Protein AF-A0A4P5WZR1-F1 (afdb_monomer_lite)

Structure (mmCIF, N/CA/C/O backbone):
data_AF-A0A4P5WZR1-F1
#
_entry.id   AF-A0A4P5WZR1-F1
#
loop_
_atom_site.group_PDB
_atom_site.id
_atom_site.type_symbol
_atom_site.label_atom_id
_atom_site.label_alt_id
_atom_site.label_comp_id
_atom_site.label_asym_id
_atom_site.label_entity_id
_atom_site.label_seq_id
_atom_site.pdbx_PDB_ins_code
_atom_site.Cartn_x
_atom_site.Cartn_y
_atom_site.Cartn_z
_atom_site.occupancy
_atom_site.B_iso_or_equiv
_atom_site.auth_seq_id
_atom_site.auth_comp_id
_atom_site.auth_asym_id
_atom_site.auth_atom_id
_atom_site.pdbx_PDB_model_num
ATOM 1 N N . MET A 1 1 ? -29.126 -61.827 -16.420 1.00 35.06 1 MET A N 1
ATOM 2 C CA . M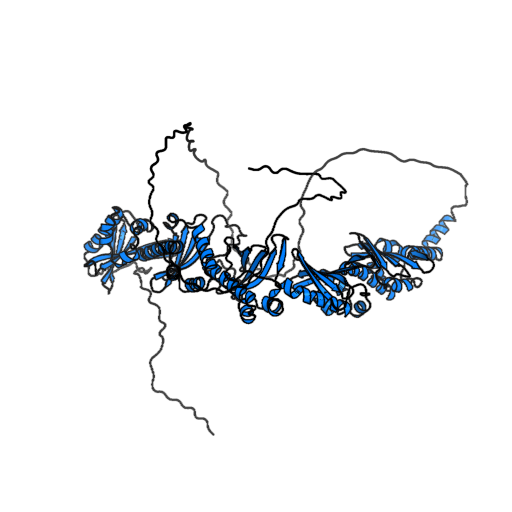ET A 1 1 ? -29.915 -62.169 -15.218 1.00 35.06 1 MET A CA 1
ATOM 3 C C . MET A 1 1 ? -30.282 -60.860 -14.531 1.00 35.06 1 MET A C 1
ATOM 5 O O . MET A 1 1 ? -29.404 -60.175 -14.043 1.00 35.06 1 MET A O 1
ATOM 9 N N . THR A 1 2 ? -31.397 -60.272 -14.964 1.00 30.39 2 THR A N 1
ATOM 10 C CA . THR A 1 2 ? -32.707 -60.212 -14.274 1.00 30.39 2 THR A CA 1
ATOM 11 C C . THR A 1 2 ? -32.824 -58.987 -13.364 1.00 30.39 2 THR A C 1
ATOM 13 O O . THR A 1 2 ? -32.260 -58.924 -12.281 1.00 30.39 2 THR A O 1
ATOM 16 N N . ARG A 1 3 ? -33.589 -58.007 -13.862 1.00 28.55 3 ARG A N 1
ATOM 17 C CA . ARG A 1 3 ? -34.191 -56.901 -13.109 1.00 28.55 3 ARG A CA 1
ATOM 18 C C . ARG A 1 3 ? -35.087 -57.452 -11.997 1.00 28.55 3 ARG A C 1
ATOM 20 O O . ARG A 1 3 ? -35.792 -58.424 -12.251 1.00 28.55 3 ARG A O 1
ATOM 27 N N . LEU A 1 4 ? -35.203 -56.729 -10.885 1.00 25.73 4 LEU A N 1
ATOM 28 C CA . LEU A 1 4 ? -36.445 -56.671 -10.109 1.00 25.73 4 LEU A CA 1
ATOM 29 C C . LEU A 1 4 ? -36.582 -55.307 -9.415 1.00 25.73 4 LEU A C 1
ATOM 31 O O . LEU A 1 4 ? -35.828 -54.951 -8.518 1.00 25.73 4 LEU A O 1
ATOM 35 N N . ARG A 1 5 ? -37.562 -54.544 -9.912 1.00 25.69 5 ARG A N 1
ATOM 36 C CA . ARG A 1 5 ? -38.316 -53.520 -9.182 1.00 25.69 5 ARG A CA 1
ATOM 37 C C . ARG A 1 5 ? -39.316 -54.230 -8.259 1.00 25.69 5 ARG A C 1
ATOM 39 O O . ARG A 1 5 ? -39.841 -55.248 -8.689 1.00 25.69 5 ARG A O 1
ATOM 46 N N . LEU A 1 6 ? -39.634 -53.643 -7.103 1.00 26.25 6 LEU A N 1
ATOM 47 C CA . LEU A 1 6 ? -40.972 -53.450 -6.487 1.00 26.25 6 LEU A CA 1
ATOM 48 C C . LEU A 1 6 ? -40.730 -52.945 -5.043 1.00 26.25 6 LEU A C 1
ATOM 50 O O . LEU A 1 6 ? -40.028 -53.597 -4.285 1.00 26.25 6 LEU A O 1
ATOM 54 N N . ASN A 1 7 ? -41.062 -51.698 -4.694 1.00 23.95 7 ASN A N 1
ATOM 55 C CA . ASN A 1 7 ? -42.353 -51.232 -4.156 1.00 23.95 7 ASN A CA 1
ATOM 56 C C . ASN A 1 7 ? -42.942 -52.117 -3.041 1.00 23.95 7 ASN A C 1
ATOM 58 O O . ASN A 1 7 ? -43.500 -53.168 -3.351 1.00 23.95 7 ASN A O 1
ATOM 62 N N . SER A 1 8 ? -42.946 -51.631 -1.788 1.00 25.89 8 SER A N 1
ATOM 63 C CA . SER A 1 8 ? -44.171 -51.238 -1.049 1.00 25.89 8 SER A CA 1
ATOM 64 C C . SER A 1 8 ? -43.897 -50.857 0.421 1.00 25.89 8 SER A C 1
ATOM 66 O O . SER A 1 8 ? -43.413 -51.666 1.199 1.00 25.89 8 SER A O 1
ATOM 68 N N . TYR A 1 9 ? -44.243 -49.609 0.755 1.00 25.81 9 TYR A N 1
ATOM 69 C CA . TYR A 1 9 ? -44.934 -49.121 1.960 1.00 25.81 9 TYR A CA 1
ATOM 70 C C . TYR A 1 9 ? -44.844 -49.905 3.286 1.00 25.81 9 TYR A C 1
ATOM 72 O O . TYR A 1 9 ? -45.557 -50.887 3.457 1.00 25.81 9 TYR A O 1
ATOM 80 N N . ALA A 1 10 ? -44.129 -49.344 4.272 1.00 26.78 10 ALA A N 1
ATOM 81 C CA . ALA A 1 10 ? -44.590 -49.150 5.660 1.00 26.78 10 ALA A CA 1
ATOM 82 C C . ALA A 1 10 ? -43.483 -48.480 6.504 1.00 26.78 10 ALA A C 1
ATOM 84 O O . ALA A 1 10 ? -42.349 -48.938 6.464 1.00 26.78 10 ALA A O 1
ATOM 85 N N . LEU A 1 11 ? -43.854 -47.461 7.300 1.00 25.72 11 LEU A N 1
ATOM 86 C CA . LEU A 1 11 ? -43.043 -46.736 8.307 1.00 25.72 11 LEU A CA 1
ATOM 87 C C . LEU A 1 11 ? -41.904 -45.891 7.695 1.00 25.72 11 LEU A C 1
ATOM 89 O O . LEU A 1 11 ? -40.924 -46.416 7.198 1.00 25.72 11 LEU A O 1
ATOM 93 N N . ILE A 1 12 ? -41.953 -44.559 7.659 1.00 27.92 12 ILE A N 1
ATOM 94 C CA . ILE A 1 12 ? -41.999 -43.638 8.801 1.00 27.92 12 ILE A CA 1
ATOM 95 C C . ILE A 1 12 ? -42.730 -42.360 8.359 1.00 27.92 12 ILE A C 1
ATOM 97 O O . ILE A 1 12 ? -42.301 -41.661 7.445 1.00 27.92 12 ILE A O 1
ATOM 101 N N . ALA A 1 13 ? -43.838 -42.054 9.029 1.00 25.69 13 ALA A N 1
ATOM 102 C CA . ALA A 1 13 ? -44.464 -40.743 9.016 1.00 25.69 13 ALA A CA 1
ATOM 103 C C . ALA A 1 13 ? -43.987 -39.990 10.263 1.00 25.69 13 ALA A C 1
ATOM 105 O O . ALA A 1 13 ? -44.471 -40.292 11.346 1.00 25.69 13 ALA A O 1
ATOM 106 N N . LEU A 1 14 ? -43.018 -39.079 10.117 1.00 26.02 14 LEU A N 1
ATOM 107 C CA . LEU A 1 14 ? -42.822 -37.867 10.933 1.00 26.02 14 LEU A CA 1
ATOM 108 C C . LEU A 1 14 ? -41.524 -37.171 10.481 1.00 26.02 14 LEU A C 1
ATOM 110 O O . LEU A 1 14 ? -40.439 -37.638 10.809 1.00 26.02 14 LEU A O 1
ATOM 114 N N . SER A 1 15 ? -41.627 -36.096 9.695 1.00 25.30 15 SER A N 1
ATOM 115 C CA . SER A 1 15 ? -40.724 -34.918 9.703 1.00 25.30 15 SER A CA 1
ATOM 116 C C . SER A 1 15 ? -40.922 -34.087 8.428 1.00 25.30 15 SER A C 1
ATOM 118 O O . SER A 1 15 ? -40.108 -34.071 7.512 1.00 25.30 15 SER A O 1
ATOM 120 N N . MET A 1 16 ? -42.050 -33.378 8.364 1.00 25.27 16 MET A N 1
ATOM 121 C CA . MET A 1 16 ? -42.137 -32.149 7.577 1.00 25.27 16 MET A CA 1
ATOM 122 C C . MET A 1 16 ? -41.785 -30.972 8.490 1.00 25.27 16 MET A C 1
ATOM 124 O O . MET A 1 16 ? -42.276 -30.915 9.613 1.00 25.27 16 MET A O 1
ATOM 128 N N . LEU A 1 17 ? -41.009 -30.032 7.943 1.00 25.08 17 LEU A N 1
ATOM 129 C CA . LEU A 1 17 ? -41.011 -28.602 8.271 1.00 25.08 17 LEU A CA 1
ATOM 130 C C . LEU A 1 17 ? -40.766 -28.223 9.743 1.00 25.08 17 LEU A C 1
ATOM 132 O O . LEU A 1 17 ? -41.700 -28.011 10.506 1.00 25.08 17 LEU A O 1
ATOM 136 N N . PHE A 1 18 ? -39.503 -27.958 10.081 1.00 26.41 18 PHE A N 1
ATOM 137 C CA . PHE A 1 18 ? -39.168 -26.949 11.089 1.00 26.41 18 PHE A CA 1
ATOM 138 C C . PHE A 1 18 ? -38.269 -25.889 10.454 1.00 26.41 18 PHE A C 1
ATOM 140 O O . PHE A 1 18 ? -37.046 -25.935 10.522 1.00 26.41 18 PHE A O 1
ATOM 147 N N . ALA A 1 19 ? -38.920 -24.930 9.796 1.00 25.73 19 ALA A N 1
ATOM 148 C CA . ALA A 1 19 ? -38.402 -23.577 9.731 1.00 25.73 19 ALA A CA 1
ATOM 149 C C . ALA A 1 19 ? -38.526 -23.005 11.150 1.00 25.73 19 ALA A C 1
ATOM 151 O O . ALA A 1 19 ? -39.631 -22.714 11.609 1.00 25.73 19 ALA A O 1
ATOM 152 N N . CYS A 1 20 ? -37.413 -22.905 11.872 1.00 25.70 20 CYS A N 1
ATOM 153 C CA . CYS A 1 20 ? -37.376 -22.163 13.123 1.00 25.70 20 CYS A CA 1
ATOM 154 C C . CYS A 1 20 ? -37.434 -20.673 12.782 1.00 25.70 20 CYS A C 1
ATOM 156 O O . CYS A 1 20 ? -36.417 -20.042 12.510 1.00 25.70 20 CYS A O 1
ATOM 158 N N . ALA A 1 21 ? -38.651 -20.133 12.761 1.00 25.23 21 ALA A N 1
ATOM 159 C CA . ALA A 1 21 ? -38.878 -18.713 12.947 1.00 25.23 21 ALA A CA 1
ATOM 160 C C . ALA A 1 21 ? -38.361 -18.347 14.345 1.00 25.23 21 ALA A C 1
ATOM 162 O O . ALA A 1 21 ? -38.888 -18.816 15.355 1.00 25.23 21 ALA A O 1
ATOM 163 N N . SER A 1 22 ? -37.293 -17.556 14.397 1.00 28.56 22 SER A N 1
ATOM 164 C CA . SER A 1 22 ? -36.836 -16.890 15.610 1.00 28.56 22 SER A CA 1
ATOM 165 C C . SER A 1 22 ? -37.964 -15.995 16.124 1.00 28.56 22 SER A C 1
ATOM 167 O O . SER A 1 22 ? -38.542 -15.194 15.389 1.00 28.56 22 SER A O 1
ATOM 169 N N . GLY A 1 23 ? -38.339 -16.215 17.383 1.00 24.36 23 GLY A N 1
ATOM 170 C CA . GLY A 1 23 ? -39.495 -15.599 18.013 1.00 24.36 23 GLY A CA 1
ATOM 171 C C . GLY A 1 23 ? -39.362 -14.084 18.088 1.00 24.36 23 GLY A C 1
ATOM 172 O O . GLY A 1 23 ? -38.613 -13.557 18.903 1.00 24.36 23 GLY A O 1
ATOM 173 N N . CYS A 1 24 ? -40.148 -13.383 17.277 1.00 26.95 24 CYS A N 1
ATOM 174 C CA . CYS A 1 24 ? -40.515 -12.006 17.553 1.00 26.95 24 CYS A CA 1
ATOM 175 C C . CYS A 1 24 ? -41.336 -11.994 18.848 1.00 26.95 24 CYS A C 1
ATOM 177 O O . CYS A 1 24 ? -42.446 -12.529 18.881 1.00 26.95 24 CYS A O 1
ATOM 179 N N . THR A 1 25 ? -40.828 -11.371 19.907 1.00 30.25 25 THR A N 1
ATOM 180 C CA . THR A 1 25 ? -41.674 -10.942 21.020 1.00 30.25 25 THR A CA 1
ATOM 181 C C . THR A 1 25 ? -42.596 -9.852 20.482 1.00 30.25 25 THR A C 1
ATOM 183 O O . THR A 1 25 ? -42.209 -8.719 20.198 1.00 30.25 25 THR A O 1
ATOM 186 N N . THR A 1 26 ? -43.842 -10.232 20.224 1.00 29.20 26 THR A N 1
ATOM 187 C CA . THR A 1 26 ? -44.881 -9.328 19.748 1.00 29.20 26 THR A CA 1
ATOM 188 C C . THR A 1 26 ? -45.211 -8.323 20.846 1.00 29.20 26 THR A C 1
ATOM 190 O O . THR A 1 26 ? -46.034 -8.600 21.714 1.00 29.20 26 THR A O 1
ATOM 193 N N . SER A 1 27 ? -44.583 -7.145 20.801 1.00 34.53 27 SER A N 1
ATOM 194 C CA . SER A 1 27 ? -45.081 -5.969 21.519 1.00 34.53 27 SER A CA 1
ATOM 195 C C . SER A 1 27 ? -46.504 -5.652 21.034 1.00 34.53 27 SER A C 1
ATOM 197 O O . SER A 1 27 ? -46.793 -5.766 19.837 1.00 34.53 27 SER A O 1
ATOM 199 N N . LEU A 1 28 ? -47.394 -5.259 21.947 1.00 35.84 28 LEU A N 1
ATOM 200 C CA . LEU A 1 28 ? -48.823 -4.982 21.722 1.00 35.84 28 LEU A CA 1
ATOM 201 C C . LEU A 1 28 ? -49.108 -3.719 20.878 1.00 35.84 28 LEU A C 1
ATOM 203 O O . LEU A 1 28 ? -49.971 -2.907 21.195 1.00 35.84 28 LEU A O 1
ATOM 207 N N . PHE A 1 29 ? -48.424 -3.541 19.752 1.00 38.22 29 PHE A N 1
ATOM 208 C CA . PHE A 1 29 ? -48.739 -2.491 18.786 1.00 38.22 29 PHE A CA 1
ATOM 209 C C . PHE A 1 29 ? -48.924 -3.083 17.387 1.00 38.22 29 PHE A C 1
ATOM 211 O O . PHE A 1 29 ? -48.115 -2.868 16.488 1.00 38.22 29 PHE A O 1
ATOM 218 N N . ARG A 1 30 ? -50.044 -3.791 17.179 1.00 32.34 30 ARG A N 1
ATOM 219 C CA . ARG A 1 30 ? -50.611 -3.948 15.832 1.00 32.34 30 ARG A CA 1
ATOM 220 C C . ARG A 1 30 ? -51.242 -2.619 15.410 1.00 32.34 30 ARG A C 1
ATOM 222 O O . ARG A 1 30 ? -52.116 -2.087 16.093 1.00 32.34 30 ARG A O 1
ATOM 229 N N . ALA A 1 31 ? -50.795 -2.087 14.277 1.00 36.16 31 ALA A N 1
ATOM 230 C CA . ALA A 1 31 ? -51.610 -1.180 13.484 1.00 36.16 31 ALA A CA 1
ATOM 231 C C . ALA A 1 31 ? -52.809 -1.989 12.956 1.00 36.16 31 ALA A C 1
ATOM 233 O O . ALA A 1 31 ? -52.606 -3.100 12.482 1.00 36.16 31 ALA A O 1
ATOM 234 N N . GLU A 1 32 ? -54.019 -1.435 13.061 1.00 35.88 32 GLU A N 1
ATOM 235 C CA . GLU A 1 32 ? -55.315 -2.048 12.703 1.00 35.88 32 GLU A CA 1
ATOM 236 C C . GLU A 1 32 ? -55.942 -2.968 13.765 1.00 35.88 32 GLU A C 1
ATOM 238 O O . GLU A 1 32 ? -55.810 -4.182 13.723 1.00 35.88 32 GLU A O 1
ATOM 243 N N . THR A 1 33 ? -56.657 -2.347 14.713 1.00 32.56 33 THR A N 1
ATOM 244 C CA . THR A 1 33 ? -58.027 -2.695 15.164 1.00 32.56 33 THR A CA 1
ATOM 245 C C . THR A 1 33 ? -58.404 -1.738 16.298 1.00 32.56 33 THR A C 1
ATOM 247 O O . THR A 1 33 ? -58.228 -2.033 17.476 1.00 32.56 33 THR A O 1
ATOM 250 N N . TRP A 1 34 ? -58.888 -0.546 15.946 1.00 43.84 34 TRP A N 1
ATOM 251 C CA . TRP A 1 34 ? -59.551 0.369 16.879 1.00 43.84 34 TRP A CA 1
ATOM 252 C C . TRP A 1 34 ? -61.059 0.259 16.666 1.00 43.84 34 TRP A C 1
ATOM 254 O O . TRP A 1 34 ? -61.638 1.059 15.942 1.00 43.84 34 TRP A O 1
ATOM 264 N N . SER A 1 35 ? -61.689 -0.747 17.272 1.00 32.94 35 SER A N 1
ATOM 265 C CA . SER A 1 35 ? -63.127 -0.737 17.570 1.00 32.94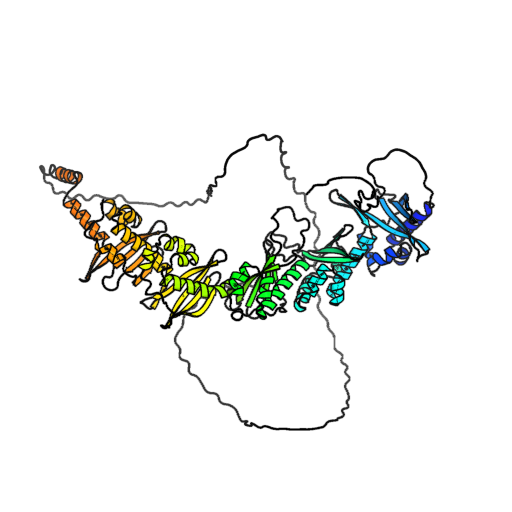 35 SER A CA 1
ATOM 266 C C . SER A 1 35 ? -63.518 -1.978 18.373 1.00 32.94 35 SER A C 1
ATOM 268 O O . SER A 1 35 ? -63.535 -3.077 17.832 1.00 32.94 35 SER A O 1
ATOM 270 N N . GLY A 1 36 ? -63.895 -1.759 19.635 1.00 32.00 36 GLY A N 1
ATOM 271 C CA . GLY A 1 36 ? -64.801 -2.621 20.397 1.00 32.00 36 GLY A CA 1
ATOM 272 C C . GLY A 1 36 ? -64.221 -3.920 20.958 1.00 32.00 36 GLY A C 1
ATOM 273 O O . GLY A 1 36 ? -64.160 -4.918 20.262 1.00 32.00 36 GLY A O 1
ATOM 274 N N . LEU A 1 37 ? -63.940 -3.944 22.261 1.00 29.12 37 LEU A N 1
ATOM 275 C CA . LEU A 1 37 ? -64.764 -4.647 23.254 1.00 29.12 37 LEU A CA 1
ATOM 276 C C . LEU A 1 37 ? -64.199 -4.341 24.649 1.00 29.12 37 LEU A C 1
ATOM 278 O O . LEU A 1 37 ? -63.013 -4.519 24.903 1.00 29.12 37 LEU A O 1
ATOM 282 N N . MET A 1 38 ? -65.053 -3.871 25.556 1.00 39.38 38 MET A N 1
ATOM 283 C CA . MET A 1 38 ? -64.732 -3.793 26.979 1.00 39.38 38 MET A CA 1
ATOM 284 C C . MET A 1 38 ? -64.643 -5.205 27.559 1.00 39.38 38 MET A C 1
ATOM 286 O O . MET A 1 38 ? -65.675 -5.843 27.749 1.00 39.38 38 MET A O 1
ATOM 290 N N . GLN A 1 39 ? -63.441 -5.660 27.905 1.00 33.66 39 GLN A N 1
ATOM 291 C CA . GLN A 1 39 ? -63.239 -6.736 28.873 1.00 33.66 39 GLN A CA 1
ATOM 292 C C . GLN A 1 39 ? -62.065 -6.371 29.790 1.00 33.66 39 GLN A C 1
ATOM 294 O O . GLN A 1 39 ? -60.949 -6.142 29.335 1.00 33.66 39 GLN A O 1
ATOM 299 N N . LYS A 1 40 ? -62.367 -6.252 31.089 1.00 39.44 40 LYS A N 1
ATOM 300 C CA . LYS A 1 40 ? -61.410 -6.049 32.186 1.00 39.44 40 LYS A CA 1
ATOM 301 C C . LYS A 1 40 ? -60.431 -7.232 32.265 1.00 39.44 40 LYS A C 1
ATOM 303 O O . LYS A 1 40 ? -60.929 -8.355 32.350 1.00 39.44 40 LYS A O 1
ATOM 308 N N . PRO A 1 41 ? -59.110 -7.010 32.367 1.00 37.44 41 PRO A N 1
ATOM 309 C CA . PRO A 1 41 ? -58.205 -7.981 32.962 1.00 37.44 41 PRO A CA 1
ATOM 310 C C . PRO A 1 41 ? -58.031 -7.704 34.464 1.00 37.44 41 PRO A C 1
ATOM 312 O O . PRO A 1 41 ? -58.229 -6.578 34.928 1.00 37.44 41 PRO A O 1
ATOM 315 N N . ASP A 1 42 ? -57.714 -8.757 35.216 1.00 33.62 42 ASP A N 1
ATOM 316 C CA . ASP A 1 42 ? -57.465 -8.719 36.656 1.00 33.62 42 ASP A CA 1
ATOM 317 C C . ASP A 1 42 ? -56.325 -7.754 37.007 1.00 33.62 42 ASP A C 1
ATOM 319 O O . ASP A 1 42 ? -55.255 -7.742 36.403 1.00 33.62 42 ASP A O 1
ATOM 323 N N . ILE A 1 43 ? -56.617 -6.906 37.987 1.00 39.81 43 ILE A N 1
ATOM 324 C CA . ILE A 1 43 ? -55.929 -5.660 38.308 1.00 39.81 43 ILE A CA 1
ATOM 325 C C . ILE A 1 43 ? -54.916 -5.938 39.432 1.00 39.81 43 ILE A C 1
ATOM 327 O O . ILE A 1 43 ? -55.313 -6.178 40.573 1.00 39.81 43 ILE A O 1
ATOM 331 N N . LEU A 1 44 ? -53.612 -5.819 39.156 1.00 44.53 44 LEU A N 1
ATOM 332 C CA . LEU A 1 44 ? -52.731 -5.155 40.123 1.00 44.53 44 LEU A CA 1
ATOM 333 C C . LEU A 1 44 ? -53.321 -3.754 40.309 1.00 44.53 44 LEU A C 1
ATOM 335 O O . LEU A 1 44 ? -53.542 -3.054 39.321 1.00 44.53 44 LEU A O 1
ATOM 339 N N . GLU A 1 45 ? -53.703 -3.383 41.538 1.00 49.16 45 GLU A N 1
ATOM 340 C CA . GLU A 1 45 ? -54.293 -2.066 41.810 1.00 49.16 45 GLU A CA 1
ATOM 341 C C . GLU A 1 45 ? -53.449 -0.995 41.116 1.00 49.16 45 GLU A C 1
ATOM 343 O O . GLU A 1 45 ? -52.282 -0.865 41.478 1.00 49.16 45 GLU A O 1
ATOM 348 N N . HIS A 1 46 ? -54.035 -0.205 40.201 1.00 55.53 46 HIS A N 1
ATOM 349 C CA . HIS A 1 46 ? -53.372 0.896 39.470 1.00 55.53 46 HIS A CA 1
ATOM 350 C C . HIS A 1 46 ? -52.561 1.856 40.370 1.00 55.53 46 HIS A C 1
ATOM 352 O O . HIS A 1 46 ? -51.798 2.694 39.890 1.00 55.53 46 HIS A O 1
ATOM 358 N N . GLY A 1 47 ? -52.734 1.773 41.693 1.00 69.75 47 GLY A N 1
ATOM 359 C CA . GLY A 1 47 ? -51.915 2.450 42.683 1.00 69.75 47 GLY A CA 1
ATOM 360 C C . GLY A 1 47 ? -50.483 1.919 42.819 1.00 69.75 47 GLY A C 1
ATOM 361 O O . GLY A 1 47 ? -49.611 2.712 43.169 1.00 69.75 47 GLY A O 1
ATOM 362 N N . THR A 1 48 ? -50.188 0.640 42.559 1.00 81.81 48 THR A N 1
ATOM 363 C CA . THR A 1 48 ? -48.832 0.087 42.756 1.00 81.81 48 THR A CA 1
ATOM 364 C C . THR A 1 48 ? -47.889 0.533 41.648 1.00 81.81 48 THR A C 1
ATOM 366 O O . THR A 1 48 ? -46.829 1.084 41.954 1.00 81.81 48 THR A O 1
ATOM 369 N N . GLU A 1 49 ? -48.280 0.383 40.382 1.00 85.56 49 GLU A N 1
ATOM 370 C CA . GLU A 1 49 ? -47.485 0.837 39.238 1.00 85.56 49 GLU A CA 1
ATOM 371 C C . GLU A 1 49 ? -47.301 2.354 39.295 1.00 85.56 49 GLU A C 1
ATOM 373 O O . GLU A 1 49 ? -46.179 2.848 39.176 1.00 85.56 49 GLU A O 1
ATOM 378 N N . LEU A 1 50 ? -48.378 3.099 39.585 1.00 87.00 50 LEU A N 1
ATOM 379 C CA . LEU A 1 50 ? -48.327 4.558 39.659 1.00 87.00 50 LEU A CA 1
ATOM 380 C C . LEU A 1 50 ? -47.407 5.008 40.791 1.00 87.00 50 LEU A C 1
ATOM 382 O O . LEU A 1 50 ? -46.635 5.947 40.620 1.00 87.00 50 LEU A O 1
ATOM 386 N N . ARG A 1 51 ? -47.437 4.328 41.942 1.00 88.12 51 ARG A N 1
ATOM 387 C CA . ARG A 1 51 ? -46.558 4.629 43.078 1.00 88.12 51 ARG A CA 1
ATOM 388 C C . ARG A 1 51 ? -45.094 4.336 42.765 1.00 88.12 51 ARG A C 1
ATOM 390 O O . ARG A 1 51 ? -44.240 5.116 43.183 1.00 88.12 51 ARG A O 1
ATOM 397 N N . VAL A 1 52 ? -44.792 3.235 42.075 1.00 90.69 52 VAL A N 1
ATOM 398 C CA . VAL A 1 52 ? -43.415 2.886 41.684 1.00 90.69 52 VAL A CA 1
ATOM 399 C C . VAL A 1 52 ? -42.885 3.892 40.662 1.00 90.69 52 VAL A C 1
ATOM 401 O O . VAL A 1 52 ? -41.827 4.477 40.891 1.00 90.69 52 VAL A O 1
ATOM 404 N N . ILE A 1 53 ? -43.653 4.168 39.604 1.00 91.06 53 ILE A N 1
ATOM 405 C CA . ILE A 1 53 ? -43.286 5.128 38.554 1.00 91.06 53 ILE A CA 1
ATOM 406 C C . ILE A 1 53 ? -43.126 6.536 39.135 1.00 91.06 53 ILE A C 1
ATOM 408 O O . ILE A 1 53 ? -42.122 7.188 38.876 1.00 91.06 53 ILE A O 1
ATOM 412 N N . THR A 1 54 ? -44.050 6.984 39.988 1.00 90.25 54 THR A N 1
ATOM 413 C CA . THR A 1 54 ? -43.986 8.319 40.610 1.00 90.25 54 THR A CA 1
ATOM 414 C C . THR A 1 54 ? -42.763 8.468 41.515 1.00 90.25 54 THR A C 1
ATOM 416 O O . THR A 1 54 ? -42.128 9.517 41.533 1.00 90.25 54 THR A O 1
ATOM 419 N N . ARG A 1 55 ? -42.394 7.423 42.269 1.00 90.56 55 ARG A N 1
ATOM 420 C CA . ARG A 1 55 ? -41.169 7.440 43.087 1.00 90.56 55 ARG A CA 1
ATOM 421 C C . ARG A 1 55 ? -39.913 7.512 42.225 1.00 90.56 55 ARG A C 1
ATOM 423 O O . ARG A 1 55 ? -38.983 8.223 42.587 1.00 90.56 55 ARG A O 1
ATOM 430 N N . PHE A 1 56 ? -39.894 6.798 41.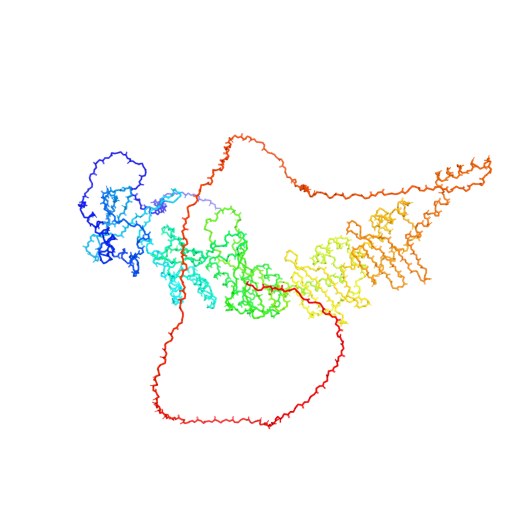104 1.00 92.44 56 PHE A N 1
ATOM 431 C CA . PHE A 1 56 ? -38.790 6.829 40.149 1.00 92.44 56 PHE A CA 1
ATOM 432 C C . PHE A 1 56 ? -38.633 8.205 39.496 1.00 92.44 56 PHE A C 1
ATOM 434 O O . PHE A 1 56 ? -37.537 8.764 39.508 1.00 92.44 56 PHE A O 1
ATOM 441 N N . THR A 1 57 ? -39.720 8.793 38.987 1.00 91.00 57 THR A N 1
ATOM 442 C CA . THR A 1 57 ? -39.674 10.118 38.352 1.00 91.00 57 THR A CA 1
ATOM 443 C C . THR A 1 57 ? -39.359 11.221 39.361 1.00 91.00 57 THR A C 1
ATOM 445 O O . THR A 1 57 ? -38.585 12.118 39.040 1.00 91.00 57 THR A O 1
ATOM 448 N N . ALA A 1 58 ? -39.876 11.136 40.594 1.00 89.81 58 ALA A N 1
ATOM 449 C CA . ALA A 1 58 ? -39.540 12.071 41.668 1.00 89.81 58 ALA A CA 1
ATOM 450 C C . ALA A 1 58 ? -38.053 11.997 42.040 1.00 89.81 58 ALA A C 1
ATOM 452 O O . ALA A 1 58 ? -37.392 13.030 42.100 1.00 89.81 58 ALA A O 1
ATOM 453 N N . ALA A 1 59 ? -37.496 10.791 42.200 1.00 90.25 59 ALA A N 1
ATOM 454 C CA . ALA A 1 59 ? -36.076 10.621 42.502 1.00 90.25 59 ALA A CA 1
ATOM 455 C C . ALA A 1 59 ? -35.162 11.155 41.380 1.00 90.25 59 ALA A C 1
ATOM 457 O O . ALA A 1 59 ? -34.128 11.760 41.672 1.00 90.25 59 ALA A O 1
ATOM 458 N N . LEU A 1 60 ? -35.558 10.992 40.108 1.00 89.19 60 LEU A N 1
ATOM 459 C CA . LEU A 1 60 ? -34.867 11.596 38.958 1.00 89.19 60 LEU A CA 1
ATOM 460 C C . LEU A 1 60 ? -34.986 13.123 38.925 1.00 89.19 60 LEU A C 1
ATOM 462 O O . LEU A 1 60 ? -34.017 13.807 38.602 1.00 89.19 60 LEU A O 1
ATOM 466 N N . ASN A 1 61 ? -36.166 13.667 39.224 1.00 88.38 61 ASN A N 1
ATOM 467 C CA . ASN A 1 61 ? -36.414 15.107 39.199 1.00 88.38 61 ASN A CA 1
ATOM 468 C C . ASN A 1 61 ? -35.694 15.837 40.345 1.00 88.38 61 ASN A C 1
ATOM 470 O O . ASN A 1 61 ? -35.144 16.915 40.147 1.00 88.38 61 ASN A O 1
ATOM 474 N N . GLU A 1 62 ? -35.653 15.223 41.527 1.00 90.00 62 GLU A N 1
ATOM 475 C CA . GLU A 1 62 ? -34.976 15.744 42.721 1.00 90.00 62 GLU A CA 1
ATOM 476 C C . GLU A 1 62 ? -33.464 15.458 42.732 1.00 90.00 62 GLU A C 1
ATOM 478 O O . GLU A 1 62 ? -32.771 15.862 43.665 1.00 90.00 62 GLU A O 1
ATOM 483 N N . ASN A 1 63 ? -32.942 14.779 41.703 1.00 86.88 63 ASN A N 1
ATOM 484 C CA . ASN A 1 63 ? -31.531 14.414 41.557 1.00 86.88 63 ASN A CA 1
ATOM 485 C C . ASN A 1 63 ? -30.979 13.605 42.754 1.00 86.88 63 ASN A C 1
ATOM 487 O O . ASN A 1 63 ? -29.856 13.823 43.212 1.00 86.88 63 ASN A O 1
ATOM 491 N N . LYS A 1 64 ? -31.780 12.670 43.284 1.00 91.50 64 LYS A N 1
ATOM 492 C CA . LYS A 1 64 ? -31.452 11.865 44.472 1.00 91.50 64 LYS A CA 1
ATOM 493 C C . LYS A 1 64 ? -31.062 10.433 44.107 1.00 91.50 64 LYS A C 1
ATOM 495 O O . LYS A 1 64 ? -31.899 9.530 44.107 1.00 91.50 64 LYS A O 1
ATOM 500 N N . GLU A 1 65 ? -29.771 10.197 43.886 1.00 90.69 65 GLU A N 1
ATOM 501 C CA . GLU A 1 65 ? -29.252 8.888 43.455 1.00 90.69 65 GLU A CA 1
ATOM 502 C C . GLU A 1 65 ? -29.632 7.731 44.399 1.00 90.69 65 GLU A C 1
ATOM 504 O O . GLU A 1 65 ? -30.117 6.690 43.957 1.00 90.69 65 GLU A O 1
ATOM 509 N N . ALA A 1 66 ? -29.462 7.906 45.714 1.00 90.94 66 ALA A N 1
ATOM 510 C CA . ALA A 1 66 ? -29.740 6.847 46.688 1.00 90.94 66 ALA A CA 1
ATOM 511 C C . ALA A 1 66 ? -31.228 6.449 46.732 1.00 90.94 66 ALA A C 1
ATOM 513 O O . ALA A 1 66 ? -31.565 5.290 46.988 1.00 90.94 66 ALA A O 1
ATOM 514 N N . GLU A 1 67 ? -32.131 7.401 46.487 1.00 90.56 67 GLU A N 1
ATOM 515 C CA . GLU A 1 67 ? -33.562 7.123 46.363 1.00 90.56 67 GLU A CA 1
ATOM 516 C C . GLU A 1 67 ? -33.874 6.482 45.008 1.00 90.56 67 GLU A C 1
ATOM 518 O O . GLU A 1 67 ? -34.630 5.513 44.957 1.00 90.56 67 GLU A O 1
ATOM 523 N N . PHE A 1 68 ? -33.220 6.931 43.936 1.00 92.25 68 PHE A N 1
ATOM 524 C CA . PHE A 1 68 ? -33.374 6.365 42.600 1.00 92.25 68 PHE A CA 1
ATOM 525 C C . PHE A 1 68 ? -32.979 4.883 42.549 1.00 92.25 68 PHE A C 1
ATOM 527 O O . PHE A 1 68 ? -33.793 4.052 42.141 1.00 92.25 68 PHE A O 1
ATOM 534 N N . ARG A 1 69 ? -31.804 4.516 43.086 1.00 92.50 69 ARG A N 1
ATOM 535 C CA . ARG A 1 69 ? -31.327 3.118 43.194 1.00 92.50 69 ARG A CA 1
ATOM 536 C C . ARG A 1 69 ? -32.315 2.199 43.918 1.00 92.50 69 ARG A C 1
ATOM 538 O O . ARG A 1 69 ? -32.394 1.000 43.649 1.00 92.50 69 ARG A O 1
ATOM 545 N N . ARG A 1 70 ? -33.138 2.742 44.822 1.00 91.69 70 ARG A N 1
ATOM 546 C CA . ARG A 1 70 ? -34.181 1.972 45.516 1.00 91.69 70 ARG A CA 1
ATOM 547 C C . ARG A 1 70 ? -35.395 1.668 44.633 1.00 91.69 70 ARG A C 1
ATOM 549 O O . ARG A 1 70 ? -36.095 0.696 44.923 1.00 91.69 70 ARG A O 1
ATOM 556 N N . THR A 1 71 ? -35.648 2.478 43.609 1.00 92.00 71 THR A N 1
ATOM 557 C CA . THR A 1 71 ? -36.819 2.377 42.719 1.00 92.00 71 THR A CA 1
ATOM 558 C C . THR A 1 71 ? -36.597 1.514 41.479 1.00 92.00 71 THR A C 1
ATOM 560 O O . THR A 1 71 ? -37.568 1.175 40.807 1.00 92.00 71 THR A O 1
ATOM 563 N N . ILE A 1 72 ? -35.351 1.124 41.212 1.00 94.31 72 ILE A N 1
ATOM 564 C CA . ILE A 1 72 ? -34.948 0.315 40.057 1.00 94.31 72 ILE A CA 1
ATOM 565 C C . ILE A 1 72 ? -34.554 -1.114 40.453 1.00 94.31 72 ILE A C 1
ATOM 567 O O . ILE A 1 72 ? -34.220 -1.376 41.615 1.00 94.31 72 ILE A O 1
ATOM 571 N N . SER A 1 73 ? -34.582 -2.034 39.491 1.00 94.69 73 SER A N 1
ATOM 572 C CA . SER A 1 73 ? -34.143 -3.419 39.672 1.00 94.69 73 SER A CA 1
ATOM 573 C C . SER A 1 73 ? -32.631 -3.541 39.853 1.00 94.69 73 SER A C 1
ATOM 575 O O . SER A 1 73 ? -31.860 -2.630 39.555 1.00 94.69 73 SER A O 1
ATOM 577 N N . THR A 1 74 ? -32.201 -4.687 40.371 1.00 92.69 74 THR A N 1
ATOM 578 C CA . THR A 1 74 ? -30.789 -5.055 40.514 1.00 92.69 74 THR A CA 1
ATOM 579 C C . THR A 1 74 ? -30.120 -5.212 39.141 1.00 92.69 74 THR A C 1
ATOM 581 O O . THR A 1 74 ? -28.965 -4.830 38.988 1.00 92.69 74 THR A O 1
ATOM 584 N N . ARG A 1 75 ? -30.854 -5.675 38.112 1.00 91.56 75 ARG A N 1
ATOM 585 C CA . ARG A 1 75 ? -30.392 -5.674 36.709 1.00 91.56 75 ARG A CA 1
ATOM 586 C C . ARG A 1 75 ? -30.135 -4.248 36.223 1.00 91.56 75 ARG A C 1
ATOM 588 O O . ARG A 1 75 ? -29.036 -3.964 35.764 1.00 91.56 75 ARG A O 1
ATOM 595 N N . PHE A 1 76 ? -31.117 -3.351 36.362 1.00 93.75 76 PHE A N 1
ATOM 596 C CA . PHE A 1 76 ? -30.961 -1.943 35.983 1.00 93.75 76 PHE A CA 1
ATOM 597 C C . PHE A 1 76 ? -29.741 -1.345 36.686 1.00 93.75 76 PHE A C 1
ATOM 599 O O . PHE A 1 76 ? -28.916 -0.688 36.060 1.00 93.75 76 PHE A O 1
ATOM 606 N N . GLU A 1 77 ? -29.604 -1.587 37.988 1.00 92.75 77 GLU A N 1
ATOM 607 C CA . GLU A 1 77 ? -28.510 -1.042 38.784 1.00 92.75 77 GLU A CA 1
ATOM 608 C C . GLU A 1 77 ? -27.131 -1.539 38.321 1.00 92.75 77 GLU A C 1
ATOM 610 O O . GLU A 1 77 ? -26.226 -0.726 38.139 1.00 92.75 77 GLU A O 1
ATOM 615 N N . ASN A 1 78 ? -26.989 -2.842 38.064 1.00 91.75 78 ASN A N 1
ATOM 616 C CA . ASN A 1 78 ? -25.726 -3.458 37.649 1.00 91.75 78 ASN A CA 1
ATOM 617 C C . ASN A 1 78 ? -25.347 -3.166 36.189 1.00 91.75 78 ASN A C 1
ATOM 619 O O . ASN A 1 78 ? -24.168 -3.226 35.849 1.00 91.75 78 ASN A O 1
ATOM 623 N N . SER A 1 79 ? -26.315 -2.861 35.325 1.00 89.88 79 SER A N 1
ATOM 624 C CA . SER A 1 79 ? -26.055 -2.532 33.918 1.00 89.88 79 SER A CA 1
ATOM 625 C C . SER A 1 79 ? -25.936 -1.022 33.707 1.00 89.88 79 SER A C 1
ATOM 627 O O . SER A 1 79 ? -24.913 -0.535 33.242 1.00 89.88 79 SER A O 1
ATOM 629 N N . ALA A 1 80 ? -26.953 -0.257 34.106 1.00 90.50 80 ALA A N 1
ATOM 630 C CA . ALA A 1 80 ? -27.085 1.161 33.777 1.00 90.50 80 ALA A CA 1
ATOM 631 C C . ALA A 1 80 ? -26.550 2.124 34.850 1.00 90.50 80 ALA A C 1
ATOM 633 O O . ALA A 1 80 ? -26.443 3.317 34.575 1.00 90.50 80 ALA A O 1
ATOM 634 N N . LEU A 1 81 ? -26.235 1.647 36.064 1.00 91.06 81 LEU A N 1
ATOM 635 C CA . LEU A 1 81 ? -25.694 2.466 37.161 1.00 91.06 81 LEU A CA 1
ATOM 636 C C . LEU A 1 81 ? -24.389 1.921 37.770 1.00 91.06 81 LEU A C 1
ATOM 638 O O . LEU A 1 81 ? -24.056 2.265 38.914 1.00 91.06 81 LEU A O 1
ATOM 642 N N . ARG A 1 82 ? -23.645 1.084 37.034 1.00 90.88 82 ARG A N 1
ATOM 643 C CA . ARG A 1 82 ? -22.418 0.458 37.556 1.00 90.88 82 ARG A CA 1
ATOM 644 C C . ARG A 1 82 ? -21.256 1.426 37.761 1.00 90.88 82 ARG A C 1
ATOM 646 O O . ARG A 1 82 ? -20.466 1.225 38.676 1.00 90.88 82 ARG A O 1
ATOM 653 N N . ALA A 1 83 ? -21.164 2.489 36.958 1.00 86.75 83 ALA A N 1
ATOM 654 C CA . ALA A 1 83 ? -20.107 3.490 37.095 1.00 86.75 83 ALA A CA 1
ATOM 655 C C . ALA A 1 83 ? -20.540 4.662 38.007 1.00 86.75 83 ALA A C 1
ATOM 657 O O . ALA A 1 83 ? -21.724 5.018 37.999 1.00 86.75 83 ALA A O 1
ATOM 658 N N . PRO A 1 84 ? -19.612 5.321 38.731 1.00 84.94 84 PRO A N 1
ATOM 659 C CA . PRO A 1 84 ? -19.932 6.401 39.676 1.00 84.94 84 PRO A CA 1
ATOM 660 C C . PRO A 1 84 ? -20.701 7.578 39.058 1.00 84.94 84 PRO A C 1
ATOM 662 O O . PRO A 1 84 ? -21.595 8.138 39.683 1.00 84.94 84 PRO A O 1
ATOM 665 N N . ASP A 1 85 ? -20.390 7.931 37.810 1.00 84.06 85 ASP A N 1
ATOM 666 C CA . ASP A 1 85 ? -21.025 9.051 37.104 1.00 84.06 85 ASP A CA 1
ATOM 667 C C . ASP A 1 85 ? -22.319 8.663 36.360 1.00 84.06 85 ASP A C 1
ATOM 669 O O . ASP A 1 85 ? -23.013 9.537 35.838 1.00 84.06 85 ASP A O 1
ATOM 673 N N . SER A 1 86 ? -22.697 7.377 36.342 1.00 87.38 86 SER A N 1
ATOM 674 C CA . SER A 1 86 ? -23.810 6.872 35.515 1.00 87.38 86 SER A CA 1
ATOM 675 C C . SER A 1 86 ? -25.148 7.545 35.820 1.00 87.38 86 SER A C 1
ATOM 677 O O . SER A 1 86 ? -25.970 7.730 34.928 1.00 87.38 86 SER A O 1
ATOM 679 N N . PHE A 1 87 ? -25.377 7.938 37.078 1.00 88.31 87 PHE A N 1
ATOM 680 C CA . PHE A 1 87 ? -26.610 8.625 37.460 1.00 88.31 87 PHE A CA 1
ATOM 681 C C . PHE A 1 87 ? -26.740 9.996 36.780 1.00 88.31 87 PHE A C 1
ATOM 683 O O . PHE A 1 87 ? -27.833 10.367 36.357 1.00 88.31 87 PHE A O 1
ATOM 690 N N . ARG A 1 88 ? -25.627 10.722 36.606 1.00 84.62 88 ARG A N 1
ATOM 691 C CA . ARG A 1 88 ? -25.600 11.988 35.854 1.00 84.62 88 ARG A CA 1
ATOM 692 C C . ARG A 1 88 ? -25.805 11.746 34.360 1.00 84.62 88 ARG A C 1
ATOM 694 O O . ARG A 1 88 ? -26.494 12.516 33.698 1.00 84.62 88 ARG A O 1
ATOM 701 N N . ASP A 1 89 ? -25.262 10.648 33.845 1.00 83.12 89 ASP A N 1
ATOM 702 C CA . ASP A 1 89 ? -25.361 10.278 32.432 1.00 83.12 89 ASP A CA 1
ATOM 703 C C . ASP A 1 89 ? -26.804 9.929 32.004 1.00 83.12 89 ASP A C 1
ATOM 705 O O . ASP A 1 89 ? -27.152 10.078 30.832 1.00 83.12 89 ASP A O 1
ATOM 709 N N . LEU A 1 90 ? -27.701 9.585 32.942 1.00 86.38 90 LEU A N 1
ATOM 710 C CA . LEU A 1 90 ? -29.136 9.398 32.659 1.00 86.38 90 LEU A CA 1
ATOM 711 C C . LEU A 1 90 ? -29.806 10.644 32.054 1.00 86.38 90 LEU A C 1
ATOM 713 O O . LEU A 1 90 ? -30.842 10.528 31.393 1.00 86.38 90 LEU A O 1
ATOM 717 N N . GLU A 1 91 ? -29.232 11.838 32.228 1.00 83.19 91 GLU A N 1
ATOM 718 C CA . GLU A 1 91 ? -29.720 13.051 31.565 1.00 83.19 91 GLU A CA 1
ATOM 719 C C . GLU A 1 91 ? -29.683 12.947 30.031 1.00 83.19 91 GLU A C 1
ATOM 721 O O . GLU A 1 91 ? -30.531 13.538 29.355 1.00 83.19 91 GLU A O 1
ATOM 726 N N . ILE A 1 92 ? -28.760 12.151 29.476 1.00 79.94 92 ILE A N 1
ATOM 727 C CA . ILE A 1 92 ? -28.622 11.908 28.030 1.00 79.94 92 ILE A CA 1
ATOM 728 C C . ILE A 1 92 ? -29.888 11.245 27.470 1.00 79.94 92 ILE A C 1
ATOM 730 O O . ILE A 1 92 ? -30.320 11.555 26.356 1.00 79.94 92 ILE A O 1
ATOM 734 N N . LEU A 1 93 ? -30.516 10.372 28.262 1.00 80.88 93 LEU A N 1
ATOM 735 C CA . LEU A 1 93 ? -31.680 9.584 27.865 1.00 80.88 93 LEU A CA 1
ATOM 736 C C . LEU A 1 93 ? -32.988 10.378 27.817 1.00 80.88 93 LEU A C 1
ATOM 738 O O . LEU A 1 93 ? -33.971 9.888 27.262 1.00 80.88 93 LEU A O 1
ATOM 742 N N . LYS A 1 94 ? -33.016 11.590 28.394 1.00 81.56 94 LYS A N 1
ATOM 743 C CA . LYS A 1 94 ? -34.231 12.414 28.527 1.00 81.56 94 LYS A CA 1
ATOM 744 C C . LYS A 1 94 ? -35.407 11.625 29.124 1.00 81.56 94 LYS A C 1
ATOM 746 O O . LYS A 1 94 ? -36.527 11.684 28.618 1.00 81.56 94 LYS A O 1
ATOM 751 N N . LEU A 1 95 ? -35.132 10.870 30.191 1.00 85.44 95 LEU A N 1
ATOM 752 C CA . LEU A 1 95 ? -36.150 10.140 30.950 1.00 85.44 95 LEU A CA 1
ATOM 753 C C . LEU A 1 95 ? -37.219 11.098 31.512 1.00 85.44 95 LEU A C 1
ATOM 755 O O . LEU A 1 95 ? -36.913 12.265 31.781 1.00 85.44 95 LEU A O 1
ATOM 759 N N . PRO A 1 96 ? -38.462 10.626 31.722 1.00 83.38 96 PRO A N 1
ATOM 760 C CA . PRO A 1 96 ? -39.531 11.468 32.241 1.00 83.38 96 PRO A CA 1
ATOM 761 C C . PRO A 1 96 ? -39.219 11.965 33.657 1.00 83.38 96 PRO A C 1
ATOM 763 O O . PRO A 1 96 ? -38.929 11.175 34.554 1.00 83.38 96 PRO A O 1
ATOM 766 N N . LYS A 1 97 ? -39.328 13.283 33.860 1.00 82.75 97 LYS A N 1
ATOM 767 C CA . LYS A 1 97 ? -39.163 13.948 35.170 1.00 82.75 97 LYS A CA 1
ATOM 768 C C . LYS A 1 97 ? -40.476 14.519 35.735 1.00 82.75 97 LYS A C 1
ATOM 770 O O . LYS A 1 97 ? -40.510 14.953 36.880 1.00 82.75 97 LYS A O 1
ATOM 775 N N . GLY A 1 98 ? -41.547 14.544 34.936 1.00 80.44 98 GLY A N 1
ATOM 776 C CA . GLY A 1 98 ? -42.844 15.122 35.305 1.00 80.44 98 GLY A CA 1
ATOM 777 C C . GLY A 1 98 ? -43.840 14.122 35.900 1.00 80.44 98 GLY A C 1
ATOM 778 O O . GLY A 1 98 ? -43.563 12.928 36.019 1.00 80.44 98 GLY A O 1
ATOM 779 N N . GLU A 1 99 ? -45.031 14.617 36.246 1.00 82.62 99 GLU A N 1
ATOM 780 C CA . GLU A 1 99 ? -46.148 13.767 36.666 1.00 82.62 99 GLU A CA 1
ATOM 781 C C . GLU A 1 99 ? -46.711 12.967 35.484 1.00 82.62 99 GLU A C 1
ATOM 783 O O . GLU A 1 99 ? -47.057 13.524 34.434 1.00 82.62 99 GLU A O 1
ATOM 788 N N . LEU A 1 100 ? -46.837 11.654 35.683 1.00 87.38 100 LEU A N 1
ATOM 789 C CA . LEU A 1 100 ? -47.331 10.714 34.685 1.00 87.38 100 LEU A CA 1
ATOM 790 C C . LEU A 1 100 ? -48.692 10.137 35.094 1.00 87.38 100 LEU A C 1
ATOM 792 O O . LEU A 1 100 ? -48.972 9.938 36.275 1.00 87.38 100 LEU A O 1
ATOM 796 N N . GLU A 1 101 ? -49.521 9.833 34.102 1.00 86.75 101 GLU A N 1
ATOM 797 C CA . GLU A 1 101 ? -50.771 9.084 34.239 1.00 86.75 101 GLU A CA 1
ATOM 798 C C . GLU A 1 101 ? -50.645 7.740 33.525 1.00 86.75 101 GLU A C 1
ATOM 800 O O . GLU A 1 101 ? -50.145 7.676 32.398 1.00 86.75 101 GLU A O 1
ATOM 805 N N . ILE A 1 102 ? -51.108 6.664 34.162 1.00 87.44 102 ILE A N 1
ATOM 806 C CA . ILE A 1 102 ? -51.123 5.333 33.549 1.00 87.44 102 ILE A CA 1
ATOM 807 C C . ILE A 1 102 ? -52.225 5.282 32.497 1.00 87.44 102 ILE A C 1
ATOM 809 O O . ILE A 1 102 ? -53.377 5.611 32.768 1.00 87.44 102 ILE A O 1
ATOM 813 N N . VAL A 1 103 ? -51.851 4.859 31.293 1.00 85.88 103 VAL A N 1
ATOM 814 C CA . VAL A 1 103 ? -52.761 4.664 30.162 1.00 85.88 103 VAL A CA 1
ATOM 815 C C . VAL A 1 103 ? -53.157 3.197 30.046 1.00 85.88 103 VAL A C 1
ATOM 817 O O . VAL A 1 103 ? -54.318 2.899 29.790 1.00 85.88 103 VAL A O 1
ATOM 820 N N . GLU A 1 104 ? -52.192 2.296 30.211 1.00 86.19 104 GLU A N 1
ATOM 821 C CA . GLU A 1 104 ? -52.365 0.859 30.016 1.00 86.19 104 GLU A CA 1
ATOM 822 C C . GLU A 1 104 ? -51.338 0.102 30.858 1.00 86.19 104 GLU A C 1
ATOM 824 O O . GLU A 1 104 ? -50.225 0.591 31.065 1.00 86.19 104 GLU A O 1
ATOM 829 N N . SER A 1 105 ? -51.709 -1.074 31.353 1.00 86.81 105 SER A N 1
ATOM 830 C CA . SER A 1 105 ? -50.805 -1.968 32.069 1.00 86.81 105 SER A CA 1
ATOM 831 C C . SER A 1 105 ? -51.175 -3.414 31.754 1.00 86.81 105 SER A C 1
ATOM 833 O O . SER A 1 105 ? -52.348 -3.785 31.826 1.00 86.81 105 SER A O 1
ATOM 835 N N . THR A 1 106 ? -50.184 -4.209 31.366 1.00 86.31 106 THR A N 1
ATOM 836 C CA . THR A 1 106 ? -50.322 -5.625 31.021 1.00 86.31 106 THR A CA 1
ATOM 837 C C . THR A 1 106 ? -49.261 -6.418 31.762 1.00 86.31 106 THR A C 1
ATOM 839 O O . THR A 1 106 ? -48.083 -6.071 31.719 1.00 86.31 106 THR A O 1
ATOM 842 N N . THR A 1 107 ? -49.665 -7.486 32.444 1.00 83.81 107 THR A N 1
ATOM 843 C CA . THR A 1 107 ? -48.730 -8.397 33.116 1.00 83.81 107 THR A CA 1
ATOM 844 C C . THR A 1 107 ? -48.524 -9.631 32.247 1.00 83.81 107 THR A C 1
ATOM 846 O O . THR A 1 107 ? -49.502 -10.187 31.751 1.00 83.81 107 THR A O 1
ATOM 849 N N . ASP A 1 108 ? -47.271 -10.026 32.038 1.00 80.19 108 ASP A N 1
ATOM 850 C CA . ASP A 1 108 ? -46.916 -11.240 31.306 1.00 80.19 108 ASP A CA 1
ATOM 851 C C . ASP A 1 108 ? -46.965 -12.494 32.202 1.00 80.19 108 ASP A C 1
ATOM 853 O O . ASP A 1 108 ? -47.040 -12.418 33.434 1.00 80.19 108 ASP A O 1
ATOM 857 N N . ASP A 1 109 ? -46.888 -13.672 31.579 1.00 67.81 109 ASP A N 1
ATOM 858 C CA . ASP A 1 109 ? -46.911 -14.972 32.271 1.00 67.81 109 ASP A CA 1
ATOM 859 C C . ASP A 1 109 ? -45.698 -15.187 33.201 1.00 67.81 109 ASP A C 1
ATOM 861 O O . ASP A 1 109 ? -45.690 -16.099 34.030 1.00 67.81 109 ASP A O 1
ATOM 865 N N . GLN A 1 110 ? -44.662 -14.350 33.080 1.00 70.88 110 GLN A N 1
ATOM 866 C CA . GLN A 1 110 ? -43.439 -14.384 33.885 1.00 70.88 110 GLN A CA 1
ATOM 867 C C . GLN A 1 110 ? -43.510 -13.434 35.094 1.00 70.88 110 GLN A C 1
ATOM 869 O O . GLN A 1 110 ? -42.551 -13.338 35.865 1.00 70.88 110 GLN A O 1
ATOM 874 N N . GLY A 1 111 ? -44.639 -12.746 35.296 1.00 75.44 111 GLY A N 1
ATOM 875 C CA . GLY A 1 111 ? -44.829 -11.795 36.388 1.00 75.44 111 GLY A CA 1
ATOM 876 C C . GLY A 1 111 ? -44.121 -10.453 36.177 1.00 75.44 111 GLY A C 1
ATOM 877 O O . GLY A 1 111 ? -43.905 -9.725 37.151 1.00 75.44 111 GLY A O 1
ATOM 878 N N . ARG A 1 112 ? -43.753 -10.109 34.937 1.00 85.88 112 ARG A N 1
ATOM 879 C CA . ARG A 1 112 ? -43.318 -8.765 34.540 1.00 85.88 112 ARG A CA 1
ATOM 880 C C . ARG A 1 112 ? -44.539 -7.940 34.161 1.00 85.88 112 ARG A C 1
ATOM 882 O O . ARG A 1 112 ? -45.438 -8.406 33.472 1.00 85.88 112 ARG A O 1
ATOM 889 N N . CYS A 1 113 ? -44.568 -6.697 34.612 1.00 87.69 113 CYS A N 1
ATOM 890 C CA . CYS A 1 113 ? -45.658 -5.771 34.349 1.00 87.69 113 CYS A CA 1
ATOM 891 C C . CYS A 1 113 ? -45.184 -4.685 33.378 1.00 87.69 113 CYS A C 1
ATOM 893 O O . CYS A 1 113 ? -44.383 -3.820 33.731 1.00 87.69 113 CYS A O 1
ATOM 895 N N . GLU A 1 114 ? -45.673 -4.728 32.143 1.00 90.06 114 GLU A N 1
ATOM 896 C CA . GLU A 1 114 ? -45.464 -3.683 31.147 1.00 90.06 114 GLU A CA 1
ATOM 897 C C . GLU A 1 114 ? -46.513 -2.585 31.329 1.00 90.06 114 GLU A C 1
ATOM 899 O O . GLU A 1 114 ? -47.709 -2.818 31.189 1.00 90.06 114 GLU A O 1
ATOM 904 N N . THR A 1 115 ? -46.078 -1.368 31.646 1.00 90.06 115 THR A N 1
ATOM 905 C CA . THR A 1 115 ? -46.967 -0.237 31.932 1.00 90.06 115 THR A CA 1
ATOM 906 C C . THR A 1 115 ? -46.667 0.938 31.014 1.00 90.06 115 THR A C 1
ATOM 908 O O . THR A 1 115 ? -45.552 1.452 30.979 1.00 90.06 115 THR A O 1
ATOM 911 N N . VAL A 1 116 ? -47.678 1.419 30.293 1.00 88.44 116 VAL A N 1
ATOM 912 C CA . VAL A 1 116 ? -47.594 2.617 29.455 1.00 88.44 116 VAL A CA 1
ATOM 913 C C . VAL A 1 116 ? -48.138 3.809 30.230 1.00 88.44 116 VAL A C 1
ATOM 915 O O . VAL A 1 116 ? -49.310 3.839 30.605 1.00 88.44 116 VAL A O 1
ATOM 918 N N . ALA A 1 117 ? -47.304 4.829 30.418 1.00 87.62 117 ALA A N 1
ATOM 919 C CA . ALA A 1 117 ? -47.673 6.070 31.086 1.00 87.62 117 ALA A CA 1
ATOM 920 C C . ALA A 1 117 ? -47.494 7.284 30.160 1.00 87.62 117 ALA A C 1
ATOM 922 O O . ALA A 1 117 ? -46.644 7.293 29.269 1.00 87.62 117 ALA A O 1
ATOM 923 N N . ARG A 1 118 ? -48.310 8.322 30.353 1.00 86.44 118 ARG A N 1
ATOM 924 C CA . ARG A 1 118 ? -48.295 9.570 29.574 1.00 86.44 118 ARG A CA 1
ATOM 925 C C . ARG A 1 118 ? -48.085 10.762 30.500 1.00 86.44 118 ARG A C 1
ATOM 927 O O . ARG A 1 118 ? -48.643 10.791 31.591 1.00 86.44 118 ARG A O 1
ATOM 934 N N . GLU A 1 119 ? -47.334 11.763 30.054 1.00 84.19 119 GLU A N 1
ATOM 935 C CA . GLU A 1 119 ? -47.251 13.051 30.760 1.00 84.19 119 GLU A CA 1
ATOM 936 C C . GLU A 1 119 ? -48.613 13.754 30.815 1.00 84.19 119 GLU A C 1
ATOM 938 O O . GLU A 1 119 ? -49.315 13.839 29.807 1.00 84.19 119 GLU A O 1
ATOM 943 N N . LYS A 1 120 ? -48.975 14.312 31.978 1.00 78.94 120 LYS A N 1
ATOM 944 C CA . LYS A 1 120 ? -50.255 15.026 32.164 1.00 78.94 120 LYS A CA 1
ATOM 945 C C . LYS A 1 120 ? -50.444 16.213 31.219 1.00 78.94 120 LYS A C 1
ATOM 947 O O . LYS A 1 120 ? -51.552 16.486 30.770 1.00 78.94 120 LYS A O 1
ATOM 952 N N . THR A 1 121 ? -49.362 16.923 30.918 1.00 72.19 121 THR A N 1
ATOM 953 C CA . THR A 1 121 ? -49.353 18.135 30.085 1.00 72.19 121 THR A CA 1
ATOM 954 C C . THR A 1 121 ? -48.802 17.890 28.676 1.00 72.19 121 THR A C 1
ATOM 956 O O . THR A 1 121 ? -48.626 18.843 27.917 1.00 72.19 121 THR A O 1
ATOM 959 N N . GLY A 1 122 ? -48.546 16.629 28.303 1.00 71.00 122 GLY A N 1
ATOM 960 C CA . GLY A 1 122 ? -47.853 16.255 27.071 1.00 71.00 122 GLY A CA 1
ATOM 961 C C . GLY A 1 122 ? -48.535 15.134 26.283 1.00 71.00 122 GLY A C 1
ATOM 962 O O . GLY A 1 122 ? -49.494 14.499 26.718 1.00 71.00 122 GLY A O 1
ATOM 963 N N . THR A 1 123 ? -48.027 14.877 25.077 1.00 73.88 123 THR A N 1
ATOM 964 C CA . THR A 1 123 ? -48.466 13.754 24.224 1.00 73.88 123 THR A CA 1
ATOM 965 C C . THR A 1 123 ? -47.495 12.572 24.255 1.00 73.88 123 THR A C 1
ATOM 967 O O . THR A 1 123 ? -47.807 11.506 23.718 1.00 73.88 123 THR A O 1
ATOM 970 N N . THR A 1 124 ? -46.339 12.734 24.904 1.00 80.62 124 THR A N 1
ATOM 971 C CA . THR A 1 124 ? -45.298 11.712 25.011 1.00 80.62 124 THR A CA 1
ATOM 972 C C . THR A 1 124 ? -45.772 10.561 25.891 1.00 80.62 124 THR A C 1
ATOM 974 O O . THR A 1 124 ? -46.211 10.764 27.025 1.00 80.62 124 THR A O 1
ATOM 977 N N . LYS A 1 125 ? -45.689 9.341 25.353 1.00 84.06 125 LYS A N 1
ATOM 978 C CA . LYS A 1 125 ? -45.927 8.098 26.089 1.00 84.06 125 LYS A CA 1
ATOM 979 C C . LYS A 1 125 ? -44.594 7.412 26.358 1.00 84.06 125 LYS A C 1
ATOM 981 O O . LYS A 1 125 ? -43.779 7.295 25.444 1.00 84.06 125 LYS A O 1
ATOM 986 N N . TYR A 1 126 ? -44.431 6.915 27.572 1.00 87.38 126 TYR A N 1
ATOM 987 C CA . TYR A 1 126 ? -43.297 6.120 28.022 1.00 87.38 126 TYR A CA 1
ATOM 988 C C . TYR A 1 126 ? -43.802 4.728 28.383 1.00 87.38 126 TYR A C 1
ATOM 990 O O . TYR A 1 126 ? -44.871 4.596 28.976 1.00 87.38 126 TYR A O 1
ATOM 998 N N . GLN A 1 127 ? -43.054 3.696 28.014 1.00 90.50 127 GLN A N 1
ATOM 999 C CA . GLN A 1 127 ? -43.352 2.322 28.404 1.00 90.50 127 GLN A CA 1
ATOM 1000 C C . GLN A 1 127 ? -42.321 1.892 29.443 1.00 90.50 127 GLN A C 1
ATOM 1002 O O . GLN A 1 127 ? -41.121 2.002 29.214 1.00 90.50 127 GLN A O 1
ATOM 1007 N N . PHE A 1 128 ? -42.803 1.446 30.592 1.00 92.50 128 PHE A N 1
ATOM 1008 C CA . PHE A 1 128 ? -42.018 0.968 31.718 1.00 92.50 128 PHE A CA 1
ATOM 1009 C C . PHE A 1 128 ? -42.178 -0.542 31.824 1.00 92.50 128 PHE A C 1
ATOM 1011 O O . PHE A 1 128 ? -43.285 -1.055 31.672 1.00 92.50 128 PHE A O 1
ATOM 1018 N N . ILE A 1 129 ? -41.092 -1.236 32.136 1.00 92.56 129 ILE A N 1
ATOM 1019 C CA . ILE A 1 129 ? -41.117 -2.649 32.508 1.00 92.56 129 ILE A CA 1
ATOM 1020 C C . ILE A 1 129 ? -40.896 -2.704 34.014 1.00 92.56 129 ILE A C 1
ATOM 1022 O O . ILE A 1 129 ? -39.883 -2.213 34.507 1.00 92.56 129 ILE A O 1
ATOM 1026 N N . LEU A 1 130 ? -41.854 -3.250 34.756 1.00 93.69 130 LEU A N 1
ATOM 1027 C CA . LEU A 1 130 ? -41.799 -3.401 36.205 1.00 93.69 130 LEU A CA 1
ATOM 1028 C C . LEU A 1 130 ? -41.638 -4.877 36.561 1.00 93.69 130 LEU A C 1
ATOM 1030 O O . LEU A 1 130 ? -42.273 -5.745 35.967 1.00 93.69 130 LEU A O 1
ATOM 1034 N N . VAL A 1 131 ? -40.824 -5.159 37.574 1.00 93.00 131 VAL A N 1
ATOM 1035 C CA . VAL A 1 131 ? -40.609 -6.518 38.088 1.00 93.00 131 VAL A CA 1
ATOM 1036 C C . VAL A 1 131 ? -40.612 -6.518 39.607 1.00 93.00 131 VAL A C 1
ATOM 1038 O O . VAL A 1 131 ? -40.268 -5.523 40.255 1.00 93.00 131 VAL A O 1
ATOM 1041 N N . LYS A 1 132 ? -40.976 -7.655 40.197 1.00 90.31 132 LYS A N 1
ATOM 1042 C CA . LYS A 1 132 ? -40.752 -7.903 41.619 1.00 90.31 132 LYS A CA 1
ATOM 1043 C C . LYS A 1 132 ? -39.314 -8.379 41.805 1.00 90.31 132 LYS A C 1
ATOM 1045 O O . LYS A 1 132 ? -39.017 -9.553 41.617 1.00 90.31 132 LYS A O 1
ATOM 1050 N N . ASP A 1 133 ? -38.422 -7.456 42.150 1.00 90.25 133 ASP A N 1
ATOM 1051 C CA . ASP A 1 133 ? -36.998 -7.759 42.295 1.00 90.25 133 ASP A CA 1
ATOM 1052 C C . ASP A 1 133 ? -36.776 -8.747 43.460 1.00 90.25 133 ASP A C 1
ATOM 1054 O O . ASP A 1 133 ? -37.193 -8.454 44.588 1.00 90.25 133 ASP A O 1
ATOM 1058 N N . PRO A 1 134 ? -36.135 -9.907 43.216 1.00 88.62 134 PRO A N 1
ATOM 1059 C CA . PRO A 1 134 ? -35.934 -10.934 44.232 1.00 88.62 134 PRO A CA 1
ATOM 1060 C C . PRO A 1 134 ? -34.970 -10.499 45.343 1.00 88.62 134 PRO A C 1
ATOM 1062 O O . PRO A 1 134 ? -35.173 -10.870 46.496 1.00 88.62 134 PRO A O 1
ATOM 1065 N N . ALA A 1 135 ? -33.959 -9.685 45.028 1.00 90.19 135 ALA A N 1
ATOM 1066 C CA . ALA A 1 135 ? -32.987 -9.186 45.997 1.00 90.19 135 ALA A CA 1
ATOM 1067 C C . ALA A 1 135 ? -33.568 -8.046 46.846 1.00 90.19 135 ALA A C 1
ATOM 1069 O O . ALA A 1 135 ? -33.308 -7.961 48.046 1.00 90.19 135 ALA A O 1
ATOM 1070 N N . LYS A 1 136 ? -34.386 -7.173 46.240 1.00 88.88 136 LYS A N 1
ATOM 1071 C CA . LYS A 1 136 ? -34.998 -6.018 46.931 1.00 88.88 136 LYS A CA 1
ATOM 1072 C C . LYS A 1 136 ? -36.368 -6.330 47.552 1.00 88.88 136 LYS A C 1
ATOM 1074 O O . LYS A 1 136 ? -36.878 -5.522 48.329 1.00 88.88 136 LYS A O 1
ATOM 1079 N N . GLY A 1 137 ? -36.983 -7.461 47.202 1.00 87.25 137 GLY A N 1
ATOM 1080 C CA . GLY A 1 137 ? -38.261 -7.941 47.739 1.00 87.25 137 GLY A CA 1
ATOM 1081 C C . GLY A 1 137 ? -39.480 -7.069 47.409 1.00 87.25 137 GLY A C 1
ATOM 1082 O O . GLY A 1 137 ? -40.506 -7.170 48.084 1.00 87.25 137 GLY A O 1
ATOM 1083 N N . ARG A 1 138 ? -39.393 -6.183 46.407 1.00 90.06 138 ARG A N 1
ATOM 1084 C CA . ARG A 1 138 ? -40.433 -5.188 46.085 1.00 90.06 138 ARG A CA 1
ATOM 1085 C C . ARG A 1 138 ? -40.556 -4.944 44.583 1.00 90.06 138 ARG A C 1
ATOM 1087 O O . ARG A 1 138 ? -39.623 -5.216 43.834 1.00 90.06 138 ARG A O 1
ATOM 1094 N N . TRP A 1 139 ? -41.698 -4.396 44.167 1.00 91.19 139 TRP A N 1
ATOM 1095 C CA . TRP A 1 139 ? -41.897 -3.913 42.800 1.00 91.19 139 TRP A CA 1
ATOM 1096 C C . TRP A 1 139 ? -41.006 -2.703 42.517 1.00 91.19 139 TRP A C 1
ATOM 1098 O O . TRP A 1 139 ? -40.980 -1.745 43.296 1.00 91.19 139 TRP A O 1
ATOM 1108 N N . VAL A 1 140 ? -40.277 -2.774 41.410 1.00 94.25 140 VAL A N 1
ATOM 1109 C CA . VAL A 1 140 ? -39.317 -1.771 40.939 1.00 94.25 140 VAL A CA 1
ATOM 1110 C C . VAL A 1 140 ? -39.349 -1.703 39.415 1.00 94.25 140 VAL A C 1
ATOM 1112 O O . VAL A 1 140 ? -39.881 -2.601 38.763 1.00 94.25 140 VAL A O 1
ATOM 1115 N N . ILE A 1 141 ? -38.777 -0.643 38.850 1.00 94.31 141 ILE A N 1
ATOM 1116 C CA . ILE A 1 141 ? -38.603 -0.505 37.400 1.00 94.31 141 ILE A CA 1
ATOM 1117 C C . ILE A 1 141 ? -37.387 -1.315 36.958 1.00 94.31 141 ILE A C 1
ATOM 1119 O O . ILE A 1 141 ? -36.278 -1.091 37.439 1.00 94.31 141 ILE A O 1
ATOM 1123 N N . ASP A 1 142 ? -37.608 -2.251 36.042 1.00 93.44 142 ASP A N 1
ATOM 1124 C CA . ASP A 1 142 ? -36.553 -3.002 35.366 1.00 93.44 142 ASP A CA 1
ATOM 1125 C C . ASP A 1 142 ? -36.021 -2.274 34.137 1.00 93.44 142 ASP A C 1
ATOM 1127 O O . ASP A 1 142 ? -34.829 -2.346 33.873 1.00 93.44 142 ASP A O 1
ATOM 1131 N N . ASP A 1 143 ? -36.882 -1.565 33.399 1.00 93.38 143 ASP A N 1
ATOM 1132 C CA . ASP A 1 143 ? -36.484 -0.853 32.184 1.00 93.38 143 ASP A CA 1
ATOM 1133 C C . ASP A 1 143 ? -37.468 0.263 31.799 1.00 93.38 143 ASP A C 1
ATOM 1135 O O . ASP A 1 143 ? -38.630 0.278 32.219 1.00 93.38 143 ASP A O 1
ATOM 1139 N N . VAL A 1 144 ? -37.003 1.181 30.952 1.00 92.31 144 VAL A N 1
ATOM 1140 C CA . VAL A 1 144 ? -37.805 2.224 30.309 1.00 92.31 144 VAL A CA 1
ATOM 1141 C C . VAL A 1 144 ? -37.555 2.179 28.805 1.00 92.31 144 VAL A C 1
ATOM 1143 O O . VAL A 1 144 ? -36.447 2.418 28.337 1.00 92.31 144 VAL A O 1
ATOM 1146 N N . MET A 1 145 ? -38.602 1.923 28.031 1.00 89.06 145 MET A N 1
ATOM 1147 C CA . MET A 1 145 ? -38.528 1.833 26.578 1.00 89.06 145 MET A CA 1
ATOM 1148 C C . MET A 1 145 ? -38.713 3.221 25.947 1.00 89.06 145 MET A C 1
ATOM 1150 O O . MET A 1 145 ? -39.778 3.843 26.033 1.00 89.06 145 MET A O 1
ATOM 1154 N N . LEU A 1 146 ? -37.662 3.712 25.290 1.00 82.75 146 LEU A N 1
ATOM 1155 C CA . LEU A 1 146 ? -37.572 5.029 24.665 1.00 82.75 146 LEU A CA 1
ATOM 1156 C C . LEU A 1 146 ? -37.878 4.939 23.171 1.00 82.75 146 LEU A C 1
ATOM 1158 O O . LEU A 1 146 ? -37.207 4.227 22.427 1.00 82.75 146 LEU A O 1
ATOM 1162 N N . ARG A 1 147 ? -38.867 5.701 22.698 1.00 75.88 147 ARG A N 1
ATOM 1163 C CA . ARG A 1 147 ? -39.190 5.783 21.267 1.00 75.88 147 ARG A CA 1
ATOM 1164 C C . ARG A 1 147 ? -38.334 6.856 20.594 1.00 75.88 147 ARG A C 1
ATOM 1166 O O . ARG A 1 147 ? -38.491 8.040 20.880 1.00 75.88 147 ARG A O 1
ATOM 1173 N N . GLN A 1 148 ? -37.475 6.459 19.661 1.00 66.31 148 GLN A N 1
ATOM 1174 C CA . GLN A 1 148 ? -36.768 7.367 18.758 1.00 66.31 148 GLN A CA 1
ATOM 1175 C C . GLN A 1 148 ? -37.401 7.313 17.365 1.00 66.31 148 GLN A C 1
ATOM 1177 O O . GLN A 1 148 ? -37.638 6.246 16.808 1.00 66.31 148 GLN A O 1
ATOM 1182 N N . GLN A 1 149 ? -37.668 8.480 16.778 1.00 60.88 149 GLN A N 1
ATOM 1183 C CA . GLN A 1 149 ? -38.122 8.594 15.394 1.00 60.88 149 GLN A CA 1
ATOM 1184 C C . GLN A 1 149 ? -37.095 9.417 14.611 1.00 60.88 149 GLN A C 1
ATOM 1186 O O . GLN A 1 149 ? -36.904 10.600 14.890 1.00 60.88 149 GLN A O 1
ATOM 1191 N N . LYS A 1 150 ? -36.412 8.797 13.641 1.00 55.59 150 LYS A N 1
ATOM 1192 C CA . LYS A 1 150 ? -35.403 9.458 12.793 1.00 55.59 150 LYS A CA 1
ATOM 1193 C C . LYS A 1 150 ? -35.658 9.077 11.334 1.00 55.59 150 LYS A C 1
ATOM 1195 O O . LYS A 1 150 ? -35.736 7.900 11.011 1.00 55.59 150 LYS A O 1
ATOM 1200 N N . LYS A 1 151 ? -35.828 10.079 10.460 1.00 53.22 151 LYS A N 1
ATOM 1201 C CA . LYS A 1 151 ? -36.076 9.916 9.007 1.00 53.22 151 LYS A CA 1
ATOM 1202 C C . LYS A 1 151 ? -37.215 8.936 8.635 1.00 53.22 151 LYS A C 1
ATOM 1204 O O . LYS A 1 151 ? -37.124 8.240 7.637 1.00 53.22 151 LYS A O 1
ATOM 1209 N N . GLY A 1 152 ? -38.295 8.895 9.419 1.00 55.12 152 GLY A N 1
ATOM 1210 C CA . GLY A 1 152 ? -39.470 8.053 9.136 1.00 55.12 152 GLY A CA 1
ATOM 1211 C C . GLY A 1 152 ? -39.449 6.668 9.791 1.00 55.12 152 GLY A C 1
ATOM 1212 O O . GLY A 1 152 ? -40.518 6.110 10.019 1.00 55.12 152 GLY A O 1
ATOM 1213 N N . THR A 1 153 ? -38.285 6.170 10.212 1.00 54.91 153 THR A N 1
ATOM 1214 C CA . THR A 1 153 ? -38.166 4.921 10.977 1.00 54.91 153 THR A CA 1
ATOM 1215 C C . THR A 1 153 ? -38.391 5.197 12.465 1.00 54.91 153 THR A C 1
ATOM 1217 O O . THR A 1 153 ? -37.789 6.112 13.038 1.00 54.91 153 THR A O 1
ATOM 1220 N N . ARG A 1 154 ? -39.287 4.427 13.092 1.00 60.69 154 ARG A N 1
ATOM 1221 C CA . ARG A 1 154 ? -39.496 4.409 14.547 1.00 60.69 154 ARG A CA 1
ATOM 1222 C C . ARG A 1 154 ? -38.740 3.221 15.128 1.00 60.69 154 ARG A C 1
ATOM 1224 O O . ARG A 1 154 ? -39.022 2.095 14.739 1.00 60.69 154 ARG A O 1
ATOM 1231 N N . SER A 1 155 ? -37.830 3.472 16.060 1.00 69.81 155 SER A N 1
ATOM 1232 C CA . SER A 1 155 ? -37.206 2.434 16.878 1.00 69.81 155 SER A CA 1
ATOM 1233 C C . SER A 1 155 ? -37.560 2.645 18.344 1.00 69.81 155 SER A C 1
ATOM 1235 O O . SER A 1 155 ? -37.698 3.777 18.816 1.00 69.81 155 SER A O 1
ATOM 1237 N N . THR A 1 156 ? -37.746 1.544 19.059 1.00 76.00 156 THR A N 1
ATOM 1238 C CA . THR A 1 156 ? -37.927 1.540 20.508 1.00 76.00 156 THR A CA 1
ATOM 1239 C C . THR A 1 156 ? -36.651 0.969 21.108 1.00 76.00 156 THR A C 1
ATOM 1241 O O . THR A 1 156 ? -36.234 -0.110 20.706 1.00 76.00 156 THR A O 1
ATOM 1244 N N . LYS A 1 157 ? -36.012 1.694 22.026 1.00 81.62 157 LYS A N 1
ATOM 1245 C CA . LYS A 1 157 ? -34.741 1.300 22.645 1.00 81.62 157 LYS A CA 1
ATOM 1246 C C . LYS A 1 157 ? -34.902 1.170 24.152 1.00 81.62 157 LYS A C 1
ATOM 1248 O O . LYS A 1 157 ? -35.550 2.016 24.762 1.00 81.62 157 LYS A O 1
ATOM 1253 N N . SER A 1 158 ? -34.291 0.150 24.738 1.00 88.81 158 SER A N 1
ATOM 1254 C CA . SER A 1 158 ? -34.158 0.023 26.190 1.00 88.81 158 SER A CA 1
ATOM 1255 C C . SER A 1 158 ? -33.247 1.127 26.739 1.00 88.81 158 SER A C 1
ATOM 1257 O O . SER A 1 158 ? -32.172 1.386 26.189 1.00 88.81 158 SER A O 1
ATOM 1259 N N . ALA A 1 159 ? -33.677 1.792 27.812 1.00 89.38 159 ALA A N 1
ATOM 1260 C CA . ALA A 1 159 ? -32.854 2.749 28.542 1.00 89.38 159 ALA A CA 1
ATOM 1261 C C . ALA A 1 159 ? -31.683 2.047 29.238 1.00 89.38 159 ALA A C 1
ATOM 1263 O O . ALA A 1 159 ? -30.586 2.602 29.278 1.00 89.38 159 ALA A O 1
ATOM 1264 N N . VAL A 1 160 ? -31.909 0.833 29.751 1.00 90.81 160 VAL A N 1
ATOM 1265 C CA . VAL A 1 160 ? -30.869 0.039 30.412 1.00 90.81 160 VAL A CA 1
ATOM 1266 C C . VAL A 1 160 ? -29.766 -0.343 29.436 1.00 90.81 160 VAL A C 1
ATOM 1268 O O . VAL A 1 160 ? -28.605 -0.065 29.713 1.00 90.81 160 VAL A O 1
ATOM 1271 N N . GLU A 1 161 ? -30.118 -0.906 28.279 1.00 88.62 161 GLU A N 1
ATOM 1272 C CA . GLU A 1 161 ? -29.139 -1.335 27.270 1.00 88.62 161 GLU A CA 1
ATOM 1273 C C . GLU A 1 161 ? -28.383 -0.137 26.675 1.00 88.62 161 GLU A C 1
ATOM 1275 O O . GLU A 1 161 ? -27.178 -0.205 26.446 1.00 88.62 161 GLU A O 1
ATOM 1280 N N . LEU A 1 162 ? -29.065 0.998 26.471 1.00 87.38 162 LEU A N 1
ATOM 1281 C CA . LEU A 1 162 ? -28.410 2.211 25.981 1.00 87.38 162 LEU A CA 1
ATOM 1282 C C . LEU A 1 162 ? -27.391 2.755 26.996 1.00 87.38 162 LEU A C 1
ATOM 1284 O O . LEU A 1 162 ? -26.320 3.204 26.596 1.00 87.38 162 LEU A O 1
ATOM 1288 N N . MET A 1 163 ? -27.708 2.715 28.294 1.00 88.56 163 MET A N 1
ATOM 1289 C CA . MET A 1 163 ? -26.773 3.106 29.355 1.00 88.56 163 MET A CA 1
ATOM 1290 C C . MET A 1 163 ? -25.624 2.123 29.515 1.00 88.56 163 MET A C 1
ATOM 1292 O O . MET A 1 163 ? -24.489 2.559 29.681 1.00 88.56 163 MET A O 1
ATOM 1296 N N . ASP A 1 164 ? -25.904 0.826 29.433 1.00 89.25 164 ASP A N 1
ATOM 1297 C CA . ASP A 1 164 ? -24.885 -0.219 29.460 1.00 89.25 164 ASP A CA 1
ATOM 1298 C C . ASP A 1 164 ? -23.849 0.014 28.351 1.00 89.25 164 ASP A C 1
ATOM 1300 O O . ASP A 1 164 ? -22.659 0.154 28.623 1.00 89.25 164 ASP A O 1
ATOM 1304 N N . LEU A 1 165 ? -24.308 0.225 27.115 1.00 88.69 165 LEU A N 1
ATOM 1305 C CA . LEU A 1 165 ? -23.450 0.554 25.978 1.00 88.69 165 LEU A CA 1
ATOM 1306 C C . LEU A 1 165 ? -22.653 1.857 26.178 1.00 88.69 165 LEU A C 1
ATOM 1308 O O . LEU A 1 165 ? -21.464 1.908 25.864 1.00 88.69 165 LEU A O 1
ATOM 1312 N N . LEU A 1 166 ? -23.282 2.917 26.704 1.00 86.19 166 LEU A N 1
ATOM 1313 C CA . LEU A 1 166 ? -22.604 4.186 27.012 1.00 86.19 166 LEU A CA 1
ATOM 1314 C C . LEU A 1 166 ? -21.457 3.994 28.008 1.00 86.19 166 LEU A C 1
ATOM 1316 O O . LEU A 1 166 ? -20.369 4.545 27.827 1.00 86.19 166 LEU A O 1
ATOM 1320 N N . ILE A 1 167 ? -21.712 3.227 29.066 1.00 87.44 167 ILE A N 1
ATOM 1321 C CA . ILE A 1 167 ? -20.729 2.938 30.104 1.00 87.44 167 ILE A CA 1
ATOM 1322 C C . ILE A 1 167 ? -19.608 2.075 29.523 1.00 87.44 167 ILE A C 1
ATOM 1324 O O . ILE A 1 167 ? -18.447 2.427 29.712 1.00 87.44 167 ILE A O 1
ATOM 1328 N N . THR A 1 168 ? -19.940 1.041 28.746 1.00 89.19 168 THR A N 1
ATOM 1329 C CA . THR A 1 168 ? -18.974 0.181 28.050 1.00 89.19 168 THR A CA 1
ATOM 1330 C C . THR A 1 168 ? -18.039 0.982 27.148 1.00 89.19 168 THR A C 1
ATOM 1332 O O . THR A 1 168 ? -16.832 0.779 27.196 1.00 89.19 168 THR A O 1
ATOM 1335 N N . LEU A 1 169 ? -18.546 1.939 26.363 1.00 88.25 169 LEU A N 1
ATOM 1336 C CA . LEU A 1 169 ? -17.698 2.782 25.506 1.00 88.25 169 LEU A CA 1
ATOM 1337 C C . LEU A 1 169 ? -16.696 3.627 26.310 1.00 88.25 169 LEU A C 1
ATOM 1339 O O . LEU A 1 169 ? -15.562 3.831 25.878 1.00 88.25 169 LEU A O 1
ATOM 1343 N N . ARG A 1 170 ? -17.100 4.123 27.483 1.00 83.56 170 ARG A N 1
ATOM 1344 C CA . ARG A 1 170 ? -16.222 4.895 28.374 1.00 83.56 170 ARG A CA 1
ATOM 1345 C C . ARG A 1 170 ? -15.208 4.005 29.087 1.00 83.56 170 ARG A C 1
ATOM 1347 O O . ARG A 1 170 ? -14.049 4.390 29.207 1.00 83.56 170 ARG A O 1
ATOM 1354 N N . GLU A 1 171 ? -15.644 2.847 29.573 1.00 87.00 171 GLU A N 1
ATOM 1355 C CA . GLU A 1 171 ? -14.761 1.839 30.164 1.00 87.00 171 GLU A CA 1
ATOM 1356 C C . GLU A 1 171 ? -13.717 1.400 29.140 1.00 87.00 171 GLU A C 1
ATOM 1358 O O . GLU A 1 171 ? -12.536 1.466 29.448 1.00 87.00 171 GLU A O 1
ATOM 1363 N N . PHE A 1 172 ? -14.129 1.111 27.902 1.00 89.81 172 PHE A N 1
ATOM 1364 C CA . PHE A 1 172 ? -13.228 0.810 26.795 1.00 89.81 172 PHE A CA 1
ATOM 1365 C C . PHE A 1 172 ? -12.168 1.895 26.603 1.00 89.81 172 PHE A C 1
ATOM 1367 O O . PHE A 1 172 ? -10.991 1.570 26.591 1.00 89.81 172 PHE A O 1
ATOM 1374 N N . LEU A 1 173 ? -12.542 3.177 26.500 1.00 87.06 173 LEU A N 1
ATOM 1375 C CA . LEU A 1 173 ? -11.560 4.253 26.302 1.00 87.06 173 LEU A CA 1
ATOM 1376 C C . LEU A 1 173 ? -10.604 4.416 27.491 1.00 87.06 173 LEU A C 1
ATOM 1378 O O . LEU A 1 173 ? -9.425 4.698 27.295 1.00 87.06 173 LEU A O 1
ATOM 1382 N N . ASN A 1 174 ? -11.086 4.207 28.718 1.00 86.19 174 ASN A N 1
ATOM 1383 C CA . ASN A 1 174 ? -10.229 4.209 29.903 1.00 86.19 174 ASN A CA 1
ATOM 1384 C C . ASN A 1 174 ? -9.274 3.006 29.915 1.00 86.19 174 ASN A C 1
ATOM 1386 O O . ASN A 1 174 ? -8.100 3.167 30.243 1.00 86.19 174 ASN A O 1
ATOM 1390 N N . THR A 1 175 ? -9.756 1.819 29.543 1.00 90.31 175 THR A N 1
ATOM 1391 C CA . THR A 1 175 ? -8.936 0.613 29.380 1.00 90.31 175 THR A CA 1
ATOM 1392 C C . THR A 1 175 ? -7.939 0.780 28.235 1.00 90.31 175 THR A C 1
ATOM 1394 O O . THR A 1 175 ? -6.798 0.366 28.362 1.00 90.31 175 THR A O 1
ATOM 1397 N N . TRP A 1 176 ? -8.314 1.456 27.152 1.00 89.06 176 TRP A N 1
ATOM 1398 C CA . TRP A 1 176 ? -7.428 1.769 26.031 1.00 89.06 176 TRP A CA 1
ATOM 1399 C C . TRP A 1 176 ? -6.307 2.740 26.430 1.00 89.06 176 TRP A C 1
ATOM 1401 O O . TRP A 1 176 ? -5.200 2.643 25.915 1.00 89.06 176 TRP A O 1
ATOM 1411 N N . GLU A 1 177 ? -6.577 3.666 27.359 1.00 86.38 177 GLU A N 1
ATOM 1412 C CA . GLU A 1 177 ? -5.598 4.636 27.871 1.00 86.38 177 GLU A CA 1
ATOM 1413 C C . GLU A 1 177 ? -4.668 4.048 28.947 1.00 86.38 177 GLU A C 1
ATOM 1415 O O . GLU A 1 177 ? -3.478 4.356 28.968 1.00 86.38 177 GLU A O 1
ATOM 1420 N N . LYS A 1 178 ? -5.211 3.258 29.882 1.00 87.25 178 LYS A N 1
ATOM 1421 C CA . LYS A 1 178 ? -4.523 2.874 31.133 1.00 87.25 178 LYS A CA 1
ATOM 1422 C C . LYS A 1 178 ? -4.450 1.374 31.385 1.00 87.25 178 LYS A C 1
ATOM 1424 O O . LYS A 1 178 ? -3.782 0.966 32.334 1.00 87.25 178 LYS A O 1
ATOM 1429 N N . GLY A 1 179 ? -5.190 0.584 30.620 1.00 85.19 179 GLY A N 1
ATOM 1430 C CA . GLY A 1 179 ? -5.303 -0.848 30.831 1.00 85.19 179 GLY A CA 1
ATOM 1431 C C . GLY A 1 179 ? -4.038 -1.594 30.432 1.00 85.19 179 GLY A C 1
ATOM 1432 O O . GLY A 1 179 ? -3.229 -1.124 29.628 1.00 85.19 179 GLY A O 1
ATOM 1433 N N . SER A 1 180 ? -3.875 -2.787 30.996 1.00 89.19 180 SER A N 1
ATOM 1434 C CA . SER A 1 180 ? -2.865 -3.735 30.524 1.00 89.19 180 SER A CA 1
ATOM 1435 C C . SER A 1 180 ? -3.216 -4.264 29.127 1.00 89.19 180 SER A C 1
ATOM 1437 O O . SER A 1 180 ? -4.344 -4.121 28.647 1.00 89.19 180 SER A O 1
ATOM 1439 N N . ARG A 1 181 ? -2.258 -4.927 28.466 1.00 88.19 181 ARG A N 1
ATOM 1440 C CA . ARG A 1 181 ? -2.495 -5.592 27.173 1.00 88.19 181 ARG A CA 1
ATOM 1441 C C . ARG A 1 181 ? -3.698 -6.532 27.256 1.00 88.19 181 ARG A C 1
ATOM 1443 O O . ARG A 1 181 ? -4.567 -6.496 26.392 1.00 88.19 181 ARG A O 1
ATOM 1450 N N . GLU A 1 182 ? -3.743 -7.368 28.285 1.00 91.75 182 GLU A N 1
ATOM 1451 C CA . GLU A 1 182 ? -4.783 -8.375 28.473 1.00 91.75 182 GLU A CA 1
ATOM 1452 C C . GLU A 1 182 ? -6.153 -7.727 28.700 1.00 91.75 182 GLU A C 1
ATOM 1454 O O . GLU A 1 182 ? -7.151 -8.197 28.158 1.00 91.75 182 GLU A O 1
ATOM 1459 N N . GLU A 1 183 ? -6.205 -6.622 29.446 1.00 91.50 183 GLU A N 1
ATOM 1460 C CA . GLU A 1 183 ? -7.441 -5.867 29.667 1.00 91.50 183 GLU A CA 1
ATOM 1461 C C . GLU A 1 183 ? -7.957 -5.232 28.369 1.00 91.50 183 GLU A C 1
ATOM 1463 O O . GLU A 1 183 ? -9.153 -5.309 28.086 1.00 91.50 183 GLU A O 1
ATOM 1468 N N . VAL A 1 184 ? -7.068 -4.663 27.544 1.00 89.69 184 VAL A N 1
ATOM 1469 C CA . VAL A 1 184 ? -7.430 -4.113 26.227 1.00 89.69 184 VAL A CA 1
ATOM 1470 C C . VAL A 1 184 ? -7.991 -5.201 25.312 1.00 89.69 184 VAL A C 1
ATOM 1472 O O . VAL A 1 184 ? -9.035 -4.998 24.693 1.00 89.69 184 VAL A O 1
ATOM 1475 N N . LEU A 1 185 ? -7.349 -6.372 25.263 1.00 91.44 185 LEU A N 1
ATOM 1476 C CA . LEU A 1 185 ? -7.806 -7.502 24.448 1.00 91.44 185 LEU A CA 1
ATOM 1477 C C . LEU A 1 185 ? -9.158 -8.065 24.918 1.00 91.44 185 LEU A C 1
ATOM 1479 O O . LEU A 1 185 ? -9.926 -8.550 24.095 1.00 91.44 185 LEU A O 1
ATOM 1483 N N . GLN A 1 186 ? -9.482 -7.975 26.211 1.00 90.81 186 GLN A N 1
ATOM 1484 C CA . GLN A 1 186 ? -10.788 -8.384 26.748 1.00 90.81 186 GLN A CA 1
ATOM 1485 C C . GLN A 1 186 ? -11.904 -7.352 26.515 1.00 90.81 186 GLN A C 1
ATOM 1487 O O . GLN A 1 186 ? -13.087 -7.709 26.537 1.00 90.81 186 GLN A O 1
ATOM 1492 N N . ALA A 1 187 ? -11.545 -6.080 26.322 1.00 89.25 187 ALA A N 1
ATOM 1493 C CA . ALA A 1 187 ? -12.490 -4.982 26.110 1.00 89.25 187 ALA A CA 1
ATOM 1494 C C . ALA A 1 187 ? -12.984 -4.864 24.653 1.00 89.25 187 ALA A C 1
ATOM 1496 O O . ALA A 1 187 ? -13.965 -4.161 24.383 1.00 89.25 187 ALA A O 1
ATOM 1497 N N . VAL A 1 188 ? -12.322 -5.544 23.717 1.00 93.44 188 VAL A N 1
ATOM 1498 C CA . VAL A 1 188 ? -12.678 -5.578 22.292 1.00 93.44 188 VAL A CA 1
ATOM 1499 C C . VAL A 1 188 ? -13.295 -6.922 21.899 1.00 93.44 188 VAL A C 1
ATOM 1501 O O . VAL A 1 188 ? -13.205 -7.898 22.637 1.00 93.44 188 VAL A O 1
ATOM 1504 N N . SER A 1 189 ? -13.942 -6.963 20.733 1.00 93.75 189 SER A N 1
ATOM 1505 C CA . SER A 1 189 ? -14.472 -8.201 20.141 1.00 93.75 189 SER A CA 1
ATOM 1506 C C . SER A 1 189 ? -13.371 -9.235 19.905 1.00 93.75 189 SER A C 1
ATOM 1508 O O . SER A 1 189 ? -12.204 -8.877 19.709 1.00 93.75 189 SER A O 1
ATOM 1510 N N . SER A 1 190 ? -13.753 -10.508 19.823 1.00 92.56 190 SER A N 1
ATOM 1511 C CA . SER A 1 190 ? -12.834 -11.614 19.519 1.00 92.56 190 SER A CA 1
ATOM 1512 C C . SER A 1 190 ? -11.999 -11.401 18.241 1.00 92.56 190 SER A C 1
ATOM 1514 O O . SER A 1 190 ? -10.798 -11.681 18.227 1.00 92.56 190 SER A O 1
ATOM 1516 N N . GLU A 1 191 ? -12.593 -10.845 17.182 1.00 90.69 191 GLU A N 1
ATOM 1517 C CA . GLU A 1 191 ? -11.923 -10.561 15.903 1.00 90.69 191 GLU A CA 1
ATOM 1518 C C . GLU A 1 191 ? -10.869 -9.445 16.015 1.00 90.69 191 GLU A C 1
ATOM 1520 O O . GLU A 1 191 ? -9.749 -9.560 15.495 1.00 90.69 191 GLU A O 1
ATOM 1525 N N . MET A 1 192 ? -11.211 -8.362 16.715 1.00 91.81 192 MET A N 1
ATOM 1526 C CA . MET A 1 192 ? -10.293 -7.248 16.954 1.00 91.81 192 MET A CA 1
ATOM 1527 C C . MET A 1 192 ? -9.170 -7.653 17.912 1.00 91.81 192 MET A C 1
ATOM 1529 O O . MET A 1 192 ? -8.012 -7.324 17.653 1.00 91.81 192 MET A O 1
ATOM 1533 N N . ALA A 1 193 ? -9.483 -8.428 18.955 1.00 93.19 193 ALA A N 1
ATOM 1534 C CA . ALA A 1 193 ? -8.496 -8.980 19.877 1.00 93.19 193 ALA A CA 1
ATOM 1535 C C . ALA A 1 193 ? -7.462 -9.830 19.132 1.00 93.19 193 ALA A C 1
ATOM 1537 O O . ALA A 1 193 ? -6.266 -9.589 19.266 1.00 93.19 193 ALA A O 1
ATOM 1538 N N . ALA A 1 194 ? -7.908 -10.765 18.286 1.00 92.81 194 ALA A N 1
ATOM 1539 C CA . ALA A 1 194 ? -7.012 -11.617 17.506 1.00 92.81 194 ALA A CA 1
ATOM 1540 C C . ALA A 1 194 ? -6.074 -10.803 16.595 1.00 92.81 194 ALA A C 1
ATOM 1542 O O . ALA A 1 194 ? -4.889 -11.117 16.481 1.00 92.81 194 ALA A O 1
ATOM 1543 N N . SER A 1 195 ? -6.586 -9.732 15.979 1.00 92.44 195 SER A N 1
ATOM 1544 C CA . SER A 1 195 ? -5.789 -8.865 15.101 1.00 92.44 195 SER A CA 1
ATOM 1545 C C . SER A 1 195 ? -4.754 -8.044 15.878 1.00 92.44 195 SER A C 1
ATOM 1547 O O . SER A 1 195 ? -3.625 -7.905 15.420 1.00 92.44 195 SER A O 1
ATOM 1549 N N . LEU A 1 196 ? -5.114 -7.515 17.053 1.00 92.12 196 LEU A N 1
ATOM 1550 C CA . LEU A 1 196 ? -4.207 -6.738 17.908 1.00 92.12 196 LEU A CA 1
ATOM 1551 C C . LEU A 1 196 ? -3.161 -7.608 18.612 1.00 92.12 196 LEU A C 1
ATOM 1553 O O . LEU A 1 196 ? -2.037 -7.157 18.827 1.00 92.12 196 LEU A O 1
ATOM 1557 N N . ASP A 1 197 ? -3.522 -8.835 18.983 1.00 93.81 197 ASP A N 1
ATOM 1558 C CA . ASP A 1 197 ? -2.631 -9.767 19.673 1.00 93.81 197 ASP A CA 1
ATOM 1559 C C . ASP A 1 197 ? -1.528 -10.310 18.753 1.00 93.81 197 ASP A C 1
ATOM 1561 O O . ASP A 1 197 ? -0.403 -10.539 19.197 1.00 93.81 197 ASP A O 1
ATOM 1565 N N . ALA A 1 198 ? -1.832 -10.447 17.457 1.00 92.50 198 ALA A N 1
ATOM 1566 C CA . ALA A 1 198 ? -0.881 -10.871 16.432 1.00 92.50 198 ALA A CA 1
ATOM 1567 C C . ALA A 1 198 ? 0.175 -9.803 16.081 1.00 92.50 198 ALA A C 1
ATOM 1569 O O . ALA A 1 198 ? 1.185 -10.127 15.453 1.00 92.50 198 ALA A O 1
ATOM 1570 N N . LEU A 1 199 ? -0.042 -8.537 16.457 1.00 91.94 199 LEU A N 1
ATOM 1571 C CA . LEU A 1 199 ? 0.893 -7.453 16.164 1.00 91.94 199 LEU A CA 1
ATOM 1572 C C . LEU A 1 199 ? 2.129 -7.497 17.072 1.00 91.94 199 LEU A C 1
ATOM 1574 O O . LEU A 1 199 ? 2.005 -7.743 18.277 1.00 91.94 199 LEU A O 1
ATOM 1578 N N . PRO A 1 200 ? 3.319 -7.141 16.547 1.00 92.50 200 PRO A N 1
ATOM 1579 C CA . PRO A 1 200 ? 4.454 -6.813 17.398 1.00 92.50 200 PRO A CA 1
ATOM 1580 C C . PRO A 1 200 ? 4.096 -5.686 18.378 1.00 92.50 200 PRO A C 1
ATOM 1582 O O . PRO A 1 200 ? 3.337 -4.769 18.058 1.00 92.50 200 PRO A O 1
ATOM 1585 N N . GLU A 1 201 ? 4.661 -5.734 19.583 1.00 90.31 201 GLU A N 1
ATOM 1586 C CA . GLU A 1 201 ? 4.332 -4.787 20.653 1.00 90.31 201 GLU A CA 1
ATOM 1587 C C . GLU A 1 201 ? 4.515 -3.304 20.272 1.00 90.31 201 GLU A C 1
ATOM 1589 O O . GLU A 1 201 ? 3.581 -2.535 20.524 1.00 90.31 201 GLU A O 1
ATOM 1594 N N . PRO A 1 202 ? 5.611 -2.886 19.602 1.00 91.94 202 PRO A N 1
ATOM 1595 C CA . PRO A 1 202 ? 5.774 -1.496 19.167 1.00 91.94 202 PRO A CA 1
ATOM 1596 C C . PRO A 1 202 ? 4.636 -1.017 18.255 1.00 91.94 202 PRO A C 1
ATOM 1598 O O . PRO A 1 202 ? 4.129 0.094 18.405 1.00 91.94 202 PRO A O 1
ATOM 1601 N N . TRP A 1 203 ? 4.167 -1.888 17.360 1.00 92.25 203 TRP A N 1
ATOM 1602 C CA . TRP A 1 203 ? 3.065 -1.604 16.444 1.00 92.25 203 TRP A CA 1
ATOM 1603 C C . TRP A 1 203 ? 1.724 -1.455 17.157 1.00 92.25 203 TRP A C 1
ATOM 1605 O O . TRP A 1 203 ? 0.961 -0.535 16.856 1.00 92.25 203 TRP A O 1
ATOM 1615 N N . ARG A 1 204 ? 1.447 -2.320 18.139 1.00 89.50 204 ARG A N 1
ATOM 1616 C CA . ARG A 1 204 ? 0.244 -2.212 18.973 1.00 89.50 204 ARG A CA 1
ATOM 1617 C C . ARG A 1 204 ? 0.230 -0.888 19.740 1.00 89.50 204 ARG A C 1
ATOM 1619 O O . ARG A 1 204 ? -0.799 -0.215 19.763 1.00 89.50 204 ARG A O 1
ATOM 1626 N N . ILE A 1 205 ? 1.361 -0.496 20.331 1.00 88.00 205 ILE A N 1
ATOM 1627 C CA . ILE A 1 205 ? 1.504 0.779 21.051 1.00 88.00 205 ILE A CA 1
ATOM 1628 C C . ILE A 1 205 ? 1.285 1.964 20.100 1.00 88.00 205 ILE A C 1
ATOM 1630 O O . ILE A 1 205 ? 0.526 2.870 20.433 1.00 88.00 205 ILE A O 1
ATOM 1634 N N . CYS A 1 206 ? 1.877 1.930 18.901 1.00 88.81 206 CYS A N 1
ATOM 1635 C CA . CYS A 1 206 ? 1.712 2.963 17.875 1.00 88.81 206 CYS A CA 1
ATOM 1636 C C . CYS A 1 206 ? 0.230 3.190 17.512 1.00 88.81 206 CYS A C 1
ATOM 1638 O O . CYS A 1 206 ? -0.273 4.304 17.661 1.00 88.81 206 CYS A O 1
ATOM 1640 N N . LEU A 1 207 ? -0.500 2.125 17.149 1.00 88.31 207 LEU A N 1
ATOM 1641 C CA . LEU A 1 207 ? -1.928 2.212 16.799 1.00 88.31 207 LEU A CA 1
ATOM 1642 C C . LEU A 1 207 ? -2.804 2.654 17.982 1.00 88.31 207 LEU A C 1
ATOM 1644 O O . LEU A 1 207 ? -3.777 3.388 17.812 1.00 88.31 207 LEU A O 1
ATOM 1648 N N . THR A 1 208 ? -2.459 2.218 19.196 1.00 85.19 208 THR A N 1
ATOM 1649 C CA . THR A 1 208 ? -3.180 2.608 20.417 1.00 85.19 208 THR A CA 1
ATOM 1650 C C . THR A 1 208 ? -3.016 4.109 20.674 1.00 85.19 208 THR A C 1
ATOM 1652 O O . THR A 1 208 ? -4.007 4.810 20.897 1.00 85.19 208 THR A O 1
ATOM 1655 N N . ASN A 1 209 ? -1.784 4.617 20.567 1.00 86.94 209 ASN A N 1
ATOM 1656 C CA . ASN A 1 209 ? -1.445 6.021 20.791 1.00 86.94 209 ASN A CA 1
ATOM 1657 C C . ASN A 1 209 ? -2.084 6.966 19.766 1.00 86.94 209 ASN A C 1
ATOM 1659 O O . ASN A 1 209 ? -2.434 8.087 20.129 1.00 86.94 209 ASN A O 1
ATOM 1663 N N . GLU A 1 210 ? -2.287 6.528 18.521 1.00 85.00 210 GLU A N 1
ATOM 1664 C CA . GLU A 1 210 ? -2.955 7.333 17.490 1.00 85.00 210 GLU A CA 1
ATOM 1665 C C . GLU A 1 210 ? -4.388 7.714 17.903 1.00 85.00 210 GLU A C 1
ATOM 1667 O O . GLU A 1 210 ? -4.784 8.878 17.812 1.00 85.00 210 GLU A O 1
ATOM 1672 N N . ILE A 1 211 ? -5.149 6.761 18.450 1.00 84.81 211 ILE A N 1
ATOM 1673 C CA . ILE A 1 211 ? -6.489 7.029 18.992 1.00 84.81 211 ILE A CA 1
ATOM 1674 C C . ILE A 1 211 ? -6.412 7.924 20.234 1.00 84.81 211 ILE A C 1
ATOM 1676 O O . ILE A 1 211 ? -7.193 8.871 20.370 1.00 84.81 211 ILE A O 1
ATOM 1680 N N . LEU A 1 212 ? -5.459 7.665 21.134 1.00 85.69 212 LEU A N 1
ATOM 1681 C CA . LEU A 1 212 ? -5.307 8.437 22.371 1.00 85.69 212 LEU A CA 1
ATOM 1682 C C . LEU A 1 212 ? -4.896 9.895 22.120 1.00 85.69 212 LEU A C 1
ATOM 1684 O O . LEU A 1 212 ? -5.321 10.785 22.861 1.00 85.69 212 LEU A O 1
ATOM 1688 N N . ALA A 1 213 ? -4.139 10.171 21.056 1.00 86.06 213 ALA A N 1
ATOM 1689 C CA . ALA A 1 213 ? -3.731 11.524 20.684 1.00 86.06 213 ALA A CA 1
ATOM 1690 C C . ALA A 1 213 ? -4.940 12.453 20.468 1.00 86.06 213 ALA A C 1
ATOM 1692 O O . ALA A 1 213 ? -4.910 13.631 20.846 1.00 86.06 213 ALA A O 1
ATOM 1693 N N . GLU A 1 214 ? -6.035 11.907 19.939 1.00 86.31 214 GLU A N 1
ATOM 1694 C CA . GLU A 1 214 ? -7.274 12.619 19.619 1.00 86.31 214 GLU A CA 1
ATOM 1695 C C . GLU A 1 214 ? -8.350 12.502 20.719 1.00 86.31 214 GLU A C 1
ATOM 1697 O O . GLU A 1 214 ? -9.371 13.197 20.673 1.00 86.31 214 GLU A O 1
ATOM 1702 N N . TYR A 1 215 ? -8.114 11.671 21.739 1.00 83.62 215 TYR A N 1
ATOM 1703 C CA . TYR A 1 215 ? -9.019 11.457 22.867 1.00 83.62 215 TYR A CA 1
ATOM 1704 C C . TYR A 1 215 ? -8.857 12.515 23.973 1.00 83.62 215 TYR A C 1
ATOM 1706 O O . TYR A 1 215 ? -7.782 13.068 24.219 1.00 83.62 215 TYR A O 1
ATOM 1714 N N . SER A 1 216 ? -9.964 12.814 24.658 1.00 77.81 216 SER A N 1
ATOM 1715 C CA . SER A 1 216 ? -9.991 13.584 25.900 1.00 77.81 216 SER A CA 1
ATOM 1716 C C . SER A 1 216 ? -11.099 13.042 26.818 1.00 77.81 216 SER A C 1
ATOM 1718 O O . SER A 1 216 ? -12.219 12.837 26.336 1.00 77.81 216 SER A O 1
ATOM 1720 N N . PRO A 1 217 ? -10.848 12.858 28.131 1.00 70.62 217 PRO A N 1
ATOM 1721 C CA . PRO A 1 217 ? -11.807 12.243 29.059 1.00 70.62 217 PRO A CA 1
ATOM 1722 C C . PRO A 1 217 ? -13.178 12.930 29.117 1.00 70.62 217 PRO A C 1
ATOM 1724 O O . PRO A 1 217 ? -14.208 12.275 29.276 1.00 70.62 217 PRO A O 1
ATOM 1727 N N . ASP A 1 218 ? -13.224 14.252 28.942 1.00 68.50 218 ASP A N 1
ATOM 1728 C CA . ASP A 1 218 ? -14.478 15.010 28.992 1.00 68.50 218 ASP A CA 1
ATOM 1729 C C . ASP A 1 218 ? -15.310 14.904 27.704 1.00 68.50 218 ASP A C 1
ATOM 1731 O O . ASP A 1 218 ? -16.514 15.176 27.715 1.00 68.50 218 ASP A O 1
ATOM 1735 N N . MET A 1 219 ? -14.700 14.471 26.596 1.00 68.56 219 MET A N 1
ATOM 1736 C CA . MET A 1 219 ? -15.347 14.399 25.283 1.00 68.56 219 MET A CA 1
ATOM 1737 C C . MET A 1 219 ? -16.286 13.195 25.145 1.00 68.56 219 MET A C 1
ATOM 1739 O O . MET A 1 219 ? -17.295 13.290 24.447 1.00 68.56 219 MET A O 1
ATOM 1743 N N . ALA A 1 220 ? -16.043 12.100 25.873 1.00 61.12 220 ALA A N 1
ATOM 1744 C CA . ALA A 1 220 ? -16.862 10.884 25.812 1.00 61.12 220 ALA A CA 1
ATOM 1745 C C . ALA A 1 220 ? -18.260 11.020 26.459 1.00 61.12 220 ALA A C 1
ATOM 1747 O O . ALA A 1 220 ? -19.057 10.089 26.396 1.00 61.12 220 ALA A O 1
ATOM 1748 N N . ARG A 1 221 ? -18.602 12.169 27.062 1.00 66.06 221 ARG A N 1
ATOM 1749 C CA . ARG A 1 221 ? -19.844 12.343 27.844 1.00 66.06 221 ARG A CA 1
ATOM 1750 C C . ARG A 1 221 ? -21.133 12.446 27.017 1.00 66.06 221 ARG A C 1
ATOM 1752 O O . ARG A 1 221 ? -22.215 12.406 27.593 1.00 66.06 221 ARG A O 1
ATOM 1759 N N . ARG A 1 222 ? -21.073 12.649 25.694 1.00 73.00 222 ARG A N 1
ATOM 1760 C CA . ARG A 1 222 ? -22.281 12.810 24.849 1.00 73.00 222 ARG A CA 1
ATOM 1761 C C . ARG A 1 222 ? -22.162 12.137 23.477 1.00 73.00 222 ARG A C 1
ATOM 1763 O O . ARG A 1 222 ? -22.145 12.842 22.466 1.00 73.00 222 ARG A O 1
ATOM 1770 N N . PRO A 1 223 ? -22.091 10.800 23.401 1.00 77.31 223 PRO A N 1
ATOM 1771 C CA . PRO A 1 223 ? -22.085 10.130 22.112 1.00 77.31 223 PRO A CA 1
ATOM 1772 C C . PRO A 1 223 ? -23.461 10.118 21.451 1.00 77.31 223 PRO A C 1
ATOM 1774 O O . PRO A 1 223 ? -24.504 10.066 22.107 1.00 77.31 223 PRO A O 1
ATOM 1777 N N . GLU A 1 224 ? -23.460 10.092 20.122 1.00 81.94 224 GLU A N 1
ATOM 1778 C CA . GLU A 1 224 ? -24.653 9.761 19.346 1.00 81.94 224 GLU A CA 1
ATOM 1779 C C . GLU A 1 224 ? -24.647 8.263 19.042 1.00 81.94 224 GLU A C 1
ATOM 1781 O O . GLU A 1 224 ? -23.791 7.787 18.300 1.00 81.94 224 GLU A O 1
ATOM 1786 N N . ILE A 1 225 ? -25.608 7.520 19.593 1.00 82.62 225 ILE A N 1
ATOM 1787 C CA . ILE A 1 225 ? -25.673 6.063 19.441 1.00 82.62 225 ILE A CA 1
ATOM 1788 C C . ILE A 1 225 ? -26.827 5.647 18.530 1.00 82.62 225 ILE A C 1
ATOM 1790 O O . ILE A 1 225 ? -27.995 6.018 18.718 1.00 82.62 225 ILE A O 1
ATOM 1794 N N . GLN A 1 226 ? -26.499 4.799 17.565 1.00 82.81 226 GLN A N 1
ATOM 1795 C CA . GLN A 1 226 ? -27.438 3.993 16.795 1.00 82.81 226 GLN A CA 1
ATOM 1796 C C . GLN A 1 226 ? -27.229 2.539 17.214 1.00 82.81 226 GLN A C 1
ATOM 1798 O O . GLN A 1 226 ? -26.097 2.107 17.334 1.00 82.81 226 GLN A O 1
ATOM 1803 N N . MET A 1 227 ? -28.300 1.823 17.536 1.00 82.38 227 MET A N 1
ATOM 1804 C CA . MET A 1 227 ? -28.222 0.505 18.170 1.00 82.38 227 MET A CA 1
ATOM 1805 C C . MET A 1 227 ? -29.386 -0.336 17.670 1.00 82.38 227 MET A C 1
ATOM 1807 O O . MET A 1 227 ? -30.508 0.189 17.607 1.00 82.38 227 MET A O 1
ATOM 1811 N N . ASN A 1 228 ? -29.087 -1.589 17.349 1.00 81.31 228 ASN A N 1
ATOM 1812 C CA . ASN A 1 228 ? -30.022 -2.678 17.102 1.00 81.31 228 ASN A CA 1
ATOM 1813 C C . ASN A 1 228 ? -29.823 -3.753 18.191 1.00 81.31 228 ASN A C 1
ATOM 1815 O O . ASN A 1 228 ? -29.137 -3.516 19.183 1.00 81.31 228 ASN A O 1
ATOM 1819 N N . ASP A 1 229 ? -30.419 -4.933 18.021 1.00 77.06 229 ASP A N 1
ATOM 1820 C CA . ASP A 1 229 ? -30.377 -5.989 19.042 1.00 77.06 229 ASP A CA 1
ATOM 1821 C C . ASP A 1 229 ? -28.993 -6.658 19.166 1.00 77.06 229 ASP A C 1
ATOM 1823 O O . ASP A 1 229 ? -28.617 -7.108 20.249 1.00 77.06 229 ASP A O 1
ATOM 1827 N N . THR A 1 230 ? -28.232 -6.712 18.069 1.00 84.81 230 THR A N 1
ATOM 1828 C CA . THR A 1 230 ? -26.944 -7.426 17.973 1.00 84.81 230 THR A CA 1
ATOM 1829 C C . THR A 1 230 ? -25.732 -6.507 17.863 1.00 84.81 230 THR A C 1
ATOM 1831 O O . THR A 1 230 ? -24.622 -6.906 18.210 1.00 84.81 230 THR A O 1
ATOM 1834 N N . ASP A 1 231 ? -25.923 -5.290 17.358 1.00 88.50 231 ASP A N 1
ATOM 1835 C CA . ASP A 1 231 ? -24.851 -4.361 17.029 1.00 88.50 231 ASP A CA 1
ATOM 1836 C C . ASP A 1 231 ? -25.226 -2.908 17.343 1.00 88.50 231 ASP A C 1
ATOM 1838 O O . ASP A 1 231 ? -26.396 -2.515 17.426 1.00 88.50 231 ASP A O 1
ATOM 1842 N N . ALA A 1 232 ? -24.201 -2.086 17.526 1.00 88.31 232 ALA A N 1
ATOM 1843 C CA . ALA A 1 232 ? -24.345 -0.663 17.733 1.00 88.31 232 ALA A CA 1
ATOM 1844 C C . ALA A 1 232 ? -23.207 0.121 17.084 1.00 88.31 232 ALA A C 1
ATOM 1846 O O . ALA A 1 232 ? -22.071 -0.328 16.964 1.00 88.31 232 ALA A O 1
ATOM 1847 N N . VAL A 1 233 ? -23.526 1.351 16.699 1.00 89.25 233 VAL A N 1
ATOM 1848 C CA . VAL A 1 233 ? -22.583 2.334 16.186 1.00 89.25 233 VAL A CA 1
ATOM 1849 C C . VAL A 1 233 ? -22.691 3.593 17.035 1.00 89.25 233 VAL A C 1
ATOM 1851 O O . VAL A 1 233 ? -23.731 4.260 17.075 1.00 89.25 233 VAL A O 1
ATOM 1854 N N . GLY A 1 234 ? -21.601 3.917 17.720 1.00 86.56 234 GLY A N 1
ATOM 1855 C CA . GLY A 1 234 ? -21.438 5.116 18.525 1.00 86.56 234 GLY A CA 1
ATOM 1856 C C . GLY A 1 234 ? -20.610 6.166 17.795 1.00 86.56 234 GLY A C 1
ATOM 1857 O O . GLY A 1 234 ? -19.581 5.867 17.197 1.00 86.56 234 GLY A O 1
ATOM 1858 N N . LYS A 1 235 ? -21.039 7.422 17.866 1.00 88.75 235 LYS A N 1
ATOM 1859 C CA . LYS A 1 235 ? -20.247 8.576 17.449 1.00 88.75 235 LYS A CA 1
ATOM 1860 C C . LYS A 1 235 ? -19.786 9.330 18.689 1.00 88.75 235 LYS A C 1
ATOM 1862 O O . LYS A 1 235 ? -20.603 9.993 19.326 1.00 88.75 235 LYS A O 1
ATOM 1867 N N . LEU A 1 236 ? -18.504 9.232 19.021 1.00 87.12 236 LEU A N 1
ATOM 1868 C CA . LEU A 1 236 ? -17.895 9.890 20.177 1.00 87.12 236 LEU A CA 1
ATOM 1869 C C . LEU A 1 236 ? -17.180 11.172 19.730 1.00 87.12 236 LEU A C 1
ATOM 1871 O O . LEU A 1 236 ? -16.468 11.145 18.729 1.00 87.12 236 LEU A O 1
ATOM 1875 N N . PRO A 1 237 ? -17.343 12.302 20.430 1.00 85.69 237 PRO A N 1
ATOM 1876 C CA . PRO A 1 237 ? -16.550 13.498 20.159 1.00 85.69 237 PRO A CA 1
ATOM 1877 C C . PRO A 1 237 ? -15.039 13.238 20.320 1.00 85.69 237 PRO A C 1
ATOM 1879 O O . PRO A 1 237 ? -14.629 12.514 21.225 1.00 85.69 237 PRO A O 1
ATOM 1882 N N . ALA A 1 238 ? -14.228 13.844 19.451 1.00 86.81 238 ALA A N 1
ATOM 1883 C CA . ALA A 1 238 ? -12.762 13.825 19.499 1.00 86.81 238 ALA A CA 1
ATOM 1884 C C . ALA A 1 238 ? -12.220 15.262 19.421 1.00 86.81 238 ALA A C 1
ATOM 1886 O O . ALA A 1 238 ? -12.967 16.169 19.036 1.00 86.81 238 ALA A O 1
ATOM 1887 N N . LYS A 1 239 ? -10.933 15.479 19.740 1.00 85.62 239 LYS A N 1
ATOM 1888 C CA . LYS A 1 239 ? -10.295 16.809 19.637 1.00 85.62 239 LYS A CA 1
ATOM 1889 C C . LYS A 1 239 ? -10.499 17.399 18.243 1.00 85.62 239 LYS A C 1
ATOM 1891 O O . LYS A 1 239 ? -11.001 18.516 18.122 1.00 85.62 239 LYS A O 1
ATOM 1896 N N . ASN A 1 240 ? -10.211 16.611 17.207 1.00 83.81 240 ASN A N 1
ATOM 1897 C CA . ASN A 1 240 ? -10.431 16.977 15.813 1.00 83.81 240 ASN A CA 1
ATOM 1898 C C . ASN A 1 240 ? -11.452 16.048 15.142 1.00 83.81 240 ASN A C 1
ATOM 1900 O O . ASN A 1 240 ? -11.092 15.112 14.434 1.00 83.81 240 ASN A O 1
ATOM 1904 N N . GLY A 1 241 ? -12.747 16.321 15.320 1.00 87.25 241 GLY A N 1
ATOM 1905 C CA . GLY A 1 241 ? -13.822 15.578 14.656 1.00 87.25 241 GLY A CA 1
ATOM 1906 C C . GLY A 1 241 ? -14.543 14.612 15.590 1.00 87.25 241 GLY A C 1
ATOM 1907 O O . GLY A 1 241 ? -15.116 15.042 16.590 1.00 87.25 241 GLY A O 1
ATOM 1908 N N . TYR A 1 242 ? -14.616 13.333 15.227 1.00 87.50 242 TYR A N 1
ATOM 1909 C CA . TYR A 1 242 ? -15.299 12.315 16.028 1.00 87.50 242 TYR A CA 1
ATOM 1910 C C . TYR A 1 242 ? -14.702 10.925 15.814 1.00 87.50 242 TYR A C 1
ATOM 1912 O O . TYR A 1 242 ? -14.268 10.604 14.712 1.00 87.50 242 TYR A O 1
ATOM 1920 N N . PHE A 1 243 ? -14.756 10.074 16.834 1.00 89.38 243 PHE A N 1
ATOM 1921 C CA . PHE A 1 243 ? -14.567 8.639 16.668 1.00 89.38 243 PHE A CA 1
ATOM 1922 C C . PHE A 1 243 ? -15.888 7.987 16.267 1.00 89.38 243 PHE A C 1
ATOM 1924 O O . PHE A 1 243 ? -16.936 8.243 16.866 1.00 89.38 243 PHE A O 1
ATOM 1931 N N . LEU A 1 244 ? -15.839 7.146 15.246 1.00 90.81 244 LEU A N 1
ATOM 1932 C CA . LEU A 1 244 ? -16.892 6.215 14.892 1.00 90.81 244 LEU A CA 1
ATOM 1933 C C . LEU A 1 244 ? -16.522 4.858 15.492 1.00 90.81 244 LEU A C 1
ATOM 1935 O O . LEU A 1 244 ? -15.541 4.252 15.078 1.00 90.81 244 LEU A O 1
ATOM 1939 N N . VAL A 1 245 ? -17.289 4.404 16.476 1.00 91.88 245 VAL A N 1
ATOM 1940 C CA . VAL A 1 245 ? -17.049 3.143 17.182 1.00 91.88 245 VAL A CA 1
ATOM 1941 C C . VAL A 1 245 ? -18.138 2.157 16.816 1.00 91.88 245 VAL A C 1
ATOM 1943 O O . VAL A 1 245 ? -19.323 2.463 16.956 1.00 91.88 245 VAL A O 1
ATOM 1946 N N . LYS A 1 246 ? -17.738 0.980 16.350 1.00 92.31 246 LYS A N 1
ATOM 1947 C CA . LYS A 1 246 ? -18.623 -0.162 16.153 1.00 92.31 246 LYS A CA 1
ATOM 1948 C C . LYS A 1 246 ? -18.529 -1.064 17.374 1.00 92.31 246 LYS A C 1
ATOM 1950 O O . LYS A 1 246 ? -17.446 -1.286 17.912 1.00 92.31 246 LYS A O 1
ATOM 1955 N N . VAL A 1 247 ? -19.675 -1.545 17.823 1.00 92.19 247 VAL A N 1
ATOM 1956 C CA . VAL A 1 247 ? -19.806 -2.387 19.006 1.00 92.19 247 VAL A CA 1
ATOM 1957 C C . VAL A 1 247 ? -20.710 -3.551 18.646 1.00 92.19 247 VAL A C 1
ATOM 1959 O O . VAL A 1 247 ? -21.737 -3.362 17.995 1.00 92.19 247 VAL A O 1
ATOM 1962 N N . VAL A 1 248 ? -20.336 -4.745 19.074 1.00 92.31 248 VAL A N 1
ATOM 1963 C CA . VAL A 1 248 ? -21.095 -5.979 18.869 1.00 92.31 248 VAL A CA 1
ATOM 1964 C C . VAL A 1 248 ? -21.443 -6.589 20.215 1.00 92.31 248 VAL A C 1
ATOM 1966 O O . VAL A 1 248 ? -20.774 -6.329 21.219 1.00 92.31 248 VAL A O 1
ATOM 1969 N N . ARG A 1 249 ? -22.520 -7.369 20.248 1.00 88.12 249 ARG A N 1
ATOM 1970 C CA . ARG A 1 249 ? -22.914 -8.132 21.430 1.00 88.12 249 ARG A CA 1
ATOM 1971 C C . ARG A 1 249 ? -22.345 -9.551 21.330 1.00 88.12 249 ARG A C 1
ATOM 1973 O O . ARG A 1 249 ? -22.861 -10.362 20.568 1.00 88.12 249 ARG A O 1
ATOM 1980 N N . GLU A 1 250 ? -21.307 -9.839 22.111 1.00 89.06 250 GLU A N 1
ATOM 1981 C CA . GLU A 1 250 ? -20.659 -11.156 22.238 1.00 89.06 250 GLU A CA 1
ATOM 1982 C C . GLU A 1 250 ? -20.772 -11.629 23.697 1.00 89.06 250 GLU A C 1
ATOM 1984 O O . GLU A 1 250 ? -20.562 -10.849 24.626 1.00 89.06 250 GLU A O 1
ATOM 1989 N N . ASP A 1 251 ? -21.159 -12.890 23.921 1.00 84.38 251 ASP A N 1
ATOM 1990 C CA . ASP A 1 251 ? -21.367 -13.468 25.262 1.00 84.38 251 ASP A CA 1
ATOM 1991 C C . ASP A 1 251 ? -22.227 -12.589 26.198 1.00 84.38 251 ASP A C 1
ATOM 1993 O O . ASP A 1 251 ? -21.882 -12.351 27.358 1.00 84.38 251 ASP A O 1
ATOM 1997 N N . ASP A 1 252 ? -23.337 -12.059 25.666 1.00 82.12 252 ASP A N 1
ATOM 1998 C CA . ASP A 1 252 ? -24.257 -11.132 26.346 1.00 82.12 252 ASP A CA 1
ATOM 1999 C C . ASP A 1 252 ? -23.627 -9.820 26.852 1.00 82.12 252 ASP A C 1
ATOM 2001 O O . ASP A 1 252 ? -24.228 -9.112 27.663 1.00 82.12 252 ASP A O 1
ATOM 2005 N N . ARG A 1 253 ? -22.451 -9.444 26.337 1.00 85.88 253 ARG A N 1
ATOM 2006 C CA . ARG A 1 253 ? -21.763 -8.192 26.667 1.00 85.88 253 ARG A CA 1
ATOM 2007 C C . ARG A 1 253 ? -21.478 -7.377 25.415 1.00 85.88 253 ARG A C 1
ATOM 2009 O O . ARG A 1 253 ? -21.181 -7.906 24.349 1.00 85.88 253 ARG A O 1
ATOM 2016 N N . TRP A 1 254 ? -21.552 -6.061 25.560 1.00 89.69 254 TRP A N 1
ATOM 2017 C CA . TRP A 1 254 ? -21.114 -5.140 24.521 1.00 89.69 254 TRP A CA 1
ATOM 2018 C C . TRP A 1 254 ? -19.586 -5.117 24.465 1.00 89.69 254 TRP A C 1
ATOM 2020 O O . TRP A 1 254 ? -18.936 -4.898 25.486 1.00 89.69 254 TRP A O 1
ATOM 2030 N N . GLN A 1 255 ? -19.021 -5.316 23.279 1.00 92.38 255 GLN A N 1
ATOM 2031 C CA . GLN A 1 255 ? -17.583 -5.247 23.033 1.00 92.38 255 GLN A CA 1
ATOM 2032 C C . GLN A 1 255 ? -17.294 -4.417 21.789 1.00 92.38 255 GLN A C 1
ATOM 2034 O O . GLN A 1 255 ? -18.018 -4.486 20.794 1.00 92.38 255 GLN A O 1
ATOM 2039 N N . VAL A 1 256 ? -16.235 -3.611 21.839 1.00 93.00 256 VAL A N 1
ATOM 2040 C CA . VAL A 1 256 ? -15.852 -2.766 20.704 1.00 93.00 256 VAL A CA 1
ATOM 2041 C C . VAL A 1 256 ? -15.293 -3.645 19.590 1.00 93.00 256 VAL A C 1
ATOM 2043 O O . VAL A 1 256 ? -14.292 -4.331 19.778 1.00 93.00 256 VAL A O 1
ATOM 2046 N N . SER A 1 257 ? -15.946 -3.640 18.431 1.00 93.50 257 SER A N 1
ATOM 2047 C CA . SER A 1 257 ? -15.503 -4.405 17.265 1.00 93.50 257 SER A CA 1
ATOM 2048 C C . SER A 1 257 ? -14.571 -3.613 16.362 1.00 93.50 257 SER A C 1
ATOM 2050 O O . SER A 1 257 ? -13.756 -4.197 15.657 1.00 93.50 257 SER A O 1
ATOM 2052 N N . ASP A 1 258 ? -14.709 -2.286 16.347 1.00 92.62 258 ASP A N 1
ATOM 2053 C CA . ASP A 1 258 ? -13.859 -1.420 15.541 1.00 92.62 258 ASP A CA 1
ATOM 2054 C C . ASP A 1 258 ? -13.943 0.043 15.995 1.00 92.62 258 ASP A C 1
ATOM 2056 O O . ASP A 1 258 ? -14.961 0.481 16.540 1.00 92.62 258 ASP A O 1
ATOM 2060 N N . ILE A 1 259 ? -12.907 0.829 15.710 1.00 91.88 259 ILE A N 1
ATOM 2061 C CA . ILE A 1 259 ? -12.864 2.270 15.990 1.00 91.88 259 ILE A CA 1
ATOM 2062 C C . ILE A 1 259 ? -12.172 3.020 14.849 1.00 91.88 259 ILE A C 1
ATOM 2064 O O . ILE A 1 259 ? -11.108 2.629 14.387 1.00 91.88 259 ILE A O 1
ATOM 2068 N N . GLU A 1 260 ? -12.772 4.112 14.381 1.00 91.00 260 GLU A N 1
ATOM 2069 C CA . GLU A 1 260 ? -12.253 4.952 13.295 1.00 91.00 260 GLU A CA 1
ATOM 2070 C C . GLU A 1 260 ? -12.272 6.423 13.723 1.00 91.00 260 GLU A C 1
ATOM 2072 O O . GLU A 1 260 ? -13.315 6.943 14.122 1.00 91.00 260 GLU A O 1
ATOM 2077 N N . HIS A 1 261 ? -11.144 7.128 13.621 1.00 88.19 261 HIS A N 1
ATOM 2078 C CA . HIS A 1 261 ? -11.110 8.580 13.819 1.00 88.19 261 HIS A CA 1
ATOM 2079 C C . HIS A 1 261 ? -11.485 9.308 12.528 1.00 88.19 261 HIS A C 1
ATOM 2081 O O . HIS A 1 261 ? -10.789 9.210 11.525 1.00 88.19 261 HIS A O 1
ATOM 2087 N N . ARG A 1 262 ? -12.572 10.082 12.545 1.00 85.69 262 ARG A N 1
ATOM 2088 C CA . ARG A 1 262 ? -13.002 10.900 11.407 1.00 85.69 262 ARG A CA 1
ATOM 2089 C C . ARG A 1 262 ? -12.803 12.374 11.686 1.00 85.69 262 ARG A C 1
ATOM 2091 O O . ARG A 1 262 ? -13.556 12.994 12.444 1.00 85.69 262 ARG A O 1
ATOM 2098 N N . ASN A 1 263 ? -11.843 12.958 10.979 1.00 78.00 263 ASN A N 1
ATOM 2099 C CA . ASN A 1 263 ? -11.565 14.381 11.061 1.00 78.00 263 ASN A CA 1
ATOM 2100 C C . ASN A 1 263 ? -12.647 15.203 10.334 1.00 78.00 263 ASN A C 1
ATOM 2102 O O . ASN A 1 263 ? -12.899 15.037 9.141 1.00 78.00 263 ASN A O 1
ATOM 2106 N N . SER A 1 264 ? -13.293 16.127 11.049 1.00 62.72 264 SER A N 1
ATOM 2107 C CA . SER A 1 264 ? -14.374 16.968 10.513 1.00 62.72 264 SER A CA 1
ATOM 2108 C C . SER A 1 264 ? -13.892 18.041 9.528 1.00 62.72 264 SER A C 1
ATOM 2110 O O . SER A 1 264 ? -14.686 18.499 8.704 1.00 62.72 264 SER A O 1
ATOM 2112 N N . LEU A 1 265 ? -12.610 18.420 9.581 1.00 54.75 265 LEU A N 1
ATOM 2113 C CA . LEU A 1 265 ? -12.003 19.447 8.726 1.00 54.75 265 LEU A CA 1
ATOM 2114 C C . LEU A 1 265 ? -11.514 18.904 7.375 1.00 54.75 265 LEU A C 1
ATOM 2116 O O . LEU A 1 265 ? -11.273 19.688 6.459 1.00 54.75 265 LEU A O 1
ATOM 2120 N N . ARG A 1 266 ? -11.395 17.579 7.219 1.00 52.94 266 ARG A N 1
ATOM 2121 C CA . ARG A 1 266 ? -10.795 16.938 6.036 1.00 52.94 266 ARG A CA 1
ATOM 2122 C C . ARG A 1 266 ? -11.799 16.292 5.068 1.00 52.94 266 ARG A C 1
ATOM 2124 O O . ARG A 1 266 ? -11.445 15.472 4.233 1.00 52.94 266 ARG A O 1
ATOM 2131 N N . ASN A 1 267 ? -13.061 16.718 5.090 1.00 43.62 267 ASN A N 1
ATOM 2132 C CA . ASN A 1 267 ? -14.131 16.203 4.213 1.00 43.62 267 ASN A CA 1
ATOM 2133 C C . ASN A 1 267 ? -14.030 16.605 2.714 1.00 43.62 267 ASN A C 1
ATOM 2135 O O . ASN A 1 267 ? -15.035 16.586 1.998 1.00 43.62 267 ASN A O 1
ATOM 2139 N N . SER A 1 268 ? -12.852 16.962 2.196 1.00 44.16 268 SER A N 1
ATOM 2140 C CA . SER A 1 268 ? -12.669 17.339 0.785 1.00 44.16 268 SER A CA 1
ATOM 2141 C C . SER A 1 268 ? -11.949 16.242 0.009 1.00 44.16 268 SER A C 1
ATOM 2143 O O . SER A 1 268 ? -10.739 16.149 0.118 1.00 44.16 268 SER A O 1
ATOM 2145 N N . ARG A 1 269 ? -12.710 15.453 -0.773 1.00 44.06 269 ARG A N 1
ATOM 2146 C CA . ARG A 1 269 ? -12.415 14.714 -2.039 1.00 44.06 269 ARG A CA 1
ATOM 2147 C C . ARG A 1 269 ? -10.981 14.246 -2.407 1.00 44.06 269 ARG A C 1
ATOM 2149 O O . ARG A 1 269 ? -10.757 13.876 -3.554 1.00 44.06 269 ARG A O 1
ATOM 2156 N N . GLY A 1 270 ? -10.045 14.181 -1.476 1.00 50.09 270 GLY A N 1
ATOM 2157 C CA . GLY A 1 270 ? -8.660 13.768 -1.691 1.00 50.09 270 GLY A CA 1
ATOM 2158 C C . GLY A 1 270 ? -7.963 13.360 -0.397 1.00 50.09 270 GLY A C 1
ATOM 2159 O O . GLY A 1 270 ? -6.744 13.405 -0.343 1.00 50.09 270 GLY A O 1
ATOM 2160 N N . ASP A 1 271 ? -8.720 13.012 0.647 1.00 62.81 271 ASP A N 1
ATOM 2161 C CA . ASP A 1 271 ? -8.151 12.686 1.951 1.00 62.81 271 ASP A CA 1
ATOM 2162 C C . ASP A 1 271 ? -7.766 11.204 2.012 1.00 62.81 271 ASP A C 1
ATOM 2164 O O . ASP A 1 271 ? -8.591 10.322 1.764 1.00 62.81 271 ASP A O 1
ATOM 2168 N N . HIS A 1 272 ? -6.498 10.939 2.324 1.00 73.00 272 HIS A N 1
ATOM 2169 C CA . HIS A 1 272 ? -5.905 9.599 2.361 1.00 73.00 272 HIS A CA 1
ATOM 2170 C C . HIS A 1 272 ? -6.174 8.904 3.692 1.00 73.00 272 HIS A C 1
ATOM 2172 O O . HIS A 1 272 ? -5.268 8.338 4.295 1.00 73.00 272 HIS A O 1
ATOM 2178 N N . HIS A 1 273 ? -7.411 8.990 4.180 1.00 81.62 273 HIS A N 1
ATOM 2179 C CA . HIS A 1 273 ? -7.774 8.473 5.490 1.00 81.62 273 HIS A CA 1
ATOM 2180 C C . HIS A 1 273 ? -7.522 6.952 5.556 1.00 81.62 273 HIS A C 1
ATOM 2182 O O . HIS A 1 273 ? -8.075 6.223 4.727 1.00 81.62 273 HIS A O 1
ATOM 2188 N N . PRO A 1 274 ? -6.711 6.450 6.508 1.00 79.31 274 PRO A N 1
ATOM 2189 C CA . PRO A 1 274 ? -6.365 5.027 6.587 1.00 79.31 274 PRO A CA 1
ATOM 2190 C C . PRO A 1 274 ? -7.572 4.112 6.842 1.00 79.31 274 PRO A C 1
ATOM 2192 O O . PRO A 1 274 ? -7.554 2.935 6.475 1.00 79.31 274 PRO A O 1
ATOM 2195 N N . GLY A 1 275 ? -8.652 4.654 7.406 1.00 86.62 275 GLY A N 1
ATOM 2196 C CA . GLY A 1 275 ? -9.805 3.889 7.857 1.00 86.62 275 GLY A CA 1
ATOM 2197 C C . GLY A 1 275 ? -9.664 3.489 9.323 1.00 86.62 275 GLY A C 1
ATOM 2198 O O . GLY A 1 275 ? -8.937 4.113 10.099 1.00 86.62 275 GLY A O 1
ATOM 2199 N N . SER A 1 276 ? -10.394 2.450 9.705 1.00 90.00 276 SER A N 1
ATOM 2200 C CA . SER A 1 276 ? -10.526 2.016 11.090 1.00 90.00 276 SER A CA 1
ATOM 2201 C C . SER A 1 276 ? -9.291 1.293 11.639 1.00 90.00 276 SER A C 1
ATOM 2203 O O . SER A 1 276 ? -8.466 0.780 10.883 1.00 90.00 276 SER A O 1
ATOM 2205 N N . VAL A 1 277 ? -9.160 1.229 12.965 1.00 91.75 277 VAL A N 1
ATOM 2206 C CA . VAL A 1 277 ? -8.026 0.590 13.651 1.00 91.75 277 VAL A CA 1
ATOM 2207 C C . VAL A 1 277 ? -7.935 -0.890 13.315 1.00 91.75 277 VAL A C 1
ATOM 2209 O O . VAL A 1 277 ? -6.827 -1.379 13.124 1.00 91.75 277 VAL A O 1
ATOM 2212 N N . LEU A 1 278 ? -9.058 -1.603 13.166 1.00 91.81 278 LEU A N 1
ATOM 2213 C CA . LEU A 1 278 ? -9.021 -3.003 12.739 1.00 91.81 278 LEU A CA 1
ATOM 2214 C C . LEU A 1 278 ? -8.385 -3.147 11.349 1.00 91.81 278 LEU A C 1
ATOM 2216 O O . LEU A 1 278 ? -7.529 -4.007 11.130 1.00 91.81 278 LEU A O 1
ATOM 2220 N N . ARG A 1 279 ? -8.763 -2.268 10.414 1.00 90.50 279 ARG A N 1
ATOM 2221 C CA . ARG A 1 279 ? -8.201 -2.238 9.059 1.00 90.50 279 ARG A CA 1
ATOM 2222 C C . ARG A 1 279 ? -6.702 -1.937 9.081 1.00 90.50 279 ARG A C 1
ATOM 2224 O O . ARG A 1 279 ? -5.925 -2.614 8.409 1.00 90.50 279 ARG A O 1
ATOM 2231 N N . GLN A 1 280 ? -6.295 -0.954 9.880 1.00 91.44 280 GLN A N 1
ATOM 2232 C CA . GLN A 1 280 ? -4.893 -0.578 10.054 1.00 91.44 280 GLN A CA 1
ATOM 2233 C C . GLN A 1 280 ? -4.073 -1.698 10.706 1.00 91.44 280 GLN A C 1
ATOM 2235 O O . GLN A 1 280 ? -3.004 -2.032 10.203 1.00 91.44 280 GLN A O 1
ATOM 2240 N N . ALA A 1 281 ? -4.595 -2.349 11.750 1.00 92.88 281 ALA A N 1
ATOM 2241 C CA . ALA A 1 281 ? -3.965 -3.497 12.399 1.00 92.88 281 ALA A CA 1
ATOM 2242 C C . ALA A 1 281 ? -3.708 -4.636 11.403 1.00 92.88 281 ALA A C 1
ATOM 2244 O O . ALA A 1 281 ? -2.609 -5.180 11.355 1.00 92.88 281 ALA A O 1
ATOM 2245 N N . ARG A 1 282 ? -4.676 -4.947 10.534 1.00 92.31 282 ARG A N 1
ATOM 2246 C CA . ARG A 1 282 ? -4.500 -5.954 9.472 1.00 92.31 282 ARG A CA 1
ATOM 2247 C C . ARG A 1 282 ? -3.448 -5.557 8.441 1.00 92.31 282 ARG A C 1
ATOM 2249 O O . ARG A 1 282 ? -2.674 -6.407 8.006 1.00 92.31 282 ARG A O 1
ATOM 2256 N N . ALA A 1 283 ? -3.404 -4.285 8.050 1.00 92.75 283 ALA A N 1
ATOM 2257 C CA . ALA A 1 283 ? -2.390 -3.788 7.123 1.00 92.75 283 ALA A CA 1
ATOM 2258 C C . ALA A 1 283 ? -0.982 -3.876 7.733 1.00 92.75 283 ALA A C 1
ATOM 2260 O O . ALA A 1 283 ? -0.060 -4.378 7.095 1.00 92.75 283 ALA A O 1
ATOM 2261 N N . VAL A 1 284 ? -0.827 -3.463 8.992 1.00 93.94 284 VAL A N 1
ATOM 2262 C CA . VAL A 1 284 ? 0.440 -3.549 9.729 1.00 93.94 284 VAL A CA 1
ATOM 2263 C C . VAL A 1 284 ? 0.851 -5.003 9.970 1.00 93.94 284 VAL A C 1
ATOM 2265 O O . VAL A 1 284 ? 2.033 -5.331 9.870 1.00 93.94 284 VAL A O 1
ATOM 2268 N N . LEU A 1 285 ? -0.096 -5.907 10.224 1.00 93.56 285 LEU A N 1
ATOM 2269 C CA . LEU A 1 285 ? 0.190 -7.337 10.331 1.00 93.56 285 LEU A CA 1
ATOM 2270 C C . LEU A 1 285 ? 0.743 -7.901 9.013 1.00 93.56 285 LEU A C 1
ATOM 2272 O O . LEU A 1 285 ? 1.714 -8.656 9.029 1.00 93.56 285 LEU A O 1
ATOM 2276 N N . ALA A 1 286 ? 0.184 -7.496 7.868 1.00 94.38 286 ALA A N 1
ATOM 2277 C CA . ALA A 1 286 ? 0.707 -7.879 6.557 1.00 94.38 286 ALA A CA 1
ATOM 2278 C C . ALA A 1 286 ? 2.115 -7.306 6.311 1.00 94.38 286 ALA A C 1
ATOM 2280 O O . ALA A 1 286 ? 2.999 -8.036 5.864 1.00 94.38 286 ALA A O 1
ATOM 2281 N N . VAL A 1 287 ? 2.353 -6.035 6.664 1.00 95.56 287 VAL A N 1
ATOM 2282 C CA . VAL A 1 287 ? 3.681 -5.397 6.571 1.00 95.56 287 VAL A CA 1
ATOM 2283 C C . VAL A 1 287 ? 4.703 -6.104 7.457 1.00 95.56 287 VAL A C 1
ATOM 2285 O O . VAL A 1 287 ? 5.754 -6.503 6.970 1.00 95.56 287 VAL A O 1
ATOM 2288 N N . SER A 1 288 ? 4.408 -6.300 8.741 1.00 95.25 288 SER A N 1
ATOM 2289 C CA . SER A 1 288 ? 5.326 -6.961 9.678 1.00 95.25 288 SER A CA 1
ATOM 2290 C C . SER A 1 288 ? 5.611 -8.411 9.276 1.00 95.25 288 SER A C 1
ATOM 2292 O O . SER A 1 288 ? 6.760 -8.846 9.346 1.00 95.25 288 SER A O 1
ATOM 2294 N N . SER A 1 289 ? 4.610 -9.140 8.773 1.00 95.50 289 SER A N 1
ATOM 2295 C CA . SER A 1 289 ? 4.797 -10.500 8.250 1.00 95.50 289 SER A CA 1
ATOM 2296 C C . SER A 1 289 ? 5.675 -10.517 6.996 1.00 95.50 289 SER A C 1
ATOM 2298 O O . SER A 1 289 ? 6.572 -11.353 6.895 1.00 95.50 289 SER A O 1
ATOM 2300 N N . PHE A 1 290 ? 5.480 -9.564 6.078 1.00 96.88 290 PHE A N 1
ATOM 2301 C CA . PHE A 1 290 ? 6.335 -9.389 4.904 1.00 96.88 290 PHE A CA 1
ATOM 2302 C C . PHE A 1 290 ? 7.777 -9.051 5.290 1.00 96.88 290 PHE A C 1
ATOM 2304 O O . PHE A 1 290 ? 8.694 -9.719 4.827 1.00 96.88 290 PHE A O 1
ATOM 2311 N N . LEU A 1 291 ? 7.988 -8.063 6.166 1.00 95.75 291 LEU A N 1
ATOM 2312 C CA . LEU A 1 291 ? 9.323 -7.667 6.627 1.00 95.75 291 LEU A CA 1
ATOM 2313 C C . LEU A 1 291 ? 10.032 -8.827 7.329 1.00 95.75 291 LEU A C 1
ATOM 2315 O O . LEU A 1 291 ? 11.214 -9.062 7.096 1.00 95.75 291 LEU A O 1
ATOM 2319 N N . LYS A 1 292 ? 9.310 -9.597 8.151 1.00 96.12 292 LYS A N 1
ATOM 2320 C CA . LYS A 1 292 ? 9.851 -10.799 8.792 1.00 96.12 292 LYS A CA 1
ATOM 2321 C C . LYS A 1 292 ? 10.292 -11.833 7.756 1.00 96.12 292 LYS A C 1
ATOM 2323 O O . LYS A 1 292 ? 11.424 -12.298 7.834 1.00 96.12 292 LYS A O 1
ATOM 2328 N N . ALA A 1 293 ? 9.424 -12.173 6.803 1.00 96.69 293 ALA A N 1
ATOM 2329 C CA . ALA A 1 293 ? 9.727 -13.157 5.767 1.00 96.69 293 ALA A CA 1
ATOM 2330 C C . ALA A 1 293 ? 10.886 -12.698 4.865 1.00 96.69 293 ALA A C 1
ATOM 2332 O O . ALA A 1 293 ? 11.781 -13.484 4.571 1.00 96.69 293 ALA A O 1
ATOM 2333 N N . TYR A 1 294 ? 10.921 -11.413 4.503 1.00 96.31 294 TYR A N 1
ATOM 2334 C CA . TYR A 1 294 ? 11.993 -10.813 3.709 1.00 96.31 294 TYR A CA 1
ATOM 2335 C C . TYR A 1 294 ? 13.343 -10.887 4.430 1.00 96.31 294 TYR A C 1
ATOM 2337 O O . TYR A 1 294 ? 14.303 -11.417 3.880 1.00 96.31 294 TYR A O 1
ATOM 2345 N N . ASN A 1 295 ? 13.404 -10.434 5.687 1.00 94.38 295 ASN A N 1
ATOM 2346 C CA . ASN A 1 295 ? 14.637 -10.432 6.482 1.00 94.38 295 ASN A CA 1
ATOM 2347 C C . ASN A 1 295 ? 15.129 -11.849 6.833 1.00 94.38 295 ASN A C 1
ATOM 2349 O O . ASN A 1 295 ? 16.296 -12.033 7.164 1.00 94.38 295 ASN A O 1
ATOM 2353 N N . GLN A 1 296 ? 14.246 -12.850 6.781 1.00 95.75 296 GLN A N 1
ATOM 2354 C CA . GLN A 1 296 ? 14.582 -14.267 6.966 1.00 95.75 296 GLN A CA 1
ATOM 2355 C C . GLN A 1 296 ? 14.855 -14.999 5.645 1.00 95.75 296 GLN A C 1
ATOM 2357 O O . GLN A 1 296 ? 15.187 -16.182 5.680 1.00 95.75 296 GLN A O 1
ATOM 2362 N N . GLN A 1 297 ? 14.707 -14.320 4.501 1.00 94.56 297 GLN A N 1
ATOM 2363 C CA . GLN A 1 297 ? 14.764 -14.906 3.158 1.00 94.56 297 GLN A CA 1
ATOM 2364 C C . GLN A 1 297 ? 13.810 -16.105 2.967 1.00 94.56 297 GLN A C 1
ATOM 2366 O O . GLN A 1 297 ? 14.082 -17.030 2.200 1.00 94.56 297 GLN A O 1
ATOM 2371 N N . ASP A 1 298 ? 12.671 -16.100 3.663 1.00 96.25 298 ASP A N 1
ATOM 2372 C CA . ASP A 1 298 ? 11.677 -17.172 3.616 1.00 96.25 298 ASP A CA 1
ATOM 2373 C C . ASP A 1 298 ? 10.757 -16.988 2.399 1.00 96.25 298 ASP A C 1
ATOM 2375 O O . ASP A 1 298 ? 9.756 -16.266 2.441 1.00 96.25 298 ASP A O 1
ATOM 2379 N N . LEU A 1 299 ? 11.120 -17.631 1.285 1.00 94.69 299 LEU A N 1
ATOM 2380 C CA . LEU A 1 299 ? 10.379 -17.544 0.024 1.00 94.69 299 LEU A CA 1
ATOM 2381 C C . LEU A 1 299 ? 8.954 -18.112 0.121 1.00 94.69 299 LEU A C 1
ATOM 2383 O O . LEU A 1 299 ? 8.055 -17.578 -0.531 1.00 94.69 299 LEU A O 1
ATOM 2387 N N . ASP A 1 300 ? 8.735 -19.146 0.937 1.00 95.62 300 ASP A N 1
ATOM 2388 C CA . ASP A 1 300 ? 7.417 -19.770 1.096 1.00 95.62 300 ASP A CA 1
ATOM 2389 C C . ASP A 1 300 ? 6.461 -18.808 1.813 1.00 95.62 300 ASP A C 1
ATOM 2391 O O . ASP A 1 300 ? 5.320 -18.614 1.387 1.00 95.62 300 ASP A O 1
ATOM 2395 N N . GLN A 1 301 ? 6.936 -18.137 2.868 1.00 95.19 301 GLN A N 1
ATOM 2396 C CA . GLN A 1 301 ? 6.153 -17.101 3.543 1.00 95.19 301 GLN A CA 1
ATOM 2397 C C . GLN A 1 301 ? 5.978 -15.856 2.677 1.00 95.19 301 GLN A C 1
ATOM 2399 O O . GLN A 1 301 ? 4.870 -15.318 2.620 1.00 95.19 301 GLN A O 1
ATOM 2404 N N . LEU A 1 302 ? 7.017 -15.421 1.952 1.00 95.62 302 LEU A N 1
ATOM 2405 C CA . LEU A 1 302 ? 6.915 -14.296 1.019 1.00 95.62 302 LEU A CA 1
ATOM 2406 C C . LEU A 1 302 ? 5.825 -14.533 -0.029 1.00 95.62 302 LEU A C 1
ATOM 2408 O O . LEU A 1 302 ? 5.073 -13.605 -0.323 1.00 95.62 302 LEU A O 1
ATOM 2412 N N . GLN A 1 303 ? 5.674 -15.758 -0.538 1.00 94.75 303 GLN A N 1
ATOM 2413 C CA . GLN A 1 303 ? 4.610 -16.104 -1.483 1.00 94.75 303 GLN A CA 1
ATOM 2414 C C . GLN A 1 303 ? 3.199 -15.901 -0.902 1.00 94.75 303 GLN A C 1
ATOM 2416 O O . GLN A 1 303 ? 2.286 -15.535 -1.639 1.00 94.75 303 GLN A O 1
ATOM 2421 N N . LEU A 1 304 ? 3.009 -16.130 0.402 1.00 93.19 304 LEU A N 1
ATOM 2422 C CA . LEU A 1 304 ? 1.710 -15.999 1.074 1.00 93.19 304 LEU A CA 1
ATOM 2423 C C . LEU A 1 304 ? 1.347 -14.545 1.400 1.00 93.19 304 LEU A C 1
ATOM 2425 O O . LEU A 1 304 ? 0.169 -14.191 1.401 1.00 93.19 304 LEU A O 1
ATOM 2429 N N . VAL A 1 305 ? 2.346 -13.712 1.702 1.00 93.69 305 VAL A N 1
ATOM 2430 C CA . VAL A 1 305 ? 2.146 -12.333 2.191 1.00 93.69 305 VAL A CA 1
ATOM 2431 C C . VAL A 1 305 ? 2.329 -11.263 1.110 1.00 93.69 305 VAL A C 1
ATOM 2433 O O . VAL A 1 305 ? 2.199 -10.069 1.389 1.00 93.69 305 VAL A O 1
ATOM 2436 N N . SER A 1 306 ? 2.605 -11.665 -0.131 1.00 94.62 306 SER A N 1
ATOM 2437 C CA . SER A 1 306 ? 2.782 -10.758 -1.267 1.00 94.62 306 SER A CA 1
ATOM 2438 C C . SER A 1 306 ? 1.851 -11.078 -2.436 1.00 94.62 306 SER A C 1
ATOM 2440 O O . SER A 1 306 ? 1.346 -12.187 -2.587 1.00 94.62 306 SER A O 1
ATOM 2442 N N . GLU A 1 307 ? 1.594 -10.078 -3.280 1.00 93.06 307 GLU A N 1
ATOM 2443 C CA . GLU A 1 307 ? 0.870 -10.272 -4.532 1.00 93.06 307 GLU A CA 1
ATOM 2444 C C . GLU A 1 307 ? 1.593 -11.301 -5.409 1.00 93.06 307 GLU A C 1
ATOM 2446 O O . GLU A 1 307 ? 2.793 -11.182 -5.654 1.00 93.06 307 GLU A O 1
ATOM 2451 N N . THR A 1 308 ? 0.844 -12.237 -6.000 1.00 90.50 308 THR A N 1
ATOM 2452 C CA . THR A 1 308 ? 1.388 -13.278 -6.886 1.00 90.50 308 THR A CA 1
ATOM 2453 C C . THR A 1 308 ? 2.299 -12.718 -7.981 1.00 90.50 308 THR A C 1
ATOM 2455 O O . THR A 1 308 ? 3.381 -13.251 -8.215 1.00 90.50 308 THR A O 1
ATOM 2458 N N . ARG A 1 309 ? 1.900 -11.619 -8.639 1.00 87.38 309 ARG A N 1
ATOM 2459 C CA . ARG A 1 309 ? 2.717 -10.978 -9.677 1.00 87.38 309 ARG A CA 1
ATOM 2460 C C . ARG A 1 309 ? 4.010 -10.405 -9.103 1.00 87.38 309 ARG A C 1
ATOM 2462 O O . ARG A 1 309 ? 5.055 -10.613 -9.708 1.00 87.38 309 ARG A O 1
ATOM 2469 N N . PHE A 1 310 ? 3.948 -9.710 -7.968 1.00 89.75 310 PHE A N 1
ATOM 2470 C CA . PHE A 1 310 ? 5.123 -9.135 -7.309 1.00 89.75 310 PHE A CA 1
ATOM 2471 C C . PHE A 1 310 ? 6.107 -10.220 -6.858 1.00 89.75 310 PHE A C 1
ATOM 2473 O O . PHE A 1 310 ? 7.310 -10.104 -7.106 1.00 89.75 310 PHE A O 1
ATOM 2480 N N . PHE A 1 311 ? 5.593 -11.314 -6.295 1.00 92.44 311 PHE A N 1
ATOM 2481 C CA . PHE A 1 311 ? 6.391 -12.472 -5.917 1.00 92.44 311 PHE A CA 1
ATOM 2482 C C . PHE A 1 311 ? 7.087 -13.112 -7.121 1.00 92.44 311 PHE A C 1
ATOM 2484 O O . PHE A 1 311 ? 8.314 -13.195 -7.163 1.00 92.44 311 PHE A O 1
ATOM 2491 N N . GLU A 1 312 ? 6.313 -13.532 -8.126 1.00 88.94 312 GLU A N 1
ATOM 2492 C CA . GLU A 1 312 ? 6.837 -14.290 -9.264 1.00 88.94 312 GLU A CA 1
ATOM 2493 C C . GLU A 1 312 ? 7.784 -13.481 -10.147 1.00 88.94 312 GLU A C 1
ATOM 2495 O O . GLU A 1 312 ? 8.736 -14.049 -10.689 1.00 88.94 312 GLU A O 1
ATOM 2500 N N . SER A 1 313 ? 7.520 -12.178 -10.309 1.00 83.00 313 SER A N 1
ATOM 2501 C CA . SER A 1 313 ? 8.319 -11.326 -11.188 1.00 83.00 313 SER A CA 1
ATOM 2502 C C . SER A 1 313 ? 9.555 -10.739 -10.524 1.00 83.00 313 SER A C 1
ATOM 2504 O O . SER A 1 313 ? 10.459 -10.337 -11.248 1.00 83.00 313 SER A O 1
ATOM 2506 N N . SER A 1 314 ? 9.569 -10.622 -9.194 1.00 86.50 314 SER A N 1
ATOM 2507 C CA . SER A 1 314 ? 10.580 -9.832 -8.484 1.00 86.50 314 SER A CA 1
ATOM 2508 C C . SER A 1 314 ? 11.199 -10.602 -7.327 1.00 86.50 314 SER A C 1
ATOM 2510 O O . SER A 1 314 ? 12.391 -10.879 -7.366 1.00 86.50 314 SER A O 1
ATOM 2512 N N . LEU A 1 315 ? 10.411 -10.968 -6.312 1.00 90.69 315 LEU A N 1
ATOM 2513 C CA . LEU A 1 315 ? 10.952 -11.513 -5.059 1.00 90.69 315 LEU A CA 1
ATOM 2514 C C . LEU A 1 315 ? 11.558 -12.909 -5.233 1.00 90.69 315 LEU A C 1
ATOM 2516 O O . LEU A 1 315 ? 12.603 -13.187 -4.665 1.00 90.69 315 LEU A O 1
ATOM 2520 N N . ARG A 1 316 ? 10.941 -13.773 -6.051 1.00 91.19 316 ARG A N 1
ATOM 2521 C CA . ARG A 1 316 ? 11.410 -15.154 -6.265 1.00 91.19 316 ARG A CA 1
ATOM 2522 C C . ARG A 1 316 ? 12.784 -15.228 -6.937 1.00 91.19 316 ARG A C 1
ATOM 2524 O O . ARG A 1 316 ? 13.506 -16.198 -6.742 1.00 91.19 316 ARG A O 1
ATOM 2531 N N . ILE A 1 317 ? 13.095 -14.259 -7.796 1.00 85.62 317 ILE A N 1
ATOM 2532 C CA . ILE A 1 317 ? 14.320 -14.249 -8.613 1.00 85.62 317 ILE A CA 1
ATOM 2533 C C . ILE A 1 317 ? 15.347 -13.217 -8.139 1.00 85.62 317 ILE A C 1
ATOM 2535 O O . ILE A 1 317 ? 16.467 -13.207 -8.644 1.00 85.62 317 ILE A O 1
ATOM 2539 N N . GLY A 1 318 ? 14.951 -12.321 -7.235 1.00 83.50 318 GLY A N 1
ATOM 2540 C CA . GLY A 1 318 ? 15.789 -11.252 -6.717 1.00 83.50 318 GLY A CA 1
ATOM 2541 C C . GLY A 1 318 ? 16.708 -11.729 -5.603 1.00 83.50 318 GLY A C 1
ATOM 2542 O O . GLY A 1 318 ? 16.349 -12.601 -4.817 1.00 83.50 318 GLY A O 1
ATOM 2543 N N . ASP A 1 319 ? 17.885 -11.117 -5.522 1.00 86.19 319 ASP A N 1
ATOM 2544 C CA . ASP A 1 319 ? 18.772 -11.268 -4.374 1.00 86.19 319 ASP A CA 1
ATOM 2545 C C . ASP A 1 319 ? 18.313 -10.336 -3.242 1.00 86.19 319 ASP A C 1
ATOM 2547 O O . ASP A 1 319 ? 18.534 -9.121 -3.285 1.00 86.19 319 ASP A O 1
ATOM 2551 N N . LEU A 1 320 ? 17.636 -10.909 -2.243 1.00 89.50 320 LEU A N 1
ATOM 2552 C CA . LEU A 1 320 ? 17.033 -10.171 -1.130 1.00 89.50 320 LEU A CA 1
ATOM 2553 C C . LEU A 1 320 ? 18.083 -9.476 -0.243 1.00 89.50 320 LEU A C 1
ATOM 2555 O O . LEU A 1 320 ? 17.758 -8.481 0.402 1.00 89.50 320 LEU A O 1
ATOM 2559 N N . ASP A 1 321 ? 19.347 -9.916 -0.268 1.00 87.88 321 ASP A N 1
ATOM 2560 C CA . ASP A 1 321 ? 20.431 -9.289 0.503 1.00 87.88 321 ASP A CA 1
ATOM 2561 C C . ASP A 1 321 ? 20.898 -7.957 -0.087 1.00 87.88 321 ASP A C 1
ATOM 2563 O O . ASP A 1 321 ? 21.479 -7.123 0.617 1.00 87.88 321 ASP A O 1
ATOM 2567 N N . THR A 1 322 ? 20.604 -7.720 -1.370 1.00 83.62 322 THR A N 1
ATOM 2568 C CA . THR A 1 322 ? 20.993 -6.490 -2.070 1.00 83.62 322 THR A CA 1
ATOM 2569 C C . THR A 1 322 ? 20.331 -5.246 -1.463 1.00 83.62 322 THR A C 1
ATOM 2571 O O . THR A 1 322 ? 20.891 -4.150 -1.540 1.00 83.62 322 THR A O 1
ATOM 2574 N N . ILE A 1 323 ? 19.134 -5.377 -0.878 1.00 87.12 323 ILE A N 1
ATOM 2575 C CA . ILE A 1 323 ? 18.404 -4.265 -0.259 1.00 87.12 323 ILE A CA 1
ATOM 2576 C C . ILE A 1 323 ? 17.975 -4.669 1.144 1.00 87.12 323 ILE A C 1
ATOM 2578 O O . ILE A 1 323 ? 17.144 -5.554 1.310 1.00 87.12 323 ILE A O 1
ATOM 2582 N N . GLN A 1 324 ? 18.496 -3.964 2.143 1.00 89.19 324 GLN A N 1
ATOM 2583 C CA . GLN A 1 324 ? 18.115 -4.159 3.536 1.00 89.19 324 GLN A CA 1
ATOM 2584 C C . GLN A 1 324 ? 16.792 -3.441 3.820 1.00 89.19 324 GLN A C 1
ATOM 2586 O O . GLN A 1 324 ? 16.631 -2.263 3.491 1.00 89.19 324 GLN A O 1
ATOM 2591 N N . LEU A 1 325 ? 15.841 -4.162 4.410 1.00 91.81 325 LEU A N 1
ATOM 2592 C CA . LEU A 1 325 ? 14.567 -3.616 4.872 1.00 91.81 325 LEU A CA 1
ATOM 2593 C C . LEU A 1 325 ? 14.564 -3.517 6.404 1.00 91.81 325 LEU A C 1
ATOM 2595 O O . LEU A 1 325 ? 15.294 -4.253 7.070 1.00 91.81 325 LEU A O 1
ATOM 2599 N N . PRO A 1 326 ? 13.746 -2.624 6.989 1.00 92.81 326 PRO A N 1
ATOM 2600 C CA . PRO A 1 326 ? 13.648 -2.508 8.436 1.00 92.81 326 PRO A CA 1
ATOM 2601 C C . PRO A 1 326 ? 13.158 -3.819 9.077 1.00 92.81 326 PRO A C 1
ATOM 2603 O O . PRO A 1 326 ? 12.457 -4.613 8.432 1.00 92.81 326 PRO A O 1
ATOM 2606 N N . PRO A 1 327 ? 13.499 -4.062 10.354 1.00 92.69 327 PRO A N 1
ATOM 2607 C CA . PRO A 1 327 ? 13.027 -5.237 11.069 1.00 92.69 327 PRO A CA 1
ATOM 2608 C C . PRO A 1 327 ? 11.500 -5.176 11.282 1.00 92.69 327 PRO A C 1
ATOM 2610 O O . PRO A 1 327 ? 10.898 -4.100 11.240 1.00 92.69 327 PRO A O 1
ATOM 2613 N N . PRO A 1 328 ? 10.829 -6.323 11.491 1.00 92.94 328 PRO A N 1
ATOM 2614 C CA . PRO A 1 328 ? 9.364 -6.388 11.550 1.00 92.94 328 PRO A CA 1
ATOM 2615 C C . PRO A 1 328 ? 8.738 -5.631 12.735 1.00 92.94 328 PRO A C 1
ATOM 2617 O O . PRO A 1 328 ? 7.553 -5.302 12.696 1.00 92.94 328 PRO A O 1
ATOM 2620 N N . ASP A 1 329 ? 9.513 -5.356 13.781 1.00 91.44 329 ASP A N 1
ATOM 2621 C CA . ASP A 1 329 ? 9.141 -4.591 14.974 1.00 91.44 329 ASP A CA 1
ATOM 2622 C C . ASP A 1 329 ? 9.462 -3.087 14.868 1.00 91.44 329 ASP A C 1
ATOM 2624 O O . ASP A 1 329 ? 9.175 -2.336 15.801 1.00 91.44 329 ASP A O 1
ATOM 2628 N N . HIS A 1 330 ? 9.991 -2.625 13.726 1.00 91.31 330 HIS A N 1
ATOM 2629 C CA . HIS A 1 330 ? 10.255 -1.209 13.459 1.00 91.31 330 HIS A CA 1
ATOM 2630 C C . HIS A 1 330 ? 8.956 -0.408 13.304 1.00 91.31 330 HIS A C 1
ATOM 2632 O O . HIS A 1 330 ? 8.415 -0.283 12.204 1.00 91.31 330 HIS A O 1
ATOM 2638 N N . ALA A 1 331 ? 8.464 0.147 14.412 1.00 88.31 331 ALA A N 1
ATOM 2639 C CA . ALA A 1 331 ? 7.288 1.014 14.470 1.00 88.31 331 ALA A CA 1
ATOM 2640 C C . ALA A 1 331 ? 7.693 2.452 14.862 1.00 88.31 331 ALA A C 1
ATOM 2642 O O . ALA A 1 331 ? 7.648 2.804 16.043 1.00 88.31 331 ALA A O 1
ATOM 2643 N N . PRO A 1 332 ? 8.138 3.287 13.906 1.00 86.62 332 PRO A N 1
ATOM 2644 C CA . PRO A 1 332 ? 8.564 4.653 14.201 1.00 86.62 332 PRO A CA 1
ATOM 2645 C C . PRO A 1 332 ? 7.382 5.546 14.628 1.00 86.62 332 PRO A C 1
ATOM 2647 O O . PRO A 1 332 ? 6.234 5.311 14.262 1.00 86.62 332 PRO A O 1
ATOM 2650 N N . GLU A 1 333 ? 7.642 6.618 15.381 1.00 79.50 333 GLU A N 1
ATOM 2651 C CA . GLU A 1 333 ? 6.578 7.511 15.888 1.00 79.50 333 GLU A CA 1
ATOM 2652 C C . GLU A 1 333 ? 5.785 8.219 14.773 1.00 79.50 333 GLU A C 1
ATOM 2654 O O . GLU A 1 333 ? 4.644 8.628 14.970 1.00 79.50 333 GLU A O 1
ATOM 2659 N N . ASN A 1 334 ? 6.384 8.366 13.592 1.00 83.88 334 ASN A N 1
ATOM 2660 C CA . ASN A 1 334 ? 5.846 9.084 12.439 1.00 83.88 334 ASN A CA 1
ATOM 2661 C C . ASN A 1 334 ? 5.454 8.158 11.273 1.00 83.88 334 ASN A C 1
ATOM 2663 O O . ASN A 1 334 ? 5.515 8.583 10.114 1.00 83.88 334 ASN A O 1
ATOM 2667 N N . VAL A 1 335 ? 5.048 6.913 11.556 1.00 88.38 335 VAL A N 1
ATOM 2668 C CA . VAL A 1 335 ? 4.410 6.049 10.546 1.00 88.38 335 VAL A CA 1
ATOM 2669 C C . VAL A 1 335 ? 3.204 6.761 9.944 1.00 88.38 335 VAL A C 1
ATOM 2671 O O . VAL A 1 335 ? 2.408 7.381 10.647 1.00 88.38 335 VAL A O 1
ATOM 2674 N N . GLN A 1 336 ? 3.048 6.643 8.626 1.00 88.75 336 GLN A N 1
ATOM 2675 C CA . GLN A 1 336 ? 1.842 7.097 7.942 1.00 88.75 336 GLN A CA 1
ATOM 2676 C C . GLN A 1 336 ? 1.171 5.926 7.241 1.00 88.75 336 GLN A C 1
ATOM 2678 O O . GLN A 1 336 ? 1.787 5.254 6.415 1.00 88.75 336 GLN A O 1
ATOM 2683 N N . ILE A 1 337 ? -0.110 5.723 7.533 1.00 90.25 337 ILE A N 1
ATOM 2684 C CA . ILE A 1 337 ? -0.966 4.793 6.803 1.00 90.25 337 ILE A CA 1
ATOM 2685 C C . ILE A 1 337 ? -1.930 5.633 5.970 1.00 90.25 337 ILE A C 1
ATOM 2687 O O . ILE A 1 337 ? -2.627 6.506 6.484 1.00 90.25 337 ILE A O 1
ATOM 2691 N N . GLN A 1 338 ? -1.929 5.406 4.663 1.00 89.75 338 GLN A N 1
ATOM 2692 C CA . GLN A 1 338 ? -2.694 6.187 3.698 1.00 89.75 338 GLN A CA 1
ATOM 2693 C C . GLN A 1 338 ? -3.591 5.265 2.877 1.00 89.75 338 GLN A C 1
ATOM 2695 O O . GLN A 1 338 ? -3.153 4.199 2.453 1.00 89.75 338 GLN A O 1
ATOM 2700 N N . SER A 1 339 ? -4.838 5.667 2.616 1.00 84.81 339 SER A N 1
ATOM 2701 C CA . SER A 1 339 ? -5.725 4.930 1.706 1.00 84.81 339 SER A CA 1
ATOM 2702 C C . SER A 1 339 ? -5.960 5.682 0.400 1.00 84.81 339 SER A C 1
ATOM 2704 O O . SER A 1 339 ? -6.316 6.860 0.396 1.00 84.81 339 SER A O 1
ATOM 2706 N N . PHE A 1 340 ? -5.808 4.978 -0.723 1.00 76.25 340 PHE A N 1
ATOM 2707 C CA . PHE A 1 340 ? -6.061 5.492 -2.067 1.00 76.25 340 PHE A CA 1
ATOM 2708 C C . PHE A 1 340 ? -6.810 4.459 -2.900 1.00 76.25 340 PHE A C 1
ATOM 2710 O O . PHE A 1 340 ? -6.291 3.378 -3.156 1.00 76.25 340 PHE A O 1
ATOM 2717 N N . ALA A 1 341 ? -8.012 4.804 -3.375 1.00 66.31 341 ALA A N 1
ATOM 2718 C CA . ALA A 1 341 ? -8.778 3.981 -4.320 1.00 66.31 341 ALA A CA 1
ATOM 2719 C C . ALA A 1 341 ? -8.903 2.490 -3.914 1.00 66.31 341 ALA A C 1
ATOM 2721 O O . ALA A 1 341 ? -8.797 1.605 -4.758 1.00 66.31 341 ALA A O 1
ATOM 2722 N N . GLY A 1 342 ? -9.094 2.213 -2.618 1.00 65.56 342 GLY A N 1
ATOM 2723 C CA . GLY A 1 342 ? -9.209 0.846 -2.086 1.00 65.56 342 GLY A CA 1
ATOM 2724 C C . GLY A 1 342 ? -7.876 0.134 -1.820 1.00 65.56 342 GLY A C 1
ATOM 2725 O O . GLY A 1 342 ? -7.880 -0.989 -1.329 1.00 65.56 342 GLY A O 1
ATOM 2726 N N . LYS A 1 343 ? -6.738 0.782 -2.088 1.00 81.19 343 LYS A N 1
ATOM 2727 C CA . LYS A 1 343 ? -5.405 0.331 -1.672 1.00 81.19 343 LYS A CA 1
ATOM 2728 C C . LYS A 1 343 ? -4.981 1.033 -0.387 1.00 81.19 343 LYS A C 1
ATOM 2730 O O . LYS A 1 343 ? -5.428 2.152 -0.104 1.00 81.19 343 LYS A O 1
ATOM 2735 N N . LEU A 1 344 ? -4.129 0.367 0.383 1.00 90.31 344 LEU A N 1
ATOM 2736 C CA . LEU A 1 344 ? -3.464 0.952 1.542 1.00 90.31 344 LEU A CA 1
ATOM 2737 C C . LEU A 1 344 ? -1.981 1.088 1.249 1.00 90.31 344 LEU A C 1
ATOM 2739 O O . LEU A 1 344 ? -1.392 0.221 0.621 1.00 90.31 344 LEU A O 1
ATOM 2743 N N . THR A 1 345 ? -1.383 2.164 1.725 1.00 92.50 345 THR A N 1
ATOM 2744 C CA . THR A 1 345 ? 0.050 2.405 1.642 1.00 92.50 345 THR A CA 1
ATOM 2745 C C . THR A 1 345 ? 0.554 2.679 3.048 1.00 92.50 345 THR A C 1
ATOM 2747 O O . THR A 1 345 ? 0.035 3.566 3.725 1.00 92.50 345 THR A O 1
ATOM 2750 N N . VAL A 1 346 ? 1.557 1.922 3.484 1.00 93.50 346 VAL A N 1
ATOM 2751 C CA . VAL A 1 346 ? 2.236 2.119 4.769 1.00 93.50 346 VAL A CA 1
ATOM 2752 C C . VAL A 1 346 ? 3.604 2.728 4.495 1.00 93.50 346 VAL A C 1
ATOM 2754 O O . VAL A 1 346 ? 4.396 2.179 3.732 1.00 93.50 346 VAL A O 1
ATOM 2757 N N . ILE A 1 347 ? 3.869 3.883 5.097 1.00 92.88 347 ILE A N 1
ATOM 2758 C CA . ILE A 1 347 ? 5.115 4.632 4.953 1.00 92.88 347 ILE A CA 1
ATOM 2759 C C . ILE A 1 347 ? 5.872 4.536 6.276 1.00 92.88 347 ILE A C 1
ATOM 2761 O O . ILE A 1 347 ? 5.431 5.070 7.296 1.00 92.88 347 ILE A O 1
ATOM 2765 N N . LEU A 1 348 ? 7.006 3.844 6.232 1.00 92.50 348 LEU A N 1
ATOM 2766 C CA . LEU A 1 348 ? 7.915 3.575 7.336 1.00 92.50 348 LEU A CA 1
ATOM 2767 C C . LEU A 1 348 ? 9.154 4.465 7.199 1.00 92.50 348 LEU A C 1
ATOM 2769 O O . LEU A 1 348 ? 10.047 4.166 6.403 1.00 92.50 348 LEU A O 1
ATOM 2773 N N . PRO A 1 349 ? 9.229 5.579 7.930 1.00 88.75 349 PRO A N 1
ATOM 2774 C CA . PRO A 1 349 ? 10.468 6.329 8.039 1.00 88.75 349 PRO A CA 1
ATOM 2775 C C . PRO A 1 349 ? 11.527 5.511 8.789 1.00 88.75 349 PRO A C 1
ATOM 2777 O O . PRO A 1 349 ? 11.276 4.932 9.842 1.00 88.75 349 PRO A O 1
ATOM 2780 N N . ASP A 1 350 ? 12.728 5.479 8.240 1.00 81.62 350 ASP A N 1
ATOM 2781 C CA . ASP A 1 350 ? 13.929 4.911 8.838 1.00 81.62 350 ASP A CA 1
ATOM 2782 C C . ASP A 1 350 ? 15.025 5.997 8.886 1.00 81.62 350 ASP A C 1
ATOM 2784 O O . ASP A 1 350 ? 14.855 7.115 8.388 1.00 81.62 350 ASP A O 1
ATOM 2788 N N . THR A 1 351 ? 16.139 5.692 9.544 1.00 75.25 351 THR A N 1
ATOM 2789 C CA . THR A 1 351 ? 17.257 6.607 9.801 1.00 75.25 351 THR A CA 1
ATOM 2790 C C . THR A 1 351 ? 17.881 7.185 8.530 1.00 75.25 351 THR A C 1
ATOM 2792 O O . THR A 1 351 ? 18.241 8.363 8.513 1.00 75.25 351 THR A O 1
ATOM 2795 N N . GLU A 1 352 ? 17.989 6.394 7.459 1.00 77.69 352 GLU A N 1
ATOM 2796 C CA . GLU A 1 352 ? 18.563 6.837 6.176 1.00 77.69 352 GLU A CA 1
ATOM 2797 C C . GLU A 1 352 ? 17.559 6.805 5.014 1.00 77.69 352 GLU A C 1
ATOM 2799 O O . GLU A 1 352 ? 17.692 7.553 4.037 1.00 77.69 352 GLU A O 1
ATOM 2804 N N . HIS A 1 353 ? 16.516 5.983 5.129 1.00 85.06 353 HIS A N 1
ATOM 2805 C CA . HIS A 1 353 ? 15.555 5.739 4.061 1.00 85.06 353 HIS A CA 1
ATOM 2806 C C . HIS A 1 353 ? 14.113 5.897 4.548 1.00 85.06 353 HIS A C 1
ATOM 2808 O O . HIS A 1 353 ? 13.825 5.871 5.735 1.00 85.06 353 HIS A O 1
ATOM 2814 N N . VAL A 1 354 ? 13.173 6.083 3.630 1.00 90.31 354 VAL A N 1
ATOM 2815 C CA . VAL A 1 354 ? 11.740 5.936 3.891 1.00 90.31 354 VAL A CA 1
ATOM 2816 C C . VAL A 1 354 ? 11.258 4.764 3.058 1.00 90.31 354 VAL A C 1
ATOM 2818 O O . VAL A 1 354 ? 11.381 4.783 1.834 1.00 90.31 354 VAL A O 1
ATOM 2821 N N . VAL A 1 355 ? 10.725 3.738 3.709 1.00 93.12 355 VAL A N 1
ATOM 2822 C CA . VAL A 1 355 ? 10.200 2.547 3.044 1.00 93.12 355 VAL A CA 1
ATOM 2823 C C . VAL A 1 355 ? 8.695 2.690 2.899 1.00 93.12 355 VAL A C 1
ATOM 2825 O O . VAL A 1 355 ? 7.963 2.820 3.871 1.00 93.12 355 VAL A O 1
ATOM 2828 N N . ARG A 1 356 ? 8.218 2.664 1.664 1.00 93.44 356 ARG A N 1
ATOM 2829 C CA . ARG A 1 356 ? 6.805 2.667 1.312 1.00 93.44 356 ARG A CA 1
ATOM 2830 C C . ARG A 1 356 ? 6.404 1.264 0.881 1.00 93.44 356 ARG A C 1
ATOM 2832 O O . ARG A 1 356 ? 6.962 0.744 -0.082 1.00 93.44 356 ARG A O 1
ATOM 2839 N N . LEU A 1 357 ? 5.413 0.688 1.548 1.00 94.81 357 LEU A N 1
ATOM 2840 C CA . LEU A 1 357 ? 4.807 -0.586 1.180 1.00 94.81 357 LEU A CA 1
ATOM 2841 C C . LEU A 1 357 ? 3.390 -0.337 0.677 1.00 94.81 357 LEU A C 1
ATOM 2843 O O . LEU A 1 357 ? 2.565 0.223 1.398 1.00 94.81 357 LEU A O 1
ATOM 2847 N N . ASP A 1 358 ? 3.111 -0.757 -0.552 1.00 93.44 358 ASP A N 1
ATOM 2848 C CA . ASP A 1 358 ? 1.778 -0.678 -1.141 1.00 93.44 358 ASP A CA 1
ATOM 2849 C C . ASP A 1 358 ? 1.062 -2.018 -0.952 1.00 93.44 358 ASP A C 1
ATOM 2851 O O . ASP A 1 358 ? 1.559 -3.069 -1.358 1.00 93.44 358 ASP A O 1
ATOM 2855 N N . LEU A 1 359 ? -0.125 -1.986 -0.355 1.00 93.25 359 LEU A N 1
ATOM 2856 C CA . LEU A 1 359 ? -0.941 -3.143 -0.018 1.00 93.25 359 LEU A CA 1
ATOM 2857 C C . LEU A 1 359 ? -2.219 -3.202 -0.851 1.00 93.25 359 LEU A C 1
ATOM 2859 O O . LEU A 1 359 ? -2.871 -2.191 -1.137 1.00 93.25 359 LEU A O 1
ATOM 2863 N N . GLN A 1 360 ? -2.625 -4.428 -1.154 1.00 90.00 360 GLN A N 1
ATOM 2864 C CA . GLN A 1 360 ? -3.900 -4.740 -1.782 1.00 90.00 360 GLN A CA 1
ATOM 2865 C C . GLN A 1 360 ? -4.691 -5.734 -0.937 1.00 90.00 360 GLN A C 1
ATOM 2867 O O . GLN A 1 360 ? -4.116 -6.604 -0.282 1.00 90.00 360 GLN A O 1
ATOM 2872 N N . SER A 1 361 ? -6.015 -5.604 -0.956 1.00 85.50 361 SER A N 1
ATOM 2873 C CA . SER A 1 361 ? -6.892 -6.583 -0.323 1.00 85.50 361 SER A CA 1
ATOM 2874 C C . SER A 1 361 ? -6.913 -7.884 -1.127 1.00 85.50 361 SER A C 1
ATOM 2876 O O . SER A 1 361 ? -6.977 -7.870 -2.361 1.00 85.50 361 SER A O 1
ATOM 2878 N N . SER A 1 362 ? -6.896 -9.005 -0.411 1.00 70.94 362 SER A N 1
ATOM 2879 C CA . SER A 1 362 ? -7.089 -10.345 -0.970 1.00 70.94 362 SER A CA 1
ATOM 2880 C C . SER A 1 362 ? -8.490 -10.565 -1.560 1.00 70.94 362 SER A C 1
ATOM 2882 O O . SER A 1 362 ? -8.659 -11.425 -2.421 1.00 70.94 362 SER A O 1
ATOM 2884 N N . ASP A 1 363 ? -9.472 -9.745 -1.169 1.00 63.88 363 ASP A N 1
ATOM 2885 C CA . ASP A 1 363 ? -10.897 -9.926 -1.471 1.00 63.88 363 ASP A CA 1
ATOM 2886 C C . ASP A 1 363 ? -11.358 -9.239 -2.782 1.00 63.88 363 ASP A C 1
ATOM 2888 O O . ASP A 1 363 ? -12.551 -9.180 -3.082 1.00 63.88 363 ASP A O 1
ATOM 2892 N N . THR A 1 364 ? -10.436 -8.750 -3.624 1.00 49.44 364 THR A N 1
ATOM 2893 C CA . THR A 1 364 ? -10.718 -7.944 -4.841 1.00 49.44 364 THR A CA 1
ATOM 2894 C C . THR A 1 364 ? -11.384 -8.692 -6.016 1.00 49.44 364 THR A C 1
ATOM 2896 O O . THR A 1 364 ? -11.353 -8.228 -7.155 1.00 49.44 364 THR A O 1
ATOM 2899 N N . SER A 1 365 ? -12.055 -9.821 -5.761 1.00 38.06 365 SER A N 1
ATOM 2900 C CA . SER A 1 365 ? -12.837 -10.566 -6.762 1.00 38.06 365 SER A CA 1
ATOM 2901 C C . SER A 1 365 ? -14.343 -10.266 -6.767 1.00 38.06 365 SER A C 1
ATOM 2903 O O . SER A 1 365 ? -15.076 -10.907 -7.518 1.00 38.06 365 SER A O 1
ATOM 2905 N N . THR A 1 366 ? -14.829 -9.284 -5.997 1.00 34.47 366 THR A N 1
ATOM 2906 C CA . THR A 1 366 ? -16.247 -8.884 -6.041 1.00 34.47 366 THR A CA 1
ATOM 2907 C C . THR A 1 366 ? -16.437 -7.456 -6.547 1.00 34.47 366 THR A C 1
ATOM 2909 O O . THR A 1 366 ? -15.674 -6.539 -6.262 1.00 34.47 366 THR A O 1
ATOM 2912 N N . GLU A 1 367 ? -17.421 -7.332 -7.429 1.00 37.22 367 GLU A N 1
ATOM 2913 C CA . GLU A 1 367 ? -17.649 -6.246 -8.368 1.00 37.22 367 GLU A CA 1
ATOM 2914 C C . GLU A 1 367 ? -17.849 -4.875 -7.704 1.00 37.22 367 GLU A C 1
ATOM 2916 O O . GLU A 1 367 ? -18.520 -4.731 -6.686 1.00 37.22 367 GLU A O 1
ATOM 2921 N N . ASN A 1 368 ? -17.329 -3.840 -8.370 1.00 36.91 368 ASN A N 1
ATOM 2922 C CA . ASN A 1 368 ? -17.680 -2.439 -8.154 1.00 36.91 368 ASN A CA 1
ATOM 2923 C C . ASN A 1 368 ? -19.179 -2.203 -8.434 1.00 36.91 368 ASN A C 1
ATOM 2925 O O . ASN A 1 368 ? -19.545 -1.679 -9.489 1.00 36.91 368 ASN A O 1
ATOM 2929 N N . THR A 1 369 ? -20.064 -2.528 -7.496 1.00 33.97 369 THR A N 1
ATOM 2930 C CA . THR A 1 369 ? -21.402 -1.932 -7.455 1.00 33.97 369 THR A CA 1
ATOM 2931 C C . THR A 1 369 ? -21.311 -0.615 -6.701 1.00 33.97 369 THR A C 1
ATOM 2933 O O . THR A 1 369 ? -21.176 -0.578 -5.481 1.00 33.97 369 THR A O 1
ATOM 2936 N N . GLY A 1 370 ? -21.339 0.484 -7.458 1.00 35.97 370 GLY A N 1
ATOM 2937 C CA . GLY A 1 370 ? -21.367 1.859 -6.963 1.00 35.97 370 GLY A CA 1
ATOM 2938 C C . GLY A 1 370 ? -22.678 2.218 -6.263 1.00 35.97 370 GLY A C 1
ATOM 2939 O O . GLY A 1 370 ? -23.378 3.135 -6.692 1.00 35.97 370 GLY A O 1
ATOM 2940 N N . GLU A 1 371 ? -23.000 1.521 -5.179 1.00 30.98 371 GLU A N 1
ATOM 2941 C CA . GLU A 1 371 ? -24.083 1.877 -4.274 1.00 30.98 371 GLU A CA 1
ATOM 2942 C C . GLU A 1 371 ? -23.513 2.503 -3.001 1.00 30.98 371 GLU A C 1
ATOM 2944 O O . GLU A 1 371 ? -22.430 2.167 -2.522 1.00 30.98 371 GLU A O 1
ATOM 2949 N N . LYS A 1 372 ? -24.217 3.523 -2.505 1.00 36.38 372 LYS A N 1
ATOM 2950 C CA . LYS A 1 372 ? -23.836 4.299 -1.325 1.00 36.38 372 LYS A CA 1
ATOM 2951 C C . LYS A 1 372 ? -23.501 3.360 -0.170 1.00 36.38 372 LYS A C 1
ATOM 2953 O O . LYS A 1 372 ? -24.335 2.565 0.228 1.00 36.38 372 LYS A O 1
ATOM 2958 N N . GLN A 1 373 ? -22.302 3.556 0.361 1.00 38.03 373 GLN A N 1
ATOM 2959 C CA . GLN A 1 373 ? -21.653 2.862 1.467 1.00 38.03 373 GLN A CA 1
ATOM 2960 C C . GLN A 1 373 ? -22.554 2.755 2.716 1.00 38.03 373 GLN A C 1
ATOM 2962 O O . GLN A 1 373 ? -22.445 3.539 3.660 1.00 38.03 373 GLN A O 1
ATOM 2967 N N . GLU A 1 374 ? -23.459 1.780 2.712 1.00 35.56 374 GLU A N 1
ATOM 2968 C CA . GLU A 1 374 ? -23.975 1.130 3.908 1.00 35.56 374 GLU A CA 1
ATOM 2969 C C . GLU A 1 374 ? -22.975 0.018 4.258 1.00 35.56 374 GLU A C 1
ATOM 2971 O O . GLU A 1 374 ? -22.835 -0.953 3.527 1.00 35.56 374 GLU A O 1
ATOM 2976 N N . LEU A 1 375 ? -22.197 0.266 5.321 1.00 41.50 375 LEU A N 1
ATOM 2977 C CA . LEU A 1 375 ? -21.419 -0.692 6.125 1.00 41.50 375 LEU A CA 1
ATOM 2978 C C . LEU A 1 375 ? -20.814 -1.888 5.358 1.00 41.50 375 LEU A C 1
ATOM 2980 O O . LEU A 1 375 ? -21.255 -3.019 5.517 1.00 41.50 375 LEU A O 1
ATOM 2984 N N . ALA A 1 376 ? -19.764 -1.635 4.573 1.00 46.38 376 ALA A N 1
ATOM 2985 C CA . ALA A 1 376 ? -18.930 -2.699 4.014 1.00 46.38 376 ALA A CA 1
ATOM 2986 C C . ALA A 1 376 ? -18.183 -3.461 5.129 1.00 46.38 376 ALA A C 1
ATOM 2988 O O . ALA A 1 376 ? -17.699 -2.838 6.085 1.00 46.38 376 ALA A O 1
ATOM 2989 N N . ASP A 1 377 ? -18.077 -4.784 4.978 1.00 58.72 377 ASP A N 1
ATOM 2990 C CA . ASP A 1 377 ? -17.155 -5.631 5.739 1.00 58.72 377 ASP A CA 1
ATOM 2991 C C . ASP A 1 377 ? -15.727 -5.072 5.619 1.00 58.72 377 ASP A C 1
ATOM 2993 O O . ASP A 1 377 ? -15.286 -4.686 4.534 1.00 58.72 377 ASP A O 1
ATOM 2997 N N . VAL A 1 378 ? -15.009 -4.990 6.743 1.00 63.38 378 VAL A N 1
ATOM 2998 C CA . VAL A 1 378 ? -13.593 -4.583 6.752 1.00 63.38 378 VAL A CA 1
ATOM 2999 C C . VAL A 1 378 ? -12.784 -5.664 6.039 1.00 63.38 378 VAL A C 1
ATOM 3001 O O . VAL A 1 378 ? -12.985 -6.848 6.316 1.00 63.38 378 VAL A O 1
ATOM 3004 N N . GLU A 1 379 ? -11.858 -5.277 5.153 1.00 74.31 379 GLU A N 1
ATOM 3005 C CA . GLU A 1 379 ? -11.077 -6.237 4.365 1.00 74.31 379 GLU A CA 1
ATOM 3006 C C . GLU A 1 379 ? -10.393 -7.264 5.277 1.00 74.31 379 GLU A C 1
ATOM 3008 O O . GLU A 1 379 ? -9.785 -6.899 6.291 1.00 74.31 379 GLU A O 1
ATOM 3013 N N . LYS A 1 380 ? -10.518 -8.558 4.952 1.00 78.62 380 LYS A N 1
ATOM 3014 C CA . LYS A 1 380 ? -10.107 -9.637 5.868 1.00 78.62 380 LYS A CA 1
ATOM 3015 C C . LYS A 1 380 ? -8.597 -9.785 5.955 1.00 78.62 380 LYS A C 1
ATOM 3017 O O . LYS A 1 380 ? -8.069 -10.061 7.030 1.00 78.62 380 LYS A O 1
ATOM 3022 N N . SER A 1 381 ? -7.901 -9.586 4.841 1.00 83.44 381 SER A N 1
ATOM 3023 C CA . SER A 1 381 ? -6.444 -9.606 4.799 1.00 83.44 381 SER A CA 1
ATOM 3024 C C . SER A 1 381 ? -5.883 -8.723 3.688 1.00 83.44 381 SER A C 1
ATOM 3026 O O . SER A 1 381 ? -6.557 -8.395 2.706 1.00 83.44 381 SER A O 1
ATOM 3028 N N . PHE A 1 382 ? -4.619 -8.345 3.864 1.00 91.19 382 PHE A N 1
ATOM 3029 C CA . PHE A 1 382 ? -3.845 -7.578 2.900 1.00 91.19 382 PHE A CA 1
ATOM 3030 C C . PHE A 1 382 ? -2.622 -8.374 2.445 1.00 91.19 382 PHE A C 1
ATOM 3032 O O . PHE A 1 382 ? -2.073 -9.171 3.203 1.00 91.19 382 PHE A O 1
ATOM 3039 N N . MET A 1 383 ? -2.190 -8.120 1.215 1.00 93.19 383 MET A N 1
ATOM 3040 C CA . MET A 1 383 ? -0.936 -8.607 0.643 1.00 93.19 383 MET A CA 1
ATOM 3041 C C . MET A 1 383 ? -0.102 -7.424 0.157 1.00 93.19 383 MET A C 1
ATOM 3043 O O . MET A 1 383 ? -0.652 -6.448 -0.364 1.00 93.19 383 MET A O 1
ATOM 3047 N N . VAL A 1 384 ? 1.221 -7.519 0.285 1.00 95.00 384 VAL A N 1
ATOM 3048 C CA . VAL A 1 384 ? 2.152 -6.499 -0.217 1.00 95.00 384 VAL A CA 1
ATOM 3049 C C . VAL A 1 384 ? 2.297 -6.628 -1.735 1.00 95.00 384 VAL A C 1
ATOM 3051 O O . VAL A 1 384 ? 2.661 -7.682 -2.249 1.00 95.00 384 VAL A O 1
ATOM 3054 N N . SER A 1 385 ? 1.998 -5.553 -2.457 1.00 92.25 385 SER A N 1
ATOM 3055 C CA . SER A 1 385 ? 2.023 -5.480 -3.928 1.00 92.25 385 SER A CA 1
ATOM 3056 C C . SER A 1 385 ? 3.286 -4.827 -4.486 1.00 92.25 385 SER A C 1
ATOM 3058 O O . SER A 1 385 ? 3.736 -5.185 -5.570 1.00 92.25 385 SER A O 1
ATOM 3060 N N . ASP A 1 386 ? 3.879 -3.886 -3.753 1.00 90.62 386 ASP A N 1
ATOM 3061 C CA . ASP A 1 386 ? 5.168 -3.297 -4.104 1.00 90.62 386 ASP A CA 1
ATOM 3062 C C . ASP A 1 386 ? 5.839 -2.708 -2.862 1.00 90.62 386 ASP A C 1
ATOM 3064 O O . ASP A 1 386 ? 5.177 -2.358 -1.878 1.00 90.62 386 ASP A O 1
ATOM 3068 N N . VAL A 1 387 ? 7.162 -2.580 -2.924 1.00 92.94 387 VAL A N 1
ATOM 3069 C CA . VAL A 1 387 ? 7.977 -1.942 -1.890 1.00 92.94 387 VAL A CA 1
ATOM 3070 C C . VAL A 1 387 ? 8.924 -0.963 -2.559 1.00 92.94 387 VAL A C 1
ATOM 3072 O O . VAL A 1 387 ? 9.694 -1.324 -3.448 1.00 92.94 387 VAL A O 1
ATOM 3075 N N . THR A 1 388 ? 8.872 0.283 -2.111 1.00 90.19 388 THR A N 1
ATOM 3076 C CA . THR A 1 388 ? 9.683 1.383 -2.621 1.00 90.19 388 THR A CA 1
ATOM 3077 C C . THR A 1 388 ? 10.493 2.003 -1.496 1.00 90.19 388 THR A C 1
ATOM 3079 O O . THR A 1 388 ? 9.947 2.364 -0.462 1.00 90.19 388 THR A O 1
ATOM 3082 N N . LEU A 1 389 ? 11.789 2.182 -1.720 1.00 88.88 389 LEU A N 1
ATOM 3083 C CA . LEU A 1 389 ? 12.696 2.869 -0.815 1.00 88.88 389 LEU A CA 1
ATOM 3084 C C . LEU A 1 389 ? 12.984 4.271 -1.346 1.00 88.88 389 LEU A C 1
ATOM 3086 O O . LEU A 1 389 ? 13.274 4.447 -2.530 1.00 88.88 389 LEU A O 1
ATOM 3090 N N . TYR A 1 390 ? 12.930 5.258 -0.462 1.00 85.94 390 TYR A N 1
ATOM 3091 C CA . TYR A 1 390 ? 13.305 6.640 -0.732 1.00 85.94 390 TYR A CA 1
ATOM 3092 C C . TYR A 1 390 ? 14.509 7.008 0.129 1.00 85.94 390 TYR A C 1
ATOM 3094 O O . TYR A 1 390 ? 14.416 7.005 1.351 1.00 85.94 390 TYR A O 1
ATOM 3102 N N . ASP A 1 391 ? 15.635 7.348 -0.484 1.00 80.62 391 ASP A N 1
ATOM 3103 C CA . ASP A 1 391 ? 16.805 7.842 0.239 1.00 80.62 391 ASP A CA 1
ATOM 3104 C C . ASP A 1 391 ? 16.648 9.340 0.525 1.00 80.62 391 ASP A C 1
ATOM 3106 O O . ASP A 1 391 ? 16.548 10.161 -0.392 1.00 80.62 391 ASP A O 1
ATOM 3110 N N . GLN A 1 392 ? 16.633 9.703 1.810 1.00 76.06 392 GLN A N 1
ATOM 3111 C CA . GLN A 1 392 ? 16.409 11.084 2.238 1.00 76.06 392 GLN A CA 1
ATOM 3112 C C . GLN A 1 392 ? 17.558 12.018 1.828 1.00 76.06 392 GLN A C 1
ATOM 3114 O O . GLN A 1 392 ? 17.316 13.196 1.546 1.00 76.06 392 GLN A O 1
ATOM 3119 N N . ARG A 1 393 ? 18.800 11.511 1.764 1.00 77.06 393 ARG A N 1
ATOM 3120 C CA . ARG A 1 393 ? 19.992 12.309 1.428 1.00 77.06 393 ARG A CA 1
ATOM 3121 C C . ARG A 1 393 ? 20.103 12.543 -0.069 1.00 77.06 393 ARG A C 1
ATOM 3123 O O . ARG A 1 393 ? 20.393 13.659 -0.493 1.00 77.06 393 ARG A O 1
ATOM 3130 N N . SER A 1 394 ? 19.898 11.493 -0.860 1.00 71.44 394 SER A N 1
ATOM 3131 C CA . SER A 1 394 ? 20.088 11.556 -2.311 1.00 71.44 394 SER A CA 1
ATOM 3132 C C . SER A 1 394 ? 18.812 11.885 -3.090 1.00 71.44 394 SER A C 1
ATOM 3134 O O . SER A 1 394 ? 18.899 12.151 -4.287 1.00 71.44 394 SER A O 1
ATOM 3136 N N . GLN A 1 395 ? 17.644 11.891 -2.430 1.00 70.38 395 GLN A N 1
ATOM 3137 C CA . GLN A 1 395 ? 16.318 12.022 -3.057 1.00 70.38 395 GLN A CA 1
ATOM 3138 C C . GLN A 1 395 ? 16.062 10.953 -4.138 1.00 70.38 395 GLN A C 1
ATOM 3140 O O . GLN A 1 395 ? 15.227 11.131 -5.027 1.00 70.38 395 GLN A O 1
ATOM 3145 N N . LYS A 1 396 ? 16.790 9.832 -4.074 1.00 73.44 396 LYS A N 1
ATOM 3146 C CA . LYS A 1 396 ? 16.638 8.700 -4.987 1.00 73.44 396 LYS A CA 1
ATOM 3147 C C . LYS A 1 396 ? 15.485 7.816 -4.530 1.00 73.44 396 LYS A C 1
ATOM 3149 O O . LYS A 1 396 ? 15.309 7.579 -3.336 1.00 73.44 396 LYS A O 1
ATOM 3154 N N . GLN A 1 397 ? 14.725 7.305 -5.493 1.00 81.00 397 GLN A N 1
ATOM 3155 C CA . GLN A 1 397 ? 13.637 6.357 -5.270 1.00 81.00 397 GLN A CA 1
ATOM 3156 C C . GLN A 1 397 ? 13.989 5.036 -5.948 1.00 81.00 397 GLN A C 1
ATOM 3158 O O . GLN A 1 397 ? 14.353 5.031 -7.122 1.00 81.00 397 GLN A O 1
ATOM 3163 N N . ARG A 1 398 ? 13.834 3.915 -5.244 1.00 79.88 398 ARG A N 1
ATOM 3164 C CA . ARG A 1 398 ? 14.086 2.576 -5.784 1.00 79.88 398 ARG A CA 1
ATOM 3165 C C . ARG A 1 398 ? 12.980 1.611 -5.363 1.00 79.88 398 ARG A C 1
ATOM 3167 O O . ARG A 1 398 ? 12.830 1.328 -4.180 1.00 79.88 398 ARG A O 1
ATOM 3174 N N . SER A 1 399 ? 12.214 1.091 -6.323 1.00 86.38 399 SER A N 1
ATOM 3175 C CA . SER A 1 399 ? 11.305 -0.043 -6.082 1.00 86.38 399 SER A CA 1
ATOM 3176 C C . SER A 1 399 ? 12.090 -1.357 -6.094 1.00 86.38 399 SER A C 1
ATOM 3178 O O . SER A 1 399 ? 13.001 -1.520 -6.913 1.00 86.38 399 SER A O 1
ATOM 3180 N N . LEU A 1 400 ? 11.725 -2.309 -5.228 1.00 87.38 400 LEU A N 1
ATOM 3181 C CA . LEU A 1 400 ? 12.313 -3.655 -5.214 1.00 87.38 400 LEU A CA 1
ATOM 3182 C C . LEU A 1 400 ? 12.143 -4.360 -6.562 1.00 87.38 400 LEU A C 1
ATOM 3184 O O . LEU A 1 400 ? 13.059 -5.022 -7.048 1.00 87.38 400 LEU A O 1
ATOM 3188 N N . LYS A 1 401 ? 10.997 -4.164 -7.220 1.00 84.44 401 LYS A N 1
ATOM 3189 C CA . LYS A 1 401 ? 10.739 -4.724 -8.548 1.00 84.44 401 LYS A CA 1
ATOM 3190 C C . LYS A 1 401 ? 11.756 -4.244 -9.576 1.00 84.44 401 LYS A C 1
ATOM 3192 O O . LYS A 1 401 ? 12.303 -5.054 -10.325 1.00 84.44 401 LYS A O 1
ATOM 3197 N N . ALA A 1 402 ? 12.024 -2.941 -9.603 1.00 80.62 402 ALA A N 1
ATOM 3198 C CA . ALA A 1 402 ? 13.043 -2.379 -10.480 1.00 80.62 402 ALA A CA 1
ATOM 3199 C C . ALA A 1 402 ? 14.434 -2.882 -10.075 1.00 80.62 402 ALA A C 1
ATOM 3201 O O . ALA A 1 402 ? 15.177 -3.368 -10.919 1.00 80.62 402 ALA A O 1
ATOM 3202 N N . ALA A 1 403 ? 14.758 -2.854 -8.781 1.00 82.50 403 ALA A N 1
ATOM 3203 C CA . ALA A 1 403 ? 16.063 -3.255 -8.270 1.00 82.50 403 ALA A CA 1
ATOM 3204 C C . ALA A 1 403 ? 16.476 -4.679 -8.663 1.00 82.50 403 ALA A C 1
ATOM 3206 O O . ALA A 1 403 ? 17.621 -4.876 -9.061 1.00 82.50 403 ALA A O 1
ATOM 3207 N N . PHE A 1 404 ? 15.556 -5.640 -8.566 1.00 86.00 404 PHE A N 1
ATOM 3208 C CA . PHE A 1 404 ? 15.848 -7.051 -8.816 1.00 86.00 404 PHE A CA 1
ATOM 3209 C C . PHE A 1 404 ? 15.778 -7.436 -10.292 1.00 86.00 404 PHE A C 1
ATOM 3211 O O . PHE A 1 404 ? 16.499 -8.327 -10.732 1.00 86.00 404 PHE A O 1
ATOM 3218 N N . THR A 1 405 ? 14.933 -6.769 -11.083 1.00 85.50 405 THR A N 1
ATOM 3219 C CA . THR A 1 405 ? 14.723 -7.155 -12.490 1.00 85.50 405 THR A CA 1
ATOM 3220 C C . THR A 1 405 ? 15.535 -6.331 -13.484 1.00 85.50 405 THR A C 1
ATOM 3222 O O . THR A 1 405 ? 15.795 -6.813 -14.589 1.00 85.50 405 THR A O 1
ATOM 3225 N N . ALA A 1 406 ? 15.959 -5.117 -13.116 1.00 87.00 406 ALA A N 1
ATOM 3226 C CA . ALA A 1 406 ? 16.669 -4.216 -14.018 1.00 87.00 406 ALA A CA 1
ATOM 3227 C C . ALA A 1 406 ? 17.985 -4.795 -14.559 1.00 87.00 406 ALA A C 1
ATOM 3229 O O . ALA A 1 406 ? 18.151 -4.770 -15.778 1.00 87.00 406 ALA A O 1
ATOM 3230 N N . PRO A 1 407 ? 18.882 -5.390 -13.741 1.00 87.69 407 PRO A N 1
ATOM 3231 C CA . PRO A 1 407 ? 20.144 -5.924 -14.252 1.00 87.69 407 PRO A CA 1
ATOM 3232 C C . PRO A 1 407 ? 19.936 -7.037 -15.281 1.00 87.69 407 PRO A C 1
ATOM 3234 O O . PRO A 1 407 ? 20.506 -6.993 -16.369 1.00 87.69 407 PRO A O 1
ATOM 3237 N N . ALA A 1 408 ? 19.057 -7.998 -14.982 1.00 87.25 408 ALA A N 1
ATOM 3238 C CA . ALA A 1 408 ? 18.762 -9.108 -15.885 1.00 87.25 408 ALA A CA 1
ATOM 3239 C C . ALA A 1 408 ? 18.131 -8.628 -17.202 1.00 87.25 408 ALA A C 1
ATOM 3241 O O . ALA A 1 408 ? 18.494 -9.105 -18.276 1.00 87.25 408 ALA A O 1
ATOM 3242 N N . ARG A 1 409 ? 17.212 -7.655 -17.142 1.00 89.62 409 ARG A N 1
ATOM 3243 C CA . ARG A 1 409 ? 16.576 -7.079 -18.337 1.00 89.62 409 ARG A CA 1
ATOM 3244 C C . ARG A 1 409 ? 17.537 -6.236 -19.171 1.00 89.62 409 ARG A C 1
ATOM 3246 O O . ARG A 1 409 ? 17.495 -6.324 -20.394 1.00 89.62 409 ARG A O 1
ATOM 3253 N N . ALA A 1 410 ? 18.401 -5.454 -18.531 1.00 90.50 410 ALA A N 1
ATOM 3254 C CA . ALA A 1 410 ? 19.444 -4.690 -19.203 1.00 90.50 410 ALA A CA 1
ATOM 3255 C C . ALA A 1 410 ? 20.429 -5.617 -19.929 1.00 90.50 410 ALA A C 1
ATOM 3257 O O . ALA A 1 410 ? 20.707 -5.417 -21.110 1.00 90.50 410 ALA A O 1
ATOM 3258 N N . MET A 1 411 ? 20.869 -6.689 -19.267 1.00 88.69 411 MET A N 1
ATOM 3259 C CA . MET A 1 411 ? 21.721 -7.709 -19.881 1.00 88.69 411 MET A CA 1
ATOM 3260 C C . MET A 1 411 ? 21.026 -8.430 -21.036 1.00 88.69 411 MET A C 1
ATOM 3262 O O . MET A 1 411 ? 21.635 -8.628 -22.087 1.00 88.69 411 MET A O 1
ATOM 3266 N N . LEU A 1 412 ? 19.740 -8.767 -20.885 1.00 91.19 412 LEU A N 1
ATOM 3267 C CA . LEU A 1 412 ? 18.945 -9.352 -21.964 1.00 91.19 412 LEU A CA 1
ATOM 3268 C C . LEU A 1 412 ? 18.845 -8.406 -23.169 1.00 91.19 412 LEU A C 1
ATOM 3270 O O . LEU A 1 412 ? 18.944 -8.865 -24.302 1.00 91.19 412 LEU A O 1
ATOM 3274 N N . PHE A 1 413 ? 18.698 -7.097 -22.940 1.00 92.25 413 PHE A N 1
ATOM 3275 C CA . PHE A 1 413 ? 18.681 -6.100 -24.012 1.00 92.25 413 PHE A CA 1
ATOM 3276 C C . PHE A 1 413 ? 20.011 -6.007 -24.744 1.00 92.25 413 PHE A C 1
ATOM 3278 O O . PHE A 1 413 ? 20.021 -6.022 -25.972 1.00 92.25 413 PHE A O 1
ATOM 3285 N N . ILE A 1 414 ? 21.126 -5.956 -24.016 1.00 90.06 414 ILE A N 1
ATOM 3286 C CA . ILE A 1 414 ? 22.449 -5.894 -24.640 1.00 90.06 414 ILE A CA 1
ATOM 3287 C C . ILE A 1 414 ? 22.740 -7.185 -25.419 1.00 90.06 414 ILE A C 1
ATOM 3289 O O . ILE A 1 414 ? 23.212 -7.108 -26.551 1.00 90.06 414 ILE A O 1
ATOM 3293 N N . SER A 1 415 ? 22.402 -8.360 -24.873 1.00 89.69 415 SER A N 1
ATOM 3294 C CA . SER A 1 415 ? 22.535 -9.635 -25.597 1.00 89.69 415 SER A CA 1
ATOM 3295 C C . SER A 1 415 ? 21.685 -9.642 -26.863 1.00 89.69 415 SER A C 1
ATOM 3297 O O . SER A 1 415 ? 22.207 -9.886 -27.942 1.00 89.69 415 SER A O 1
ATOM 3299 N N . ALA A 1 416 ? 20.400 -9.288 -26.758 1.00 90.56 416 ALA A N 1
ATOM 3300 C CA . ALA A 1 416 ? 19.495 -9.233 -27.904 1.00 90.56 416 ALA A CA 1
ATOM 3301 C C . ALA A 1 416 ? 19.956 -8.229 -28.971 1.00 90.56 416 ALA A C 1
ATOM 3303 O O . ALA A 1 416 ? 19.727 -8.444 -30.158 1.00 90.56 416 ALA A O 1
ATOM 3304 N N . LEU A 1 417 ? 20.631 -7.149 -28.567 1.00 89.56 417 LEU A N 1
ATOM 3305 C CA . LEU A 1 417 ? 21.219 -6.182 -29.485 1.00 89.56 417 LEU A CA 1
ATOM 3306 C C . LEU A 1 417 ? 22.380 -6.798 -30.282 1.00 89.56 417 LEU A C 1
ATOM 3308 O O . LEU A 1 417 ? 22.411 -6.649 -31.500 1.00 89.56 417 LEU A O 1
ATOM 3312 N N . HIS A 1 418 ? 23.286 -7.533 -29.628 1.00 87.38 418 HIS A N 1
ATOM 3313 C CA . HIS A 1 418 ? 24.412 -8.220 -30.288 1.00 87.38 418 HIS A CA 1
ATOM 3314 C C . HIS A 1 418 ? 23.980 -9.436 -31.118 1.00 87.38 418 HIS A C 1
ATOM 3316 O O . HIS A 1 418 ? 24.507 -9.667 -32.206 1.00 87.38 418 HIS A O 1
ATOM 3322 N N . ASP A 1 419 ? 22.985 -10.183 -30.642 1.00 88.50 419 ASP A N 1
ATOM 3323 C CA . ASP A 1 419 ? 22.407 -11.337 -31.340 1.00 88.50 419 ASP A CA 1
ATOM 3324 C C . ASP A 1 419 ? 21.436 -10.919 -32.458 1.00 88.50 419 ASP A C 1
ATOM 3326 O O . ASP A 1 419 ? 20.959 -11.756 -33.227 1.00 88.50 419 ASP A O 1
ATOM 3330 N N . HIS A 1 420 ? 21.165 -9.616 -32.576 1.00 88.94 420 HIS A N 1
ATOM 3331 C CA . HIS A 1 420 ? 20.197 -9.032 -33.497 1.00 88.94 420 HIS A CA 1
ATOM 3332 C C . HIS A 1 420 ? 18.782 -9.622 -33.325 1.00 88.94 420 HIS A C 1
ATOM 3334 O O . HIS A 1 420 ? 18.047 -9.758 -34.299 1.00 88.94 420 HIS A O 1
ATOM 3340 N N . ASP A 1 421 ? 18.363 -9.977 -32.108 1.00 91.12 421 ASP A N 1
ATOM 3341 C CA . ASP A 1 421 ? 17.036 -10.540 -31.816 1.00 91.12 421 ASP A CA 1
ATOM 3342 C C . ASP A 1 421 ? 15.974 -9.428 -31.731 1.00 91.12 421 ASP A C 1
ATOM 3344 O O . ASP A 1 421 ? 15.696 -8.852 -30.673 1.00 91.12 421 ASP A O 1
ATOM 3348 N N . LEU A 1 422 ? 15.367 -9.102 -32.878 1.00 90.62 422 LEU A N 1
ATOM 3349 C CA . LEU A 1 422 ? 14.342 -8.063 -32.968 1.00 90.62 422 LEU A CA 1
ATOM 3350 C C . LEU A 1 422 ? 13.092 -8.354 -32.109 1.00 90.62 422 LEU A C 1
ATOM 3352 O O . LEU A 1 422 ? 12.584 -7.406 -31.501 1.00 90.62 422 LEU A O 1
ATOM 3356 N N . PRO A 1 423 ? 12.556 -9.593 -32.031 1.00 92.56 423 PRO A N 1
ATOM 3357 C CA . PRO A 1 423 ? 11.468 -9.919 -31.107 1.00 92.56 423 PRO A CA 1
ATOM 3358 C C . PRO A 1 423 ? 11.754 -9.539 -29.650 1.00 92.56 423 PRO A C 1
ATOM 3360 O O . PRO A 1 423 ? 10.921 -8.875 -29.026 1.00 92.56 423 PRO A O 1
ATOM 3363 N N . ILE A 1 424 ? 12.926 -9.906 -29.122 1.00 91.75 424 ILE A N 1
ATOM 3364 C CA . ILE A 1 424 ? 13.302 -9.596 -27.738 1.00 91.75 424 ILE A CA 1
ATOM 3365 C C . ILE A 1 424 ? 13.509 -8.090 -27.562 1.00 91.75 424 ILE A C 1
ATOM 3367 O O . ILE A 1 424 ? 12.953 -7.511 -26.625 1.00 91.75 424 ILE A O 1
ATOM 3371 N N . LEU A 1 425 ? 14.221 -7.431 -28.487 1.00 91.38 425 LEU A N 1
ATOM 3372 C CA . LEU A 1 425 ? 14.408 -5.975 -28.460 1.00 91.38 425 LEU A CA 1
ATOM 3373 C C . LEU A 1 425 ? 13.068 -5.239 -28.415 1.00 91.38 425 LEU A C 1
ATOM 3375 O O . LEU A 1 425 ? 12.914 -4.305 -27.630 1.00 91.38 425 LEU A O 1
ATOM 3379 N N . ARG A 1 426 ? 12.071 -5.687 -29.187 1.00 91.62 426 ARG A N 1
ATOM 3380 C CA . ARG A 1 426 ? 10.728 -5.094 -29.164 1.00 91.62 426 ARG A CA 1
ATOM 3381 C C . ARG A 1 426 ? 10.020 -5.279 -27.825 1.00 91.62 426 ARG A C 1
ATOM 3383 O O . ARG A 1 426 ? 9.342 -4.370 -27.356 1.00 91.62 426 ARG A O 1
ATOM 3390 N N . GLN A 1 427 ? 10.175 -6.440 -27.196 1.00 90.38 427 GLN A N 1
ATOM 3391 C CA . GLN A 1 427 ? 9.496 -6.751 -25.939 1.00 90.38 427 GLN A CA 1
ATOM 3392 C C . GLN A 1 427 ? 10.017 -5.928 -24.753 1.00 90.38 427 GLN A C 1
ATOM 3394 O O . GLN A 1 427 ? 9.251 -5.610 -23.843 1.00 90.38 427 GLN A O 1
ATOM 3399 N N . ILE A 1 428 ? 11.310 -5.612 -24.741 1.00 91.31 428 ILE A N 1
ATOM 3400 C CA . ILE A 1 428 ? 11.972 -4.973 -23.594 1.00 91.31 428 ILE A CA 1
ATOM 3401 C C . ILE A 1 428 ? 12.313 -3.499 -23.829 1.00 91.31 428 ILE A C 1
ATOM 3403 O O . ILE A 1 428 ? 12.808 -2.854 -22.912 1.00 91.31 428 ILE A O 1
ATOM 3407 N N . SER A 1 429 ? 12.047 -2.958 -25.018 1.00 93.06 429 SER A N 1
ATOM 3408 C CA . SER A 1 429 ? 12.208 -1.532 -25.321 1.00 93.06 429 SER A CA 1
ATOM 3409 C C . SER A 1 429 ? 10.953 -0.725 -25.003 1.00 93.06 429 SER A C 1
ATOM 3411 O O . SER A 1 429 ? 9.835 -1.234 -25.073 1.00 93.06 429 SER A O 1
ATOM 3413 N N . SER A 1 430 ? 11.137 0.563 -24.720 1.00 92.44 430 SER A N 1
ATOM 3414 C CA . SER A 1 430 ? 10.035 1.512 -24.536 1.00 92.44 430 SER A CA 1
ATOM 3415 C C . SER A 1 430 ? 9.156 1.646 -25.780 1.00 92.44 430 SER A C 1
ATOM 3417 O O . SER A 1 430 ? 9.604 1.403 -26.908 1.00 92.44 430 SER A O 1
ATOM 3419 N N . THR A 1 431 ? 7.910 2.095 -25.598 1.00 89.75 431 THR A N 1
ATOM 3420 C CA . THR A 1 431 ? 7.001 2.405 -26.720 1.00 89.75 431 THR A CA 1
ATOM 3421 C C . THR A 1 431 ? 7.625 3.364 -27.726 1.00 89.75 431 THR A C 1
ATOM 3423 O O . THR A 1 431 ? 7.508 3.143 -28.928 1.00 89.75 431 THR A O 1
ATOM 3426 N N . GLN A 1 432 ? 8.377 4.366 -27.267 1.00 85.81 432 GLN A N 1
ATOM 3427 C CA . GLN A 1 432 ? 9.047 5.318 -28.154 1.00 85.81 432 GLN A CA 1
ATOM 3428 C C . GLN A 1 432 ? 10.103 4.655 -29.054 1.00 85.81 432 GLN A C 1
ATOM 3430 O O . GLN A 1 432 ? 10.172 4.966 -30.244 1.00 85.81 432 GLN A O 1
ATOM 3435 N N . LEU A 1 433 ? 10.931 3.756 -28.508 1.00 87.88 433 LEU A N 1
ATOM 3436 C CA . LEU A 1 433 ? 11.894 2.987 -29.306 1.00 87.88 433 LEU A CA 1
ATOM 3437 C C . LEU A 1 433 ? 11.171 2.025 -30.254 1.00 87.88 433 LEU A C 1
ATOM 3439 O O . LEU A 1 433 ? 11.550 1.891 -31.415 1.00 87.88 433 LEU A O 1
ATOM 3443 N N . ASN A 1 434 ? 10.101 1.389 -29.784 1.00 90.00 434 ASN A N 1
ATOM 3444 C CA . ASN A 1 434 ? 9.309 0.476 -30.593 1.00 90.00 434 ASN A CA 1
ATOM 3445 C C . ASN A 1 434 ? 8.663 1.164 -31.794 1.00 90.00 434 ASN A C 1
ATOM 3447 O O . ASN A 1 434 ? 8.893 0.765 -32.933 1.00 90.00 434 ASN A O 1
ATOM 3451 N N . GLU A 1 435 ? 7.882 2.211 -31.558 1.00 86.00 435 GLU A N 1
ATOM 3452 C CA . GLU A 1 435 ? 7.162 2.922 -32.610 1.00 86.00 435 GLU A CA 1
ATOM 3453 C C . GLU A 1 435 ? 8.117 3.679 -33.535 1.00 86.00 435 GLU A C 1
ATOM 3455 O O . GLU A 1 435 ? 7.941 3.634 -34.751 1.00 86.00 435 GLU A O 1
ATOM 3460 N N . GLY A 1 436 ? 9.148 4.331 -32.986 1.00 79.06 436 GLY A N 1
ATOM 3461 C CA . GLY A 1 436 ? 10.057 5.176 -33.760 1.00 79.06 436 GLY A CA 1
ATOM 3462 C C . GLY A 1 436 ? 11.156 4.425 -34.513 1.00 79.06 436 GLY A C 1
ATOM 3463 O O . GLY A 1 436 ? 11.594 4.892 -35.563 1.00 79.06 436 GLY A O 1
ATOM 3464 N N . ILE A 1 437 ? 11.615 3.286 -33.986 1.00 85.62 437 ILE A N 1
ATOM 3465 C CA . ILE A 1 437 ? 12.771 2.548 -34.509 1.00 85.62 437 ILE A CA 1
ATOM 3466 C C . ILE A 1 437 ? 12.346 1.122 -34.862 1.00 85.62 437 ILE A C 1
ATOM 3468 O O . ILE A 1 437 ? 12.245 0.789 -36.043 1.00 85.62 437 ILE A O 1
ATOM 3472 N N . TRP A 1 438 ? 12.037 0.278 -33.873 1.00 88.56 438 TRP A N 1
ATOM 3473 C CA . TRP A 1 438 ? 11.901 -1.168 -34.092 1.00 88.56 438 TRP A CA 1
ATOM 3474 C C . TRP A 1 438 ? 10.731 -1.576 -34.990 1.00 88.56 438 TRP A C 1
ATOM 3476 O O . TRP A 1 438 ? 10.758 -2.677 -35.536 1.00 88.56 438 TRP A O 1
ATOM 3486 N N . SER A 1 439 ? 9.712 -0.733 -35.168 1.00 86.31 439 SER A N 1
ATOM 3487 C CA . SER A 1 439 ? 8.575 -0.967 -36.071 1.00 86.31 439 SER A CA 1
ATOM 3488 C C . SER A 1 439 ? 8.930 -0.781 -37.553 1.00 86.31 439 SER A C 1
ATOM 3490 O O . SER A 1 439 ? 8.397 -1.490 -38.402 1.00 86.31 439 SER A O 1
ATOM 3492 N N . ARG A 1 440 ? 9.872 0.125 -37.852 1.00 80.75 440 ARG A N 1
ATOM 3493 C CA . ARG A 1 440 ? 10.474 0.354 -39.188 1.00 80.75 440 ARG A CA 1
ATOM 3494 C C . ARG A 1 440 ? 11.545 -0.694 -39.528 1.00 80.75 440 ARG A C 1
ATOM 3496 O O . ARG A 1 440 ? 12.010 -0.819 -40.654 1.00 80.75 440 ARG A O 1
ATOM 3503 N N . ILE A 1 441 ? 11.864 -1.449 -38.485 1.00 82.44 441 ILE A N 1
ATOM 3504 C CA . ILE A 1 441 ? 12.747 -2.579 -38.305 1.00 82.44 441 ILE A CA 1
ATOM 3505 C C . ILE A 1 441 ? 12.394 -3.905 -38.986 1.00 82.44 441 ILE A C 1
ATOM 3507 O O . ILE A 1 441 ? 11.392 -4.480 -38.554 1.00 82.44 441 ILE A O 1
ATOM 3511 N N . ASP A 1 442 ? 13.161 -4.476 -39.917 1.00 83.25 442 ASP A N 1
ATOM 3512 C CA . ASP A 1 442 ? 13.068 -5.926 -40.177 1.00 83.25 442 ASP A CA 1
ATOM 3513 C C . ASP A 1 442 ? 14.309 -6.700 -39.700 1.00 83.25 442 ASP A C 1
ATOM 3515 O O . ASP A 1 442 ? 15.373 -6.132 -39.451 1.00 83.25 442 ASP A O 1
ATOM 3519 N N . GLN A 1 443 ? 14.155 -8.015 -39.512 1.00 83.81 443 GLN A N 1
ATOM 3520 C CA . GLN A 1 443 ? 15.209 -8.880 -38.964 1.00 83.81 443 GLN A CA 1
ATOM 3521 C C . GLN A 1 443 ? 16.475 -8.867 -39.836 1.00 83.81 443 GLN A C 1
ATOM 3523 O O . GLN A 1 443 ? 17.593 -8.865 -39.323 1.00 83.81 443 GLN A O 1
ATOM 3528 N N . ASN A 1 444 ? 16.295 -8.819 -41.157 1.00 78.12 444 ASN A N 1
ATOM 3529 C CA . ASN A 1 444 ? 17.397 -8.782 -42.114 1.00 78.12 444 ASN A CA 1
ATOM 3530 C C . ASN A 1 444 ? 18.180 -7.470 -41.989 1.00 78.12 444 ASN A C 1
ATOM 3532 O O . ASN A 1 444 ? 19.406 -7.481 -41.983 1.00 78.12 444 ASN A O 1
ATOM 3536 N N . TRP A 1 445 ? 17.489 -6.340 -41.825 1.00 75.25 445 TRP A N 1
ATOM 3537 C CA . TRP A 1 445 ? 18.129 -5.045 -41.611 1.00 75.25 445 TRP A CA 1
ATOM 3538 C C . TRP A 1 445 ? 18.927 -4.993 -40.322 1.00 75.25 445 TRP A C 1
ATOM 3540 O O . TRP A 1 445 ? 20.046 -4.489 -40.334 1.00 75.25 445 TRP A O 1
ATOM 3550 N N . LEU A 1 446 ? 18.359 -5.501 -39.224 1.00 81.19 446 LEU A N 1
ATOM 3551 C CA . LEU A 1 446 ? 19.029 -5.449 -37.933 1.00 81.19 446 LEU A CA 1
ATOM 3552 C C . LEU A 1 446 ? 20.382 -6.161 -38.016 1.00 81.19 446 LEU A C 1
ATOM 3554 O O . LEU A 1 446 ? 21.371 -5.591 -37.581 1.00 81.19 446 LEU A O 1
ATOM 3558 N N . SER A 1 447 ? 20.449 -7.314 -38.693 1.00 77.81 447 SER A N 1
ATOM 3559 C CA . SER A 1 447 ? 21.698 -8.069 -38.896 1.00 77.81 447 SER A CA 1
ATOM 3560 C C . SER A 1 447 ? 22.780 -7.347 -39.715 1.00 77.81 447 SER A C 1
ATOM 3562 O O . SER A 1 447 ? 23.956 -7.691 -39.625 1.00 77.81 447 SER A O 1
ATOM 3564 N N . GLU A 1 448 ? 22.401 -6.347 -40.515 1.00 71.06 448 GLU A N 1
ATOM 3565 C CA . GLU A 1 448 ? 23.331 -5.517 -41.290 1.00 71.06 448 GLU A CA 1
ATOM 3566 C C . GLU A 1 448 ? 23.724 -4.229 -40.545 1.00 71.06 448 GLU A C 1
ATOM 3568 O O . GLU A 1 448 ? 24.595 -3.486 -41.010 1.00 71.06 448 GLU A O 1
ATOM 3573 N N . PHE A 1 449 ? 23.083 -3.932 -39.408 1.00 71.06 449 PHE A N 1
ATOM 3574 C CA . PHE A 1 449 ? 23.294 -2.684 -38.691 1.00 71.06 449 PHE A CA 1
ATOM 3575 C C . PHE A 1 449 ? 24.630 -2.717 -37.930 1.00 71.06 449 PHE A C 1
ATOM 3577 O O . PHE A 1 449 ? 24.889 -3.631 -37.149 1.00 71.06 449 PHE A O 1
ATOM 3584 N N . PRO A 1 450 ? 25.511 -1.719 -38.111 1.00 65.31 450 PRO A N 1
ATOM 3585 C CA . PRO A 1 450 ? 26.820 -1.727 -37.474 1.00 65.31 450 PRO A CA 1
ATOM 3586 C C . PRO A 1 450 ? 26.713 -1.359 -35.986 1.00 65.31 450 PRO A C 1
ATOM 3588 O O . PRO A 1 450 ? 26.783 -0.185 -35.622 1.00 65.31 450 PRO A O 1
ATOM 3591 N N . LEU A 1 451 ? 26.585 -2.373 -35.126 1.00 71.38 451 LEU A N 1
ATOM 3592 C CA . LEU A 1 451 ? 26.523 -2.244 -33.659 1.00 71.38 451 LEU A CA 1
ATOM 3593 C C . LEU A 1 451 ? 27.883 -2.411 -32.963 1.00 71.38 451 LEU A C 1
ATOM 3595 O O . LEU A 1 451 ? 27.962 -2.385 -31.742 1.00 71.38 451 LEU A O 1
ATOM 3599 N N . ASN A 1 452 ? 28.972 -2.514 -33.730 1.00 67.12 452 ASN A N 1
ATOM 3600 C CA . ASN A 1 452 ? 30.324 -2.814 -33.231 1.00 67.12 452 ASN A CA 1
ATOM 3601 C C . ASN A 1 452 ? 30.879 -1.806 -32.205 1.00 67.12 452 ASN A C 1
ATOM 3603 O O . ASN A 1 452 ? 31.888 -2.084 -31.567 1.00 67.12 452 ASN A O 1
ATOM 3607 N N . SER A 1 453 ? 30.285 -0.615 -32.096 1.00 69.56 453 SER A N 1
ATOM 3608 C CA . SER A 1 453 ? 30.665 0.399 -31.107 1.00 69.56 453 SER A CA 1
ATOM 3609 C C . SER A 1 453 ? 30.035 0.175 -29.734 1.00 69.56 453 SER A C 1
ATOM 3611 O O . SER A 1 453 ? 30.472 0.789 -28.766 1.00 69.56 453 SER A O 1
ATOM 3613 N N . VAL A 1 454 ? 28.993 -0.653 -29.650 1.00 77.31 454 VAL A N 1
ATOM 3614 C CA . VAL A 1 454 ? 28.322 -0.968 -28.394 1.00 77.31 454 VAL A CA 1
ATOM 3615 C C . VAL A 1 454 ? 29.158 -2.009 -27.646 1.00 77.31 454 VAL A C 1
ATOM 3617 O O . VAL A 1 454 ? 29.419 -3.074 -28.211 1.00 77.31 454 VAL A O 1
ATOM 3620 N N . PRO A 1 455 ? 29.565 -1.753 -26.389 1.00 78.12 455 PRO A N 1
ATOM 3621 C CA . PRO A 1 455 ? 30.259 -2.751 -25.586 1.00 78.12 455 PRO A CA 1
ATOM 3622 C C . PRO A 1 455 ? 29.451 -4.055 -25.504 1.00 78.12 455 PRO A C 1
ATOM 3624 O O . PRO A 1 455 ? 28.237 -4.044 -25.301 1.00 78.12 455 PRO A O 1
ATOM 3627 N N . GLY A 1 456 ? 30.120 -5.185 -25.717 1.00 75.06 456 GLY A N 1
ATOM 3628 C CA . GLY A 1 456 ? 29.526 -6.521 -25.672 1.00 75.06 456 GLY A CA 1
ATOM 3629 C C . GLY A 1 456 ? 30.334 -7.474 -24.801 1.00 75.06 456 GLY A C 1
ATOM 3630 O O . GLY A 1 456 ? 31.316 -7.080 -24.174 1.00 75.06 456 GLY A O 1
ATOM 3631 N N . GLY A 1 457 ? 29.933 -8.745 -24.785 1.00 76.50 457 GLY A N 1
ATOM 3632 C CA . GLY A 1 457 ? 30.614 -9.789 -24.018 1.00 76.50 457 GLY A CA 1
ATOM 3633 C C . GLY A 1 457 ? 30.201 -9.832 -22.544 1.00 76.50 457 GLY A C 1
ATOM 3634 O O . GLY A 1 457 ? 29.062 -9.524 -22.199 1.00 76.50 457 GLY A O 1
ATOM 3635 N N . GLN A 1 458 ? 31.117 -10.275 -21.675 1.00 80.50 458 GLN A N 1
ATOM 3636 C CA . GLN A 1 458 ? 30.878 -10.290 -20.231 1.00 80.50 458 GLN A CA 1
ATOM 3637 C C . GLN A 1 458 ? 30.880 -8.854 -19.698 1.00 80.50 458 GLN A C 1
ATOM 3639 O O . GLN A 1 458 ? 31.874 -8.136 -19.823 1.00 80.50 458 GLN A O 1
ATOM 3644 N N . LEU A 1 459 ? 29.741 -8.457 -19.136 1.00 86.19 459 LEU A N 1
ATOM 3645 C CA . LEU A 1 459 ? 29.517 -7.159 -18.520 1.00 86.19 459 LEU A CA 1
ATOM 3646 C C . LEU A 1 459 ? 29.321 -7.350 -17.021 1.00 86.19 459 LEU A C 1
ATOM 3648 O O . LEU A 1 459 ? 28.520 -8.186 -16.598 1.00 86.19 459 LEU A O 1
ATOM 3652 N N . GLU A 1 460 ? 30.021 -6.548 -16.232 1.00 87.12 460 GLU A N 1
ATOM 3653 C CA . GLU A 1 460 ? 29.865 -6.495 -14.783 1.00 87.12 460 GLU A CA 1
ATOM 3654 C C . GLU A 1 460 ? 29.098 -5.230 -14.405 1.00 87.12 460 GLU A C 1
ATOM 3656 O O . GLU A 1 460 ? 29.412 -4.135 -14.874 1.00 87.12 460 GLU A O 1
ATOM 3661 N N . LEU A 1 461 ? 28.060 -5.375 -13.580 1.00 86.94 461 LEU A N 1
ATOM 3662 C CA . LEU A 1 461 ? 27.304 -4.239 -13.061 1.00 86.94 461 LEU A CA 1
ATOM 3663 C C . LEU A 1 461 ? 28.174 -3.486 -12.048 1.00 86.94 461 LEU A C 1
ATOM 3665 O O . LEU A 1 461 ? 28.528 -4.035 -11.008 1.00 86.94 461 LEU A O 1
ATOM 3669 N N . VAL A 1 462 ? 28.490 -2.228 -12.348 1.00 87.25 462 VAL A N 1
ATOM 3670 C CA . VAL A 1 462 ? 29.303 -1.353 -11.490 1.00 87.25 462 VAL A CA 1
ATOM 3671 C C . VAL A 1 462 ? 28.418 -0.544 -10.555 1.00 87.25 462 VAL A C 1
ATOM 3673 O O . VAL A 1 462 ? 28.673 -0.469 -9.357 1.00 87.25 462 VAL A O 1
ATOM 3676 N N . GLU A 1 463 ? 27.370 0.071 -11.103 1.00 83.69 463 GLU A N 1
ATOM 3677 C CA . GLU A 1 463 ? 26.513 0.985 -10.355 1.00 83.69 463 GLU A CA 1
ATOM 3678 C C . GLU A 1 463 ? 25.060 0.884 -10.827 1.00 83.69 463 GLU A C 1
ATOM 3680 O O . GLU A 1 463 ? 24.771 0.638 -11.997 1.00 83.69 463 GLU A O 1
ATOM 3685 N N . THR A 1 464 ? 24.120 1.079 -9.904 1.00 83.31 464 THR A N 1
ATOM 3686 C CA . THR A 1 464 ? 22.697 1.259 -10.211 1.00 83.31 464 THR A CA 1
ATOM 3687 C C . THR A 1 464 ? 22.228 2.562 -9.587 1.00 83.31 464 THR A C 1
ATOM 3689 O O . THR A 1 464 ? 22.324 2.747 -8.374 1.00 83.31 464 THR A O 1
ATOM 3692 N N . ASN A 1 465 ? 21.689 3.454 -10.409 1.00 81.00 465 ASN A N 1
ATOM 3693 C CA . ASN A 1 465 ? 21.208 4.758 -9.996 1.00 81.00 465 ASN A CA 1
ATOM 3694 C C . ASN A 1 465 ? 19.746 4.943 -10.422 1.00 81.00 465 ASN A C 1
ATOM 3696 O O . ASN A 1 465 ? 19.440 4.969 -11.608 1.00 81.00 465 ASN A O 1
ATOM 3700 N N . SER A 1 466 ? 18.832 5.103 -9.467 1.00 73.12 466 SER A N 1
ATOM 3701 C CA . SER A 1 466 ? 17.409 5.323 -9.754 1.00 73.12 466 SER A CA 1
ATOM 3702 C C . SER A 1 466 ? 17.007 6.752 -9.391 1.00 73.12 466 SER A C 1
ATOM 3704 O O . SER A 1 466 ? 17.140 7.171 -8.242 1.00 73.12 466 SER A O 1
ATOM 3706 N N . THR A 1 467 ? 16.521 7.508 -10.377 1.00 68.19 467 THR A N 1
ATOM 3707 C CA . THR A 1 467 ? 16.064 8.896 -10.220 1.00 68.19 467 THR A CA 1
ATOM 3708 C C . THR A 1 467 ? 14.645 9.030 -10.771 1.00 68.19 467 THR A C 1
ATOM 3710 O O . THR A 1 467 ? 14.422 8.938 -11.978 1.00 68.19 467 THR A O 1
ATOM 3713 N N . GLY A 1 468 ? 13.667 9.264 -9.891 1.00 69.00 468 GLY A N 1
ATOM 3714 C CA . GLY A 1 468 ? 12.255 9.330 -10.278 1.00 69.00 468 GLY A CA 1
ATOM 3715 C C . GLY A 1 468 ? 11.765 8.004 -10.871 1.00 69.00 468 GLY A C 1
ATOM 3716 O O . GLY A 1 468 ? 11.864 6.965 -10.226 1.00 69.00 468 GLY A O 1
ATOM 3717 N N . SER A 1 469 ? 11.237 8.041 -12.097 1.00 70.38 469 SER A N 1
ATOM 3718 C CA . SER A 1 469 ? 10.783 6.853 -12.836 1.00 70.38 469 SER A CA 1
ATOM 3719 C C . SER A 1 469 ? 11.887 6.147 -13.630 1.00 70.38 469 SER A C 1
ATOM 3721 O O . SER A 1 469 ? 11.627 5.079 -14.183 1.00 70.38 469 SER A O 1
ATOM 3723 N N . ALA A 1 470 ? 13.091 6.725 -13.706 1.00 80.56 470 ALA A N 1
ATOM 3724 C CA . ALA A 1 470 ? 14.200 6.188 -14.485 1.00 80.56 470 ALA A CA 1
ATOM 3725 C C . ALA A 1 470 ? 15.207 5.443 -13.595 1.00 80.56 470 ALA A C 1
ATOM 3727 O O . ALA A 1 470 ? 15.600 5.920 -12.532 1.00 80.56 470 ALA A O 1
ATOM 3728 N N . THR A 1 471 ? 15.646 4.273 -14.048 1.00 84.75 471 THR A N 1
ATOM 3729 C CA . THR A 1 471 ? 16.735 3.482 -13.469 1.00 84.75 471 THR A CA 1
ATOM 3730 C C . THR A 1 471 ? 17.862 3.390 -14.486 1.00 84.75 471 THR A C 1
ATOM 3732 O O . THR A 1 471 ? 17.690 2.819 -15.558 1.00 84.75 471 THR A O 1
ATOM 3735 N N . GLU A 1 472 ? 19.007 3.964 -14.148 1.00 89.69 472 GLU A N 1
ATOM 3736 C CA . GLU A 1 472 ? 20.249 3.875 -14.904 1.00 89.69 472 GLU A CA 1
ATOM 3737 C C . GLU A 1 472 ? 21.133 2.777 -14.302 1.00 89.69 472 GLU A C 1
ATOM 3739 O O . GLU A 1 472 ? 21.401 2.771 -13.100 1.00 89.69 472 GLU A O 1
ATOM 3744 N N . LEU A 1 473 ? 21.590 1.843 -15.132 1.00 90.12 473 LEU A N 1
ATOM 3745 C CA . LEU A 1 473 ? 22.537 0.799 -14.742 1.00 90.12 473 LEU A CA 1
ATOM 3746 C C . LEU A 1 473 ? 23.835 0.989 -15.506 1.00 90.12 473 LEU A C 1
ATOM 3748 O O . LEU A 1 473 ? 23.818 0.987 -16.735 1.00 90.12 473 LEU A O 1
ATOM 3752 N N . GLN A 1 474 ? 24.943 1.119 -14.788 1.00 90.25 474 GLN A N 1
ATOM 3753 C CA . GLN A 1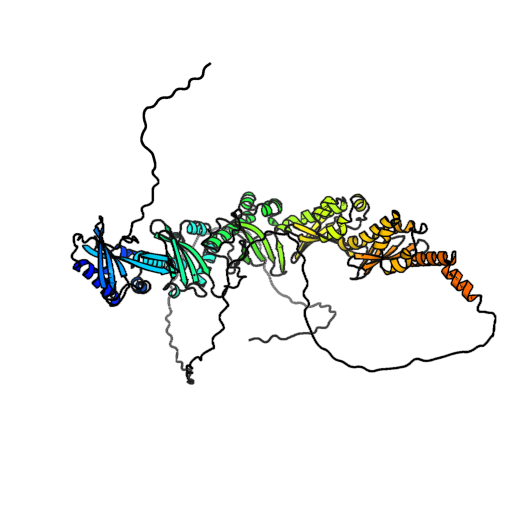 474 ? 26.270 1.225 -15.377 1.00 90.25 474 GLN A CA 1
ATOM 3754 C C . GLN A 1 474 ? 26.954 -0.132 -15.368 1.00 90.25 474 GLN A C 1
ATOM 3756 O O . GLN A 1 474 ? 27.127 -0.748 -14.316 1.00 90.25 474 GLN A O 1
ATOM 3761 N N . PHE A 1 475 ? 27.376 -0.573 -16.543 1.00 90.62 475 PHE A N 1
ATOM 3762 C CA . PHE A 1 475 ? 28.099 -1.813 -16.752 1.00 90.62 475 PHE A CA 1
ATOM 3763 C C . PHE A 1 475 ? 29.510 -1.530 -17.244 1.00 90.62 475 PHE A C 1
ATOM 3765 O O . PHE A 1 475 ? 29.718 -0.638 -18.068 1.00 90.62 475 PHE A O 1
ATOM 3772 N N . GLN A 1 476 ? 30.466 -2.334 -16.796 1.00 89.88 476 GLN A N 1
ATOM 3773 C CA . GLN A 1 476 ? 31.822 -2.358 -17.319 1.00 89.88 476 GLN A CA 1
ATOM 3774 C C . GLN A 1 476 ? 32.039 -3.633 -18.129 1.00 89.88 476 GLN A C 1
ATOM 3776 O O . GLN A 1 476 ? 31.773 -4.738 -17.665 1.00 89.88 476 GLN A O 1
ATOM 3781 N N . SER A 1 477 ? 32.516 -3.468 -19.358 1.00 86.69 477 SER A N 1
ATOM 3782 C CA . SER A 1 477 ? 32.966 -4.582 -20.200 1.00 86.69 477 SER A CA 1
ATOM 3783 C C . SER A 1 477 ? 34.337 -5.095 -19.778 1.00 86.69 477 SER A C 1
ATOM 3785 O O . SER A 1 477 ? 35.117 -4.365 -19.164 1.00 86.69 477 SER A O 1
ATOM 3787 N N . ALA A 1 478 ? 34.667 -6.325 -20.180 1.00 82.81 478 ALA A N 1
ATOM 3788 C CA . ALA A 1 478 ? 35.998 -6.909 -19.989 1.00 82.81 478 ALA A CA 1
ATOM 3789 C C . ALA A 1 478 ? 37.140 -6.029 -20.548 1.00 82.81 478 ALA A C 1
ATOM 3791 O O . ALA A 1 478 ? 38.248 -6.038 -20.014 1.00 82.81 478 ALA A O 1
ATOM 3792 N N . ASP A 1 479 ? 36.855 -5.222 -21.575 1.00 80.75 479 ASP A N 1
ATOM 3793 C CA . ASP A 1 479 ? 37.800 -4.274 -22.181 1.00 80.75 479 ASP A CA 1
ATOM 3794 C C . ASP A 1 479 ? 37.902 -2.940 -21.408 1.00 80.75 479 ASP A C 1
ATOM 3796 O O . ASP A 1 479 ? 38.587 -2.007 -21.831 1.00 80.75 479 ASP A O 1
ATOM 3800 N N . GLY A 1 480 ? 37.211 -2.823 -20.270 1.00 81.06 480 GLY A N 1
ATOM 3801 C CA . GLY A 1 480 ? 37.212 -1.656 -19.390 1.00 81.06 480 GLY A CA 1
ATOM 3802 C C . GLY A 1 480 ? 36.295 -0.512 -19.831 1.00 81.06 480 GLY A C 1
ATOM 3803 O O . GLY A 1 480 ? 36.227 0.499 -19.132 1.00 81.06 480 GLY A O 1
ATOM 3804 N N . LEU A 1 481 ? 35.576 -0.651 -20.952 1.00 84.00 481 LEU A N 1
ATOM 3805 C CA . LEU A 1 481 ? 34.617 0.350 -21.428 1.00 84.00 481 LEU A CA 1
ATOM 3806 C C . LEU A 1 481 ? 33.342 0.316 -20.582 1.00 84.00 481 LEU A C 1
ATOM 3808 O O . LEU A 1 481 ? 32.790 -0.762 -20.350 1.00 84.00 481 LEU A O 1
ATOM 3812 N N . LEU A 1 482 ? 32.872 1.496 -20.173 1.00 87.12 482 LEU A N 1
ATOM 3813 C CA . LEU A 1 482 ? 31.624 1.676 -19.431 1.00 87.12 482 LEU A CA 1
ATOM 3814 C C . LEU A 1 482 ? 30.443 1.867 -20.388 1.00 87.12 482 LEU A C 1
ATOM 3816 O O . LEU A 1 482 ? 30.573 2.568 -21.384 1.00 87.12 482 LEU A O 1
ATOM 3820 N N . CYS A 1 483 ? 29.280 1.306 -20.078 1.00 90.00 483 CYS A N 1
ATOM 3821 C CA . CYS A 1 483 ? 28.024 1.645 -20.745 1.00 90.00 483 CYS A CA 1
ATOM 3822 C C . CYS A 1 483 ? 26.890 1.784 -19.728 1.00 90.00 483 CYS A C 1
ATOM 3824 O O . CYS A 1 483 ? 26.852 1.057 -18.740 1.00 90.00 483 CYS A O 1
ATOM 3826 N N . SER A 1 484 ? 25.973 2.715 -19.974 1.00 91.56 484 SER A N 1
ATOM 3827 C CA . SER A 1 484 ? 24.799 2.955 -19.138 1.00 91.56 484 SER A CA 1
ATOM 3828 C C . SER A 1 484 ? 23.535 2.502 -19.861 1.00 91.56 484 SER A C 1
ATOM 3830 O O . SER A 1 484 ? 23.241 2.981 -20.954 1.00 91.56 484 SER A O 1
ATOM 3832 N N . VAL A 1 485 ? 22.744 1.627 -19.247 1.00 92.62 485 VAL A N 1
ATOM 3833 C CA . VAL A 1 485 ? 21.390 1.292 -19.708 1.00 92.62 485 VAL A CA 1
ATOM 3834 C C . VAL A 1 485 ? 20.398 2.126 -18.917 1.00 92.62 485 VAL A C 1
ATOM 3836 O O . VAL A 1 485 ? 20.345 2.021 -17.695 1.00 92.62 485 VAL A O 1
ATOM 3839 N N . ILE A 1 486 ? 19.597 2.932 -19.607 1.00 92.06 486 ILE A N 1
ATOM 3840 C CA . ILE A 1 486 ? 18.527 3.719 -18.995 1.00 92.06 486 ILE A CA 1
ATOM 3841 C C . ILE A 1 486 ? 17.220 2.966 -19.194 1.00 92.06 486 ILE A C 1
ATOM 3843 O O . ILE A 1 486 ? 16.870 2.577 -20.311 1.00 92.06 486 ILE A O 1
ATOM 3847 N N . MET A 1 487 ? 16.500 2.750 -18.100 1.00 91.56 487 MET A N 1
ATOM 3848 C CA . MET A 1 487 ? 15.237 2.030 -18.078 1.00 91.56 487 MET A CA 1
ATOM 3849 C C . MET A 1 487 ? 14.158 2.842 -17.372 1.00 91.56 487 MET A C 1
ATOM 3851 O O . MET A 1 487 ? 14.452 3.553 -16.419 1.00 91.56 487 MET A O 1
ATOM 3855 N N . GLU A 1 488 ? 12.906 2.712 -17.793 1.00 87.81 488 GLU A N 1
ATOM 3856 C CA . GLU A 1 488 ? 11.753 3.356 -17.155 1.00 87.81 488 GLU A CA 1
ATOM 3857 C C . GLU A 1 488 ? 10.642 2.331 -16.906 1.00 87.81 488 GLU A C 1
ATOM 3859 O O . GLU A 1 488 ? 10.546 1.326 -17.611 1.00 87.81 488 GLU A O 1
ATOM 3864 N N . ASP A 1 489 ? 9.810 2.554 -15.886 1.00 77.62 489 ASP A N 1
ATOM 3865 C CA . ASP A 1 489 ? 8.606 1.740 -15.689 1.00 77.62 489 ASP A CA 1
ATOM 3866 C C . ASP A 1 489 ? 7.491 2.205 -16.635 1.00 77.62 489 ASP A C 1
ATOM 3868 O O . ASP A 1 489 ? 6.963 3.312 -16.510 1.00 77.62 489 ASP A O 1
ATOM 3872 N N . GLU A 1 490 ? 7.115 1.335 -17.569 1.00 78.25 490 GLU A N 1
ATOM 3873 C CA . GLU A 1 490 ? 5.997 1.529 -18.480 1.00 78.25 490 GLU A CA 1
ATOM 3874 C C . GLU A 1 490 ? 4.951 0.424 -18.254 1.00 78.25 490 GLU A C 1
ATOM 3876 O O . GLU A 1 490 ? 5.176 -0.757 -18.529 1.00 78.25 490 GLU A O 1
ATOM 3881 N N . ASN A 1 491 ? 3.772 0.804 -17.745 1.00 69.69 491 ASN A N 1
ATOM 3882 C CA . ASN A 1 491 ? 2.654 -0.106 -17.441 1.00 69.69 491 ASN A CA 1
ATOM 3883 C C . ASN A 1 491 ? 3.001 -1.254 -16.463 1.00 69.69 491 ASN A C 1
ATOM 3885 O O . ASN A 1 491 ? 2.473 -2.369 -16.568 1.00 69.69 491 ASN A O 1
ATOM 3889 N N . GLY A 1 492 ? 3.876 -1.001 -15.486 1.00 63.59 492 GLY A N 1
ATOM 3890 C CA . GLY A 1 492 ? 4.305 -2.003 -14.513 1.00 63.59 492 GLY A CA 1
ATOM 3891 C C . GLY A 1 492 ? 5.310 -2.991 -15.105 1.00 63.59 492 GLY A C 1
ATOM 3892 O O . GLY A 1 492 ? 5.342 -4.157 -14.693 1.00 63.59 492 GLY A O 1
ATOM 3893 N N . SER A 1 493 ? 6.093 -2.569 -16.091 1.00 73.94 493 SER A N 1
ATOM 3894 C CA . SER A 1 493 ? 7.160 -3.338 -16.720 1.00 73.94 493 SER A CA 1
ATOM 3895 C C . SER A 1 493 ? 8.337 -2.408 -16.968 1.00 73.94 493 SER A C 1
ATOM 3897 O O . SER A 1 493 ? 8.192 -1.368 -17.598 1.00 73.94 493 SER A O 1
ATOM 3899 N N . LEU A 1 494 ? 9.515 -2.800 -16.492 1.00 84.38 494 LEU A N 1
ATOM 3900 C CA . LEU A 1 494 ? 10.726 -2.013 -16.674 1.00 84.38 494 LEU A CA 1
ATOM 3901 C C . LEU A 1 494 ? 11.248 -2.173 -18.110 1.00 84.38 494 LEU A C 1
ATOM 3903 O O . LEU A 1 494 ? 11.673 -3.267 -18.491 1.00 84.38 494 LEU A O 1
ATOM 3907 N N . VAL A 1 495 ? 11.205 -1.116 -18.909 1.00 90.56 495 VAL A N 1
ATOM 3908 C CA . VAL A 1 495 ? 11.595 -1.122 -20.325 1.00 90.56 495 VAL A CA 1
ATOM 3909 C C . VAL A 1 495 ? 12.829 -0.260 -20.554 1.00 90.56 495 VAL A C 1
ATOM 3911 O O . VAL A 1 495 ? 13.021 0.749 -19.884 1.00 90.56 495 VAL A O 1
ATOM 3914 N N . VAL A 1 496 ? 13.676 -0.642 -21.505 1.00 93.25 496 VAL A N 1
ATOM 3915 C CA . VAL A 1 496 ? 14.867 0.117 -21.897 1.00 93.25 496 VAL A CA 1
ATOM 3916 C C . VAL A 1 496 ? 14.450 1.325 -22.730 1.00 93.25 496 VAL A C 1
ATOM 3918 O O . VAL A 1 496 ? 13.729 1.203 -23.724 1.00 93.25 496 VAL A O 1
ATOM 3921 N N . THR A 1 497 ? 14.903 2.508 -22.331 1.00 92.25 497 THR A N 1
ATOM 3922 C CA . THR A 1 497 ? 14.661 3.766 -23.045 1.00 92.25 497 THR A CA 1
ATOM 3923 C C . THR A 1 497 ? 15.865 4.205 -23.858 1.00 92.25 497 THR A C 1
ATOM 3925 O O . THR A 1 497 ? 15.675 4.769 -24.938 1.00 92.25 497 THR A O 1
ATOM 3928 N N . ASP A 1 498 ? 17.079 3.939 -23.377 1.00 92.69 498 ASP A N 1
ATOM 3929 C CA . ASP A 1 498 ? 18.321 4.239 -24.084 1.00 92.69 498 ASP A CA 1
ATOM 3930 C C . ASP A 1 498 ? 19.490 3.371 -23.589 1.00 92.69 498 ASP A C 1
ATOM 3932 O O . ASP A 1 498 ? 19.478 2.858 -22.470 1.00 92.69 498 ASP A O 1
ATOM 3936 N N . LEU A 1 499 ? 20.517 3.252 -24.428 1.00 91.62 499 LEU A N 1
ATOM 3937 C CA . LEU A 1 499 ? 21.817 2.680 -24.095 1.00 91.62 499 LEU A CA 1
ATOM 3938 C C . LEU A 1 499 ? 22.887 3.714 -24.441 1.00 91.62 499 LEU A C 1
ATOM 3940 O O . LEU A 1 499 ? 23.011 4.119 -25.597 1.00 91.62 499 LEU A O 1
ATOM 3944 N N . GLN A 1 500 ? 23.660 4.126 -23.445 1.00 90.88 500 GLN A N 1
ATOM 3945 C CA . GLN A 1 500 ? 24.727 5.105 -23.585 1.00 90.88 500 GLN A CA 1
ATOM 3946 C C . GLN A 1 500 ? 26.097 4.444 -23.449 1.00 90.88 500 GLN A C 1
ATOM 3948 O O . GLN A 1 500 ? 26.294 3.583 -22.597 1.00 90.88 500 GLN A O 1
ATOM 3953 N N . TYR A 1 501 ? 27.052 4.824 -24.291 1.00 87.56 501 TYR A N 1
ATOM 3954 C CA . TYR A 1 501 ? 28.399 4.240 -24.315 1.00 87.56 501 TYR A CA 1
ATOM 3955 C C . TYR A 1 501 ? 29.424 5.253 -24.843 1.00 87.56 501 TYR A C 1
ATOM 3957 O O . TYR A 1 501 ? 29.045 6.204 -25.528 1.00 87.56 501 TYR A O 1
ATOM 3965 N N . PRO A 1 502 ? 30.726 5.099 -24.542 1.00 80.00 502 PRO A N 1
ATOM 3966 C CA . PRO A 1 502 ? 31.767 5.961 -25.081 1.00 80.00 502 PRO A CA 1
ATOM 3967 C C . PRO A 1 502 ? 31.854 5.789 -26.601 1.00 80.00 502 PRO A C 1
ATOM 3969 O O . PRO A 1 502 ? 32.132 4.704 -27.111 1.00 80.00 502 PRO A O 1
ATOM 3972 N N . GLY A 1 503 ? 31.605 6.876 -27.326 1.00 69.31 503 GLY A N 1
ATOM 3973 C CA . GLY A 1 503 ? 31.790 6.974 -28.766 1.00 69.31 503 GLY A CA 1
ATOM 3974 C C . GLY A 1 503 ? 33.267 7.025 -29.165 1.00 69.31 503 GLY A C 1
ATOM 3975 O O . GLY A 1 503 ? 34.174 7.046 -28.331 1.00 69.31 503 GLY A O 1
ATOM 3976 N N . ALA A 1 504 ? 33.524 7.075 -30.474 1.00 64.31 504 ALA A N 1
ATOM 3977 C CA . ALA A 1 504 ? 34.878 7.055 -31.040 1.00 64.31 504 ALA A CA 1
ATOM 3978 C C . ALA A 1 504 ? 35.764 8.250 -30.619 1.00 64.31 504 ALA A C 1
ATOM 3980 O O . ALA A 1 504 ? 36.987 8.179 -30.722 1.00 64.31 504 ALA A O 1
ATOM 3981 N N . ASP A 1 505 ? 35.157 9.342 -30.156 1.00 64.81 505 ASP A N 1
ATOM 3982 C CA . ASP A 1 505 ? 35.792 10.567 -29.663 1.00 64.81 505 ASP A CA 1
ATOM 3983 C C . ASP A 1 505 ? 35.793 10.679 -28.127 1.00 64.81 505 ASP A C 1
ATOM 3985 O O . ASP A 1 505 ? 36.131 11.736 -27.595 1.00 64.81 505 ASP A O 1
ATOM 3989 N N . LEU A 1 506 ? 35.434 9.600 -27.417 1.00 64.25 506 LEU A N 1
ATOM 3990 C CA . LEU A 1 506 ? 35.211 9.556 -25.966 1.00 64.25 506 LEU A CA 1
ATOM 3991 C C . LEU A 1 506 ? 34.016 10.400 -25.481 1.00 64.25 506 LEU A C 1
ATOM 3993 O O . LEU A 1 506 ? 33.821 10.526 -24.271 1.00 64.25 506 LEU A O 1
ATOM 3997 N N . ALA A 1 507 ? 33.195 10.954 -26.380 1.00 72.19 507 ALA A N 1
ATOM 3998 C CA . ALA A 1 507 ? 31.918 11.546 -26.000 1.00 72.19 507 ALA A CA 1
ATOM 3999 C C . ALA A 1 507 ? 30.884 10.447 -25.719 1.00 72.19 507 ALA A C 1
ATOM 4001 O O . ALA A 1 507 ? 30.951 9.352 -26.274 1.00 72.19 507 ALA A O 1
ATOM 4002 N N . VAL A 1 508 ? 29.903 10.732 -24.864 1.00 75.50 508 VAL A N 1
ATOM 4003 C CA . VAL A 1 508 ? 28.813 9.789 -24.583 1.00 75.50 508 VAL A CA 1
ATOM 4004 C C . VAL A 1 508 ? 27.897 9.709 -25.807 1.00 75.50 508 VAL A C 1
ATOM 4006 O O . VAL A 1 508 ? 27.208 10.673 -26.144 1.00 75.50 508 VAL A O 1
ATOM 4009 N N . ALA A 1 509 ? 27.900 8.562 -26.483 1.00 82.00 509 ALA A N 1
ATOM 4010 C CA . ALA A 1 509 ? 26.987 8.238 -27.569 1.00 82.00 509 ALA A CA 1
ATOM 4011 C C . ALA A 1 509 ? 25.694 7.634 -27.005 1.00 82.00 509 ALA A C 1
ATOM 4013 O O . ALA A 1 509 ? 25.732 6.873 -26.044 1.00 82.00 509 ALA A O 1
ATOM 4014 N N . SER A 1 510 ? 24.555 7.965 -27.617 1.00 88.19 510 SER A N 1
ATOM 4015 C CA . SER A 1 510 ? 23.226 7.432 -27.283 1.00 88.19 510 SER A CA 1
ATOM 4016 C C . SER A 1 510 ? 22.744 6.545 -28.427 1.00 88.19 510 SER A C 1
ATOM 4018 O O . SER A 1 510 ? 22.592 7.023 -29.558 1.00 88.19 510 SER A O 1
ATOM 4020 N N . LEU A 1 511 ? 22.481 5.267 -28.139 1.00 87.88 511 LEU A N 1
ATOM 4021 C CA . LEU A 1 511 ? 21.972 4.302 -29.113 1.00 87.88 511 LEU A CA 1
ATOM 4022 C C . LEU A 1 511 ? 20.643 4.779 -29.698 1.00 87.88 511 LEU A C 1
ATOM 4024 O O . LEU A 1 511 ? 20.462 4.760 -30.914 1.00 87.88 511 LEU A O 1
ATOM 4028 N N . LYS A 1 512 ? 19.730 5.260 -28.847 1.00 88.25 512 LYS A N 1
ATOM 4029 C CA . LYS A 1 512 ? 18.445 5.825 -29.273 1.00 88.25 512 LYS A CA 1
ATOM 4030 C C . LYS A 1 512 ? 18.649 6.945 -30.280 1.00 88.25 512 LYS A C 1
ATOM 4032 O O . LYS A 1 512 ? 18.018 6.955 -31.334 1.00 88.25 512 LYS A O 1
ATOM 4037 N N . THR A 1 513 ? 19.531 7.887 -29.959 1.00 84.88 513 THR A N 1
ATOM 4038 C CA . THR A 1 513 ? 19.813 9.041 -30.816 1.00 84.88 513 THR A CA 1
ATOM 4039 C C . THR A 1 513 ? 20.395 8.599 -32.153 1.00 84.88 513 THR A C 1
ATOM 4041 O O . THR A 1 513 ? 19.921 9.031 -33.203 1.00 84.88 513 THR A O 1
ATOM 4044 N N . GLN A 1 514 ? 21.369 7.689 -32.120 1.00 83.69 514 GLN A N 1
ATOM 4045 C CA . GLN A 1 514 ? 21.987 7.131 -33.315 1.00 83.69 514 GLN A CA 1
ATOM 4046 C C . GLN A 1 514 ? 20.963 6.404 -34.195 1.00 83.69 514 GLN A C 1
ATOM 4048 O O . GLN A 1 514 ? 20.926 6.637 -35.403 1.00 83.69 514 GLN A O 1
ATOM 4053 N N . LEU A 1 515 ? 20.098 5.569 -33.618 1.00 85.12 515 LEU A N 1
ATOM 4054 C CA . LEU A 1 515 ? 19.067 4.840 -34.358 1.00 85.12 515 LEU A CA 1
ATOM 4055 C C . LEU A 1 515 ? 18.020 5.786 -34.961 1.00 85.12 515 LEU A C 1
ATOM 4057 O O . LEU A 1 515 ? 17.693 5.648 -36.139 1.00 85.12 515 LEU A O 1
ATOM 4061 N N . LEU A 1 516 ? 17.564 6.798 -34.213 1.00 85.19 516 LEU A N 1
ATOM 4062 C CA . LEU A 1 516 ? 16.580 7.778 -34.694 1.00 85.19 516 LEU A CA 1
ATOM 4063 C C . LEU A 1 516 ? 17.052 8.564 -35.925 1.00 85.19 516 LEU A C 1
ATOM 4065 O O . LEU A 1 516 ? 16.221 8.934 -36.754 1.00 85.19 516 LEU A O 1
ATOM 4069 N N . VAL A 1 517 ? 18.357 8.830 -36.052 1.00 84.31 517 VAL A N 1
ATOM 4070 C CA . VAL A 1 517 ? 18.914 9.521 -37.229 1.00 84.31 517 VAL A CA 1
ATOM 4071 C C . VAL A 1 517 ? 19.355 8.561 -38.333 1.00 84.31 517 VAL A C 1
ATOM 4073 O O . VAL A 1 517 ? 19.320 8.930 -39.503 1.00 84.31 517 VAL A O 1
ATOM 4076 N N . SER A 1 518 ? 19.741 7.328 -37.996 1.00 83.06 518 SER A N 1
ATOM 4077 C CA . SER A 1 518 ? 20.233 6.349 -38.977 1.00 83.06 518 SER A CA 1
ATOM 4078 C C . SER A 1 518 ? 19.106 5.667 -39.745 1.00 83.06 518 SER A C 1
ATOM 4080 O O . SER A 1 518 ? 19.252 5.430 -40.943 1.00 83.06 518 SER A O 1
ATOM 4082 N N . VAL A 1 519 ? 17.977 5.374 -39.086 1.00 85.81 519 VAL A N 1
ATOM 4083 C CA . VAL A 1 519 ? 16.820 4.710 -39.714 1.00 85.81 519 VAL A CA 1
ATOM 4084 C C . VAL A 1 519 ? 16.335 5.477 -40.955 1.00 85.81 519 VAL A C 1
ATOM 4086 O O . VAL A 1 519 ? 16.351 4.881 -42.031 1.00 85.81 519 VAL A O 1
ATOM 4089 N N . PRO A 1 520 ? 16.031 6.795 -40.896 1.00 87.25 520 PRO A N 1
ATOM 4090 C CA . PRO A 1 520 ? 15.589 7.543 -42.078 1.00 87.25 520 PRO A CA 1
ATOM 4091 C C . PRO A 1 520 ? 16.618 7.567 -43.217 1.00 87.25 520 PRO A C 1
ATOM 4093 O O . PRO A 1 520 ? 16.250 7.550 -44.390 1.00 87.25 520 PRO A O 1
ATOM 4096 N N . ILE A 1 521 ? 17.914 7.599 -42.886 1.00 88.38 521 ILE A N 1
ATOM 4097 C CA . ILE A 1 521 ? 18.996 7.608 -43.880 1.00 88.38 521 ILE A CA 1
ATOM 4098 C C . ILE A 1 521 ? 19.042 6.281 -44.640 1.00 88.38 521 ILE A C 1
ATOM 4100 O O . ILE A 1 521 ? 19.189 6.264 -45.865 1.00 88.38 521 ILE A O 1
ATOM 4104 N N . ILE A 1 522 ? 18.908 5.166 -43.922 1.00 83.88 522 ILE A N 1
ATOM 4105 C CA . ILE A 1 522 ? 18.949 3.839 -44.532 1.00 83.88 522 ILE A CA 1
ATOM 4106 C C . ILE A 1 522 ? 17.648 3.546 -45.288 1.00 83.88 522 ILE A C 1
ATOM 4108 O O . ILE A 1 522 ? 17.709 2.976 -46.380 1.00 83.88 522 ILE A O 1
ATOM 4112 N N . ASP A 1 523 ? 16.498 3.980 -44.770 1.00 85.56 523 ASP A N 1
ATOM 4113 C CA . ASP A 1 523 ? 15.211 3.893 -45.468 1.00 85.56 523 ASP A CA 1
ATOM 4114 C C . ASP A 1 523 ? 15.261 4.637 -46.806 1.00 85.56 523 ASP A C 1
ATOM 4116 O O . ASP A 1 523 ? 14.902 4.078 -47.844 1.00 85.56 523 ASP A O 1
ATOM 4120 N N . PHE A 1 524 ? 15.819 5.850 -46.816 1.00 89.38 524 PHE A N 1
ATOM 4121 C CA . PHE A 1 524 ? 16.055 6.597 -48.048 1.00 89.38 524 PHE A CA 1
ATOM 4122 C C . PHE A 1 524 ? 16.999 5.858 -49.003 1.00 89.38 524 PHE A C 1
ATOM 4124 O O . PHE A 1 524 ? 16.720 5.762 -50.198 1.00 89.38 524 PHE A O 1
ATOM 4131 N N . ALA A 1 525 ? 18.105 5.302 -48.499 1.00 88.00 525 ALA A N 1
ATOM 4132 C CA . ALA A 1 525 ? 19.045 4.541 -49.320 1.00 88.00 525 ALA A CA 1
ATOM 4133 C C . ALA A 1 525 ? 18.386 3.305 -49.959 1.00 88.00 525 ALA A C 1
ATOM 4135 O O . ALA A 1 525 ? 18.688 2.961 -51.101 1.00 88.00 525 ALA A O 1
ATOM 4136 N N . ARG A 1 526 ? 17.472 2.641 -49.245 1.00 84.94 526 ARG A N 1
ATOM 4137 C CA . ARG A 1 526 ? 16.702 1.495 -49.750 1.00 84.94 526 ARG A CA 1
ATOM 4138 C C . ARG A 1 526 ? 15.663 1.908 -50.780 1.00 84.94 526 ARG A C 1
ATOM 4140 O O . ARG A 1 526 ? 15.612 1.285 -51.834 1.00 84.94 526 ARG A O 1
ATOM 4147 N N . ALA A 1 527 ? 14.893 2.960 -50.505 1.00 88.06 527 ALA A N 1
ATOM 4148 C CA . ALA A 1 527 ? 13.941 3.516 -51.464 1.00 88.06 527 ALA A CA 1
ATOM 4149 C C . ALA A 1 527 ? 14.651 3.916 -52.765 1.00 88.06 527 ALA A C 1
ATOM 4151 O O . ALA A 1 527 ? 14.162 3.625 -53.852 1.00 88.06 527 ALA A O 1
ATOM 4152 N N . TRP A 1 528 ? 15.859 4.477 -52.653 1.00 89.31 528 TRP A N 1
ATOM 4153 C CA . TRP A 1 528 ? 16.695 4.778 -53.808 1.00 89.31 528 TRP A CA 1
ATOM 4154 C C . TRP A 1 528 ? 17.139 3.516 -54.560 1.00 89.31 528 TRP A C 1
ATOM 4156 O O . TRP A 1 528 ? 17.031 3.461 -55.778 1.00 89.31 528 TRP A O 1
ATOM 4166 N N . GLN A 1 529 ? 17.616 2.480 -53.861 1.00 87.44 529 GLN A N 1
ATOM 4167 C CA . GLN A 1 529 ? 18.013 1.209 -54.495 1.00 87.44 529 GLN A CA 1
ATOM 4168 C C . GLN A 1 529 ? 16.852 0.463 -55.156 1.00 87.44 529 GLN A C 1
ATOM 4170 O O . GLN A 1 529 ? 17.081 -0.287 -56.101 1.00 87.44 529 GLN A O 1
ATOM 4175 N N . ALA A 1 530 ? 15.636 0.635 -54.643 1.00 87.31 530 ALA A N 1
ATOM 4176 C CA . ALA A 1 530 ? 14.421 0.033 -55.179 1.00 87.31 530 ALA A CA 1
ATOM 4177 C C . ALA A 1 530 ? 13.797 0.840 -56.335 1.00 87.31 530 ALA A C 1
ATOM 4179 O O . ALA A 1 530 ? 12.748 0.440 -56.832 1.00 87.31 530 ALA A O 1
ATOM 4180 N N . ASP A 1 531 ? 14.416 1.958 -56.735 1.00 87.06 531 ASP A N 1
ATOM 4181 C CA . ASP A 1 531 ? 13.886 2.919 -57.713 1.00 87.06 531 ASP A CA 1
ATOM 4182 C C . ASP A 1 531 ? 12.489 3.475 -57.347 1.00 87.06 531 ASP A C 1
ATOM 4184 O O . ASP A 1 531 ? 11.663 3.811 -58.194 1.00 87.06 531 ASP A O 1
ATOM 4188 N N . ASP A 1 532 ? 12.203 3.593 -56.044 1.00 89.94 532 ASP A N 1
ATOM 4189 C CA . ASP A 1 532 ? 10.939 4.125 -55.528 1.00 89.94 532 ASP A CA 1
ATOM 4190 C C . ASP A 1 532 ? 11.041 5.637 -55.273 1.00 89.94 532 ASP A C 1
ATOM 4192 O O . ASP A 1 532 ? 11.251 6.118 -54.151 1.00 89.94 532 ASP A O 1
ATOM 4196 N N . ILE A 1 533 ? 10.869 6.414 -56.345 1.00 87.69 533 ILE A N 1
ATOM 4197 C CA . ILE A 1 533 ? 10.921 7.881 -56.291 1.00 87.69 533 ILE A CA 1
ATOM 4198 C C . ILE A 1 533 ? 9.832 8.494 -55.394 1.00 87.69 533 ILE A C 1
ATOM 4200 O O . ILE A 1 533 ? 10.028 9.579 -54.840 1.00 87.69 533 ILE A O 1
ATOM 4204 N N . GLU A 1 534 ? 8.678 7.840 -55.228 1.00 89.44 534 GLU A N 1
ATOM 4205 C CA . GLU A 1 534 ? 7.600 8.366 -54.385 1.00 89.44 534 GLU A CA 1
ATOM 4206 C C . GLU A 1 534 ? 7.986 8.325 -52.908 1.00 89.44 534 GLU A C 1
ATOM 4208 O O . GLU A 1 534 ? 7.759 9.297 -52.177 1.00 89.44 534 GLU A O 1
ATOM 4213 N N . THR A 1 535 ? 8.615 7.235 -52.475 1.00 88.62 535 THR A N 1
ATOM 4214 C CA . THR A 1 535 ? 9.129 7.100 -51.110 1.00 88.62 535 THR A CA 1
ATOM 4215 C C . THR A 1 535 ? 10.337 8.013 -50.875 1.00 88.62 535 THR A C 1
ATOM 4217 O O . THR A 1 535 ? 10.381 8.710 -49.859 1.00 88.62 535 THR A O 1
ATOM 4220 N N . VAL A 1 536 ? 11.249 8.138 -51.849 1.00 89.19 536 VAL A N 1
ATOM 4221 C CA . VAL A 1 536 ? 12.371 9.103 -51.807 1.00 89.19 536 VAL A CA 1
ATOM 4222 C C . VAL A 1 536 ? 11.876 10.544 -51.622 1.00 89.19 536 VAL A C 1
ATOM 4224 O O . VAL A 1 536 ? 12.418 11.294 -50.805 1.00 89.19 536 VAL A O 1
ATOM 4227 N N . ARG A 1 537 ? 10.806 10.939 -52.325 1.00 89.62 537 ARG A N 1
ATOM 4228 C CA . ARG A 1 537 ? 10.181 12.264 -52.168 1.00 89.62 537 ARG A CA 1
ATOM 4229 C C . ARG A 1 537 ? 9.656 12.487 -50.754 1.00 89.62 537 ARG A C 1
ATOM 4231 O O . ARG A 1 537 ? 9.905 13.535 -50.171 1.00 89.62 537 ARG A O 1
ATOM 4238 N N . LYS A 1 538 ? 8.970 11.504 -50.168 1.00 88.69 538 LYS A N 1
ATOM 4239 C CA . LYS A 1 538 ? 8.441 11.613 -48.795 1.00 88.69 538 LYS A CA 1
ATOM 4240 C C . LYS A 1 538 ? 9.542 11.739 -47.736 1.00 88.69 538 LYS A C 1
ATOM 4242 O O . LYS A 1 538 ? 9.310 12.353 -46.704 1.00 88.69 538 LYS A O 1
ATOM 4247 N N . MET A 1 539 ? 10.725 11.183 -47.998 1.00 89.25 539 MET A N 1
ATOM 4248 C CA . MET A 1 539 ? 11.860 11.152 -47.064 1.00 89.25 539 MET A CA 1
ATOM 4249 C C . MET A 1 539 ? 12.841 12.322 -47.225 1.00 89.25 539 MET A C 1
ATOM 4251 O O . MET A 1 539 ? 13.868 12.366 -46.546 1.00 89.25 539 MET A O 1
ATOM 4255 N N . THR A 1 540 ? 12.555 13.274 -48.116 1.00 91.31 540 THR A N 1
ATOM 4256 C CA . THR A 1 540 ? 13.399 14.455 -48.348 1.00 91.31 540 THR A CA 1
ATOM 4257 C C . THR A 1 540 ? 12.678 15.745 -47.999 1.00 91.31 540 THR A C 1
ATOM 4259 O O . THR A 1 540 ? 11.450 15.805 -48.020 1.00 91.31 540 THR A O 1
ATOM 4262 N N . SER A 1 541 ? 13.444 16.785 -47.669 1.00 92.81 541 SER A N 1
ATOM 4263 C CA . SER A 1 541 ? 12.891 18.084 -47.289 1.00 92.81 541 SER A CA 1
ATOM 4264 C C . SER A 1 541 ? 12.029 18.686 -48.397 1.00 92.81 541 SER A C 1
ATOM 4266 O O . SER A 1 541 ? 12.222 18.431 -49.594 1.00 92.81 541 SER A O 1
ATOM 4268 N N . SER A 1 542 ? 11.081 19.534 -48.005 1.00 90.25 542 SER A N 1
ATOM 4269 C CA . SER A 1 542 ? 10.253 20.315 -48.929 1.00 90.25 542 SER A CA 1
ATOM 4270 C C . SER A 1 542 ? 11.086 21.088 -49.969 1.00 90.25 542 SER A C 1
ATOM 4272 O O . SER A 1 542 ? 10.736 21.133 -51.154 1.00 90.25 542 SER A O 1
ATOM 4274 N N . ASP A 1 543 ? 12.236 21.625 -49.558 1.00 87.00 543 ASP A N 1
ATOM 4275 C CA . ASP A 1 543 ? 13.168 22.338 -50.430 1.00 87.00 543 ASP A CA 1
ATOM 4276 C C . ASP A 1 543 ? 13.915 21.414 -51.398 1.00 87.00 543 ASP A C 1
ATOM 4278 O O . ASP A 1 543 ? 14.015 21.735 -52.588 1.00 87.00 543 ASP A O 1
ATOM 4282 N N . PHE A 1 544 ? 14.401 20.256 -50.938 1.00 89.31 544 PHE A N 1
ATOM 4283 C CA . PHE A 1 544 ? 15.016 19.258 -51.818 1.00 89.31 544 PHE A CA 1
ATOM 4284 C C . PHE A 1 544 ? 13.997 18.793 -52.868 1.00 89.31 544 PHE A C 1
ATOM 4286 O O . PHE A 1 544 ? 14.274 18.840 -54.071 1.00 89.31 544 PHE A O 1
ATOM 4293 N N . ASN A 1 545 ? 12.782 18.450 -52.434 1.00 89.31 545 ASN A N 1
ATOM 4294 C CA . ASN A 1 545 ? 11.676 18.067 -53.305 1.00 89.31 545 ASN A CA 1
ATOM 4295 C C . ASN A 1 545 ? 11.390 19.103 -54.389 1.00 89.31 545 ASN A C 1
ATOM 4297 O O . ASN A 1 545 ? 11.322 18.758 -55.568 1.00 89.31 545 ASN A O 1
ATOM 4301 N N . ARG A 1 546 ? 11.259 20.378 -54.006 1.00 87.50 546 ARG A N 1
ATOM 4302 C CA . ARG A 1 546 ? 10.971 21.477 -54.935 1.00 87.50 546 ARG A CA 1
ATOM 4303 C C . ARG A 1 546 ? 12.071 21.677 -55.976 1.00 87.50 546 ARG A C 1
ATOM 4305 O O . ARG A 1 546 ? 11.764 22.042 -57.109 1.00 87.50 546 ARG A O 1
ATOM 4312 N N . LEU A 1 547 ? 13.333 21.510 -55.587 1.00 85.75 547 LEU A N 1
ATOM 4313 C CA . LEU A 1 547 ? 14.479 21.802 -56.448 1.00 85.75 547 LEU A CA 1
ATOM 4314 C C . LEU A 1 547 ? 14.849 20.635 -57.365 1.00 85.75 547 LEU A C 1
ATOM 4316 O O . LEU A 1 547 ? 15.311 20.867 -58.481 1.00 85.75 547 LEU A O 1
ATOM 4320 N N . VAL A 1 548 ? 14.660 19.400 -56.904 1.00 86.69 548 VAL A N 1
ATOM 4321 C CA . VAL A 1 548 ? 15.129 18.201 -57.602 1.00 86.69 548 VAL A CA 1
ATOM 4322 C C . VAL A 1 548 ? 13.957 17.317 -58.003 1.00 86.69 548 VAL A C 1
ATOM 4324 O O . VAL A 1 548 ? 13.671 17.180 -59.190 1.00 86.69 548 VAL A O 1
ATOM 4327 N N . TRP A 1 549 ? 13.255 16.735 -57.031 1.00 87.12 549 TRP A N 1
ATOM 4328 C CA . TRP A 1 549 ? 12.349 15.617 -57.296 1.00 87.12 549 TRP A CA 1
ATOM 4329 C C . TRP A 1 549 ? 11.089 15.989 -58.071 1.00 87.12 549 TRP A C 1
ATOM 4331 O O . TRP A 1 549 ? 10.571 15.152 -58.804 1.00 87.12 549 TRP A O 1
ATOM 4341 N N . SER A 1 550 ? 10.612 17.226 -57.964 1.00 85.88 550 SER A N 1
ATOM 4342 C CA . SER A 1 550 ? 9.500 17.765 -58.762 1.00 85.88 550 SER A CA 1
ATOM 4343 C C . SER A 1 550 ? 9.819 17.864 -60.261 1.00 85.88 550 SER A C 1
ATOM 4345 O O . SER A 1 550 ? 8.902 17.892 -61.081 1.00 85.88 550 SER A O 1
ATOM 4347 N N . ASN A 1 551 ? 11.104 17.888 -60.625 1.00 83.69 551 ASN A N 1
ATOM 4348 C CA . ASN A 1 551 ? 11.575 18.080 -61.998 1.00 83.69 551 ASN A CA 1
ATOM 4349 C C . ASN A 1 551 ? 12.023 16.774 -62.675 1.00 83.69 551 ASN A C 1
ATOM 4351 O O . ASN A 1 551 ? 12.441 16.798 -63.833 1.00 83.69 551 ASN A O 1
ATOM 4355 N N . VAL A 1 552 ? 11.948 15.639 -61.973 1.00 82.81 552 VAL A N 1
ATOM 4356 C CA . VAL A 1 552 ? 12.454 14.339 -62.433 1.00 82.81 552 VAL A CA 1
ATOM 4357 C C . VAL A 1 552 ? 11.390 13.255 -62.227 1.00 82.81 552 VAL A C 1
ATOM 4359 O O . VAL A 1 552 ? 10.611 13.323 -61.277 1.00 82.81 552 VAL A O 1
ATOM 4362 N N . ARG A 1 553 ? 11.315 12.278 -63.143 1.00 80.31 553 ARG A N 1
ATOM 4363 C CA . ARG A 1 553 ? 10.338 11.171 -63.100 1.00 80.31 553 ARG A CA 1
ATOM 4364 C C . ARG A 1 553 ? 10.903 9.842 -62.584 1.00 80.31 553 ARG A C 1
ATOM 4366 O O . ARG A 1 553 ? 10.123 9.064 -62.059 1.00 80.31 553 ARG A O 1
ATOM 4373 N N . GLU A 1 554 ? 12.208 9.625 -62.714 1.00 82.31 554 GLU A N 1
ATOM 4374 C CA . GLU A 1 554 ? 12.930 8.387 -62.366 1.00 82.31 554 GLU A CA 1
ATOM 4375 C C . GLU A 1 554 ? 14.231 8.751 -61.637 1.00 82.31 554 GLU A C 1
ATOM 4377 O O . GLU A 1 554 ? 14.739 9.865 -61.819 1.00 82.31 554 GLU A O 1
ATOM 4382 N N . LEU A 1 555 ? 14.772 7.869 -60.794 1.00 82.69 555 LEU A N 1
ATOM 4383 C CA . LEU A 1 555 ? 16.031 8.177 -60.118 1.00 82.69 555 LEU A CA 1
ATOM 4384 C C . LEU A 1 555 ? 17.206 8.142 -61.113 1.00 82.69 555 LEU A C 1
ATOM 4386 O O . LEU A 1 555 ? 17.200 7.364 -62.059 1.00 82.69 555 LEU A O 1
ATOM 4390 N N . PRO A 1 556 ? 18.209 9.021 -60.961 1.00 79.00 556 PRO A N 1
ATOM 4391 C CA . PRO A 1 556 ? 19.289 9.114 -61.934 1.00 79.00 556 PRO A CA 1
ATOM 4392 C C . PRO A 1 556 ? 20.424 8.104 -61.672 1.00 79.00 556 PRO A C 1
ATOM 4394 O O . PRO A 1 556 ? 21.092 8.167 -60.638 1.00 79.00 556 PRO A O 1
ATOM 4397 N N . ASP A 1 557 ? 20.695 7.256 -62.672 1.00 78.06 557 ASP A N 1
ATOM 4398 C CA . ASP A 1 557 ? 21.686 6.156 -62.658 1.00 78.06 557 ASP A CA 1
ATOM 4399 C C . ASP A 1 557 ? 23.128 6.592 -62.322 1.00 78.06 557 ASP A C 1
ATOM 4401 O O . ASP A 1 557 ? 23.953 5.838 -61.805 1.00 78.06 557 ASP A O 1
ATOM 4405 N N . ASN A 1 558 ? 23.492 7.847 -62.606 1.00 75.00 558 ASN A N 1
ATOM 4406 C CA . ASN A 1 558 ? 24.852 8.349 -62.372 1.00 75.00 558 ASN A CA 1
ATOM 4407 C C . ASN A 1 558 ? 25.205 8.500 -60.878 1.00 75.00 558 ASN A C 1
ATOM 4409 O O . ASN A 1 558 ? 26.339 8.867 -60.558 1.00 75.00 558 ASN A O 1
ATOM 4413 N N . LEU A 1 559 ? 24.263 8.221 -59.972 1.00 82.00 559 LEU A N 1
ATOM 4414 C CA . LEU A 1 559 ? 24.424 8.301 -58.520 1.00 82.00 559 LEU A CA 1
ATOM 4415 C C . LEU A 1 559 ? 24.141 6.975 -57.789 1.00 82.00 559 LEU A C 1
ATOM 4417 O O . LEU A 1 559 ? 24.007 6.978 -56.566 1.00 82.00 559 LEU A O 1
ATOM 4421 N N . ASP A 1 560 ? 24.164 5.832 -58.479 1.00 81.31 560 ASP A N 1
ATOM 4422 C CA . ASP A 1 560 ? 23.903 4.496 -57.898 1.00 81.31 560 ASP A CA 1
ATOM 4423 C C . ASP A 1 560 ? 24.849 4.085 -56.757 1.00 81.31 560 ASP A C 1
ATOM 4425 O O . ASP A 1 560 ? 24.573 3.171 -55.978 1.00 81.31 560 ASP A O 1
ATOM 4429 N N . SER A 1 561 ? 25.982 4.775 -56.620 1.00 83.62 561 SER A N 1
ATOM 4430 C CA . SER A 1 561 ? 26.916 4.567 -55.509 1.00 83.62 561 SER A CA 1
ATOM 4431 C C . SER A 1 561 ? 26.456 5.201 -54.188 1.00 83.62 561 SER A C 1
ATOM 4433 O O . SER A 1 561 ? 26.917 4.778 -53.126 1.00 83.62 561 SER A O 1
ATOM 4435 N N . ILE A 1 562 ? 25.535 6.176 -54.218 1.00 86.25 562 ILE A N 1
ATOM 4436 C CA . ILE A 1 562 ? 25.076 6.911 -53.027 1.00 86.25 562 ILE A CA 1
ATOM 4437 C C . ILE A 1 562 ? 24.442 5.979 -51.987 1.00 86.25 562 ILE A C 1
ATOM 4439 O O . ILE A 1 562 ? 24.867 6.033 -50.831 1.00 86.25 562 ILE A O 1
ATOM 4443 N N . PRO A 1 563 ? 23.517 5.067 -52.336 1.00 85.69 563 PRO A N 1
ATOM 4444 C CA . PRO A 1 563 ? 22.936 4.169 -51.346 1.00 85.69 563 PRO A CA 1
ATOM 4445 C C . PRO A 1 563 ? 23.945 3.291 -50.601 1.00 85.69 563 PRO A C 1
ATOM 4447 O O . PRO A 1 563 ? 23.771 3.026 -49.415 1.00 85.69 563 PRO A O 1
ATOM 4450 N N . GLN A 1 564 ? 25.023 2.856 -51.263 1.00 84.62 564 GLN A N 1
ATOM 4451 C CA . GLN A 1 564 ? 26.078 2.079 -50.603 1.00 84.62 564 GLN A CA 1
ATOM 4452 C C . GLN A 1 564 ? 26.888 2.932 -49.618 1.00 84.62 564 GLN A C 1
ATOM 4454 O O . GLN A 1 564 ? 27.317 2.430 -48.582 1.00 84.62 564 GLN A O 1
ATOM 4459 N N . LEU A 1 565 ? 27.087 4.220 -49.917 1.00 86.06 565 LEU A N 1
ATOM 4460 C CA . LEU A 1 565 ? 27.760 5.161 -49.017 1.00 86.06 565 LEU A CA 1
ATOM 4461 C C . LEU A 1 565 ? 26.897 5.501 -47.794 1.00 86.06 565 LEU A C 1
ATOM 4463 O O . LEU A 1 565 ? 27.424 5.608 -46.691 1.00 86.06 565 LEU A O 1
ATOM 4467 N N . LEU A 1 566 ? 25.579 5.612 -47.969 1.00 85.81 566 LEU A N 1
ATOM 4468 C CA . LEU A 1 566 ? 24.629 5.901 -46.887 1.00 85.81 566 LEU A CA 1
ATOM 4469 C C . LEU A 1 566 ? 24.418 4.731 -45.914 1.00 85.81 566 LEU A C 1
ATOM 4471 O O . LEU A 1 566 ? 23.962 4.943 -44.796 1.00 85.81 566 LEU A O 1
ATOM 4475 N N . LYS A 1 567 ? 24.771 3.505 -46.315 1.00 81.75 567 LYS A N 1
ATOM 4476 C CA . LYS A 1 567 ? 24.731 2.305 -45.460 1.00 81.75 567 LYS A CA 1
ATOM 4477 C C . LYS A 1 567 ? 25.998 2.107 -44.612 1.00 81.75 567 LYS A C 1
ATOM 4479 O O . LYS A 1 567 ? 26.128 1.098 -43.928 1.00 81.75 567 LYS A O 1
ATOM 4484 N N . GLN A 1 568 ? 26.962 3.026 -44.675 1.00 81.19 568 GLN A N 1
ATOM 4485 C CA . GLN A 1 568 ? 28.196 2.947 -43.886 1.00 81.19 568 GLN A CA 1
ATOM 4486 C C . GLN A 1 568 ? 27.956 3.276 -42.401 1.00 81.19 568 GLN A C 1
ATOM 4488 O O . GLN A 1 568 ? 27.009 3.994 -42.085 1.00 81.19 568 GLN A O 1
ATOM 4493 N N . PRO A 1 569 ? 28.816 2.794 -41.479 1.00 75.88 569 PRO A N 1
ATOM 4494 C CA . PRO A 1 569 ? 28.662 3.056 -40.050 1.00 75.88 569 PRO A CA 1
ATOM 4495 C C . PRO A 1 569 ? 28.730 4.546 -39.716 1.00 75.88 569 PRO A C 1
ATOM 4497 O O . PRO A 1 569 ? 29.543 5.287 -40.282 1.00 75.88 569 PRO A O 1
ATOM 4500 N N . VAL A 1 570 ? 27.902 4.954 -38.753 1.00 78.88 570 VAL A N 1
ATOM 4501 C CA . VAL A 1 570 ? 27.892 6.306 -38.188 1.00 78.88 570 VAL A CA 1
ATOM 4502 C C . VAL A 1 570 ? 29.169 6.545 -37.393 1.00 78.88 570 VAL A C 1
ATOM 4504 O O . VAL A 1 570 ? 29.551 5.732 -36.556 1.00 78.88 570 VAL A O 1
ATOM 4507 N N . LEU A 1 571 ? 29.826 7.671 -37.659 1.00 76.69 571 LEU A N 1
ATOM 4508 C CA . LEU A 1 571 ? 31.009 8.126 -36.934 1.00 76.69 571 LEU A CA 1
ATOM 4509 C C . LEU A 1 571 ? 30.670 9.199 -35.911 1.00 76.69 571 LEU A C 1
ATOM 4511 O O . LEU A 1 571 ? 31.096 9.113 -34.766 1.00 76.69 571 LEU A O 1
ATOM 4515 N N . THR A 1 572 ? 29.937 10.227 -36.336 1.00 78.00 572 THR A N 1
ATOM 4516 C CA . THR A 1 572 ? 29.551 11.344 -35.474 1.00 78.00 572 THR A CA 1
ATOM 4517 C C . THR A 1 572 ? 28.129 11.786 -35.790 1.00 78.00 572 THR A C 1
ATOM 4519 O O . THR A 1 572 ? 27.687 11.750 -36.943 1.00 78.00 572 THR A O 1
ATOM 4522 N N . VAL A 1 573 ? 27.412 12.207 -34.749 1.00 82.31 573 VAL A N 1
ATOM 4523 C CA . VAL A 1 573 ? 26.076 12.799 -34.846 1.00 82.31 573 VAL A CA 1
ATOM 4524 C C . VAL A 1 573 ? 26.105 14.128 -34.109 1.00 82.31 573 VAL A C 1
ATOM 4526 O O . VAL A 1 573 ? 26.400 14.179 -32.919 1.00 82.31 573 VAL A O 1
ATOM 4529 N N . GLN A 1 574 ? 25.788 15.210 -34.812 1.00 83.50 574 GLN A N 1
ATOM 4530 C CA . GLN A 1 574 ? 25.567 16.523 -34.215 1.00 83.50 574 GLN A CA 1
ATOM 4531 C C . GLN A 1 574 ? 24.099 16.884 -34.381 1.00 83.50 574 GLN A C 1
ATOM 4533 O O . GLN A 1 574 ? 23.644 17.133 -35.495 1.00 83.50 574 GLN A O 1
ATOM 4538 N N . GLN A 1 575 ? 23.350 16.899 -33.283 1.00 83.06 575 GLN A N 1
ATOM 4539 C CA . GLN A 1 575 ? 21.909 17.120 -33.312 1.00 83.06 575 GLN A CA 1
ATOM 4540 C C . GLN A 1 575 ? 21.521 18.416 -32.598 1.00 83.06 575 GLN A C 1
ATOM 4542 O O . GLN A 1 575 ? 21.984 18.716 -31.501 1.00 83.06 575 GLN A O 1
ATOM 4547 N N . SER A 1 576 ? 20.617 19.162 -33.224 1.00 84.44 576 SER A N 1
ATOM 4548 C CA . SER A 1 576 ? 19.862 20.276 -32.660 1.00 84.44 576 SER A CA 1
ATOM 4549 C C . SER A 1 576 ? 18.356 19.947 -32.689 1.00 84.44 576 SER A C 1
ATOM 4551 O O . SER A 1 576 ? 17.949 18.958 -33.304 1.00 84.44 576 SER A O 1
ATOM 4553 N N . PRO A 1 577 ? 17.481 20.759 -32.066 1.00 83.06 577 PRO A N 1
ATOM 4554 C CA . PRO A 1 577 ? 16.037 20.504 -32.082 1.00 83.06 577 PRO A CA 1
ATOM 4555 C C . PRO A 1 577 ? 15.403 20.449 -33.482 1.00 83.06 577 PRO A C 1
ATOM 4557 O O . PRO A 1 577 ? 14.348 19.834 -33.639 1.00 83.06 577 PRO A O 1
ATOM 4560 N N . GLN A 1 578 ? 16.020 21.103 -34.475 1.00 87.38 578 GLN A N 1
ATOM 4561 C CA . GLN A 1 578 ? 15.476 21.264 -35.831 1.00 87.38 578 GLN A CA 1
ATOM 4562 C C . GLN A 1 578 ? 16.353 20.652 -36.929 1.00 87.38 578 GLN A C 1
ATOM 4564 O O . GLN A 1 578 ? 15.867 20.413 -38.031 1.00 87.38 578 GLN A O 1
ATOM 4569 N N . THR A 1 579 ? 17.633 20.401 -36.652 1.00 89.62 579 THR A N 1
ATOM 4570 C CA . THR A 1 579 ? 18.602 19.899 -37.634 1.00 89.62 579 THR A CA 1
ATOM 4571 C C . THR A 1 579 ? 19.483 18.821 -37.019 1.00 89.62 579 THR A C 1
ATOM 4573 O O . THR A 1 579 ? 19.836 18.913 -35.847 1.00 89.62 579 THR A O 1
ATOM 4576 N N . ALA A 1 580 ? 19.874 17.817 -37.796 1.00 89.19 580 ALA A N 1
ATOM 4577 C CA . ALA A 1 580 ? 20.889 16.850 -37.398 1.00 89.19 580 ALA A CA 1
ATOM 4578 C C . ALA A 1 580 ? 21.900 16.667 -38.529 1.00 89.19 580 ALA A C 1
ATOM 4580 O O . ALA A 1 580 ? 21.529 16.603 -39.695 1.00 89.19 580 ALA A O 1
ATOM 4581 N N . VAL A 1 581 ? 23.182 16.597 -38.192 1.00 89.94 581 VAL A N 1
ATOM 4582 C CA . VAL A 1 581 ? 24.270 16.348 -39.136 1.00 89.94 581 VAL A CA 1
ATOM 4583 C C . VAL A 1 581 ? 24.917 15.027 -38.754 1.00 89.94 581 VAL A C 1
ATOM 4585 O O . VAL A 1 581 ? 25.478 14.894 -37.667 1.00 89.94 581 VAL A O 1
ATOM 4588 N N . VAL A 1 582 ? 24.816 14.050 -39.648 1.00 87.94 582 VAL A N 1
ATOM 4589 C CA . VAL A 1 582 ? 25.324 12.690 -39.461 1.00 87.94 582 VAL A CA 1
ATOM 4590 C C . VAL A 1 582 ? 26.516 12.484 -40.382 1.00 87.94 582 VAL A C 1
ATOM 4592 O O . VAL A 1 582 ? 26.410 12.711 -41.585 1.00 87.94 582 VAL A O 1
ATOM 4595 N N . GLN A 1 583 ? 27.649 12.047 -39.836 1.00 87.56 583 GLN A N 1
ATOM 4596 C CA . GLN A 1 583 ? 28.812 11.645 -40.626 1.00 87.56 583 GLN A CA 1
ATOM 4597 C C . GLN A 1 583 ? 28.927 10.124 -40.657 1.00 87.56 583 GLN A C 1
ATOM 4599 O O . GLN A 1 583 ? 28.923 9.476 -39.611 1.00 87.56 583 GLN A O 1
ATOM 4604 N N . LEU A 1 584 ? 29.070 9.565 -41.855 1.00 86.62 584 LEU A N 1
ATOM 4605 C CA . LEU A 1 584 ? 29.149 8.133 -42.126 1.00 86.62 584 LEU A CA 1
ATOM 4606 C C . LEU A 1 584 ? 30.499 7.793 -42.767 1.00 86.62 584 LEU A C 1
ATOM 4608 O O . LEU A 1 584 ? 30.943 8.502 -43.673 1.00 86.62 584 LEU A O 1
ATOM 4612 N N . GLY A 1 585 ? 31.112 6.687 -42.336 1.00 79.38 585 GLY A N 1
ATOM 4613 C CA . GLY A 1 585 ? 32.291 6.090 -42.975 1.00 79.38 585 GLY A CA 1
ATOM 4614 C C . GLY A 1 585 ? 33.624 6.825 -42.765 1.00 79.38 585 GLY A C 1
ATOM 4615 O O . GLY A 1 585 ? 33.730 8.038 -42.894 1.00 79.38 585 GLY A O 1
ATOM 4616 N N . SER A 1 586 ? 34.701 6.079 -42.481 1.00 69.06 586 SER A N 1
ATOM 4617 C CA . SER A 1 586 ? 36.017 6.651 -42.119 1.00 69.06 586 SER A CA 1
ATOM 4618 C C . SER A 1 586 ? 36.921 7.018 -43.299 1.00 69.06 586 SER A C 1
ATOM 4620 O O . SER A 1 586 ? 37.762 7.904 -43.178 1.00 69.06 586 SER A O 1
ATOM 4622 N N . ARG A 1 587 ? 36.777 6.342 -44.447 1.00 68.62 587 ARG A N 1
ATOM 4623 C CA . ARG A 1 587 ? 37.620 6.563 -45.643 1.00 68.62 587 ARG A CA 1
ATOM 4624 C C . ARG A 1 587 ? 36.949 7.424 -46.715 1.00 68.62 587 ARG A C 1
ATOM 4626 O O . ARG A 1 587 ? 37.641 8.172 -47.396 1.00 68.62 587 ARG A O 1
ATOM 4633 N N . ASN A 1 588 ? 35.629 7.303 -46.854 1.00 73.38 588 ASN A N 1
ATOM 4634 C CA . ASN A 1 588 ? 34.796 8.080 -47.771 1.00 73.38 588 ASN A CA 1
ATOM 4635 C C . ASN A 1 588 ? 33.716 8.781 -46.937 1.00 73.38 588 ASN A C 1
ATOM 4637 O O . ASN A 1 588 ? 32.589 8.294 -46.857 1.00 73.38 588 ASN A O 1
ATOM 4641 N N . THR A 1 589 ? 34.080 9.874 -46.266 1.00 82.50 589 THR A N 1
ATOM 4642 C CA . THR A 1 589 ? 33.176 10.548 -45.330 1.00 82.50 589 THR A CA 1
ATOM 4643 C C . THR A 1 589 ? 31.949 11.079 -46.064 1.00 82.50 589 THR A C 1
ATOM 4645 O O . THR A 1 589 ? 32.053 11.904 -46.978 1.00 82.50 589 THR A O 1
ATOM 4648 N N . THR A 1 590 ? 30.780 10.586 -45.668 1.00 88.50 590 THR A N 1
ATOM 4649 C CA . THR A 1 590 ? 29.487 11.045 -46.173 1.00 88.50 590 THR A CA 1
ATOM 4650 C C . THR A 1 590 ? 28.774 11.805 -45.073 1.00 88.50 590 THR A C 1
ATOM 4652 O O . THR A 1 590 ? 28.511 11.257 -44.009 1.00 88.50 590 THR A O 1
ATOM 4655 N N . THR A 1 591 ? 28.476 13.071 -45.329 1.00 91.00 591 THR A N 1
ATOM 4656 C CA . THR A 1 591 ? 27.736 13.935 -44.415 1.00 91.00 591 THR A CA 1
ATOM 4657 C C . THR A 1 591 ? 26.297 14.034 -44.891 1.00 91.00 591 THR A C 1
ATOM 4659 O O . THR A 1 591 ? 26.045 14.447 -46.026 1.00 91.00 591 THR A O 1
ATOM 4662 N N . VAL A 1 592 ? 25.361 13.678 -44.019 1.00 91.94 592 VAL A N 1
ATOM 4663 C CA . VAL A 1 592 ? 23.924 13.797 -44.253 1.00 91.94 592 VAL A CA 1
ATOM 4664 C C . VAL A 1 592 ? 23.358 14.837 -43.300 1.00 91.94 592 VAL A C 1
ATOM 4666 O O . VAL A 1 592 ? 23.489 14.709 -42.083 1.00 91.94 592 VAL A O 1
ATOM 4669 N N . THR A 1 593 ? 22.725 15.860 -43.857 1.00 92.75 593 THR A N 1
ATOM 4670 C CA . THR A 1 593 ? 21.977 16.861 -43.100 1.00 92.75 593 THR A CA 1
ATOM 4671 C C . THR A 1 593 ? 20.506 16.477 -43.114 1.00 92.75 593 THR A C 1
ATOM 4673 O O . THR A 1 593 ? 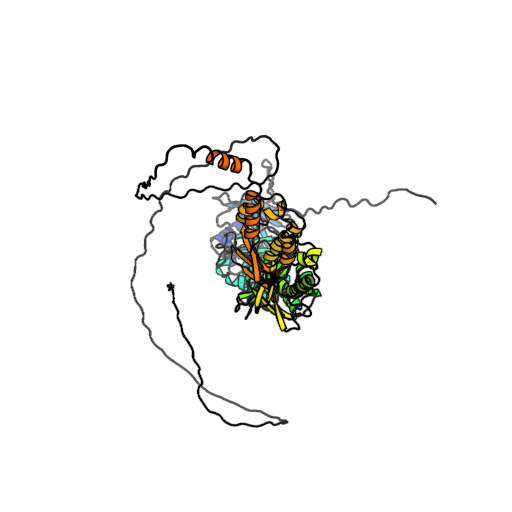19.880 16.415 -44.174 1.00 92.75 593 THR A O 1
ATOM 4676 N N . LEU A 1 594 ? 19.962 16.236 -41.929 1.00 92.00 594 LEU A N 1
ATOM 4677 C CA . LEU A 1 594 ? 18.553 15.995 -41.669 1.00 92.00 594 LEU A CA 1
ATOM 4678 C C . LEU A 1 594 ? 17.913 17.266 -41.106 1.00 92.00 594 LEU A C 1
ATOM 4680 O O . LEU A 1 594 ? 18.523 17.985 -40.310 1.00 92.00 594 LEU A O 1
ATOM 4684 N N . VAL A 1 595 ? 16.665 17.514 -41.478 1.00 92.62 595 VAL A N 1
ATOM 4685 C CA . VAL A 1 595 ? 15.824 18.579 -40.922 1.00 92.62 595 VAL A CA 1
ATOM 4686 C C . VAL A 1 595 ? 14.534 17.980 -40.392 1.00 92.62 595 VAL A C 1
ATOM 4688 O O . VAL A 1 595 ? 14.094 16.926 -40.855 1.00 92.62 595 VAL A O 1
ATOM 4691 N N . ARG A 1 596 ? 13.938 18.633 -39.396 1.00 88.94 596 ARG A N 1
ATOM 4692 C CA . ARG A 1 596 ? 12.690 18.165 -38.802 1.00 88.94 596 ARG A CA 1
ATOM 4693 C C . ARG A 1 596 ? 11.494 18.806 -39.504 1.00 88.94 596 ARG A C 1
ATOM 4695 O O . ARG A 1 596 ? 11.232 19.991 -39.321 1.00 88.94 596 ARG A O 1
ATOM 4702 N N . GLU A 1 597 ? 10.748 18.025 -40.277 1.00 89.06 597 GLU A N 1
ATOM 4703 C CA . GLU A 1 597 ? 9.518 18.461 -40.953 1.00 89.06 597 GLU A CA 1
ATOM 4704 C C . GLU A 1 597 ? 8.345 17.588 -40.489 1.00 89.06 597 GLU A C 1
ATOM 4706 O O . GLU A 1 597 ? 8.453 16.369 -40.402 1.00 89.06 597 GLU A O 1
ATOM 4711 N N . SER A 1 598 ? 7.215 18.207 -40.127 1.00 82.38 598 SER A N 1
ATOM 4712 C CA . SER A 1 598 ? 6.014 17.506 -39.620 1.00 82.38 598 SER A CA 1
ATOM 4713 C C . SER A 1 598 ? 6.262 16.540 -38.443 1.00 82.38 598 SER A C 1
ATOM 4715 O O . SER A 1 598 ? 5.486 15.619 -38.215 1.00 82.38 598 SER A O 1
ATOM 4717 N N . GLY A 1 599 ? 7.329 16.767 -37.668 1.00 79.44 599 GLY A N 1
ATOM 4718 C CA . GLY A 1 599 ? 7.714 15.937 -36.523 1.00 79.44 599 GLY A CA 1
ATOM 4719 C C . GLY A 1 599 ? 8.709 14.814 -36.839 1.00 79.44 599 GLY A C 1
ATOM 4720 O O . GLY A 1 599 ? 9.283 14.267 -35.894 1.00 79.44 599 GLY A O 1
ATOM 4721 N N . GLU A 1 600 ? 8.987 14.542 -38.116 1.00 83.38 600 GLU A N 1
ATOM 4722 C CA . GLU A 1 600 ? 9.896 13.488 -38.581 1.00 83.38 600 GLU A CA 1
ATOM 4723 C C . GLU A 1 600 ? 11.228 14.051 -39.101 1.00 83.38 600 GLU A C 1
ATOM 4725 O O . GLU A 1 600 ? 11.320 15.213 -39.498 1.00 83.38 600 GLU A O 1
ATOM 4730 N N . TRP A 1 601 ? 12.275 13.222 -39.082 1.00 88.69 601 TRP A N 1
ATOM 4731 C CA . TRP A 1 601 ? 13.565 13.545 -39.691 1.00 88.69 601 TRP A CA 1
ATOM 4732 C C . TRP A 1 601 ? 13.538 13.226 -41.184 1.00 88.69 601 TRP A C 1
ATOM 4734 O O . TRP A 1 601 ? 13.351 12.070 -41.561 1.00 88.69 601 TRP A O 1
ATOM 4744 N N . VAL A 1 602 ? 13.773 14.238 -42.017 1.00 91.88 602 VAL A N 1
ATOM 4745 C CA . VAL A 1 602 ? 13.865 14.108 -43.477 1.00 91.88 602 VAL A CA 1
ATOM 4746 C C . VAL A 1 602 ? 15.209 14.624 -43.980 1.00 91.88 602 VAL A C 1
ATOM 4748 O O . VAL A 1 602 ? 15.823 15.499 -43.368 1.00 91.88 602 VAL A O 1
ATOM 4751 N N . ILE A 1 603 ? 15.686 14.084 -45.099 1.00 93.25 603 ILE A N 1
ATOM 4752 C CA . ILE A 1 603 ? 16.988 14.439 -45.672 1.00 93.25 603 ILE A CA 1
ATOM 4753 C C . ILE A 1 603 ? 16.903 15.775 -46.410 1.00 93.25 603 ILE A C 1
ATOM 4755 O O . ILE A 1 603 ? 16.153 15.913 -47.377 1.00 93.25 603 ILE A O 1
ATOM 4759 N N . ASP A 1 604 ? 17.724 16.743 -46.003 1.00 92.38 604 ASP A N 1
ATOM 4760 C CA . ASP A 1 604 ? 17.860 18.034 -46.689 1.00 92.38 604 ASP A CA 1
ATOM 4761 C C . ASP A 1 604 ? 19.083 18.099 -47.611 1.00 92.38 604 ASP A C 1
ATOM 4763 O O . ASP A 1 604 ? 19.016 18.653 -48.712 1.00 92.38 604 ASP A O 1
ATOM 4767 N N . GLU A 1 605 ? 20.210 17.519 -47.193 1.00 91.62 605 GLU A N 1
ATOM 4768 C CA . GLU A 1 605 ? 21.440 17.543 -47.982 1.00 91.62 605 GLU A CA 1
ATOM 4769 C C . GLU A 1 605 ? 22.290 16.289 -47.769 1.00 91.62 605 GLU A C 1
ATOM 4771 O O . GLU A 1 605 ? 22.411 15.782 -46.658 1.00 91.62 605 GLU A O 1
ATOM 4776 N N . ILE A 1 606 ? 22.911 15.806 -48.848 1.00 92.69 606 ILE A N 1
ATOM 4777 C CA . ILE A 1 606 ? 23.893 14.719 -48.820 1.00 92.69 606 ILE A CA 1
ATOM 4778 C C . ILE A 1 606 ? 25.165 15.227 -49.495 1.00 92.69 606 ILE A C 1
ATOM 4780 O O . ILE A 1 606 ? 25.123 15.708 -50.633 1.00 92.69 606 ILE A O 1
ATOM 4784 N N . SER A 1 607 ? 26.287 15.109 -48.792 1.00 90.50 607 SER A N 1
ATOM 4785 C CA . SER A 1 607 ? 27.617 15.466 -49.280 1.00 90.50 607 SER A CA 1
ATOM 4786 C C . SER A 1 607 ? 28.576 14.293 -49.105 1.00 90.50 607 SER A C 1
ATOM 4788 O O . SER A 1 607 ? 28.803 13.848 -47.985 1.00 90.50 607 SER A O 1
ATOM 4790 N N . CYS A 1 608 ? 29.167 13.802 -50.191 1.00 87.25 608 CYS A N 1
ATOM 4791 C CA . CYS A 1 608 ? 30.101 12.675 -50.162 1.00 87.25 608 CYS A CA 1
ATOM 4792 C C . CYS A 1 608 ? 31.517 13.145 -50.501 1.00 87.25 608 CYS A C 1
ATOM 4794 O O . CYS A 1 608 ? 31.752 13.681 -51.586 1.00 87.25 608 CYS A O 1
ATOM 4796 N N . THR A 1 609 ? 32.480 12.902 -49.613 1.00 84.44 609 THR A N 1
ATOM 4797 C CA . THR A 1 609 ? 33.901 13.149 -49.888 1.00 84.44 609 THR A CA 1
ATOM 4798 C C . THR A 1 609 ? 34.517 11.899 -50.509 1.00 84.44 609 THR A C 1
ATOM 4800 O O . THR A 1 609 ? 34.626 10.855 -49.864 1.00 84.44 609 THR A O 1
ATOM 4803 N N . MET A 1 610 ? 34.918 11.987 -51.777 1.00 74.50 610 MET A N 1
ATOM 4804 C CA . MET A 1 610 ? 35.549 10.873 -52.491 1.00 74.50 610 MET A CA 1
ATOM 4805 C C . MET A 1 610 ? 37.068 10.816 -52.244 1.00 74.50 610 MET A C 1
ATOM 4807 O O . MET A 1 610 ? 37.688 11.786 -51.806 1.00 74.50 610 MET A O 1
ATOM 4811 N N . LYS A 1 611 ? 37.704 9.676 -52.564 1.00 67.75 611 LYS A N 1
ATOM 4812 C CA . LYS A 1 611 ? 39.146 9.406 -52.336 1.00 67.75 611 LYS A CA 1
ATOM 4813 C C . LYS A 1 611 ? 40.105 10.453 -52.929 1.00 67.75 611 LYS A C 1
ATOM 4815 O O . LYS A 1 611 ? 41.220 10.613 -52.447 1.00 67.75 611 LYS A O 1
ATOM 4820 N N . ASN A 1 612 ? 39.682 11.164 -53.968 1.00 69.25 612 ASN A N 1
ATOM 4821 C CA . ASN A 1 612 ? 40.410 12.249 -54.635 1.00 69.25 612 ASN A CA 1
ATOM 4822 C C . ASN A 1 612 ? 40.203 13.634 -53.974 1.00 69.25 612 ASN A C 1
ATOM 4824 O O . ASN A 1 612 ? 40.598 14.641 -54.557 1.00 69.25 612 ASN A O 1
ATOM 4828 N N . ARG A 1 613 ? 39.575 13.699 -52.790 1.00 69.25 613 ARG A N 1
ATOM 4829 C CA . ARG A 1 613 ? 39.174 14.927 -52.075 1.00 69.25 613 ARG A CA 1
ATOM 4830 C C . ARG A 1 613 ? 38.154 15.811 -52.806 1.00 69.25 613 ARG A C 1
ATOM 4832 O O . ARG A 1 613 ? 37.901 16.921 -52.342 1.00 69.25 613 ARG A O 1
ATOM 4839 N N . THR A 1 614 ? 37.528 15.361 -53.900 1.00 76.50 614 THR A N 1
ATOM 4840 C CA . THR A 1 614 ? 36.349 16.075 -54.420 1.00 76.50 614 THR A CA 1
ATOM 4841 C C . THR A 1 614 ? 35.132 15.775 -53.558 1.00 76.50 614 THR A C 1
ATOM 4843 O O . THR A 1 614 ? 34.875 14.618 -53.216 1.00 76.50 614 THR A O 1
ATOM 4846 N N . VAL A 1 615 ? 34.384 16.829 -53.239 1.00 82.88 615 VAL A N 1
ATOM 4847 C CA . VAL A 1 615 ? 33.120 16.755 -52.507 1.00 82.88 615 VAL A CA 1
ATOM 4848 C C . VAL A 1 615 ? 31.979 16.768 -53.515 1.00 82.88 615 VAL A C 1
ATOM 4850 O O . VAL A 1 615 ? 31.810 17.728 -54.269 1.00 82.88 615 VAL A O 1
ATOM 4853 N N . LEU A 1 616 ? 31.202 15.691 -53.534 1.00 83.81 616 LEU A N 1
ATOM 4854 C CA . LEU A 1 616 ? 29.975 15.592 -54.307 1.00 83.81 616 LEU A CA 1
ATOM 4855 C C . LEU A 1 616 ? 28.805 16.052 -53.436 1.00 83.81 616 LEU A C 1
ATOM 4857 O O . LEU A 1 616 ? 28.417 15.350 -52.506 1.00 83.81 616 LEU A O 1
ATOM 4861 N N . HIS A 1 617 ? 28.224 17.204 -53.762 1.00 88.75 617 HIS A N 1
ATOM 4862 C CA . HIS A 1 617 ? 26.959 17.651 -53.179 1.00 88.75 617 HIS A CA 1
ATOM 4863 C C . HIS A 1 617 ? 25.807 17.105 -54.023 1.00 88.75 617 HIS A C 1
ATOM 4865 O O . HIS A 1 617 ? 25.560 17.609 -55.122 1.00 88.75 617 HIS A O 1
ATOM 4871 N N . VAL A 1 618 ? 25.095 16.095 -53.522 1.00 86.31 618 VAL A N 1
ATOM 4872 C CA . VAL A 1 618 ? 24.072 15.352 -54.282 1.00 86.31 618 VAL A CA 1
ATOM 4873 C C . VAL A 1 618 ? 22.981 16.289 -54.802 1.00 86.31 618 VAL A C 1
ATOM 4875 O O . VAL A 1 618 ? 22.732 16.343 -56.003 1.00 86.31 618 VAL A O 1
ATOM 4878 N N . ARG A 1 619 ? 22.400 17.124 -53.930 1.00 88.12 619 ARG A N 1
ATOM 4879 C CA . ARG A 1 619 ? 21.349 18.092 -54.298 1.00 88.12 619 ARG A CA 1
ATOM 4880 C C . ARG A 1 619 ? 21.808 19.078 -55.380 1.00 88.12 619 ARG A C 1
ATOM 4882 O O . ARG A 1 619 ? 21.068 19.361 -56.320 1.00 88.12 619 ARG A O 1
ATOM 4889 N N . LYS A 1 620 ? 23.037 19.596 -55.267 1.00 86.81 620 LYS A N 1
ATOM 4890 C CA . LYS A 1 620 ? 23.612 20.545 -56.236 1.00 86.81 620 LYS A CA 1
ATOM 4891 C C . LYS A 1 620 ? 23.892 19.870 -57.580 1.00 86.81 620 LYS A C 1
ATOM 4893 O O . LYS A 1 620 ? 23.519 20.425 -58.608 1.00 86.81 620 LYS A O 1
ATOM 4898 N N . SER A 1 621 ? 24.495 18.683 -57.558 1.00 85.31 621 SER A N 1
ATOM 4899 C CA . SER A 1 621 ? 24.820 17.908 -58.758 1.00 85.31 621 SER A CA 1
ATOM 4900 C C . SER A 1 621 ? 23.563 17.500 -59.526 1.00 85.31 621 SER A C 1
ATOM 4902 O O . SER A 1 621 ? 23.512 17.675 -60.739 1.00 85.31 621 SER A O 1
ATOM 4904 N N . LEU A 1 622 ? 22.518 17.058 -58.820 1.00 85.62 622 LEU A N 1
ATOM 4905 C CA . LEU A 1 622 ? 21.218 16.752 -59.417 1.00 85.62 622 LEU A CA 1
ATOM 4906 C C . LEU A 1 622 ? 20.580 17.982 -60.064 1.00 85.62 622 LEU A C 1
ATOM 4908 O O . LEU A 1 622 ? 20.095 17.911 -61.189 1.00 85.62 622 LEU A O 1
ATOM 4912 N N . ARG A 1 623 ? 20.621 19.135 -59.389 1.00 86.12 623 ARG A N 1
ATOM 4913 C CA . ARG A 1 623 ? 20.105 20.394 -59.944 1.00 86.12 623 ARG A CA 1
ATOM 4914 C C . ARG A 1 623 ? 20.855 20.821 -61.209 1.00 86.12 623 ARG A C 1
ATOM 4916 O O . ARG A 1 623 ? 20.232 21.324 -62.139 1.00 86.12 623 ARG A O 1
ATOM 4923 N N . GLU A 1 624 ? 22.174 20.652 -61.239 1.00 84.62 624 GLU A N 1
ATOM 4924 C CA . GLU A 1 624 ? 23.006 20.962 -62.407 1.00 84.62 624 GLU A CA 1
ATOM 4925 C C . GLU A 1 624 ? 22.725 20.011 -63.579 1.00 84.62 624 GLU A C 1
ATOM 4927 O O . GLU A 1 624 ? 22.596 20.488 -64.705 1.00 84.62 624 GLU A O 1
ATOM 4932 N N . ASP A 1 625 ? 22.536 18.710 -63.328 1.00 81.62 625 ASP A N 1
ATOM 4933 C CA . ASP A 1 625 ? 22.138 17.745 -64.365 1.00 81.62 625 ASP A CA 1
ATOM 4934 C C . ASP A 1 625 ? 20.740 18.060 -64.922 1.00 81.62 625 ASP A C 1
ATOM 4936 O O . ASP A 1 625 ? 20.543 18.128 -66.135 1.00 81.62 625 ASP A O 1
ATOM 4940 N N . ILE A 1 626 ? 19.774 18.378 -64.052 1.00 82.38 626 ILE A N 1
ATOM 4941 C CA . ILE A 1 626 ? 18.441 18.837 -64.467 1.00 82.38 626 ILE A CA 1
ATOM 4942 C C . ILE A 1 626 ? 18.560 20.085 -65.353 1.00 82.38 626 ILE A C 1
ATOM 4944 O O . ILE A 1 626 ? 18.011 20.112 -66.455 1.00 82.38 626 ILE A O 1
ATOM 4948 N N . ALA A 1 627 ? 19.314 21.101 -64.918 1.00 81.44 627 ALA A N 1
ATOM 4949 C CA . ALA A 1 627 ? 19.526 22.322 -65.693 1.00 81.44 627 ALA A CA 1
ATOM 4950 C C . ALA A 1 627 ? 20.193 22.040 -67.053 1.00 81.44 627 ALA A C 1
ATOM 4952 O O . ALA A 1 627 ? 19.770 22.594 -68.069 1.00 81.44 627 ALA A O 1
ATOM 4953 N N . ALA A 1 628 ? 21.182 21.144 -67.102 1.00 78.69 628 ALA A N 1
ATOM 4954 C CA . ALA A 1 628 ? 21.841 20.731 -68.338 1.00 78.69 628 ALA A CA 1
ATOM 4955 C C . ALA A 1 628 ? 20.882 20.000 -69.294 1.00 78.69 628 ALA A C 1
ATOM 4957 O O . ALA A 1 628 ? 20.892 20.274 -70.496 1.00 78.69 628 ALA A O 1
ATOM 4958 N N . ARG A 1 629 ? 19.995 19.134 -68.782 1.00 73.94 629 ARG A N 1
ATOM 4959 C CA . ARG A 1 629 ? 18.949 18.463 -69.579 1.00 73.94 629 ARG A CA 1
ATOM 4960 C C . ARG A 1 629 ? 17.924 19.456 -70.132 1.00 73.94 629 ARG A C 1
ATOM 4962 O O . ARG A 1 629 ? 17.553 19.345 -71.301 1.00 73.94 629 ARG A O 1
ATOM 4969 N N . PHE A 1 630 ? 17.522 20.454 -69.342 1.00 68.88 630 PHE A N 1
ATOM 4970 C CA . PHE A 1 630 ? 16.640 21.538 -69.797 1.00 68.88 630 PHE A CA 1
ATOM 4971 C C . PHE A 1 630 ? 17.287 22.414 -70.881 1.00 68.88 630 PHE A C 1
ATOM 4973 O O . PHE A 1 630 ? 16.606 22.824 -71.819 1.00 68.88 630 PHE A O 1
ATOM 4980 N N . LEU A 1 631 ? 18.596 22.671 -70.798 1.00 67.31 631 LEU A N 1
ATOM 4981 C CA . LEU A 1 631 ? 19.340 23.414 -71.823 1.00 67.31 631 LEU A CA 1
ATOM 4982 C C . LEU A 1 631 ? 19.607 22.575 -73.088 1.00 67.31 631 LEU A C 1
ATOM 4984 O O . LEU A 1 631 ? 19.614 23.116 -74.191 1.00 67.31 631 LEU A O 1
ATOM 4988 N N . GLY A 1 632 ? 19.790 21.257 -72.948 1.00 59.75 632 GLY A N 1
ATOM 4989 C CA . GLY A 1 632 ? 20.006 20.323 -74.061 1.00 59.75 632 GLY A CA 1
ATOM 4990 C C . GLY A 1 632 ? 18.733 19.935 -74.829 1.00 59.75 632 GLY A C 1
ATOM 4991 O O . GLY A 1 632 ? 18.808 19.575 -76.005 1.00 59.75 632 GLY A O 1
ATOM 4992 N N . ARG A 1 633 ? 17.555 20.027 -74.194 1.00 57.69 633 ARG A N 1
ATOM 4993 C CA . ARG A 1 633 ? 16.227 19.884 -74.819 1.00 57.69 633 ARG A CA 1
ATOM 4994 C C . ARG A 1 633 ? 15.275 20.953 -74.261 1.00 57.69 633 ARG A C 1
ATOM 4996 O O . ARG A 1 633 ? 14.500 20.649 -73.353 1.00 57.69 633 ARG A O 1
ATOM 5003 N N . PRO A 1 634 ? 15.306 22.192 -74.784 1.00 49.31 634 PRO A N 1
ATOM 5004 C CA . PRO A 1 634 ? 14.385 23.228 -74.337 1.00 49.31 634 PRO A CA 1
ATOM 5005 C C . PRO A 1 634 ? 12.945 22.792 -74.622 1.00 49.31 634 PRO A C 1
ATOM 5007 O O . PRO A 1 634 ? 12.619 22.390 -75.741 1.00 49.31 634 PRO A O 1
ATOM 5010 N N . THR A 1 635 ? 12.087 22.868 -73.607 1.00 55.97 635 THR A N 1
ATOM 5011 C CA . THR A 1 635 ? 10.636 22.724 -73.754 1.00 55.97 635 THR A CA 1
ATOM 5012 C C . THR A 1 635 ? 10.097 23.767 -74.739 1.00 55.97 635 THR A C 1
ATOM 5014 O O . THR A 1 635 ? 10.661 24.856 -74.881 1.00 55.97 635 THR A O 1
ATOM 5017 N N . ASP A 1 636 ? 8.990 23.456 -75.421 1.00 50.06 636 ASP A N 1
ATOM 5018 C CA . ASP A 1 636 ? 8.405 24.320 -76.463 1.00 50.06 636 ASP A CA 1
ATOM 5019 C C . ASP A 1 636 ? 8.097 25.752 -75.981 1.00 50.06 636 ASP A C 1
ATOM 5021 O O . ASP A 1 636 ? 8.130 26.692 -76.773 1.00 50.06 636 ASP A O 1
ATOM 5025 N N . SER A 1 637 ? 7.904 25.952 -74.673 1.00 51.62 637 SER A N 1
ATOM 5026 C CA . SER A 1 637 ? 7.738 27.272 -74.051 1.00 51.62 637 SER A CA 1
ATOM 5027 C C . SER A 1 637 ? 9.009 28.134 -74.073 1.00 51.62 637 SER A C 1
ATOM 5029 O O . SER A 1 637 ? 8.930 29.342 -74.288 1.00 51.62 637 SER A O 1
ATOM 5031 N N . VAL A 1 638 ? 10.195 27.536 -73.916 1.00 54.47 638 VAL A N 1
ATOM 5032 C CA . VAL A 1 638 ? 11.487 28.243 -74.015 1.00 54.47 638 VAL A CA 1
ATOM 5033 C C . VAL A 1 638 ? 11.838 28.512 -75.480 1.00 54.47 638 VAL A C 1
ATOM 5035 O O . VAL A 1 638 ? 12.378 29.570 -75.805 1.00 54.47 638 VAL A O 1
ATOM 5038 N N . ARG A 1 639 ? 11.451 27.609 -76.393 1.00 49.53 639 ARG A N 1
ATOM 5039 C CA . ARG A 1 639 ? 11.526 27.864 -77.840 1.00 49.53 639 ARG A CA 1
ATOM 5040 C C . ARG A 1 639 ? 10.622 29.021 -78.265 1.00 49.53 639 ARG A C 1
ATOM 5042 O O . ARG A 1 639 ? 11.069 29.847 -79.052 1.00 49.53 639 ARG A O 1
ATOM 5049 N N . GLN A 1 640 ? 9.409 29.134 -77.719 1.00 49.00 640 GLN A N 1
ATOM 5050 C CA . GLN A 1 640 ? 8.520 30.275 -77.975 1.00 49.00 640 GLN A CA 1
ATOM 5051 C C . GLN A 1 640 ? 9.093 31.604 -77.469 1.00 49.00 640 GLN A C 1
ATOM 5053 O O . GLN A 1 640 ? 9.002 32.595 -78.185 1.00 49.00 640 GLN A O 1
ATOM 5058 N N . ALA A 1 641 ? 9.740 31.631 -76.300 1.00 51.75 641 ALA A N 1
ATOM 5059 C CA . ALA A 1 641 ? 10.401 32.841 -75.801 1.00 51.75 641 ALA A CA 1
ATOM 5060 C C . ALA A 1 641 ? 11.612 33.254 -76.666 1.00 51.75 641 ALA A C 1
ATOM 5062 O O . ALA A 1 641 ? 11.809 34.439 -76.928 1.00 51.75 641 ALA A O 1
ATOM 5063 N N . ALA A 1 642 ? 12.391 32.288 -77.166 1.00 51.41 642 ALA A N 1
ATOM 5064 C CA . ALA A 1 642 ? 13.509 32.554 -78.074 1.00 51.41 642 ALA A CA 1
ATOM 5065 C C . ALA A 1 642 ? 13.050 32.987 -79.483 1.00 51.41 642 ALA A C 1
ATOM 5067 O O . ALA A 1 642 ? 13.680 33.846 -80.095 1.00 51.41 642 ALA A O 1
ATOM 5068 N N . LEU A 1 643 ? 11.932 32.444 -79.982 1.00 49.88 643 LEU A N 1
ATOM 5069 C CA . LEU A 1 643 ? 11.316 32.853 -81.252 1.00 49.88 643 LEU A CA 1
ATOM 5070 C C . LEU A 1 643 ? 10.672 34.247 -81.159 1.00 49.88 643 LEU A C 1
ATOM 5072 O O . LEU A 1 643 ? 10.802 35.029 -82.094 1.00 49.88 643 LEU A O 1
ATOM 5076 N N . GLN A 1 644 ? 10.065 34.605 -80.022 1.00 48.53 644 GLN A N 1
ATOM 5077 C CA . GLN A 1 644 ? 9.502 35.946 -79.795 1.00 48.53 644 GLN A CA 1
ATOM 5078 C C . GLN A 1 644 ? 10.573 37.030 -79.579 1.00 48.53 644 GLN A C 1
ATOM 5080 O O . GLN A 1 644 ? 10.325 38.195 -79.877 1.00 48.53 644 GLN A O 1
ATOM 5085 N N . GLY A 1 645 ? 11.776 36.665 -79.121 1.00 50.09 645 GLY A N 1
ATOM 5086 C CA . GLY A 1 645 ? 12.919 37.583 -79.038 1.00 50.09 645 GLY A CA 1
ATOM 5087 C C . GLY A 1 645 ? 13.598 37.877 -80.383 1.00 50.09 645 GLY A C 1
ATOM 5088 O O . GLY A 1 645 ? 14.322 38.860 -80.487 1.00 50.09 645 GLY A O 1
ATOM 5089 N N . SER A 1 646 ? 13.358 37.059 -81.417 1.00 43.94 646 SER A N 1
ATOM 5090 C CA . SER A 1 646 ? 14.003 37.188 -82.734 1.00 43.94 646 SER A CA 1
ATOM 5091 C C . SER A 1 646 ? 13.214 38.035 -83.746 1.00 43.94 646 SER A C 1
ATOM 5093 O O . SER A 1 646 ? 13.773 38.390 -84.781 1.00 43.94 646 SER A O 1
ATOM 5095 N N . GLU A 1 647 ? 11.945 38.369 -83.482 1.00 43.44 647 GLU A N 1
ATOM 5096 C CA . GLU A 1 647 ? 11.115 39.213 -84.368 1.00 43.44 647 GLU A CA 1
ATOM 5097 C C . GLU A 1 647 ? 11.043 40.691 -83.934 1.00 43.44 647 GLU A C 1
ATOM 5099 O O . GLU A 1 647 ? 10.476 41.514 -84.649 1.00 43.44 647 GLU A O 1
ATOM 5104 N N . ALA A 1 648 ? 11.652 41.063 -82.802 1.00 42.91 648 ALA A N 1
ATOM 5105 C CA . ALA A 1 648 ? 11.610 42.431 -82.271 1.00 42.91 648 ALA A CA 1
ATOM 5106 C C . ALA A 1 648 ? 12.878 43.270 -82.537 1.00 42.91 648 ALA A C 1
ATOM 5108 O O . ALA A 1 648 ? 12.964 44.391 -82.043 1.00 42.91 648 ALA A O 1
ATOM 5109 N N . ASP A 1 649 ? 13.839 42.769 -83.324 1.00 43.16 649 ASP A N 1
ATOM 5110 C CA . ASP A 1 649 ? 15.160 43.402 -83.510 1.00 43.16 649 ASP A CA 1
ATOM 5111 C C . ASP A 1 649 ? 15.407 43.923 -84.942 1.00 43.16 649 ASP A C 1
ATOM 5113 O O . ASP A 1 649 ? 16.511 43.875 -85.486 1.00 43.16 649 ASP A O 1
ATOM 5117 N N . ALA A 1 650 ? 14.356 44.450 -85.580 1.00 43.16 650 ALA A N 1
ATOM 5118 C CA . ALA A 1 650 ? 14.451 45.085 -86.895 1.00 43.16 650 ALA A CA 1
ATOM 5119 C C . ALA A 1 650 ? 13.602 46.364 -87.014 1.00 43.16 650 ALA A C 1
ATOM 5121 O O . ALA A 1 650 ? 12.793 46.477 -87.928 1.00 43.16 650 ALA A O 1
ATOM 5122 N N . ALA A 1 651 ? 13.790 47.339 -86.115 1.00 35.94 651 ALA A N 1
ATOM 5123 C CA . ALA A 1 651 ? 13.700 48.774 -86.435 1.00 35.94 651 ALA A CA 1
ATOM 5124 C C . ALA A 1 651 ? 14.016 49.664 -85.217 1.00 35.94 651 ALA A C 1
ATOM 5126 O O . ALA A 1 651 ? 13.383 49.554 -84.176 1.00 35.94 651 ALA A O 1
ATOM 5127 N N . ALA A 1 652 ? 14.901 50.638 -85.451 1.00 33.41 652 ALA A N 1
ATOM 5128 C CA . ALA A 1 652 ? 15.179 51.838 -84.654 1.00 33.41 652 ALA A CA 1
ATOM 5129 C C . ALA A 1 652 ? 16.041 51.677 -83.384 1.00 33.41 652 ALA A C 1
ATOM 5131 O O . ALA A 1 652 ? 15.586 51.322 -82.303 1.00 33.41 652 ALA A O 1
ATOM 5132 N N . GLY A 1 653 ? 17.311 52.069 -83.530 1.00 34.38 653 GLY A N 1
ATOM 5133 C CA . GLY A 1 653 ? 18.222 52.315 -82.422 1.00 34.38 653 GLY A CA 1
ATOM 5134 C C . GLY A 1 653 ? 17.853 53.558 -81.606 1.00 34.38 653 GLY A C 1
ATOM 5135 O O . GLY A 1 653 ? 17.366 54.558 -82.130 1.00 34.38 653 GLY A O 1
ATOM 5136 N N . GLY A 1 654 ? 18.161 53.494 -80.314 1.00 28.58 654 GLY A N 1
ATOM 5137 C CA . GLY A 1 654 ? 18.077 54.615 -79.388 1.00 28.58 654 GLY A CA 1
ATOM 5138 C C . GLY A 1 654 ? 18.590 54.204 -78.014 1.00 28.58 654 GLY A C 1
ATOM 5139 O O . GLY A 1 654 ? 17.899 53.524 -77.265 1.00 28.58 654 GLY A O 1
ATOM 5140 N N . VAL A 1 655 ? 19.813 54.611 -77.679 1.00 40.59 655 VAL A N 1
ATOM 5141 C CA . VAL A 1 655 ? 20.325 54.558 -76.305 1.00 40.59 655 VAL A CA 1
ATOM 5142 C C . VAL A 1 655 ? 19.488 55.515 -75.457 1.00 40.59 655 VAL A C 1
ATOM 5144 O O . VAL A 1 655 ? 19.538 56.721 -75.688 1.00 40.59 655 VAL A O 1
ATOM 5147 N N . VAL A 1 656 ? 18.755 55.004 -74.462 1.00 32.50 656 VAL A N 1
ATOM 5148 C CA . VAL A 1 656 ? 18.159 55.825 -73.397 1.00 32.50 656 VAL A CA 1
A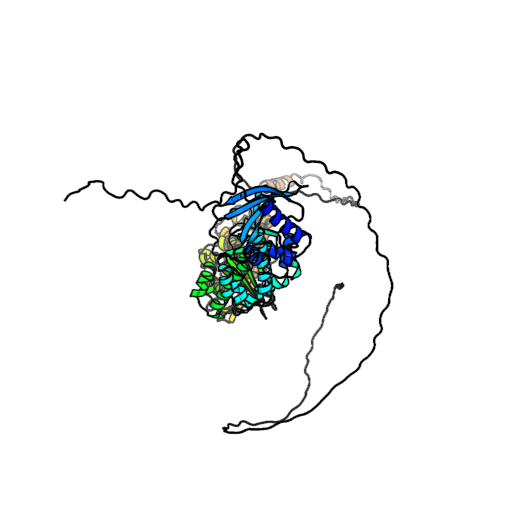TOM 5149 C C . VAL A 1 656 ? 18.273 55.101 -72.054 1.00 32.50 656 VAL A C 1
ATOM 5151 O O . VAL A 1 656 ? 17.641 54.076 -71.812 1.00 32.50 656 VAL A O 1
ATOM 5154 N N . HIS A 1 657 ? 19.080 55.678 -71.163 1.00 36.59 657 HIS A N 1
ATOM 5155 C CA . HIS A 1 657 ? 18.992 55.479 -69.719 1.00 36.59 657 HIS A CA 1
ATOM 5156 C C . HIS A 1 657 ? 17.632 55.979 -69.208 1.00 36.59 657 HIS A C 1
ATOM 5158 O O . HIS A 1 657 ? 17.289 57.135 -69.448 1.00 36.59 657 HIS A O 1
ATOM 5164 N N . ALA A 1 658 ? 16.917 55.174 -68.419 1.00 31.48 658 ALA A N 1
ATOM 5165 C CA . ALA A 1 658 ? 15.799 55.653 -67.606 1.00 31.48 658 ALA A CA 1
ATOM 5166 C C . ALA A 1 658 ? 15.886 55.104 -66.175 1.00 31.48 658 ALA A C 1
ATOM 5168 O O . ALA A 1 658 ? 15.606 53.944 -65.888 1.00 31.48 658 ALA A O 1
ATOM 5169 N N . VAL A 1 659 ? 16.309 56.005 -65.292 1.00 32.09 659 VAL A N 1
ATOM 5170 C CA . VAL A 1 659 ? 16.090 56.014 -63.845 1.00 32.09 659 VAL A CA 1
ATOM 5171 C C . VAL A 1 659 ? 14.649 56.479 -63.584 1.00 32.09 659 VAL A C 1
ATOM 5173 O O . VAL A 1 659 ? 14.200 57.431 -64.214 1.00 32.09 659 VAL A O 1
ATOM 5176 N N . GLY A 1 660 ? 13.951 55.873 -62.620 1.00 27.38 660 GLY A N 1
ATOM 5177 C CA . GLY A 1 660 ? 12.681 56.374 -62.068 1.00 27.38 660 GLY A CA 1
ATOM 5178 C C . GLY A 1 660 ? 12.161 55.419 -60.989 1.00 27.38 660 GLY A C 1
ATOM 5179 O O . GLY A 1 660 ? 11.742 54.315 -61.300 1.00 27.38 660 GLY A O 1
ATOM 5180 N N . GLN A 1 661 ? 12.467 55.659 -59.713 1.00 28.94 661 GLN A N 1
ATOM 5181 C CA . GLN A 1 661 ? 11.753 56.512 -58.744 1.00 28.94 661 GLN A CA 1
ATOM 5182 C C . GLN A 1 661 ? 10.684 55.756 -57.937 1.00 28.94 661 GLN A C 1
ATOM 5184 O O . GLN A 1 661 ? 9.644 55.342 -58.435 1.00 28.94 661 GLN A O 1
ATOM 5189 N N . ALA A 1 662 ? 10.985 55.628 -56.645 1.00 29.55 662 ALA A N 1
ATOM 5190 C CA . ALA A 1 662 ? 10.094 55.204 -55.575 1.00 29.55 662 ALA A CA 1
ATOM 5191 C C . ALA A 1 662 ? 9.093 56.308 -55.186 1.00 29.55 662 ALA A C 1
ATOM 5193 O O . ALA A 1 662 ? 9.395 57.490 -55.362 1.00 29.55 662 ALA A O 1
ATOM 5194 N N . PRO A 1 663 ? 8.006 55.955 -54.483 1.00 33.91 663 PRO A N 1
ATOM 5195 C CA . PRO A 1 663 ? 7.410 56.817 -53.476 1.00 33.91 663 PRO A CA 1
ATOM 5196 C C . PRO A 1 663 ? 7.756 56.332 -52.053 1.00 33.91 663 PRO A C 1
ATOM 5198 O O . PRO A 1 663 ? 7.773 55.140 -51.754 1.00 33.91 663 PRO A O 1
ATOM 5201 N N . ALA A 1 664 ? 8.025 57.288 -51.165 1.00 34.53 664 ALA A N 1
ATOM 5202 C CA . ALA A 1 664 ? 8.223 57.129 -49.718 1.00 34.53 664 ALA A CA 1
ATOM 5203 C C . ALA A 1 664 ? 7.097 57.907 -48.956 1.00 34.53 664 ALA A C 1
ATOM 5205 O O . ALA A 1 664 ? 6.237 58.479 -49.618 1.00 34.53 664 ALA A O 1
ATOM 5206 N N . PRO A 1 665 ? 7.082 58.040 -47.607 1.00 45.66 665 PRO A N 1
ATOM 5207 C CA . PRO A 1 665 ? 6.669 57.008 -46.639 1.00 45.66 665 PRO A CA 1
ATOM 5208 C C . PRO A 1 665 ? 5.752 57.513 -45.464 1.00 45.66 665 PRO A C 1
ATOM 5210 O O . PRO A 1 665 ? 5.643 58.714 -45.244 1.00 45.66 665 PRO A O 1
ATOM 5213 N N . ARG A 1 666 ? 5.267 56.570 -44.608 1.00 35.47 666 ARG A N 1
ATOM 5214 C CA . ARG A 1 666 ? 4.848 56.676 -43.156 1.00 35.47 666 ARG A CA 1
ATOM 5215 C C . ARG A 1 666 ? 3.515 57.403 -42.796 1.00 35.47 666 ARG A C 1
ATOM 5217 O O . ARG A 1 666 ? 3.024 58.120 -43.656 1.00 35.47 666 ARG A O 1
ATOM 5224 N N . PRO A 1 667 ? 2.934 57.304 -41.553 1.00 39.22 667 PRO A N 1
ATOM 5225 C CA . PRO A 1 667 ? 3.388 56.701 -40.273 1.00 39.22 667 PRO A CA 1
ATOM 5226 C C . PRO A 1 667 ? 2.348 55.835 -39.476 1.00 39.22 667 PRO A C 1
ATOM 5228 O O . PRO A 1 667 ? 1.252 55.541 -39.931 1.00 39.22 667 PRO A O 1
ATOM 5231 N N . ARG A 1 668 ? 2.778 55.428 -38.265 1.00 38.00 668 ARG A N 1
ATOM 5232 C CA . ARG A 1 668 ? 2.215 54.535 -37.220 1.00 38.00 668 ARG A CA 1
ATOM 5233 C C . ARG A 1 668 ? 0.827 54.896 -36.647 1.00 38.00 668 ARG A C 1
ATOM 5235 O O . ARG A 1 668 ? 0.523 56.070 -36.475 1.00 38.00 668 ARG A O 1
ATOM 5242 N N . GLY A 1 669 ? 0.124 53.878 -36.132 1.00 27.23 669 GLY A N 1
ATOM 5243 C CA . GLY A 1 669 ? -0.935 54.006 -35.120 1.00 27.23 669 GLY A CA 1
ATOM 5244 C C . GLY A 1 669 ? -1.175 52.688 -34.365 1.00 27.23 669 GLY A C 1
ATOM 5245 O O . GLY A 1 669 ? -1.485 51.677 -34.985 1.00 27.23 669 GLY A O 1
ATOM 5246 N N . ASN A 1 670 ? -0.989 52.708 -33.041 1.00 32.62 670 ASN A N 1
ATOM 5247 C CA . ASN A 1 670 ? -1.345 51.643 -32.093 1.00 32.62 670 ASN A CA 1
ATOM 5248 C C . ASN A 1 670 ? -2.870 51.481 -31.998 1.00 32.62 670 ASN A C 1
ATOM 5250 O O . ASN A 1 670 ? -3.563 52.486 -32.120 1.00 32.62 670 ASN A O 1
ATOM 5254 N N . LEU A 1 671 ? -3.358 50.285 -31.642 1.00 30.23 671 LEU A N 1
ATOM 5255 C CA . LEU A 1 671 ? -4.420 50.080 -30.639 1.00 30.23 671 LEU A CA 1
ATOM 5256 C C . LEU A 1 671 ? -4.651 48.577 -30.398 1.00 30.23 671 LEU A C 1
ATOM 5258 O O . LEU A 1 671 ? -5.056 47.831 -31.285 1.00 30.23 671 LEU A O 1
ATOM 5262 N N . SER A 1 672 ? -4.363 48.160 -29.170 1.00 30.77 672 SER A N 1
ATOM 5263 C CA . SER A 1 672 ? -4.742 46.896 -28.533 1.00 30.77 672 SER A CA 1
ATOM 5264 C C . SER A 1 672 ? -6.263 46.767 -28.415 1.00 30.77 672 SER A C 1
ATOM 5266 O O . SER A 1 672 ? -6.893 47.800 -28.234 1.00 30.77 672 SER A O 1
ATOM 5268 N N . LEU A 1 673 ? -6.819 45.544 -28.398 1.00 29.66 673 LEU A N 1
ATOM 5269 C CA . LEU A 1 673 ? -8.020 45.108 -27.643 1.00 29.66 673 LEU A CA 1
ATOM 5270 C C . LEU A 1 673 ? -8.207 43.556 -27.785 1.00 29.66 673 LEU A C 1
ATOM 5272 O O . LEU A 1 673 ? -7.502 42.959 -28.596 1.00 29.66 673 LEU A O 1
ATOM 5276 N N . PRO A 1 674 ? -9.027 42.869 -26.950 1.00 34.34 674 PRO A N 1
ATOM 5277 C CA . PRO A 1 674 ? -8.581 41.735 -26.124 1.00 34.34 674 PRO A CA 1
ATOM 5278 C C . PRO A 1 674 ? -9.163 40.340 -26.466 1.00 34.34 674 PRO A C 1
ATOM 5280 O O . PRO A 1 674 ? -10.009 40.171 -27.335 1.00 34.34 674 PRO A O 1
ATOM 5283 N N . SER A 1 675 ? -8.680 39.361 -25.690 1.00 30.03 675 SER A N 1
ATOM 5284 C CA . SER A 1 675 ? -9.127 37.978 -25.433 1.00 30.03 675 SER A CA 1
ATOM 5285 C C . SER A 1 675 ? -10.585 37.592 -25.735 1.00 30.03 675 SER A C 1
ATOM 5287 O O . SER A 1 675 ? -11.518 38.233 -25.255 1.00 30.03 675 SER A O 1
ATOM 5289 N N . GLY A 1 676 ? -10.758 36.415 -26.350 1.00 26.44 676 GLY A N 1
ATOM 5290 C CA . GLY A 1 676 ? -12.023 35.680 -26.414 1.00 26.44 676 GLY A CA 1
ATOM 5291 C C . GLY A 1 676 ? -11.834 34.246 -26.921 1.00 26.44 676 GLY A C 1
ATOM 5292 O O . GLY A 1 676 ? -11.384 34.029 -28.038 1.00 26.44 676 GLY A O 1
ATOM 5293 N N . SER A 1 677 ? -12.160 33.286 -26.061 1.00 28.11 677 SER A N 1
ATOM 5294 C CA . SER A 1 677 ? -12.109 31.828 -26.216 1.00 28.11 677 SER A CA 1
ATOM 5295 C C . SER A 1 677 ? -12.780 31.273 -27.480 1.00 28.11 677 SER A C 1
ATOM 5297 O O . SER A 1 677 ? -13.923 31.627 -27.767 1.00 28.11 677 SER A O 1
ATOM 5299 N N . SER A 1 678 ? -12.162 30.279 -28.127 1.00 30.19 678 SER A N 1
ATOM 5300 C CA . SER A 1 678 ? -12.901 29.309 -28.947 1.00 30.19 678 SER A CA 1
ATOM 5301 C C . SER A 1 678 ? -12.493 27.884 -28.580 1.00 30.19 678 SER A C 1
ATOM 5303 O O . SER A 1 678 ? -11.315 27.555 -28.453 1.00 30.19 678 SER A O 1
ATOM 5305 N N . ALA A 1 679 ? -13.520 27.093 -28.293 1.00 29.25 679 ALA A N 1
ATOM 5306 C CA . ALA A 1 679 ? -13.461 25.742 -27.780 1.00 29.25 679 ALA A CA 1
ATOM 5307 C C . ALA A 1 679 ? -13.257 24.719 -28.906 1.00 29.25 679 ALA A C 1
ATOM 5309 O O . ALA A 1 679 ? -13.819 24.845 -29.993 1.00 29.25 679 ALA A O 1
ATOM 5310 N N . SER A 1 680 ? -12.497 23.671 -28.596 1.00 29.14 680 SER A N 1
ATOM 5311 C CA . SER A 1 680 ? -12.347 22.460 -29.402 1.00 29.14 680 SER A CA 1
ATOM 5312 C C . SER A 1 680 ? -13.629 21.613 -29.403 1.00 29.14 680 SER A C 1
ATOM 5314 O O . SER A 1 680 ? -14.211 21.419 -28.333 1.00 29.14 680 SER A O 1
ATOM 5316 N N . PRO A 1 681 ? -14.012 20.973 -30.523 1.00 32.75 681 PRO A N 1
ATOM 5317 C CA . PRO A 1 681 ? -14.893 19.818 -30.492 1.00 32.75 681 PRO A CA 1
ATOM 5318 C C . PRO A 1 681 ? -14.081 18.517 -30.563 1.00 32.75 681 PRO A C 1
ATOM 5320 O O . PRO A 1 681 ? -13.335 18.260 -31.506 1.00 32.75 681 PRO A O 1
ATOM 5323 N N . ARG A 1 682 ? -14.261 17.679 -29.538 1.00 30.66 682 ARG A N 1
ATOM 5324 C CA . ARG A 1 682 ? -13.844 16.274 -29.496 1.00 30.66 682 ARG A CA 1
ATOM 5325 C C . ARG A 1 682 ? -14.942 15.419 -30.130 1.00 30.66 682 ARG A C 1
ATOM 5327 O O . ARG A 1 682 ? -16.073 15.403 -29.655 1.00 30.66 682 ARG A O 1
ATOM 5334 N N . THR A 1 683 ? -14.583 14.667 -31.158 1.00 27.44 683 THR A N 1
ATOM 5335 C CA . THR A 1 683 ? -15.361 13.561 -31.721 1.00 27.44 683 THR A CA 1
ATOM 5336 C C . THR A 1 683 ? -15.249 12.318 -30.837 1.00 27.44 683 THR A C 1
ATOM 5338 O O . THR A 1 683 ? -14.142 11.840 -30.591 1.00 27.44 683 THR A O 1
ATOM 5341 N N . LYS A 1 684 ? -16.380 11.734 -30.427 1.00 30.20 684 LYS A N 1
ATOM 5342 C CA . LYS A 1 684 ? -16.504 10.288 -30.188 1.00 30.20 684 LYS A CA 1
ATOM 5343 C C . LYS A 1 684 ? -17.852 9.809 -30.717 1.00 30.20 684 LYS A C 1
ATOM 5345 O O . LYS A 1 684 ? -18.899 10.324 -30.342 1.00 30.20 684 LYS A O 1
ATOM 5350 N N . ALA A 1 685 ? -17.766 8.845 -31.624 1.00 27.72 685 ALA A N 1
ATOM 5351 C CA . ALA A 1 685 ? -18.870 8.109 -32.207 1.00 27.72 685 ALA A CA 1
ATOM 5352 C C . ALA A 1 685 ? -19.356 7.003 -31.253 1.00 27.72 685 ALA A C 1
ATOM 5354 O O . ALA A 1 685 ? -18.552 6.377 -30.565 1.00 27.72 685 ALA A O 1
ATOM 5355 N N . GLY A 1 686 ? -20.665 6.752 -31.264 1.00 26.83 686 GLY A N 1
ATOM 5356 C CA . GLY A 1 686 ? -21.344 5.609 -30.647 1.00 26.83 686 GLY A CA 1
ATOM 5357 C C . GLY A 1 686 ? -22.854 5.684 -30.942 1.00 26.83 686 GLY A C 1
ATOM 5358 O O . GLY A 1 686 ? -23.385 6.792 -30.926 1.00 26.83 686 GLY A O 1
ATOM 5359 N N . PRO A 1 687 ? -23.535 4.580 -31.311 1.00 36.69 687 PRO A N 1
ATOM 5360 C CA . PRO A 1 687 ? -24.654 4.629 -32.253 1.00 36.69 687 PRO A CA 1
ATOM 5361 C C . PRO A 1 687 ? -26.058 4.800 -31.642 1.00 36.69 687 PRO A C 1
ATOM 5363 O O . PRO A 1 687 ? -26.333 4.445 -30.501 1.00 36.69 687 PRO A O 1
ATOM 5366 N N . ALA A 1 688 ? -26.934 5.314 -32.512 1.00 28.55 688 ALA A N 1
ATOM 5367 C CA . ALA A 1 688 ? -28.401 5.293 -32.543 1.00 28.55 688 ALA A CA 1
ATOM 5368 C C . ALA A 1 688 ? -29.036 3.952 -32.106 1.00 28.55 688 ALA A C 1
ATOM 5370 O O . ALA A 1 688 ? -28.422 2.904 -32.249 1.00 28.55 688 ALA A O 1
ATOM 5371 N N . ALA A 1 689 ? -30.301 3.833 -31.702 1.00 29.31 689 ALA A N 1
ATOM 5372 C CA . ALA A 1 689 ? -31.405 4.743 -31.403 1.00 29.31 689 ALA A CA 1
ATOM 5373 C C . ALA A 1 689 ? -32.525 3.863 -30.819 1.00 29.31 689 ALA A C 1
ATOM 5375 O O . ALA A 1 689 ? -32.757 2.781 -31.355 1.00 29.31 689 ALA A O 1
ATOM 5376 N N . ARG A 1 690 ? -33.276 4.340 -29.818 1.00 28.62 690 ARG A N 1
ATOM 5377 C CA . ARG A 1 690 ? -34.696 3.991 -29.639 1.00 28.62 690 ARG A CA 1
ATOM 5378 C C . ARG A 1 690 ? -35.448 5.162 -29.014 1.00 28.62 690 ARG A C 1
ATOM 5380 O O . ARG A 1 690 ? -35.192 5.576 -27.892 1.00 28.62 690 ARG A O 1
ATOM 5387 N N . THR A 1 691 ? -36.357 5.685 -29.816 1.00 28.33 691 THR A N 1
ATOM 5388 C CA . THR A 1 691 ? -37.419 6.644 -29.531 1.00 28.33 691 THR A CA 1
ATOM 5389 C C . THR A 1 691 ? -38.416 6.060 -28.527 1.00 28.33 691 THR A C 1
ATOM 5391 O O . THR A 1 691 ? -38.830 4.919 -28.724 1.00 28.33 691 THR A O 1
ATOM 5394 N N . ALA A 1 692 ? -38.854 6.842 -27.531 1.00 25.80 692 ALA A N 1
ATOM 5395 C CA . ALA A 1 692 ? -40.273 7.173 -27.305 1.00 25.80 692 ALA A CA 1
ATOM 5396 C C . ALA A 1 692 ? -40.554 7.782 -25.912 1.00 25.80 692 ALA A C 1
ATOM 5398 O O . ALA A 1 692 ? -40.268 7.169 -24.891 1.00 25.80 692 ALA A O 1
ATOM 5399 N N . LEU A 1 693 ? -41.257 8.922 -25.960 1.00 28.25 693 LEU A N 1
ATOM 5400 C CA . LEU A 1 693 ? -42.276 9.428 -25.026 1.00 28.25 693 LEU A CA 1
ATOM 5401 C C . LEU A 1 693 ? -41.837 9.942 -23.645 1.00 28.25 693 LEU A C 1
ATOM 5403 O O . LEU A 1 693 ? -41.819 9.232 -22.647 1.00 28.25 693 LEU A O 1
ATOM 5407 N N . ASP A 1 694 ? -41.611 11.256 -23.638 1.00 26.58 694 ASP A N 1
ATOM 5408 C CA . ASP A 1 694 ? -41.600 12.156 -22.490 1.00 26.58 694 ASP A CA 1
ATOM 5409 C C . ASP A 1 694 ? -43.043 12.578 -22.137 1.00 26.58 694 ASP A C 1
ATOM 5411 O O . ASP A 1 694 ? -43.791 13.069 -22.989 1.00 26.58 694 ASP A O 1
ATOM 5415 N N . LEU A 1 695 ? -43.436 12.337 -20.888 1.00 30.16 695 LEU A N 1
ATOM 5416 C CA . LEU A 1 695 ? -44.655 12.815 -20.241 1.00 30.16 695 LEU A CA 1
ATOM 5417 C C . LEU A 1 695 ? -44.298 13.069 -18.776 1.00 30.16 695 LEU A C 1
ATOM 5419 O O . LEU A 1 695 ? -44.427 12.150 -17.979 1.00 30.16 695 LEU A O 1
ATOM 5423 N N . THR A 1 696 ? -43.849 14.277 -18.426 1.00 33.06 696 THR A N 1
ATOM 5424 C CA . THR A 1 696 ? -44.274 15.002 -17.208 1.00 33.06 696 THR A CA 1
ATOM 5425 C C . THR A 1 696 ? -43.600 16.374 -17.116 1.00 33.06 696 THR A C 1
ATOM 5427 O O . THR A 1 696 ? -42.398 16.501 -17.311 1.00 33.06 696 THR A O 1
ATOM 5430 N N . GLU A 1 697 ? -44.397 17.392 -16.788 1.00 30.62 697 GLU A N 1
ATOM 5431 C CA . GLU A 1 697 ? -43.977 18.771 -16.518 1.00 30.62 697 GLU A CA 1
ATOM 5432 C C . GLU A 1 697 ? -43.042 18.872 -15.298 1.00 30.62 697 GLU A C 1
ATOM 5434 O O . GLU A 1 697 ? -43.355 18.384 -14.210 1.00 30.62 697 GLU A O 1
ATOM 5439 N N . GLU A 1 698 ? -41.923 19.579 -15.465 1.00 30.53 698 GLU A N 1
ATOM 5440 C CA . GLU A 1 698 ? -41.010 19.989 -14.395 1.00 30.53 698 GLU A CA 1
ATOM 5441 C C . GLU A 1 698 ? -41.407 21.392 -13.871 1.00 30.53 698 GLU A C 1
ATOM 5443 O O . GLU A 1 698 ? -41.576 22.320 -14.670 1.00 30.53 698 GLU A O 1
ATOM 5448 N N . PRO A 1 699 ? -41.578 21.603 -12.549 1.00 34.94 699 PRO A N 1
ATOM 5449 C CA . PRO A 1 699 ? -41.903 22.914 -11.992 1.00 34.94 699 PRO A CA 1
ATOM 5450 C C . PRO A 1 699 ? -40.658 23.800 -11.806 1.00 34.94 699 PRO A C 1
ATOM 5452 O O . PRO A 1 699 ? -39.592 23.356 -11.385 1.00 34.94 699 PRO A O 1
ATOM 5455 N N . ALA A 1 700 ? -40.833 25.096 -12.078 1.00 35.69 700 ALA A N 1
ATOM 5456 C CA . ALA A 1 700 ? -39.804 26.134 -12.029 1.00 35.69 700 ALA A CA 1
ATOM 5457 C C . ALA A 1 700 ? -39.135 26.324 -10.641 1.00 35.69 700 ALA A C 1
ATOM 5459 O O . ALA A 1 700 ? -39.795 26.186 -9.607 1.00 35.69 700 ALA A O 1
ATOM 5460 N N . PRO A 1 701 ? -37.852 26.744 -10.593 1.00 35.97 701 PRO A N 1
ATOM 5461 C CA . PRO A 1 701 ? -37.122 26.966 -9.344 1.00 35.97 701 PRO A CA 1
ATOM 5462 C C . PRO A 1 701 ? -37.524 28.285 -8.644 1.00 35.97 701 PRO A C 1
ATOM 5464 O O . PRO A 1 701 ? -37.820 29.283 -9.313 1.00 35.97 701 PRO A O 1
ATOM 5467 N N . PRO A 1 702 ? -37.500 28.350 -7.297 1.00 37.28 702 PRO A N 1
ATOM 5468 C CA . PRO A 1 702 ? -37.882 29.552 -6.563 1.00 37.28 702 PRO A CA 1
ATOM 5469 C C . PRO A 1 702 ? -36.787 30.634 -6.568 1.00 37.28 702 PRO A C 1
ATOM 5471 O O . PRO A 1 702 ? -35.593 30.365 -6.430 1.00 37.28 702 PRO A O 1
ATOM 5474 N N . LYS A 1 703 ? -37.234 31.892 -6.684 1.00 34.38 703 LYS A N 1
ATOM 5475 C CA . LYS A 1 703 ? -36.433 33.125 -6.581 1.00 34.38 703 LYS A CA 1
ATOM 5476 C C . LYS A 1 703 ? -35.880 33.352 -5.158 1.00 34.38 703 LYS A C 1
ATOM 5478 O O . LYS A 1 703 ? -36.560 33.021 -4.187 1.00 34.38 703 LYS A O 1
ATOM 5483 N N . PRO A 1 704 ? -34.710 34.005 -5.012 1.00 31.45 704 PRO A N 1
ATOM 5484 C CA . PRO A 1 704 ? -34.085 34.264 -3.717 1.00 31.45 704 PRO A CA 1
ATOM 5485 C C . PRO A 1 704 ? -34.736 35.448 -2.984 1.00 31.45 704 PRO A C 1
ATOM 5487 O O . PRO A 1 704 ? -34.867 36.545 -3.529 1.00 31.45 704 PRO A O 1
ATOM 5490 N N . THR A 1 705 ? -35.115 35.239 -1.722 1.00 32.75 705 THR A N 1
ATOM 5491 C CA . THR A 1 705 ? -35.615 36.285 -0.818 1.00 32.75 705 THR A CA 1
ATOM 5492 C C . THR A 1 705 ? -34.495 36.976 -0.043 1.00 32.75 705 THR A C 1
ATOM 5494 O O . THR A 1 705 ? -33.517 36.368 0.385 1.00 32.75 705 THR A O 1
ATOM 5497 N N . ALA A 1 706 ? -34.690 38.281 0.134 1.00 31.30 706 ALA A N 1
ATOM 5498 C CA . ALA A 1 706 ? -33.771 39.269 0.670 1.00 31.30 706 ALA A CA 1
ATOM 5499 C C . ALA A 1 706 ? -33.277 39.026 2.112 1.00 31.30 706 ALA A C 1
ATOM 5501 O O . ALA A 1 706 ? -34.028 38.647 3.011 1.00 31.30 706 ALA A O 1
ATOM 5502 N N . ARG A 1 707 ? -32.001 39.380 2.317 1.00 28.80 707 ARG A N 1
ATOM 5503 C CA . ARG A 1 707 ? -31.312 39.586 3.601 1.00 28.80 707 ARG A CA 1
ATOM 5504 C C . ARG A 1 707 ? -32.088 40.564 4.499 1.00 28.80 707 ARG A C 1
ATOM 5506 O O . ARG A 1 707 ? -32.304 41.711 4.114 1.00 28.80 707 ARG A O 1
ATOM 5513 N N . LYS A 1 708 ? -32.401 40.144 5.729 1.00 30.75 708 LYS A N 1
ATOM 5514 C CA . LYS A 1 708 ? -32.744 41.028 6.857 1.00 30.75 708 LYS A CA 1
ATOM 5515 C C . LYS A 1 708 ? -31.640 40.983 7.919 1.00 30.75 708 LYS A C 1
ATOM 5517 O O . LYS A 1 708 ? -30.963 39.976 8.087 1.00 30.75 708 LYS A O 1
ATOM 5522 N N . ALA A 1 709 ? -31.461 42.137 8.552 1.00 30.11 709 ALA A N 1
ATOM 5523 C CA . ALA A 1 709 ? -30.350 42.571 9.387 1.00 30.11 709 ALA A CA 1
ATOM 5524 C C . ALA A 1 709 ? -30.080 41.732 10.651 1.00 30.11 709 ALA A C 1
ATOM 5526 O O . ALA A 1 709 ? -31.006 41.272 11.315 1.00 30.11 709 ALA A O 1
ATOM 5527 N N . ALA A 1 710 ? -28.796 41.631 11.009 1.00 32.03 710 ALA A N 1
ATOM 5528 C CA . ALA A 1 710 ? -28.307 41.132 12.293 1.00 32.03 710 ALA A CA 1
ATOM 5529 C C . ALA A 1 710 ? -28.254 42.264 13.346 1.00 32.03 710 ALA A C 1
ATOM 5531 O O . ALA A 1 710 ? -27.894 43.394 12.994 1.00 32.03 710 ALA A O 1
ATOM 5532 N N . PRO A 1 711 ? -28.572 41.997 14.628 1.00 33.78 711 PRO A N 1
ATOM 5533 C CA . PRO A 1 711 ? -28.404 42.963 15.705 1.00 33.78 711 PRO A CA 1
ATOM 5534 C C . PRO A 1 711 ? -26.979 42.942 16.283 1.00 33.78 711 PRO A C 1
ATOM 5536 O O . PRO A 1 711 ? -26.338 41.901 16.403 1.00 33.78 711 PRO A O 1
ATOM 5539 N N . LYS A 1 712 ? -26.513 44.140 16.651 1.00 31.67 712 LYS A N 1
ATOM 5540 C CA . LYS A 1 712 ? -25.253 44.442 17.343 1.00 31.67 712 LYS A CA 1
ATOM 5541 C C . LYS A 1 712 ? -25.191 43.770 18.722 1.00 31.67 712 LYS A C 1
ATOM 5543 O O . LYS A 1 712 ? -26.139 43.893 19.493 1.00 31.67 712 LYS A O 1
ATOM 5548 N N . GLN A 1 713 ? -24.036 43.202 19.069 1.00 30.86 713 GLN A N 1
ATOM 5549 C CA . GLN A 1 713 ? -23.616 42.982 20.458 1.00 30.86 713 GLN A CA 1
ATOM 5550 C C . GLN A 1 713 ? -22.349 43.801 20.775 1.00 30.86 713 GLN A C 1
ATOM 5552 O O . GLN A 1 713 ? -21.591 44.120 19.853 1.00 30.86 713 GLN A O 1
ATOM 5557 N N . PRO A 1 714 ? -22.152 44.216 22.042 1.00 35.22 714 PRO A N 1
ATOM 5558 C CA . PRO A 1 714 ? -21.212 45.264 22.423 1.00 35.22 714 PRO A CA 1
ATOM 5559 C C . PRO A 1 714 ? -19.818 44.736 22.796 1.00 35.22 714 PRO A C 1
ATOM 5561 O O . PRO A 1 714 ? -19.665 43.627 23.298 1.00 35.22 714 PRO A O 1
ATOM 5564 N N . ARG A 1 715 ? -18.810 45.592 22.573 1.00 30.42 715 ARG A N 1
ATOM 5565 C CA . ARG A 1 715 ? -17.422 45.447 23.044 1.00 30.42 715 ARG A CA 1
ATOM 5566 C C . ARG A 1 715 ? -17.356 45.415 24.579 1.00 30.42 715 ARG A C 1
ATOM 5568 O O . ARG A 1 715 ? -18.028 46.243 25.196 1.00 30.42 715 ARG A O 1
ATOM 5575 N N . PRO A 1 716 ? -16.472 44.608 25.186 1.00 33.09 716 PRO A N 1
ATOM 5576 C CA . PRO A 1 716 ? -15.939 44.894 26.505 1.00 33.09 716 PRO A CA 1
ATOM 5577 C C . PRO A 1 716 ? -14.710 45.810 26.406 1.00 33.09 716 PRO A C 1
ATOM 5579 O O . PRO A 1 716 ? -13.888 45.717 25.496 1.00 33.09 716 PRO A O 1
ATOM 5582 N N . SER A 1 717 ? -14.674 46.737 27.350 1.00 30.27 717 SER A N 1
ATOM 5583 C CA . SER A 1 717 ? -13.710 47.804 27.579 1.00 30.27 717 SER A CA 1
ATOM 5584 C C . SER A 1 717 ? -12.384 47.317 28.162 1.00 30.27 717 SER A C 1
ATOM 5586 O O . SER A 1 717 ? -12.338 46.366 28.938 1.00 30.27 717 SER A O 1
ATOM 5588 N N . GLU A 1 718 ? -11.334 48.056 27.810 1.00 28.81 718 GLU A N 1
ATOM 5589 C CA . GLU A 1 718 ? -9.988 48.035 28.377 1.00 28.81 718 GLU A CA 1
ATOM 5590 C C . GLU A 1 718 ? -9.988 48.186 29.906 1.00 28.81 718 GLU A C 1
ATOM 5592 O O . GLU A 1 718 ? -10.760 48.954 30.484 1.00 28.81 718 GLU A O 1
ATOM 5597 N N . SER A 1 719 ? -9.067 47.492 30.571 1.00 32.47 719 SER A N 1
ATOM 5598 C CA . SER A 1 719 ? -8.598 47.821 31.918 1.00 32.47 719 SER A CA 1
ATOM 5599 C C . SER A 1 719 ? -7.110 47.495 31.999 1.00 32.47 719 SER A C 1
ATOM 5601 O O . SER A 1 719 ? -6.661 46.436 31.566 1.00 32.47 719 SER A O 1
ATOM 5603 N N . GLN A 1 720 ? -6.362 48.486 32.468 1.00 29.33 720 GLN A N 1
ATOM 5604 C CA . GLN A 1 720 ? -4.910 48.582 32.488 1.00 29.33 720 GLN A CA 1
ATOM 5605 C C . GLN A 1 720 ? -4.273 47.766 33.626 1.00 29.33 720 GLN A C 1
ATOM 5607 O O . GLN A 1 720 ? -4.865 47.622 34.690 1.00 29.33 720 GLN A O 1
ATOM 5612 N N . SER A 1 721 ? -3.038 47.317 33.359 1.00 27.58 721 SER A N 1
ATOM 5613 C CA . SER A 1 721 ? -1.852 47.206 34.234 1.00 27.58 721 SER A CA 1
ATOM 5614 C C . SER A 1 721 ? -2.004 46.794 35.706 1.00 27.58 721 SER A C 1
ATOM 5616 O O . SER A 1 721 ? -2.626 47.519 36.470 1.00 27.58 721 SER A O 1
ATOM 5618 N N . VAL A 1 722 ? -1.246 45.771 36.129 1.00 28.03 722 VAL A N 1
ATOM 5619 C CA . VAL A 1 722 ? -0.153 45.842 37.135 1.00 28.03 722 VAL A CA 1
ATOM 5620 C C . VAL A 1 722 ? 0.589 44.489 37.144 1.00 28.03 722 VAL A C 1
ATOM 5622 O O . VAL A 1 722 ? -0.033 43.433 37.159 1.00 28.03 722 VAL A O 1
ATOM 5625 N N . ALA A 1 723 ? 1.921 44.534 37.144 1.00 31.61 723 ALA A N 1
ATOM 5626 C CA . ALA A 1 723 ? 2.844 43.442 37.482 1.00 31.61 723 ALA A CA 1
ATOM 5627 C C . ALA A 1 723 ? 3.830 43.971 38.555 1.00 31.61 723 ALA A C 1
ATOM 5629 O O . ALA A 1 723 ? 3.846 45.182 38.787 1.00 31.61 723 ALA A O 1
ATOM 5630 N N . PRO A 1 724 ? 4.742 43.153 39.104 1.00 44.28 724 PRO A N 1
ATOM 5631 C CA . PRO A 1 724 ? 4.528 42.072 40.066 1.00 44.28 724 PRO A CA 1
ATOM 5632 C C . PRO A 1 724 ? 5.238 42.376 41.409 1.00 44.28 724 PRO A C 1
ATOM 5634 O O . PRO A 1 724 ? 6.002 43.334 41.513 1.00 44.28 724 PRO A O 1
ATOM 5637 N N . ALA A 1 725 ? 5.019 41.546 42.432 1.00 29.45 725 ALA A N 1
ATOM 5638 C CA . ALA A 1 725 ? 5.825 41.547 43.654 1.00 29.45 725 ALA A CA 1
ATOM 5639 C C . ALA A 1 725 ? 6.110 40.104 44.105 1.00 29.45 725 ALA A C 1
ATOM 5641 O O . ALA A 1 725 ? 5.177 39.358 44.402 1.00 29.45 725 ALA A O 1
ATOM 5642 N N . ASP A 1 726 ? 7.398 39.750 44.141 1.00 34.72 726 ASP A N 1
ATOM 5643 C CA . ASP A 1 726 ? 7.966 38.658 44.947 1.00 34.72 726 ASP A CA 1
ATOM 5644 C C . ASP A 1 726 ? 7.782 38.954 46.451 1.00 34.72 726 ASP A C 1
ATOM 5646 O O . ASP A 1 726 ? 7.585 40.118 46.827 1.00 34.72 726 ASP A O 1
ATOM 5650 N N . PRO A 1 727 ? 7.869 37.935 47.331 1.00 49.78 727 PRO A N 1
ATOM 5651 C CA . PRO A 1 727 ? 9.153 37.751 48.023 1.00 49.78 727 PRO A CA 1
ATOM 5652 C C . PRO A 1 727 ? 9.556 36.297 48.383 1.00 49.78 727 PRO A C 1
ATOM 5654 O O . PRO A 1 727 ? 8.729 35.433 48.654 1.00 49.78 727 PRO A O 1
ATOM 5657 N N . GLU A 1 728 ? 10.882 36.120 48.428 1.00 29.69 728 GLU A N 1
ATOM 5658 C CA . GLU A 1 728 ? 11.720 35.451 49.450 1.00 29.69 728 GLU A CA 1
ATOM 5659 C C . GLU A 1 728 ? 11.488 33.985 49.886 1.00 29.69 728 GLU A C 1
ATOM 5661 O O . GLU A 1 728 ? 10.615 33.648 50.677 1.00 29.69 728 GLU A O 1
ATOM 5666 N N . VAL A 1 729 ? 12.422 33.131 49.437 1.00 34.41 729 VAL A N 1
ATOM 5667 C CA . VAL A 1 729 ? 13.464 32.426 50.229 1.00 34.41 729 VAL A CA 1
ATOM 5668 C C . VAL A 1 729 ? 13.172 32.149 51.715 1.00 34.41 729 VAL A C 1
ATOM 5670 O O . VAL A 1 729 ? 13.163 33.074 52.516 1.00 34.41 729 VAL A O 1
ATOM 5673 N N . MET A 1 730 ? 13.170 30.864 52.100 1.00 34.19 730 MET A N 1
ATOM 5674 C CA . MET A 1 730 ? 13.862 30.347 53.295 1.00 34.19 730 MET A CA 1
ATOM 5675 C C . MET A 1 730 ? 14.179 28.852 53.129 1.00 34.19 730 MET A C 1
ATOM 5677 O O . MET A 1 730 ? 13.369 28.073 52.632 1.00 34.19 730 MET A O 1
ATOM 5681 N N . ALA A 1 731 ? 15.404 28.505 53.515 1.00 34.03 731 ALA A N 1
ATOM 5682 C CA . ALA A 1 731 ? 16.022 27.188 53.484 1.00 34.03 731 ALA A CA 1
ATOM 5683 C C . ALA A 1 731 ? 15.692 26.366 54.740 1.00 34.03 731 ALA A C 1
ATOM 5685 O O . ALA A 1 731 ? 15.452 26.955 55.789 1.00 34.03 731 ALA A O 1
ATOM 5686 N N . GLU A 1 732 ? 15.813 25.038 54.655 1.00 30.58 732 GLU A N 1
ATOM 5687 C CA . GLU A 1 732 ? 16.373 24.215 55.739 1.00 30.58 732 GLU A CA 1
ATOM 5688 C C . GLU A 1 732 ? 16.794 22.827 55.214 1.00 30.58 732 GLU A C 1
ATOM 5690 O O . GLU A 1 732 ? 16.006 22.105 54.603 1.00 30.58 732 GLU A O 1
ATOM 5695 N N . GLU A 1 733 ? 18.070 22.485 55.430 1.00 36.16 733 GLU A N 1
ATOM 5696 C CA . GLU A 1 733 ? 18.609 21.117 55.397 1.00 36.16 733 GLU A CA 1
ATOM 5697 C C . GLU A 1 733 ? 18.086 20.305 56.609 1.00 36.16 733 GLU A C 1
ATOM 5699 O O . GLU A 1 733 ? 17.516 20.879 57.539 1.00 36.16 733 GLU A O 1
ATOM 5704 N N . PRO A 1 734 ? 18.335 18.981 56.673 1.00 45.97 734 PRO A N 1
ATOM 5705 C CA . PRO A 1 734 ? 19.566 18.571 57.353 1.00 45.97 734 PRO A CA 1
ATOM 5706 C C . PRO A 1 734 ? 20.319 17.407 56.690 1.00 45.97 734 PRO A C 1
ATOM 5708 O O . PRO A 1 734 ? 19.753 16.487 56.099 1.00 45.97 734 PRO A O 1
ATOM 5711 N N . SER A 1 735 ? 21.634 17.460 56.887 1.00 32.47 735 SER A N 1
ATOM 5712 C CA . SER A 1 735 ? 22.615 16.398 56.672 1.00 32.47 735 SER A CA 1
ATOM 5713 C C . SER A 1 735 ? 22.629 15.382 57.830 1.00 32.47 735 SER A C 1
ATOM 5715 O O . SER A 1 735 ? 22.422 15.777 58.976 1.00 32.47 735 SER A O 1
ATOM 5717 N N . ALA A 1 736 ? 22.992 14.121 57.540 1.00 34.94 736 ALA A N 1
ATOM 5718 C CA . ALA A 1 736 ? 24.210 13.447 58.048 1.00 34.94 736 ALA A CA 1
ATOM 5719 C C . ALA A 1 736 ? 24.075 11.959 58.475 1.00 34.94 736 ALA A C 1
ATOM 5721 O O . ALA A 1 736 ? 23.146 11.563 59.169 1.00 34.94 736 ALA A O 1
ATOM 5722 N N . GLU A 1 737 ? 25.147 11.231 58.116 1.00 29.06 737 GLU A N 1
ATOM 5723 C CA . GLU A 1 737 ? 25.760 10.022 58.714 1.00 29.06 737 GLU A CA 1
ATOM 5724 C C . GLU A 1 737 ? 25.187 8.621 58.401 1.00 29.06 737 GLU A C 1
ATOM 5726 O O . GLU A 1 737 ? 24.063 8.289 58.747 1.00 29.06 737 GLU A O 1
ATOM 5731 N N . VAL A 1 738 ? 25.866 7.791 57.584 1.00 33.03 738 VAL A N 1
ATOM 5732 C CA . VAL A 1 738 ? 27.153 7.049 57.754 1.00 33.03 738 VAL A CA 1
ATOM 5733 C C . VAL A 1 738 ? 26.963 5.716 58.490 1.00 33.03 738 VAL A C 1
ATOM 5735 O O . VAL A 1 738 ? 26.662 5.686 59.675 1.00 33.03 738 VAL A O 1
ATOM 5738 N N . THR A 1 739 ? 27.234 4.601 57.800 1.00 29.80 739 THR A N 1
ATOM 5739 C CA . THR A 1 739 ? 28.203 3.566 58.229 1.00 29.80 739 THR A CA 1
ATOM 5740 C C . THR A 1 739 ? 28.391 2.502 57.142 1.00 29.80 739 THR A C 1
ATOM 5742 O O . THR A 1 739 ? 27.442 2.013 56.538 1.00 29.80 739 THR A O 1
ATOM 5745 N N . ALA A 1 740 ? 29.660 2.187 56.894 1.00 33.69 740 ALA A N 1
ATOM 5746 C CA . ALA A 1 740 ? 30.161 1.117 56.044 1.00 33.69 740 ALA A CA 1
ATOM 5747 C C . ALA A 1 740 ? 30.375 -0.174 56.857 1.00 33.69 740 ALA A C 1
ATOM 5749 O O . ALA A 1 740 ? 30.629 -0.082 58.057 1.00 33.69 740 ALA A O 1
ATOM 5750 N N . SER A 1 741 ? 30.394 -1.338 56.195 1.00 30.08 741 SER A N 1
ATOM 5751 C CA . SER A 1 741 ? 31.369 -2.408 56.483 1.00 30.08 741 SER A CA 1
ATOM 5752 C C . SER A 1 741 ? 31.395 -3.485 55.385 1.00 30.08 741 SER A C 1
ATOM 5754 O O . SER A 1 741 ? 30.397 -4.165 55.157 1.00 30.08 741 SER A O 1
ATOM 5756 N N . ASP A 1 742 ? 32.552 -3.592 54.733 1.00 31.86 742 ASP A N 1
ATOM 5757 C CA . ASP A 1 742 ? 33.333 -4.788 54.371 1.00 31.86 742 ASP A CA 1
ATOM 5758 C C . ASP A 1 742 ? 32.683 -6.185 54.367 1.00 31.86 742 ASP A C 1
ATOM 5760 O O . ASP A 1 742 ? 32.158 -6.640 55.382 1.00 31.86 742 ASP A O 1
ATOM 5764 N N . ALA A 1 743 ? 32.907 -6.927 53.270 1.00 29.39 743 ALA A N 1
ATOM 5765 C CA . ALA A 1 743 ? 33.706 -8.168 53.276 1.00 29.39 743 ALA A CA 1
ATOM 5766 C C . ALA A 1 743 ? 33.876 -8.756 51.851 1.00 29.39 743 ALA A C 1
ATOM 5768 O O . ALA A 1 743 ? 32.960 -9.346 51.283 1.00 29.39 743 ALA A O 1
ATOM 5769 N N . GLU A 1 744 ? 35.084 -8.617 51.304 1.00 32.09 744 GLU A N 1
ATOM 5770 C CA . GLU A 1 744 ? 35.742 -9.541 50.353 1.00 32.09 744 GLU A CA 1
ATOM 5771 C C . GLU A 1 744 ? 36.360 -10.742 51.141 1.00 32.09 744 GLU A C 1
ATOM 5773 O O . GLU A 1 744 ? 36.214 -10.732 52.370 1.00 32.09 744 GLU A O 1
ATOM 5778 N N . PRO A 1 745 ? 37.123 -11.730 50.582 1.00 56.03 745 PRO A N 1
ATOM 5779 C CA . PRO A 1 745 ? 37.546 -12.005 49.183 1.00 56.03 745 PRO A CA 1
ATOM 5780 C C . PRO A 1 745 ? 37.552 -13.514 48.772 1.00 56.03 745 PRO A C 1
ATOM 5782 O O . PRO A 1 745 ? 37.366 -14.393 49.609 1.00 56.03 745 PRO A O 1
ATOM 5785 N N . THR A 1 746 ? 37.853 -13.832 47.496 1.00 29.81 746 THR A N 1
ATOM 5786 C CA . THR A 1 746 ? 38.857 -14.843 47.004 1.00 29.81 746 THR A CA 1
ATOM 5787 C C . THR A 1 746 ? 38.768 -14.971 45.461 1.00 29.81 746 THR A C 1
ATOM 5789 O O . THR A 1 746 ? 37.699 -15.274 44.951 1.00 29.81 746 THR A O 1
ATOM 5792 N N . VAL A 1 747 ? 39.731 -14.492 44.651 1.00 33.88 747 VAL A N 1
ATOM 5793 C CA . VAL A 1 747 ? 41.066 -15.021 44.225 1.00 33.88 747 VAL A CA 1
ATOM 5794 C C . VAL A 1 747 ? 41.031 -16.134 43.155 1.00 33.88 747 VAL A C 1
ATOM 5796 O O . VAL A 1 747 ? 40.632 -17.255 43.453 1.00 33.88 747 VAL A O 1
ATOM 5799 N N . THR A 1 748 ? 41.513 -15.810 41.939 1.00 31.94 748 THR A N 1
ATOM 5800 C CA . THR A 1 748 ? 42.526 -16.484 41.058 1.00 31.94 748 THR A CA 1
ATOM 5801 C C . THR A 1 748 ? 42.362 -15.927 39.624 1.00 31.94 748 THR A C 1
ATOM 5803 O O . THR A 1 748 ? 41.287 -16.040 39.048 1.00 31.94 748 THR A O 1
ATOM 5806 N N . GLU A 1 749 ? 43.221 -15.022 39.131 1.00 34.44 749 GLU A N 1
ATOM 5807 C CA . GLU A 1 749 ? 44.528 -15.230 38.453 1.00 34.44 749 GLU A CA 1
ATOM 5808 C C . GLU A 1 749 ? 44.480 -16.165 37.227 1.00 34.44 749 GLU A C 1
ATOM 5810 O O . GLU A 1 749 ? 44.315 -17.367 37.388 1.00 34.44 749 GLU A O 1
ATOM 5815 N N . GLU A 1 750 ? 44.668 -15.620 36.013 1.00 33.41 750 GLU A N 1
ATOM 5816 C CA . GLU A 1 750 ? 45.901 -15.850 35.232 1.00 33.41 750 GLU A CA 1
ATOM 5817 C C . GLU A 1 750 ? 46.027 -14.921 33.999 1.00 33.41 750 GLU A C 1
ATOM 5819 O O . GLU A 1 750 ? 45.129 -14.768 33.172 1.00 33.41 750 GLU A O 1
ATOM 5824 N N . ASP A 1 751 ? 47.208 -14.311 33.956 1.00 31.23 751 ASP A N 1
ATOM 5825 C CA . ASP A 1 751 ? 47.942 -13.559 32.939 1.00 31.23 751 ASP A CA 1
ATOM 5826 C C . ASP A 1 751 ? 47.745 -13.901 31.448 1.00 31.23 751 ASP A C 1
ATOM 5828 O O . ASP A 1 751 ? 47.831 -15.054 31.036 1.00 31.23 751 ASP A O 1
ATOM 5832 N N . THR A 1 752 ? 47.773 -12.874 30.583 1.00 32.69 752 THR A N 1
ATOM 5833 C CA . THR A 1 752 ? 48.959 -12.668 29.720 1.00 32.69 752 THR A CA 1
ATOM 5834 C C . THR A 1 752 ? 49.097 -11.231 29.209 1.00 32.69 752 THR A C 1
ATOM 5836 O O . THR A 1 752 ? 48.145 -10.579 28.788 1.00 32.69 752 THR A O 1
ATOM 5839 N N . ALA A 1 753 ? 50.343 -10.770 29.281 1.00 31.48 753 ALA A N 1
ATOM 5840 C CA . ALA A 1 753 ? 50.848 -9.418 29.123 1.00 31.48 753 ALA A CA 1
ATOM 5841 C C . ALA A 1 753 ? 50.933 -8.894 27.677 1.00 31.48 753 ALA A C 1
ATOM 5843 O O . ALA A 1 753 ? 51.027 -9.653 26.713 1.00 31.48 753 ALA A O 1
ATOM 5844 N N . GLY A 1 754 ? 51.033 -7.566 27.566 1.00 29.91 754 GLY A N 1
ATOM 5845 C CA . GLY A 1 754 ? 51.376 -6.853 26.337 1.00 29.91 754 GLY A CA 1
ATOM 5846 C C . GLY A 1 754 ? 51.439 -5.336 26.520 1.00 29.91 754 GLY A C 1
ATOM 5847 O O . GLY A 1 754 ? 50.697 -4.612 25.867 1.00 29.91 754 GLY A O 1
ATOM 5848 N N . ASP A 1 755 ? 52.296 -4.874 27.434 1.00 30.81 755 ASP A N 1
ATOM 5849 C CA . ASP A 1 755 ? 52.663 -3.466 27.642 1.00 30.81 755 ASP A CA 1
ATOM 5850 C C . ASP A 1 755 ? 53.143 -2.773 26.352 1.00 30.81 755 ASP A C 1
ATOM 5852 O O . ASP A 1 755 ? 53.889 -3.360 25.569 1.00 30.81 755 ASP A O 1
ATOM 5856 N N . LEU A 1 756 ? 52.805 -1.485 26.193 1.00 30.88 756 LEU A N 1
ATOM 5857 C CA . LEU A 1 756 ? 53.783 -0.381 26.189 1.00 30.88 756 LEU A CA 1
ATOM 5858 C C . LEU A 1 756 ? 53.084 0.984 26.016 1.00 30.88 756 LEU A C 1
ATOM 5860 O O . LEU A 1 756 ? 52.568 1.344 24.958 1.00 30.88 756 LEU A O 1
ATOM 5864 N N . HIS A 1 757 ? 53.125 1.771 27.088 1.00 31.05 757 HIS A N 1
ATOM 5865 C CA . HIS A 1 757 ? 52.906 3.218 27.118 1.00 31.05 757 HIS A CA 1
ATOM 5866 C C . HIS A 1 757 ? 54.104 3.980 26.516 1.00 31.05 757 HIS A C 1
ATOM 5868 O O . HIS A 1 757 ? 55.239 3.556 26.701 1.00 31.05 757 HIS A O 1
ATOM 5874 N N . PHE A 1 758 ? 53.864 5.134 25.872 1.00 31.17 758 PHE A N 1
ATOM 5875 C CA . PHE A 1 758 ? 54.309 6.474 26.321 1.00 31.17 758 PHE A CA 1
ATOM 5876 C C . PHE A 1 758 ? 54.097 7.558 25.237 1.00 31.17 758 PHE A C 1
ATOM 5878 O O . PHE A 1 758 ? 54.667 7.482 24.156 1.00 31.17 758 PHE A O 1
ATOM 5885 N N . GLY A 1 759 ? 53.400 8.642 25.610 1.00 29.19 759 GLY A N 1
ATOM 5886 C CA . GLY A 1 759 ? 53.865 10.018 25.347 1.00 29.19 759 GLY A CA 1
ATOM 5887 C C . GLY A 1 759 ? 53.375 10.782 24.090 1.00 29.19 759 GLY A C 1
ATOM 5888 O O . GLY A 1 759 ? 53.624 10.341 22.975 1.00 29.19 759 GLY A O 1
ATOM 5889 N N . PRO A 1 760 ? 52.772 11.985 24.244 1.00 43.31 760 PRO A N 1
ATOM 5890 C CA . PRO A 1 760 ? 52.431 12.938 23.166 1.00 43.31 760 PRO A CA 1
ATOM 5891 C C . PRO A 1 760 ? 53.551 14.008 23.006 1.00 43.31 760 PRO A C 1
ATOM 5893 O O . PRO A 1 760 ? 54.591 13.865 23.651 1.00 43.31 760 PRO A O 1
ATOM 5896 N N . PRO A 1 761 ? 53.368 15.187 22.358 1.00 51.28 761 PRO A N 1
ATOM 5897 C CA . PRO A 1 761 ? 52.628 15.620 21.152 1.00 51.28 761 PRO A CA 1
ATOM 5898 C C . PRO A 1 761 ? 53.570 16.313 20.119 1.00 51.28 761 PRO A C 1
ATOM 5900 O O . PRO A 1 761 ? 54.669 16.714 20.484 1.00 51.28 761 PRO A O 1
ATOM 5903 N N . GLN A 1 762 ? 53.141 16.615 18.877 1.00 30.16 762 GLN A N 1
ATOM 5904 C CA . GLN A 1 762 ? 53.668 17.795 18.145 1.00 30.16 762 GLN A CA 1
ATOM 5905 C C . GLN A 1 762 ? 52.849 18.232 16.913 1.00 30.16 762 GLN A C 1
ATOM 5907 O O . GLN A 1 762 ? 52.445 17.439 16.071 1.00 30.16 762 GLN A O 1
ATOM 5912 N N . LYS A 1 763 ? 52.651 19.555 16.822 1.00 34.88 763 LYS A N 1
ATOM 5913 C CA . LYS A 1 763 ? 52.154 20.333 15.673 1.00 34.88 763 LYS A CA 1
ATOM 5914 C C . LYS A 1 763 ? 53.184 20.349 14.534 1.00 34.88 763 LYS A C 1
ATOM 5916 O O . LYS A 1 763 ? 54.360 20.523 14.829 1.00 34.88 763 LYS A O 1
ATOM 5921 N N . THR A 1 764 ? 52.750 20.395 13.267 1.00 30.66 764 THR A N 1
ATOM 5922 C CA . THR A 1 764 ? 53.321 21.293 12.229 1.00 30.66 764 THR A CA 1
ATOM 5923 C C . THR A 1 764 ? 52.478 21.371 10.938 1.00 30.66 764 THR A C 1
ATOM 5925 O O . THR A 1 764 ? 52.180 20.382 10.290 1.00 30.66 764 THR A O 1
ATOM 5928 N N . ALA A 1 765 ? 52.092 22.611 10.620 1.00 30.47 765 ALA A N 1
ATOM 5929 C CA . ALA A 1 765 ? 52.070 23.325 9.334 1.00 30.47 765 ALA A CA 1
ATOM 5930 C C . ALA A 1 765 ? 51.773 22.648 7.963 1.00 30.47 765 ALA A C 1
ATOM 5932 O O . ALA A 1 765 ? 52.582 21.914 7.417 1.00 30.47 765 ALA A O 1
ATOM 5933 N N . ARG A 1 766 ? 50.701 23.173 7.335 1.00 29.94 766 ARG A N 1
ATOM 5934 C CA . ARG A 1 766 ? 50.582 23.770 5.975 1.00 29.94 766 ARG A CA 1
ATOM 5935 C C . ARG A 1 766 ? 51.253 23.083 4.766 1.00 29.94 766 ARG A C 1
ATOM 5937 O O . ARG A 1 766 ? 52.456 23.214 4.585 1.00 29.94 766 ARG A O 1
ATOM 5944 N N . GLN A 1 767 ? 50.425 22.777 3.757 1.00 29.77 767 GLN A N 1
ATOM 5945 C CA . GLN A 1 767 ? 50.602 23.345 2.409 1.00 29.77 767 GLN A CA 1
ATOM 5946 C C . GLN A 1 767 ? 49.272 23.435 1.639 1.00 29.77 767 GLN A C 1
ATOM 5948 O O . GLN A 1 767 ? 48.612 22.445 1.355 1.00 29.77 767 GLN A O 1
ATOM 5953 N N . THR A 1 768 ? 48.885 24.669 1.322 1.00 30.53 768 THR A N 1
ATOM 5954 C CA . THR A 1 768 ? 47.769 25.059 0.453 1.00 30.53 768 THR A CA 1
ATOM 5955 C C . THR A 1 768 ? 48.314 25.468 -0.913 1.00 30.53 768 THR A C 1
ATOM 5957 O O . THR A 1 768 ? 49.180 26.346 -0.965 1.00 30.53 768 THR A O 1
ATOM 5960 N N . SER A 1 769 ? 47.750 24.953 -2.004 1.00 28.88 769 SER A N 1
ATOM 5961 C CA . SER A 1 769 ? 47.872 25.531 -3.347 1.00 28.88 769 SER A CA 1
ATOM 5962 C C . SER A 1 769 ? 46.489 25.963 -3.851 1.00 28.88 769 SER A C 1
ATOM 5964 O O . SER A 1 769 ? 45.530 25.202 -3.888 1.00 28.88 769 SER A O 1
ATOM 5966 N N . ARG A 1 770 ? 46.397 27.260 -4.161 1.00 30.28 770 ARG A N 1
ATOM 5967 C CA . ARG A 1 770 ? 45.239 27.998 -4.688 1.00 30.28 770 ARG A CA 1
ATOM 5968 C C . ARG A 1 770 ? 45.250 28.005 -6.217 1.00 30.28 770 ARG A C 1
ATOM 5970 O O . ARG A 1 770 ? 46.322 28.218 -6.780 1.00 30.28 770 ARG A O 1
ATOM 5977 N N . ARG A 1 771 ? 44.060 28.029 -6.839 1.00 28.31 771 ARG A N 1
ATOM 5978 C CA . ARG A 1 771 ? 43.607 28.984 -7.893 1.00 28.31 771 ARG A CA 1
ATOM 5979 C C . ARG A 1 771 ? 42.166 28.633 -8.357 1.00 28.31 771 ARG A C 1
ATOM 5981 O O . ARG A 1 771 ? 41.787 27.485 -8.186 1.00 28.31 771 ARG A O 1
ATOM 5988 N N . PRO A 1 772 ? 41.381 29.549 -8.967 1.00 38.94 772 PRO A N 1
ATOM 5989 C CA . PRO A 1 772 ? 40.847 30.788 -8.387 1.00 38.94 772 PRO A CA 1
ATOM 5990 C C . PRO A 1 772 ? 39.309 30.983 -8.589 1.00 38.94 772 PRO A C 1
ATOM 5992 O O . PRO A 1 772 ? 38.689 30.353 -9.433 1.00 38.94 772 PRO A O 1
ATOM 5995 N N . ALA A 1 773 ? 38.755 31.907 -7.785 1.00 27.72 773 ALA A N 1
ATOM 5996 C CA . ALA A 1 773 ? 37.540 32.754 -7.897 1.00 27.72 773 ALA A CA 1
ATOM 5997 C C . ALA A 1 773 ? 36.996 33.059 -9.322 1.00 27.72 773 ALA A C 1
ATOM 5999 O O . ALA A 1 773 ? 37.802 33.086 -10.244 1.00 27.72 773 ALA A O 1
ATOM 6000 N N . LEU A 1 774 ? 35.745 33.462 -9.632 1.00 32.06 774 LEU A N 1
ATOM 6001 C CA . LEU A 1 774 ? 34.450 33.914 -9.027 1.00 32.06 774 LEU A CA 1
ATOM 6002 C C . LEU A 1 774 ? 33.513 34.226 -10.268 1.00 32.06 774 LEU A C 1
ATOM 6004 O O . LEU A 1 774 ? 34.029 34.084 -11.379 1.00 32.06 774 LEU A O 1
ATOM 6008 N N . PRO A 1 775 ? 32.239 34.713 -10.202 1.00 41.34 775 PRO A N 1
ATOM 6009 C CA . PRO A 1 775 ? 31.483 35.241 -9.066 1.00 41.34 775 PRO A CA 1
ATOM 6010 C C . PRO A 1 775 ? 30.048 34.707 -8.875 1.00 41.34 775 PRO A C 1
ATOM 6012 O O . PRO A 1 775 ? 29.440 34.068 -9.728 1.00 41.34 775 PRO A O 1
ATOM 6015 N N . ALA A 1 776 ? 29.544 35.039 -7.689 1.00 31.28 776 ALA A N 1
ATOM 6016 C CA . ALA A 1 776 ? 28.168 34.946 -7.243 1.00 31.28 776 ALA A CA 1
ATOM 6017 C C . ALA A 1 776 ? 27.314 36.116 -7.758 1.00 31.28 776 ALA A C 1
ATOM 6019 O O . ALA A 1 776 ? 27.828 37.222 -7.896 1.00 31.28 776 ALA A O 1
ATOM 6020 N N . ASP A 1 777 ? 26.008 35.876 -7.873 1.00 29.59 777 ASP A N 1
ATOM 6021 C CA . ASP A 1 777 ? 24.968 36.842 -7.511 1.00 29.59 777 ASP A CA 1
ATOM 6022 C C . ASP A 1 777 ? 23.941 36.125 -6.615 1.00 29.59 777 ASP A C 1
ATOM 6024 O O . ASP A 1 777 ? 23.631 34.946 -6.794 1.00 29.59 777 ASP A O 1
ATOM 6028 N N . ARG A 1 778 ? 23.499 36.828 -5.576 1.00 34.53 778 ARG A N 1
ATOM 6029 C CA . ARG A 1 778 ? 22.722 36.384 -4.402 1.00 34.53 778 ARG A CA 1
ATOM 6030 C C . ARG A 1 778 ? 21.585 37.424 -4.203 1.00 34.53 778 ARG A C 1
ATOM 6032 O O . ARG A 1 778 ? 21.661 38.486 -4.811 1.00 34.53 778 ARG A O 1
ATOM 6039 N N . PRO A 1 779 ? 20.664 37.274 -3.236 1.00 40.59 779 PRO A N 1
ATOM 6040 C CA . PRO A 1 779 ? 19.468 36.428 -3.190 1.00 40.59 779 PRO A CA 1
ATOM 6041 C C . PRO A 1 779 ? 18.163 37.261 -3.033 1.00 40.59 779 PRO A C 1
ATOM 6043 O O . PRO A 1 779 ? 18.203 38.483 -2.919 1.00 40.59 779 PRO A O 1
ATOM 6046 N N . VAL A 1 780 ? 17.002 36.595 -2.969 1.00 32.62 780 VAL A N 1
ATOM 6047 C CA . VAL A 1 780 ? 15.718 37.185 -2.529 1.00 32.62 780 VAL A CA 1
ATOM 6048 C C . VAL A 1 780 ? 15.437 36.755 -1.084 1.00 32.62 780 VAL A C 1
ATOM 6050 O O . VAL A 1 780 ? 15.554 35.575 -0.758 1.00 32.62 780 VAL A O 1
ATOM 6053 N N . GLU A 1 781 ? 15.104 37.726 -0.232 1.00 30.58 781 GLU A N 1
ATOM 6054 C CA . GLU A 1 781 ? 14.758 37.573 1.187 1.00 30.58 781 GLU A CA 1
ATOM 6055 C C . GLU A 1 781 ? 13.315 37.071 1.382 1.00 30.58 781 GLU A C 1
ATOM 6057 O O . GLU A 1 781 ? 12.396 37.478 0.670 1.00 30.58 781 GLU A O 1
ATOM 6062 N N . ILE A 1 782 ? 13.124 36.208 2.384 1.00 28.94 782 ILE A N 1
ATOM 6063 C CA . ILE A 1 782 ? 11.824 35.773 2.914 1.00 28.94 782 ILE A CA 1
ATOM 6064 C C . ILE A 1 782 ? 11.588 36.546 4.221 1.00 28.94 782 ILE A C 1
ATOM 6066 O O . ILE A 1 782 ? 12.476 36.518 5.077 1.00 28.94 782 ILE A O 1
ATOM 6070 N N . PRO A 1 783 ? 10.430 37.198 4.428 1.00 38.41 783 PRO A N 1
ATOM 6071 C CA . PRO A 1 783 ? 10.054 37.694 5.740 1.00 38.41 783 PRO A CA 1
ATOM 6072 C C . PRO A 1 783 ? 9.386 36.582 6.557 1.00 38.41 783 PRO A C 1
ATOM 6074 O O . PRO A 1 783 ? 8.510 35.866 6.072 1.00 38.41 783 PRO A O 1
ATOM 6077 N N . VAL A 1 784 ? 9.842 36.462 7.799 1.00 40.97 784 VAL A N 1
ATOM 6078 C CA . VAL A 1 784 ? 9.239 35.658 8.860 1.00 40.97 784 VAL A CA 1
ATOM 6079 C C . VAL A 1 784 ? 8.100 36.468 9.477 1.00 40.97 784 VAL A C 1
ATOM 6081 O O . VAL A 1 784 ? 8.341 37.601 9.887 1.00 40.97 784 VAL A O 1
ATOM 6084 N N . ASP A 1 785 ? 6.914 35.864 9.536 1.00 41.38 785 ASP A N 1
ATOM 6085 C CA . ASP A 1 785 ? 5.908 36.010 10.598 1.00 41.38 785 ASP A CA 1
ATOM 6086 C C . ASP A 1 785 ? 5.149 34.681 10.735 1.00 41.38 785 ASP A C 1
ATOM 6088 O O . ASP A 1 785 ? 4.754 34.117 9.682 1.00 41.38 785 ASP A O 1
#

Foldseek 3Di:
DDDDDDDDDDDDPDDDDDPPDDDDPDDPDDDDDPDDDDDDDDDPDQCQVLVLVVQCLCCLLVVPPVSNVLQEAPLLCVQQVVDPCSSVLLVLVVPHNARWDWDDWDADPVRKIWTWIDHPVDPDIKIWIWHCHPVSRGIHTHWIWDWDDDPRDIDTDTSRVVSNVLVLVLVQLVCLVDNDLVSNLVQADPLLSVLLVLAQPLLSVLLSVVQVVFDDNVQSSHWDKDDDPFKIWIWTDTNFGTKTWIWGQDPNHIHTHWIADDGPVPPDDDFFGLGISSLVSQVLSLVLQCLQCLVVVPLVSLCVSADVCCSVQFSVQFDSVVDRDDHSSQDDNPWDWTHDPQKIWIWRDDPFKIKIWIKHAPPPPDDPPPDPDDDDDRRPHIHTYWIWIAGPVVRFIDISSCVGCVVVLLLQCQVCLVVLVLVSVLVQADPCCCVQFSVLDDSVVSVLAPPVQAADDDWDFDDWGGDDQKIWTWIAHPVRWIKIFIWGDDPNHTHTHWIWTQAPVRDIDIPSVQRQQLSLLLQLLVCVVVFPLVSVLVQADPVLCVQFSVLDDTRDPVCNCVSVQSSAHWRDWDDDPFKIWTWGDDQWTKIWIWGADPNGTHTYWIWIQDNVRDIDTPSVVSNVVSVVVCVVDPDVVVVVVVVVVVVPPPDDDDDDDDDDDDDDDDDDDDDDDDDDDDDDDDDDDDDDDDDDDDDDDDDDDDDDDDDDDDDDDDDDDDDDDDDDDDDDDDDDDDDDDDDDDDDDDDDDDDDDDDDDDDDDDDDDDDDDDDDDDDDDDDDDDDDDD

Sequence (785 aa):
MTRLRLNSYALIALSMLFACASGCTTSLFRAETWSGLMQKPDILEHGTELRVITRFTAALNENKEAEFRRTISTRFENSALRAPDSFRDLEILKLPKGELEIVESTTDDQGRCETVAREKTGTTKYQFILVKDPAKGRWVIDDVMLRQQKKGTRSTKSAVELMDLLITLREFLNTWEKGSREEVLQAVSSEMAASLDALPEPWRICLTNEILAEYSPDMARRPEIQMNDTDAVGKLPAKNGYFLVKVVREDDRWQVSDIEHRNSLRNSRGDHHPGSVLRQARAVLAVSSFLKAYNQQDLDQLQLVSETRFFESSLRIGDLDTIQLPPPDHAPENVQIQSFAGKLTVILPDTEHVVRLDLQSSDTSTENTGEKQELADVEKSFMVSDVTLYDQRSQKQRSLKAAFTAPARAMLFISALHDHDLPILRQISSTQLNEGIWSRIDQNWLSEFPLNSVPGGQLELVETNSTGSATELQFQSADGLLCSVIMEDENGSLVVTDLQYPGADLAVASLKTQLLVSVPIIDFARAWQADDIETVRKMTSSDFNRLVWSNVRELPDNLDSIPQLLKQPVLTVQQSPQTAVVQLGSRNTTTVTLVRESGEWVIDEISCTMKNRTVLHVRKSLREDIAARFLGRPTDSVRQAALQGSEADAAAGGVVHAVGQAPAPRPRGNLSLPSGSSASPRTKAGPAARTALDLTEEPAPPKPTARKAAPKQPRPSESQSVAPADPEVMAEEPSAEVTASDAEPTVTEEDTAGDLHFGPPQKTARQTSRRPALPADRPVEIPVD

Radius of gyration: 46.38 Å; chains: 1; bounding box: 119×119×146 Å

pLDDT: mean 71.27, std 24.05, range [23.95, 96.88]

Secondary structure (DSSP, 8-state):
---------------------------S--SS--S----PPP---THHHHHHHHHHHHHHHTT-HHHHHHHB-HHHHHHHS-STTHHHHGGGGT---S-EEEEEEEE-TTS-EEEEEEETTSS-EEEEEEEEETTTTEEEEEEEEEEEEETTEEEEEEHHHHHHHHHHHHHHHHHHHH--HHHHHHHB-HHHHHHHHTS-HHHHHHHHHHHHHH--TTGGGS-EEEE-SSEEEEEEEETTEEEEEEEEEETTEEEEEEEEEE-TT--SS-------HHHHHHHHHHHHHHHHHHHTT-HHHHHHHB-HHHIIIIITTS-GGGS----TT---TT-EEEEETTEEEEEEE-SSEEEEEEEEETTTTS-------S-PPPPS-EEEEEEEEEETTT--EEEHHHHHHHHHHHHHHHHHHHTT-HHHHHHHB-HHHIIIIITT--HHHHHHS--TTS--SSEEEEEEEEETTEEEEEEEETTS-EEEEEEEESSSSEEEEEEEEE-TTSSEEEHHHHHHHHHHHHHHHHHHHTT-HHHHHHTB-HHHHHHTGGG-SS--GGGTTHHHHHTSPEEEEEE-SSEEEEEE-SSS-EEEEEEEETTEEEEEEEEEE-TTS-EEEHHHHHHHHHHHHHHHS--HHHHHHHHHHSSS-SS---------------------------PPPPP-------------PPPPPPPPPPP-PPPP-PPPPP-------------------------------------------------------------PPPPP-